Protein AF-0000000087478241 (afdb_homodimer)

Solvent-accessible surface area (backbone atoms only — not comparable to full-atom values): 74095 Å² total; per-residue (Å²): 114,69,70,58,50,53,52,46,50,50,45,50,52,52,48,51,56,48,48,46,51,48,43,44,49,20,42,60,66,41,23,64,72,59,34,62,56,48,64,65,39,48,49,34,49,51,50,52,54,53,67,34,72,92,62,54,50,48,68,35,71,39,67,66,58,57,36,17,21,52,40,36,48,38,56,40,74,68,53,64,74,50,45,44,40,12,37,75,66,61,42,76,68,64,80,48,32,32,34,34,35,33,38,35,37,62,49,98,70,48,32,46,49,37,28,42,36,29,45,58,64,68,54,82,47,72,42,82,56,75,42,76,89,64,47,74,51,58,50,50,17,53,57,88,44,71,29,59,47,53,52,50,52,52,51,47,36,56,56,33,55,67,31,37,66,60,45,25,61,23,47,60,59,30,28,64,39,91,50,87,77,50,29,41,42,73,50,77,39,33,34,25,46,92,51,70,76,30,31,29,32,39,34,36,36,16,43,62,52,73,51,30,56,68,32,39,71,38,41,35,39,29,37,39,55,65,58,60,49,71,88,70,43,43,65,60,33,29,39,45,73,93,40,79,34,65,35,65,63,58,51,36,50,34,57,74,70,61,74,54,83,80,64,70,53,70,73,75,54,91,80,62,59,69,42,44,79,71,57,48,80,72,53,76,34,73,33,49,47,57,62,42,43,66,34,51,64,68,47,82,54,59,47,76,58,90,45,26,40,38,42,40,37,36,33,34,20,40,33,59,43,38,53,38,21,56,34,38,31,54,34,20,47,74,68,42,42,47,23,52,32,46,30,50,41,42,41,34,42,42,34,13,40,69,49,71,54,36,50,52,26,39,46,36,35,22,26,68,36,34,21,61,36,22,57,49,56,39,61,56,26,56,34,49,72,79,37,48,64,35,67,43,65,42,36,61,63,40,82,48,33,30,39,25,49,35,19,32,37,39,40,69,39,52,73,63,32,42,32,29,42,41,62,39,67,59,86,74,48,34,46,62,35,37,37,35,27,53,25,51,34,38,36,44,36,39,42,26,44,64,74,50,33,26,38,40,41,38,40,36,44,39,57,58,62,34,35,34,43,38,40,33,40,26,11,37,56,71,34,40,47,54,45,83,74,24,54,42,17,30,24,63,54,50,98,52,26,21,26,38,21,32,37,37,41,37,36,33,43,35,31,41,19,41,84,43,45,44,21,30,41,32,36,31,42,74,43,80,45,76,45,70,26,89,92,42,73,93,40,70,44,72,36,54,30,63,41,76,44,77,32,51,29,15,58,73,36,46,43,47,58,95,50,92,71,68,81,37,43,39,38,30,9,84,84,39,61,27,85,75,66,38,49,20,18,37,29,59,45,77,44,58,59,50,65,66,85,62,60,88,81,40,57,61,36,45,29,47,43,56,59,50,22,50,36,33,39,33,59,66,50,82,90,60,81,58,64,49,50,44,39,26,31,29,19,17,61,68,33,70,41,46,36,56,63,69,37,68,77,43,50,70,28,61,60,24,42,36,27,41,35,41,41,28,21,37,74,44,69,42,39,15,44,33,36,49,33,28,48,25,84,91,38,60,30,28,35,32,43,34,68,45,24,44,42,66,35,31,57,40,36,28,39,29,58,32,39,37,37,33,52,46,97,86,62,46,66,39,80,46,65,56,35,66,66,45,72,32,73,75,59,39,85,56,59,82,71,68,71,64,50,38,50,74,99,112,70,69,58,50,51,51,46,52,52,45,52,52,51,49,50,56,48,48,47,51,48,41,44,49,19,42,60,66,41,22,64,71,60,34,62,56,49,63,65,39,48,50,35,50,52,51,52,54,55,66,36,70,90,62,54,50,47,68,36,71,39,68,65,57,56,36,18,24,53,39,36,49,38,56,39,74,70,54,64,72,50,46,45,40,12,36,75,67,62,42,74,70,64,80,48,31,33,34,34,36,32,38,36,37,62,47,98,71,48,33,45,50,37,29,41,36,30,45,58,64,68,54,80,48,72,44,83,55,76,42,74,89,65,48,76,52,58,49,49,17,53,57,87,46,71,28,57,48,54,51,50,52,52,50,46,35,56,55,33,54,66,33,38,66,60,45,24,60,23,46,59,58,29,29,62,40,91,49,87,78,49,30,42,41,75,50,77,40,34,36,27,47,93,51,72,77,30,32,29,32,42,34,38,37,17,44,62,52,74,52,31,56,66,32,39,69,39,42,34,39,29,37,38,56,64,58,61,48,72,89,72,43,43,66,59,34,29,37,45,74,92,41,82,34,66,37,65,64,58,51,36,49,34,56,73,70,61,75,53,82,81,65,70,51,71,73,75,54,92,81,61,59,69,41,44,78,72,60,48,80,72,54,77,33,75,32,49,48,57,65,43,44,67,33,50,62,70,48,81,55,60,48,76,58,92,43,27,39,38,40,37,37,37,33,32,18,41,31,60,42,37,54,38,21,56,32,37,32,54,32,21,48,74,69,43,41,47,22,52,31,46,30,50,42,42,42,34,43,41,35,14,40,70,49,71,53,36,51,53,26,39,44,36,35,21,26,69,34,33,22,62,35,23,56,49,56,39,63,57,26,54,33,50,72,79,39,48,66,36,67,43,66,42,35,61,63,39,82,49,32,29,40,24,50,34,19,32,36,40,40,68,40,52,73,61,33,42,32,29,41,42,63,38,67,59,85,74,47,33,49,62,34,36,36,34,27,51,26,50,34,39,37,45,36,39,42,26,44,63,74,49,33,27,40,39,40,37,40,36,44,41,58,59,63,35,35,35,43,39,42,31,39,26,10,37,56,69,35,40,47,55,48,83,74,24,54,42,16,29,25,62,55,51,99,52,27,22,24,37,20,31,39,38,41,37,36,32,43,36,32,41,19,43,82,43,47,44,21,29,40,31,37,31,42,73,45,80,44,76,47,70,25,90,90,41,73,93,40,68,42,72,38,54,32,63,41,76,45,76,32,52,28,14,58,74,36,47,43,48,58,95,50,92,73,68,79,36,43,39,38,28,8,85,86,40,60,28,85,76,66,38,50,20,19,37,27,58,46,78,43,58,60,51,67,66,87,62,62,88,80,40,58,60,36,45,28,47,43,56,59,48,23,51,34,34,37,35,58,66,48,81,89,60,81,59,63,50,51,44,38,26,31,29,18,18,61,68,34,69,40,47,36,56,64,69,38,68,76,42,48,69,29,61,60,24,41,36,28,43,35,41,42,26,20,37,75,44,68,43,38,17,43,34,36,47,34,28,49,24,85,94,38,59,30,29,36,32,44,34,67,44,24,44,44,64,35,32,56,40,36,29,39,29,60,33,40,38,36,32,52,44,97,85,62,46,62,40,80,47,64,55,36,67,66,46,71,34,72,76,58,40,86,58,59,81,75,70,73,61,48,37,47,73,99

Organism: NCBI:txid62062

Radius of gyration: 33.79 Å; Cα contacts (8 Å, |Δi|>4): 4011; chains: 2; bounding box: 101×97×76 Å

Structure (mmCIF, N/CA/C/O backbone):
data_AF-0000000087478241-model_v1
#
loop_
_entity.id
_entity.type
_entity.pdbx_description
1 polymer 'Amine oxidase'
#
loop_
_atom_site.group_PDB
_atom_site.id
_atom_site.type_symbol
_atom_site.label_atom_id
_atom_site.label_alt_id
_atom_site.label_comp_id
_atom_site.label_asym_id
_atom_site.label_entity_id
_atom_site.label_seq_id
_atom_site.pdbx_PDB_ins_code
_atom_site.Cartn_x
_atom_site.Cartn_y
_atom_site.Cartn_z
_atom_site.occupancy
_atom_site.B_iso_or_equiv
_atom_site.auth_seq_id
_atom_site.auth_comp_id
_atom_site.auth_asym_id
_atom_site.auth_atom_id
_atom_site.pdbx_PDB_model_num
ATOM 1 N N . MET A 1 1 ? 49.938 29.797 -6.641 1 33.84 1 MET A N 1
ATOM 2 C CA . MET A 1 1 ? 49.312 28.797 -5.789 1 33.84 1 MET A CA 1
ATOM 3 C C . MET A 1 1 ? 47.844 28.625 -6.141 1 33.84 1 MET A C 1
ATOM 5 O O . MET A 1 1 ? 47.281 27.516 -6.035 1 33.84 1 MET A O 1
ATOM 9 N N . ALA A 1 2 ? 47.156 29.75 -6.629 1 53.22 2 ALA A N 1
ATOM 10 C CA . ALA A 1 2 ? 45.75 29.734 -6.957 1 53.22 2 ALA A CA 1
ATOM 11 C C . ALA A 1 2 ? 45.5 28.984 -8.258 1 53.22 2 ALA A C 1
ATOM 13 O O . ALA A 1 2 ? 44.5 28.266 -8.375 1 53.22 2 ALA A O 1
ATOM 14 N N . MET A 1 3 ? 46.312 29 -9.125 1 42.56 3 MET A N 1
ATOM 15 C CA . MET A 1 3 ? 46.156 28.328 -10.406 1 42.56 3 MET A CA 1
ATOM 16 C C . MET A 1 3 ? 46.312 26.812 -10.258 1 42.56 3 MET A C 1
ATOM 18 O O . MET A 1 3 ? 45.656 26.047 -10.984 1 42.56 3 MET A O 1
ATOM 22 N N . ARG A 1 4 ? 47.156 26.422 -9.273 1 49.28 4 ARG A N 1
ATOM 23 C CA . ARG A 1 4 ? 47.375 24.984 -9.078 1 49.28 4 ARG A CA 1
ATOM 24 C C . ARG A 1 4 ? 46.219 24.344 -8.336 1 49.28 4 ARG A C 1
ATOM 26 O O . ARG A 1 4 ? 45.969 23.141 -8.492 1 49.28 4 ARG A O 1
ATOM 33 N N . CYS A 1 5 ? 45.562 25.109 -7.531 1 50.41 5 CYS A N 1
ATOM 34 C CA . CYS A 1 5 ? 44.438 24.562 -6.805 1 50.41 5 CYS A CA 1
ATOM 35 C C . CYS A 1 5 ? 43.219 24.406 -7.719 1 50.41 5 CYS A C 1
ATOM 37 O O . CYS A 1 5 ? 42.469 23.438 -7.609 1 50.41 5 CYS A O 1
ATOM 39 N N . CYS A 1 6 ? 43.094 25.359 -8.68 1 56.59 6 CYS A N 1
ATOM 40 C CA . CYS A 1 6 ? 42 25.25 -9.609 1 56.59 6 CYS A CA 1
ATOM 41 C C . CYS A 1 6 ? 42.188 24.047 -10.539 1 56.59 6 CYS A C 1
ATOM 43 O O . CYS A 1 6 ? 41.188 23.359 -10.867 1 56.59 6 CYS A O 1
ATOM 45 N N . CYS A 1 7 ? 43.438 23.828 -10.844 1 55.94 7 CYS A N 1
ATOM 46 C CA . CYS A 1 7 ? 43.688 22.688 -11.727 1 55.94 7 CYS A CA 1
ATOM 47 C C . CYS A 1 7 ? 43.469 21.375 -10.992 1 55.94 7 CYS A C 1
ATOM 49 O O . CYS A 1 7 ? 43.031 20.391 -11.594 1 55.94 7 CYS A O 1
ATOM 51 N N . LEU A 1 8 ? 43.688 21.453 -9.664 1 59.5 8 LEU A N 1
ATOM 52 C CA . LEU A 1 8 ? 43.5 20.219 -8.898 1 59.5 8 LEU A CA 1
ATOM 53 C C . LEU A 1 8 ? 42.031 19.938 -8.672 1 59.5 8 LEU A C 1
ATOM 55 O O . LEU A 1 8 ? 41.594 18.781 -8.734 1 59.5 8 LEU A O 1
ATOM 59 N N . LEU A 1 9 ? 41.25 20.953 -8.461 1 57.47 9 LEU A N 1
ATOM 60 C CA . LEU A 1 9 ? 39.812 20.781 -8.297 1 57.47 9 LEU A CA 1
ATOM 61 C C . LEU A 1 9 ? 39.156 20.344 -9.609 1 57.47 9 LEU A C 1
ATOM 63 O O . LEU A 1 9 ? 38.281 19.484 -9.625 1 57.47 9 LEU A O 1
ATOM 67 N N . VAL A 1 10 ? 39.656 20.969 -10.68 1 59.19 10 VAL A N 1
ATOM 68 C CA . VAL A 1 10 ? 39.156 20.594 -12 1 59.19 10 VAL A CA 1
ATOM 69 C C . VAL A 1 10 ? 39.562 19.156 -12.312 1 59.19 10 VAL A C 1
ATOM 71 O O . VAL A 1 10 ? 38.781 18.391 -12.883 1 59.19 10 VAL A O 1
ATOM 74 N N . LEU A 1 11 ? 40.719 18.812 -11.812 1 55.12 11 LEU A N 1
ATOM 75 C CA . LEU A 1 11 ? 41.188 17.453 -12.016 1 55.12 11 LEU A CA 1
ATOM 76 C C . LEU A 1 11 ? 40.406 16.469 -11.172 1 55.12 11 LEU A C 1
ATOM 78 O O . LEU A 1 11 ? 40.062 15.367 -11.625 1 55.12 11 LEU A O 1
ATOM 82 N N . LEU A 1 12 ? 40.031 16.891 -9.984 1 56.62 12 LEU A N 1
ATOM 83 C CA . LEU A 1 12 ? 39.25 16.016 -9.094 1 56.62 12 LEU A CA 1
ATOM 84 C C . LEU A 1 12 ? 37.844 15.852 -9.594 1 56.62 12 LEU A C 1
ATOM 86 O O . LEU A 1 12 ? 37.281 14.758 -9.555 1 56.62 12 LEU A O 1
ATOM 90 N N . VAL A 1 13 ? 37.281 16.969 -10.023 1 57.19 13 VAL A N 1
ATOM 91 C CA . VAL A 1 13 ? 35.969 16.906 -10.625 1 57.19 13 VAL A CA 1
ATOM 92 C C . VAL A 1 13 ? 36 16.094 -11.914 1 57.19 13 VAL A C 1
ATOM 94 O O . VAL A 1 13 ? 35.125 15.281 -12.18 1 57.19 13 VAL A O 1
ATOM 97 N N . ALA A 1 14 ? 37.062 16.344 -12.742 1 54.41 14 ALA A N 1
ATOM 98 C CA . ALA A 1 14 ? 37.25 15.594 -13.984 1 54.41 14 ALA A CA 1
ATOM 99 C C . ALA A 1 14 ? 37.469 14.109 -13.695 1 54.41 14 ALA A C 1
ATOM 101 O O . ALA A 1 14 ? 36.969 13.25 -14.414 1 54.41 14 ALA A O 1
ATOM 102 N N . LEU A 1 15 ? 38.125 13.773 -12.586 1 56.19 15 LEU A N 1
ATOM 103 C CA . LEU A 1 15 ? 38.375 12.391 -12.188 1 56.19 15 LEU A CA 1
ATOM 104 C C . LEU A 1 15 ? 37.062 11.75 -11.672 1 56.19 15 LEU A C 1
ATOM 106 O O . LEU A 1 15 ? 36.812 10.578 -11.953 1 56.19 15 LEU A O 1
ATOM 110 N N . GLY A 1 16 ? 36.125 12.438 -10.945 1 54.78 16 GLY A N 1
ATOM 111 C CA . GLY A 1 16 ? 34.812 11.953 -10.484 1 54.78 16 GLY A CA 1
ATOM 112 C C . GLY A 1 16 ? 33.875 11.641 -11.609 1 54.78 16 GLY A C 1
ATOM 113 O O . GLY A 1 16 ? 33.188 10.602 -11.594 1 54.78 16 GLY A O 1
ATOM 114 N N . VAL A 1 17 ? 33.812 12.555 -12.547 1 57.06 17 VAL A N 1
ATOM 115 C CA . VAL A 1 17 ? 32.938 12.375 -13.719 1 57.06 17 VAL A CA 1
ATOM 116 C C . VAL A 1 17 ? 33.469 11.203 -14.555 1 57.06 17 VAL A C 1
ATOM 118 O O . VAL A 1 17 ? 32.688 10.398 -15.062 1 57.06 17 VAL A O 1
ATOM 121 N N . CYS A 1 18 ? 34.75 11.117 -14.594 1 59.16 18 CYS A N 1
ATOM 122 C CA . CYS A 1 18 ? 35.375 10.023 -15.352 1 59.16 18 CYS A CA 1
ATOM 123 C C . CYS A 1 18 ? 35.125 8.688 -14.648 1 59.16 18 CYS A C 1
ATOM 125 O O . CYS A 1 18 ? 34.875 7.68 -15.305 1 59.16 18 CYS A O 1
ATOM 127 N N . GLU A 1 19 ? 35.219 8.727 -13.312 1 65.62 19 GLU A N 1
ATOM 128 C CA . GLU A 1 19 ? 34.969 7.496 -12.562 1 65.62 19 GLU A CA 1
ATOM 129 C C . GLU A 1 19 ? 33.531 7.055 -12.688 1 65.62 19 GLU A C 1
ATOM 131 O O . GLU A 1 19 ? 33.25 5.871 -12.875 1 65.62 19 GLU A O 1
ATOM 136 N N . ALA A 1 20 ? 32.656 7.965 -12.648 1 66.75 20 ALA A N 1
ATOM 137 C CA . ALA A 1 20 ? 31.234 7.656 -12.797 1 66.75 20 ALA A CA 1
ATOM 138 C C . ALA A 1 20 ? 30.938 7.102 -14.188 1 66.75 20 ALA A C 1
ATOM 140 O O . ALA A 1 20 ? 30.156 6.172 -14.336 1 66.75 20 ALA A O 1
ATOM 141 N N . SER A 1 21 ? 31.594 7.68 -15.016 1 76.56 21 SER A N 1
ATOM 142 C CA . SER A 1 21 ? 31.422 7.215 -16.391 1 76.56 21 SER A CA 1
ATOM 143 C C . SER A 1 21 ? 32 5.812 -16.578 1 76.56 21 SER A C 1
ATOM 145 O O . SER A 1 21 ? 31.406 4.98 -17.266 1 76.56 21 SER A O 1
ATOM 147 N N . ARG A 1 22 ? 33.094 5.477 -15.898 1 82.19 22 ARG A N 1
ATOM 148 C CA . ARG A 1 22 ? 33.688 4.156 -15.992 1 82.19 22 ARG A CA 1
ATOM 149 C C . ARG A 1 22 ? 32.844 3.105 -15.281 1 82.19 22 ARG A C 1
ATOM 151 O O . ARG A 1 22 ? 32.656 1.999 -15.797 1 82.19 22 ARG A O 1
ATOM 158 N N . ASP A 1 23 ? 32.312 3.492 -14.086 1 85.5 23 ASP A N 1
ATOM 159 C CA . ASP A 1 23 ? 31.469 2.578 -13.336 1 85.5 23 ASP A CA 1
ATOM 160 C C . ASP A 1 23 ? 30.219 2.225 -14.125 1 85.5 23 ASP A C 1
ATOM 162 O O . ASP A 1 23 ? 29.781 1.071 -14.117 1 85.5 23 ASP A O 1
ATOM 166 N N . ARG A 1 24 ? 29.719 3.164 -14.703 1 87.31 24 ARG A N 1
ATOM 167 C CA . ARG A 1 24 ? 28.547 2.941 -15.547 1 87.31 24 ARG A CA 1
ATOM 168 C C . ARG A 1 24 ? 28.875 2.01 -16.703 1 87.31 24 ARG A C 1
ATOM 170 O O . ARG A 1 24 ? 28.078 1.128 -17.047 1 87.31 24 ARG A O 1
ATOM 177 N N . GLU A 1 25 ? 29.938 2.238 -17.312 1 90.81 25 GLU A N 1
ATOM 178 C CA . GLU A 1 25 ? 30.359 1.408 -18.438 1 90.81 25 GLU A CA 1
ATOM 179 C C . GLU A 1 25 ? 30.578 -0.039 -18 1 90.81 25 GLU A C 1
ATOM 181 O O . GLU A 1 25 ? 30.203 -0.97 -18.719 1 90.81 25 GLU A O 1
ATOM 186 N N . TRP A 1 26 ? 31.172 -0.156 -16.875 1 92.94 26 TRP A N 1
ATOM 187 C CA . TRP A 1 26 ? 31.422 -1.502 -16.375 1 92.94 26 TRP A CA 1
ATOM 188 C C . TRP A 1 26 ? 30.109 -2.207 -16.047 1 92.94 26 TRP A C 1
ATOM 190 O O . TRP A 1 26 ? 29.953 -3.404 -16.297 1 92.94 26 TRP A O 1
ATOM 200 N N . ALA A 1 27 ? 29.203 -1.451 -15.469 1 92.62 27 ALA A N 1
ATOM 201 C CA . ALA A 1 27 ? 27.891 -2.012 -15.164 1 92.62 27 ALA A CA 1
ATOM 202 C C . ALA A 1 27 ? 27.156 -2.406 -16.438 1 92.62 27 ALA A C 1
ATOM 204 O O . ALA A 1 27 ? 26.578 -3.49 -16.516 1 92.62 27 ALA A O 1
ATOM 205 N N . HIS A 1 28 ? 27.172 -1.535 -17.406 1 93.81 28 HIS A N 1
ATOM 206 C CA . HIS A 1 28 ? 26.516 -1.775 -18.688 1 93.81 28 HIS A CA 1
ATOM 207 C C . HIS A 1 28 ? 27.094 -3 -19.375 1 93.81 28 HIS A C 1
ATOM 209 O O . HIS A 1 28 ? 26.344 -3.885 -19.812 1 93.81 28 HIS A O 1
ATOM 215 N N . ARG A 1 29 ? 28.375 -3.047 -19.422 1 94.06 29 ARG A N 1
ATOM 216 C CA . ARG A 1 29 ? 29.047 -4.176 -20.062 1 94.06 29 ARG A CA 1
ATOM 217 C C . ARG A 1 29 ? 28.844 -5.457 -19.266 1 94.06 29 ARG A C 1
ATOM 219 O O . ARG A 1 29 ? 28.734 -6.543 -19.844 1 94.06 29 ARG A O 1
ATOM 226 N N . GLY A 1 30 ? 28.844 -5.273 -17.969 1 96.06 30 GLY A N 1
ATOM 227 C CA . GLY A 1 30 ? 28.734 -6.43 -17.094 1 96.06 30 GLY A CA 1
ATOM 228 C C . GLY A 1 30 ? 27.328 -7.008 -17.047 1 96.06 30 GLY A C 1
ATOM 229 O O . GLY A 1 30 ? 27.141 -8.148 -16.609 1 96.06 30 GLY A O 1
ATOM 230 N N . ALA A 1 31 ? 26.328 -6.305 -17.484 1 96.94 31 ALA A N 1
ATOM 231 C CA . ALA A 1 31 ? 24.922 -6.703 -17.391 1 96.94 31 ALA A CA 1
ATOM 232 C C . ALA A 1 31 ? 24.688 -8.047 -18.062 1 96.94 31 ALA A C 1
ATOM 234 O O . ALA A 1 31 ? 23.875 -8.859 -17.594 1 96.94 31 ALA A O 1
ATOM 235 N N . SER A 1 32 ? 25.375 -8.328 -19.125 1 96.69 32 SER A N 1
ATOM 236 C CA . SER A 1 32 ? 25.156 -9.516 -19.938 1 96.69 32 SER A CA 1
ATOM 237 C C . SER A 1 32 ? 25.516 -10.789 -19.188 1 96.69 32 SER A C 1
ATOM 239 O O . SER A 1 32 ? 25.062 -11.883 -19.547 1 96.69 32 SER A O 1
ATOM 241 N N . MET A 1 33 ? 26.359 -10.656 -18.141 1 96.62 33 MET A N 1
ATOM 242 C CA . MET A 1 33 ? 26.734 -11.828 -17.344 1 96.62 33 MET A CA 1
ATOM 243 C C . MET A 1 33 ? 25.5 -12.422 -16.656 1 96.62 33 MET A C 1
ATOM 245 O O . MET A 1 33 ? 25.469 -13.617 -16.359 1 96.62 33 MET A O 1
ATOM 249 N N . PHE A 1 34 ? 24.484 -11.57 -16.469 1 98.25 34 PHE A N 1
ATOM 250 C CA . PHE A 1 34 ? 23.297 -11.992 -15.742 1 98.25 34 PHE A CA 1
ATOM 251 C C . PHE A 1 34 ? 22.172 -12.336 -16.703 1 98.25 34 PHE A C 1
ATOM 253 O O . PHE A 1 34 ? 21.109 -12.82 -16.297 1 98.25 34 PHE A O 1
ATOM 260 N N . ALA A 1 35 ? 22.328 -12.117 -18 1 98.19 35 ALA A N 1
ATOM 261 C CA . ALA A 1 35 ? 21.266 -12.32 -18.969 1 98.19 35 ALA A CA 1
ATOM 262 C C . ALA A 1 35 ? 20.844 -13.789 -19.031 1 98.19 35 ALA A C 1
ATOM 264 O O . ALA A 1 35 ? 21.688 -14.688 -18.891 1 98.19 35 ALA A O 1
ATOM 265 N N . ASP A 1 36 ? 19.625 -14.047 -19.312 1 98.25 36 ASP A N 1
ATOM 266 C CA . ASP A 1 36 ? 19.141 -15.406 -19.547 1 98.25 36 ASP A CA 1
ATOM 267 C C . ASP A 1 36 ? 19.859 -16.047 -20.734 1 98.25 36 ASP A C 1
ATOM 269 O O . ASP A 1 36 ? 20.406 -15.336 -21.594 1 98.25 36 ASP A O 1
ATOM 273 N N . LEU A 1 37 ? 19.859 -17.359 -20.734 1 98.38 37 LEU A N 1
ATOM 274 C CA . LEU A 1 37 ? 20.438 -18.047 -21.875 1 98.38 37 LEU A CA 1
ATOM 275 C C . LEU A 1 37 ? 19.734 -17.656 -23.172 1 98.38 37 LEU A C 1
ATOM 277 O O . LEU A 1 37 ? 18.516 -17.531 -23.203 1 98.38 37 LEU A O 1
ATOM 281 N N . THR A 1 38 ? 20.516 -17.406 -24.219 1 97.62 38 THR A N 1
ATOM 282 C CA . THR A 1 38 ? 19.953 -17.172 -25.547 1 97.62 38 THR A CA 1
ATOM 283 C C . THR A 1 38 ? 19.469 -18.469 -26.172 1 97.62 38 THR A C 1
ATOM 285 O O . THR A 1 38 ? 19.906 -19.562 -25.766 1 97.62 38 THR A O 1
ATOM 288 N N . PRO A 1 39 ? 18.594 -18.438 -27.156 1 97.88 39 PRO A N 1
ATOM 289 C CA . PRO A 1 39 ? 18.203 -19.656 -27.859 1 97.88 39 PRO A CA 1
ATOM 290 C C . PRO A 1 39 ? 19.391 -20.422 -28.422 1 97.88 39 PRO A C 1
ATOM 292 O O . PRO A 1 39 ? 19.422 -21.656 -28.375 1 97.88 39 PRO A O 1
ATOM 295 N N . ARG A 1 40 ? 20.375 -19.734 -28.922 1 97.94 40 ARG A N 1
ATOM 296 C CA . ARG A 1 40 ? 21.578 -20.375 -29.438 1 97.94 40 ARG A CA 1
ATOM 297 C C . ARG A 1 40 ? 22.328 -21.125 -28.344 1 97.94 40 ARG A C 1
ATOM 299 O O . ARG A 1 40 ? 22.719 -22.281 -28.531 1 97.94 40 ARG A O 1
ATOM 306 N N . GLU A 1 41 ? 22.516 -20.453 -27.234 1 98.5 41 GLU A N 1
ATOM 307 C CA . GLU A 1 41 ? 23.172 -21.109 -26.109 1 98.5 41 GLU A CA 1
ATOM 308 C C . GLU A 1 41 ? 22.422 -22.359 -25.672 1 98.5 41 GLU A C 1
ATOM 310 O O . GLU A 1 41 ? 23.031 -23.391 -25.359 1 98.5 41 GLU A O 1
ATOM 315 N N . MET A 1 42 ? 21.156 -22.297 -25.609 1 98.56 42 MET A N 1
ATOM 316 C CA . MET A 1 42 ? 20.328 -23.438 -25.188 1 98.56 42 MET A CA 1
ATOM 317 C C . MET A 1 42 ? 20.469 -24.594 -26.172 1 98.56 42 MET A C 1
ATOM 319 O O . MET A 1 42 ? 20.578 -25.75 -25.75 1 98.56 42 MET A O 1
ATOM 323 N N . ARG A 1 43 ? 20.453 -24.297 -27.469 1 98.12 43 ARG A N 1
ATOM 324 C CA . ARG A 1 43 ? 20.641 -25.328 -28.484 1 98.12 43 ARG A CA 1
ATOM 325 C C . ARG A 1 43 ? 22.016 -25.984 -28.359 1 98.12 43 ARG A C 1
ATOM 327 O O . ARG A 1 43 ? 22.141 -27.203 -28.453 1 98.12 43 ARG A O 1
ATOM 334 N N . ASP A 1 44 ? 23.016 -25.109 -28.156 1 98.31 44 ASP A N 1
ATOM 335 C CA . ASP A 1 44 ? 24.375 -25.625 -28.031 1 98.31 44 ASP A CA 1
ATOM 336 C C . ASP A 1 44 ? 24.516 -26.531 -26.812 1 98.31 44 ASP A C 1
ATOM 338 O O . ASP A 1 44 ? 25.188 -27.562 -26.875 1 98.31 44 ASP A O 1
ATOM 342 N N . VAL A 1 45 ? 23.938 -26.125 -25.719 1 98.62 45 VAL A N 1
ATOM 343 C CA . VAL A 1 45 ? 23.969 -26.922 -24.5 1 98.62 45 VAL A CA 1
ATOM 344 C C . VAL A 1 45 ? 23.25 -28.25 -24.734 1 98.62 45 VAL A C 1
ATOM 346 O O . VAL A 1 45 ? 23.766 -29.312 -24.375 1 98.62 45 VAL A O 1
ATOM 349 N N . ARG A 1 46 ? 22.062 -28.234 -25.281 1 98.06 46 ARG A N 1
ATOM 350 C CA . ARG A 1 46 ? 21.297 -29.438 -25.594 1 98.06 46 ARG A CA 1
ATOM 351 C C . ARG A 1 46 ? 22.094 -30.391 -26.469 1 98.06 46 ARG A C 1
ATOM 353 O O . ARG A 1 46 ? 22.219 -31.562 -26.172 1 98.06 46 ARG A O 1
ATOM 360 N N . ASP A 1 47 ? 22.672 -29.828 -27.578 1 97.75 47 ASP A N 1
ATOM 361 C CA . ASP A 1 47 ? 23.391 -30.641 -28.562 1 97.75 47 ASP A CA 1
ATOM 362 C C . ASP A 1 47 ? 24.641 -31.25 -27.938 1 97.75 47 ASP A C 1
ATOM 364 O O . ASP A 1 47 ? 24.984 -32.406 -28.219 1 97.75 47 ASP A O 1
ATOM 368 N N . TYR A 1 48 ? 25.328 -30.531 -27.188 1 98.38 48 TYR A N 1
ATOM 369 C CA . TYR A 1 48 ? 26.516 -31.031 -26.516 1 98.38 48 TYR A CA 1
ATOM 370 C C . TYR A 1 48 ? 26.172 -32.219 -25.609 1 98.38 48 TYR A C 1
ATOM 372 O O . TYR A 1 48 ? 26.812 -33.25 -25.688 1 98.38 48 TYR A O 1
ATOM 380 N N . LEU A 1 49 ? 25.172 -32.031 -24.75 1 98.5 49 LEU A N 1
ATOM 381 C CA . LEU A 1 49 ? 24.781 -33.094 -23.812 1 98.5 49 LEU A CA 1
ATOM 382 C C . LEU A 1 49 ? 24.234 -34.281 -24.562 1 98.5 49 LEU A C 1
ATOM 384 O O . LEU A 1 49 ? 24.469 -35.438 -24.172 1 98.5 49 LEU A O 1
ATOM 388 N N . GLN A 1 50 ? 23.438 -34.062 -25.594 1 97.12 50 GLN A N 1
ATOM 389 C CA . GLN A 1 50 ? 22.891 -35.156 -26.391 1 97.12 50 GLN A CA 1
ATOM 390 C C . GLN A 1 50 ? 24 -35.906 -27.125 1 97.12 50 GLN A C 1
ATOM 392 O O . GLN A 1 50 ? 23.828 -37.094 -27.484 1 97.12 50 GLN A O 1
ATOM 397 N N . GLY A 1 51 ? 25.062 -35.219 -27.391 1 97 51 GLY A N 1
ATOM 398 C CA . GLY A 1 51 ? 26.203 -35.844 -28.047 1 97 51 GLY A CA 1
ATOM 399 C C . GLY A 1 51 ? 27 -36.75 -27.125 1 97 51 GLY A C 1
ATOM 400 O O . GLY A 1 51 ? 27.891 -37.469 -27.578 1 97 51 GLY A O 1
ATOM 401 N N . LYS A 1 52 ? 26.719 -36.781 -25.922 1 97.75 52 LYS A N 1
ATOM 402 C CA . LYS A 1 52 ? 27.391 -37.625 -24.953 1 97.75 52 LYS A CA 1
ATOM 403 C C . LYS A 1 52 ? 26.609 -38.938 -24.766 1 97.75 52 LYS A C 1
ATOM 405 O O . LYS A 1 52 ? 25.656 -39 -23.984 1 97.75 52 LYS A O 1
ATOM 410 N N . PRO A 1 53 ? 27.094 -40.062 -25.266 1 96 53 PRO A N 1
ATOM 411 C CA . PRO A 1 53 ? 26.328 -41.312 -25.234 1 96 53 PRO A CA 1
ATOM 412 C C . PRO A 1 53 ? 26.109 -41.844 -23.812 1 96 53 PRO A C 1
ATOM 414 O O . PRO A 1 53 ? 25.109 -42.5 -23.547 1 96 53 PRO A O 1
ATOM 417 N N . GLU A 1 54 ? 27.031 -41.5 -22.969 1 95.81 54 GLU A N 1
ATOM 418 C CA . GLU A 1 54 ? 26.938 -42.031 -21.609 1 95.81 54 GLU A CA 1
ATOM 419 C C . GLU A 1 54 ? 25.703 -41.469 -20.891 1 95.81 54 GLU A C 1
ATOM 421 O O . GLU A 1 54 ? 25.25 -42.062 -19.891 1 95.81 54 GLU A O 1
ATOM 426 N N . LEU A 1 55 ? 25.188 -40.375 -21.359 1 97.38 55 LEU A N 1
ATOM 427 C CA . LEU A 1 55 ? 24.016 -39.781 -20.719 1 97.38 55 LEU A CA 1
ATOM 428 C C . LEU A 1 55 ? 22.734 -40.375 -21.25 1 97.38 55 LEU A C 1
ATOM 430 O O . LEU A 1 55 ? 21.672 -40.281 -20.609 1 97.38 55 LEU A O 1
ATOM 434 N N . GLY A 1 56 ? 22.781 -40.969 -22.422 1 96.81 56 GLY A N 1
ATOM 435 C CA . GLY A 1 56 ? 21.625 -41.656 -23 1 96.81 56 GLY A CA 1
ATOM 436 C C . GLY A 1 56 ? 20.422 -40.75 -23.172 1 96.81 56 GLY A C 1
ATOM 437 O O . GLY A 1 56 ? 19.281 -41.156 -22.953 1 96.81 56 GLY A O 1
ATOM 438 N N . LEU A 1 57 ? 20.578 -39.5 -23.5 1 97.38 57 LEU A N 1
ATOM 439 C CA . LEU A 1 57 ? 19.5 -38.5 -23.562 1 97.38 57 LEU A CA 1
ATOM 440 C C . LEU A 1 57 ? 18.641 -38.719 -24.797 1 97.38 57 LEU A C 1
ATOM 442 O O . LEU A 1 57 ? 19.156 -39.031 -25.875 1 97.38 57 LEU A O 1
ATOM 446 N N . THR A 1 58 ? 17.375 -38.688 -24.609 1 95.62 58 THR A N 1
ATOM 447 C CA . THR A 1 58 ? 16.406 -38.719 -25.703 1 95.62 58 THR A CA 1
ATOM 448 C C . THR A 1 58 ? 15.484 -37.5 -25.641 1 95.62 58 THR A C 1
ATOM 450 O O . THR A 1 58 ? 15.656 -36.625 -24.781 1 95.62 58 THR A O 1
ATOM 453 N N . ALA A 1 59 ? 14.555 -37.438 -26.578 1 93.56 59 ALA A N 1
ATOM 454 C CA . ALA A 1 59 ? 13.633 -36.312 -26.656 1 93.56 59 ALA A CA 1
ATOM 455 C C . ALA A 1 59 ? 12.766 -36.219 -25.406 1 93.56 59 ALA A C 1
ATOM 457 O O . ALA A 1 59 ? 12.266 -37.219 -24.922 1 93.56 59 ALA A O 1
ATOM 458 N N . ALA A 1 60 ? 12.641 -35.062 -24.906 1 93.06 60 ALA A N 1
ATOM 459 C CA . ALA A 1 60 ? 11.828 -34.812 -23.719 1 93.06 60 ALA A CA 1
ATOM 460 C C . ALA A 1 60 ? 10.352 -35.062 -24.016 1 93.06 60 ALA A C 1
ATOM 462 O O . ALA A 1 60 ? 9.617 -35.562 -23.172 1 93.06 60 ALA A O 1
ATOM 463 N N . ARG A 1 61 ? 9.883 -34.719 -25.156 1 90.75 61 ARG A N 1
ATOM 464 C CA . ARG A 1 61 ? 8.461 -34.781 -25.484 1 90.75 61 ARG A CA 1
ATOM 465 C C . ARG A 1 61 ? 8.031 -36.156 -25.906 1 90.75 61 ARG A C 1
ATOM 467 O O . ARG A 1 61 ? 6.852 -36.406 -26.172 1 90.75 61 ARG A O 1
ATOM 474 N N . GLY A 1 62 ? 8.953 -37 -25.875 1 91.25 62 GLY A N 1
ATOM 475 C CA . GLY A 1 62 ? 8.57 -38.375 -26.125 1 91.25 62 GLY A CA 1
ATOM 476 C C . GLY A 1 62 ? 7.641 -38.938 -25.062 1 91.25 62 GLY A C 1
ATOM 477 O O . GLY A 1 62 ? 7.758 -38.594 -23.875 1 91.25 62 GLY A O 1
ATOM 478 N N . LYS A 1 63 ? 6.844 -39.844 -25.391 1 92.75 63 LYS A N 1
ATOM 479 C CA . LYS A 1 63 ? 5.781 -40.312 -24.5 1 92.75 63 LYS A CA 1
ATOM 480 C C . LYS A 1 63 ? 6.328 -41.281 -23.438 1 92.75 63 LYS A C 1
ATOM 482 O O . LYS A 1 63 ? 5.738 -41.406 -22.359 1 92.75 63 LYS A O 1
ATOM 487 N N . ASP A 1 64 ? 7.441 -41.812 -23.703 1 94.88 64 ASP A N 1
ATOM 488 C CA . ASP A 1 64 ? 8 -42.75 -22.75 1 94.88 64 ASP A CA 1
ATOM 489 C C . ASP A 1 64 ? 8.406 -42.062 -21.453 1 94.88 64 ASP A C 1
ATOM 491 O O . ASP A 1 64 ? 8.969 -40.969 -21.484 1 94.88 64 ASP A O 1
ATOM 495 N N . LEU A 1 65 ? 8.047 -42.688 -20.344 1 96.56 65 LEU A N 1
ATOM 496 C CA . LEU A 1 65 ? 8.469 -42.156 -19.062 1 96.56 65 LEU A CA 1
ATOM 497 C C . LEU A 1 65 ? 9.844 -42.656 -18.672 1 96.56 65 LEU A C 1
ATOM 499 O O . LEU A 1 65 ? 10.594 -42 -17.953 1 96.56 65 LEU A O 1
ATOM 50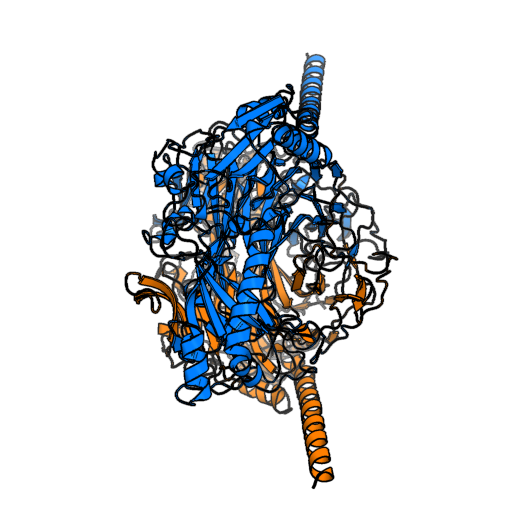3 N N . LYS A 1 66 ? 10.109 -43.938 -19.094 1 96.19 66 LYS A N 1
ATOM 504 C CA . LYS A 1 66 ? 11.43 -44.531 -18.891 1 96.19 66 LYS A CA 1
ATOM 505 C C . LYS A 1 66 ? 12.438 -43.969 -19.891 1 96.19 66 LYS A C 1
ATOM 507 O O . LYS A 1 66 ? 12.875 -44.688 -20.797 1 96.19 66 LYS A O 1
ATOM 512 N N . LYS A 1 67 ? 12.891 -42.844 -19.719 1 96.75 67 LYS A N 1
ATOM 513 C CA . LYS A 1 67 ? 13.828 -42.156 -20.594 1 96.75 67 LYS A CA 1
ATOM 514 C C . LYS A 1 67 ? 14.727 -41.219 -19.828 1 96.75 67 LYS A C 1
ATOM 516 O O . LYS A 1 67 ? 14.398 -40.812 -18.703 1 96.75 67 LYS A O 1
ATOM 521 N N . ASN A 1 68 ? 15.836 -40.969 -20.391 1 97.88 68 ASN A N 1
ATOM 522 C CA . ASN A 1 68 ? 16.672 -39.844 -19.953 1 97.88 68 ASN A CA 1
ATOM 523 C C . ASN A 1 68 ? 16.438 -38.594 -20.797 1 97.88 68 ASN A C 1
ATOM 525 O O . ASN A 1 68 ? 16.453 -38.688 -22.031 1 97.88 68 ASN A O 1
ATOM 529 N N . SER A 1 69 ? 16.094 -37.5 -20.141 1 97.88 69 SER A N 1
ATOM 530 C CA . SER A 1 69 ? 15.812 -36.281 -20.922 1 97.88 69 SER A CA 1
ATOM 531 C C . SER A 1 69 ? 16.156 -35.031 -20.141 1 97.88 69 SER A C 1
ATOM 533 O O . SER A 1 69 ? 16.234 -35.062 -18.906 1 97.88 69 SER A O 1
ATOM 535 N N . ILE A 1 70 ? 16.422 -33.938 -20.812 1 98.19 70 ILE A N 1
ATOM 536 C CA . ILE A 1 70 ? 16.641 -32.625 -20.203 1 98.19 70 ILE A CA 1
ATOM 537 C C . ILE A 1 70 ? 15.305 -32.031 -19.797 1 98.19 70 ILE A C 1
ATOM 539 O O . ILE A 1 70 ? 14.398 -31.906 -20.625 1 98.19 70 ILE A O 1
ATOM 543 N N . LEU A 1 71 ? 15.203 -31.656 -18.578 1 98.06 71 LEU A N 1
ATOM 544 C CA . LEU A 1 71 ? 13.969 -31.062 -18.078 1 98.06 71 LEU A CA 1
ATOM 545 C C . LEU A 1 71 ? 14.031 -29.531 -18.156 1 98.06 71 LEU A C 1
ATOM 547 O O . LEU A 1 71 ? 13.055 -28.891 -18.531 1 98.06 71 LEU A O 1
ATOM 551 N N . LEU A 1 72 ? 15.109 -28.969 -17.75 1 98.31 72 LEU A N 1
ATOM 552 C CA . LEU A 1 72 ? 15.227 -27.531 -17.594 1 98.31 72 LEU A CA 1
ATOM 553 C C . LEU A 1 72 ? 16.656 -27.062 -17.844 1 98.31 72 LEU A C 1
ATOM 555 O O . LEU A 1 72 ? 17.609 -27.766 -17.484 1 98.31 72 LEU A O 1
ATOM 559 N N . MET A 1 73 ? 16.812 -25.875 -18.453 1 97.88 73 MET A N 1
ATOM 560 C CA . MET A 1 73 ? 18.062 -25.156 -18.578 1 97.88 73 MET A CA 1
ATOM 561 C C . MET A 1 73 ? 17.906 -23.703 -18.141 1 97.88 73 MET A C 1
ATOM 563 O O . MET A 1 73 ? 16.891 -23.078 -18.453 1 97.88 73 MET A O 1
ATOM 567 N N . GLU A 1 74 ? 18.781 -23.188 -17.438 1 98.44 74 GLU A N 1
ATOM 568 C CA . GLU A 1 74 ? 18.844 -21.75 -17.156 1 98.44 74 GLU A CA 1
ATOM 569 C C . GLU A 1 74 ? 20.266 -21.312 -16.875 1 98.44 74 GLU A C 1
ATOM 571 O O . GLU A 1 74 ? 21.172 -22.141 -16.781 1 98.44 74 GLU A O 1
ATOM 576 N N . LEU A 1 75 ? 20.469 -20.047 -16.812 1 98.5 75 LEU A N 1
ATOM 577 C CA . LEU A 1 75 ? 21.797 -19.484 -16.531 1 98.5 75 LEU A CA 1
ATOM 578 C C . LEU A 1 75 ? 22.266 -19.906 -15.148 1 98.5 75 LEU A C 1
ATOM 580 O O . LEU A 1 75 ? 21.5 -19.859 -14.18 1 98.5 75 LEU A O 1
ATOM 584 N N . HIS A 1 76 ? 23.438 -20.438 -15.062 1 98.06 76 HIS A N 1
ATOM 585 C CA . HIS A 1 76 ? 24.125 -20.578 -13.781 1 98.06 76 HIS A CA 1
ATOM 586 C C . HIS A 1 76 ? 24.891 -19.312 -13.43 1 98.06 76 HIS A C 1
ATOM 588 O O . HIS A 1 76 ? 25.844 -18.938 -14.117 1 98.06 76 HIS A O 1
ATOM 594 N N . LEU A 1 77 ? 24.531 -18.672 -12.438 1 97.44 77 LEU A N 1
ATOM 595 C CA . LEU A 1 77 ? 25.094 -17.375 -12.086 1 97.44 77 LEU A CA 1
ATOM 596 C C . LEU A 1 77 ? 26.547 -17.5 -11.664 1 97.44 77 LEU A C 1
ATOM 598 O O . LEU A 1 77 ? 26.938 -18.516 -11.062 1 97.44 77 LEU A O 1
ATOM 602 N N . PRO A 1 78 ? 27.359 -16.547 -11.953 1 97.31 78 PRO A N 1
ATOM 603 C CA . PRO A 1 78 ? 28.719 -16.562 -11.43 1 97.31 78 PRO A CA 1
ATOM 604 C C . PRO A 1 78 ? 28.781 -16.344 -9.914 1 97.31 78 PRO A C 1
ATOM 606 O O . PRO A 1 78 ? 27.828 -15.82 -9.328 1 97.31 78 PRO A O 1
ATOM 609 N N . ARG A 1 79 ? 29.938 -16.812 -9.375 1 96.81 79 ARG A N 1
ATOM 610 C CA . ARG A 1 79 ? 30.188 -16.438 -7.988 1 96.81 79 ARG A CA 1
ATOM 611 C C . ARG A 1 79 ? 30.25 -14.922 -7.832 1 96.81 79 ARG A C 1
ATOM 613 O O . ARG A 1 79 ? 30.734 -14.227 -8.727 1 96.81 79 ARG A O 1
ATOM 620 N N . LYS A 1 80 ? 29.734 -14.461 -6.715 1 97.38 80 LYS A N 1
ATOM 621 C CA . LYS A 1 80 ? 29.609 -13.023 -6.512 1 97.38 80 LYS A CA 1
ATOM 622 C C . LYS A 1 80 ? 30.953 -12.328 -6.648 1 97.38 80 LYS A C 1
ATOM 624 O O . LYS A 1 80 ? 31.062 -11.266 -7.277 1 97.38 80 LYS A O 1
ATOM 629 N N . HIS A 1 81 ? 32 -12.844 -6.02 1 96.62 81 HIS A N 1
ATOM 630 C CA . HIS A 1 81 ? 33.312 -12.188 -6.051 1 96.62 81 HIS A CA 1
ATOM 631 C C . HIS A 1 81 ? 33.844 -12.094 -7.477 1 96.62 81 HIS A C 1
ATOM 633 O O . HIS A 1 81 ? 34.531 -11.125 -7.824 1 96.62 81 HIS A O 1
ATOM 639 N N . GLU A 1 82 ? 33.562 -13.055 -8.328 1 97.38 82 GLU A N 1
ATOM 640 C CA . GLU A 1 82 ? 33.969 -13.016 -9.727 1 97.38 82 GLU A CA 1
ATOM 641 C C . GLU A 1 82 ? 33.156 -11.953 -10.5 1 97.38 82 GLU A C 1
ATOM 643 O O . GLU A 1 82 ? 33.719 -11.227 -11.32 1 97.38 82 GLU A O 1
ATOM 648 N N . ALA A 1 83 ? 31.922 -11.93 -10.273 1 97.94 83 ALA A N 1
ATOM 649 C CA . ALA A 1 83 ? 31.078 -10.922 -10.914 1 97.94 83 ALA A CA 1
ATOM 650 C C . ALA A 1 83 ? 31.531 -9.508 -10.547 1 97.94 83 ALA A C 1
ATOM 652 O O . ALA A 1 83 ? 31.578 -8.617 -11.398 1 97.94 83 ALA A O 1
ATOM 653 N N . LEU A 1 84 ? 31.859 -9.328 -9.281 1 97.62 84 LEU A N 1
ATOM 654 C CA . LEU A 1 84 ? 32.219 -8 -8.797 1 97.62 84 LEU A CA 1
ATOM 655 C C . LEU A 1 84 ? 33.531 -7.539 -9.406 1 97.62 84 LEU A C 1
ATOM 657 O O . LEU A 1 84 ? 33.75 -6.34 -9.594 1 97.62 84 LEU A O 1
ATOM 661 N N . ARG A 1 85 ? 34.469 -8.461 -9.766 1 96.81 85 ARG A N 1
ATOM 662 C CA . ARG A 1 85 ? 35.688 -8.086 -10.453 1 96.81 85 ARG A CA 1
ATOM 663 C C . ARG A 1 85 ? 35.375 -7.434 -11.797 1 96.81 85 ARG A C 1
ATOM 665 O O . ARG A 1 85 ? 36.031 -6.473 -12.195 1 96.81 85 ARG A O 1
ATOM 672 N N . ALA A 1 86 ? 34.375 -7.961 -12.43 1 96.44 86 ALA A N 1
ATOM 673 C CA . ALA A 1 86 ? 33.969 -7.379 -13.703 1 96.44 86 ALA A CA 1
ATOM 674 C C . ALA A 1 86 ? 33.219 -6.066 -13.492 1 96.44 86 ALA A C 1
ATOM 676 O O . ALA A 1 86 ? 33.5 -5.074 -14.172 1 96.44 86 ALA A O 1
ATOM 677 N N . LEU A 1 87 ? 32.344 -6.012 -12.562 1 97.12 87 LEU A N 1
ATOM 678 C CA . LEU A 1 87 ? 31.422 -4.895 -12.359 1 97.12 87 LEU A CA 1
ATOM 679 C C . LEU A 1 87 ? 32.156 -3.693 -11.766 1 97.12 87 LEU A C 1
ATOM 681 O O . LEU A 1 87 ? 31.812 -2.547 -12.062 1 97.12 87 LEU A O 1
ATOM 685 N N . ASP A 1 88 ? 33.156 -3.996 -10.898 1 95.19 88 ASP A N 1
ATOM 686 C CA . ASP A 1 88 ? 33.719 -2.91 -10.125 1 95.19 88 ASP A CA 1
ATOM 687 C C . ASP A 1 88 ? 35.125 -2.576 -10.617 1 95.19 88 ASP A C 1
ATOM 689 O O . ASP A 1 88 ? 35.656 -1.482 -10.367 1 95.19 88 ASP A O 1
ATOM 693 N N . ARG A 1 89 ? 35.781 -3.553 -11.352 1 93.75 89 ARG A N 1
ATOM 694 C CA . ARG A 1 89 ? 37.188 -3.336 -11.727 1 93.75 89 ARG A CA 1
ATOM 695 C C . ARG A 1 89 ? 37.375 -3.457 -13.234 1 93.75 89 ARG A C 1
ATOM 697 O O . ARG A 1 89 ? 38.5 -3.346 -13.742 1 93.75 89 ARG A O 1
ATOM 704 N N . GLY A 1 90 ? 36.344 -3.73 -13.891 1 92.38 90 GLY A N 1
ATOM 705 C CA . GLY A 1 90 ? 36.406 -3.797 -15.344 1 92.38 90 GLY A CA 1
ATOM 706 C C . GLY A 1 90 ? 37.125 -5.02 -15.852 1 92.38 90 GLY A C 1
ATOM 707 O O . GLY A 1 90 ? 37.594 -5.055 -17 1 92.38 90 GLY A O 1
ATOM 708 N N . GLN A 1 91 ? 37.312 -5.949 -15.023 1 95 91 GLN A N 1
ATOM 709 C CA . GLN A 1 91 ? 37.969 -7.184 -15.453 1 95 91 GLN A CA 1
ATOM 710 C C . GLN A 1 91 ? 37.062 -7.996 -16.375 1 95 91 GLN A C 1
ATOM 712 O O . GLN A 1 91 ? 35.906 -7.617 -16.609 1 95 91 GLN A O 1
ATOM 717 N N . ALA A 1 92 ? 37.656 -8.977 -16.906 1 95.12 92 ALA A N 1
ATOM 718 C CA . ALA A 1 92 ? 36.906 -9.836 -17.812 1 95.12 92 ALA A CA 1
ATOM 719 C C . ALA A 1 92 ? 35.688 -10.469 -17.094 1 95.12 92 ALA A C 1
ATOM 721 O O . ALA A 1 92 ? 35.812 -10.875 -15.938 1 95.12 92 ALA A O 1
ATOM 722 N N . LYS A 1 93 ? 34.625 -10.5 -17.766 1 96.44 93 LYS A N 1
ATOM 723 C CA . LYS A 1 93 ? 33.438 -11.172 -17.234 1 96.44 93 LYS A CA 1
ATOM 724 C C . LYS A 1 93 ? 33.719 -12.664 -17.016 1 96.44 93 LYS A C 1
ATOM 726 O O . LYS A 1 93 ? 34.406 -13.289 -17.797 1 96.44 93 LYS A O 1
ATOM 731 N N . PRO A 1 94 ? 33.094 -13.188 -15.938 1 96.94 94 PRO A N 1
ATOM 732 C CA . PRO A 1 94 ? 33.188 -14.648 -15.797 1 96.94 94 PRO A CA 1
ATOM 733 C C . PRO A 1 94 ? 32.531 -15.383 -16.969 1 96.94 94 PRO A C 1
ATOM 735 O O . PRO A 1 94 ? 31.609 -14.875 -17.594 1 96.94 94 PRO A O 1
ATOM 738 N N . THR A 1 95 ? 33.094 -16.578 -17.219 1 95.56 95 THR A N 1
ATOM 739 C CA . THR A 1 95 ? 32.562 -17.438 -18.266 1 95.56 95 THR A CA 1
ATOM 740 C C . THR A 1 95 ? 31.109 -17.797 -17.969 1 95.56 95 THR A C 1
ATOM 742 O O . THR A 1 95 ? 30.766 -18.188 -16.859 1 95.56 95 THR A O 1
ATOM 745 N N . ARG A 1 96 ? 30.281 -17.641 -19 1 97.69 96 ARG A N 1
ATOM 746 C CA . ARG A 1 96 ? 28.875 -18.016 -18.828 1 97.69 96 ARG A CA 1
ATOM 747 C C . ARG A 1 96 ? 28.719 -19.531 -18.781 1 97.69 96 ARG A C 1
ATOM 749 O O . ARG A 1 96 ? 29.438 -20.266 -19.453 1 97.69 96 ARG A O 1
ATOM 756 N N . GLN A 1 97 ? 27.859 -19.953 -17.906 1 98.44 97 GLN A N 1
ATOM 757 C CA . GLN A 1 97 ? 27.562 -21.359 -17.703 1 98.44 97 GLN A CA 1
ATOM 758 C C . GLN A 1 97 ? 26.062 -21.609 -17.625 1 98.44 97 GLN A C 1
ATOM 760 O O . GLN A 1 97 ? 25.297 -20.688 -17.359 1 98.44 97 GLN A O 1
ATOM 765 N N . ALA A 1 98 ? 25.641 -22.828 -17.875 1 98.75 98 ALA A N 1
ATOM 766 C CA . ALA A 1 98 ? 24.234 -23.219 -17.781 1 98.75 98 ALA A CA 1
ATOM 767 C C . ALA A 1 98 ? 24.031 -24.266 -16.703 1 98.75 98 ALA A C 1
ATOM 769 O O . ALA A 1 98 ? 24.859 -25.172 -16.547 1 98.75 98 ALA A O 1
ATOM 770 N N . ARG A 1 99 ? 23.078 -24.062 -15.914 1 98.62 99 ARG A N 1
ATOM 771 C CA . ARG A 1 99 ? 22.578 -25.141 -15.07 1 98.62 99 ARG A CA 1
ATOM 772 C C . ARG A 1 99 ? 21.516 -25.953 -15.805 1 98.62 99 ARG A C 1
ATOM 774 O O . ARG A 1 99 ? 20.531 -25.406 -16.312 1 98.62 99 ARG A O 1
ATOM 781 N N . VAL A 1 100 ? 21.688 -27.266 -15.867 1 98.75 100 VAL A N 1
ATOM 782 C CA . VAL A 1 100 ? 20.797 -28.141 -16.594 1 98.75 100 VAL A CA 1
ATOM 783 C C . VAL A 1 100 ? 20.25 -29.234 -15.664 1 98.75 100 VAL A C 1
ATOM 785 O O . VAL A 1 100 ? 21.016 -29.891 -14.969 1 98.75 100 VAL A O 1
ATOM 788 N N . VAL A 1 101 ? 19 -29.391 -15.672 1 98.44 101 VAL A N 1
ATOM 789 C CA . VAL A 1 101 ? 18.344 -30.453 -14.914 1 98.44 101 VAL A CA 1
ATOM 790 C C . VAL A 1 101 ? 18.031 -31.625 -15.844 1 98.44 101 VAL A C 1
ATOM 792 O O . VAL A 1 101 ? 17.281 -31.469 -16.812 1 98.44 101 VAL A O 1
ATOM 795 N N . VAL A 1 102 ? 18.562 -32.75 -15.539 1 98.06 102 VAL A N 1
ATOM 796 C CA . VAL A 1 102 ? 18.344 -33.969 -16.344 1 98.06 102 VAL A CA 1
ATOM 797 C C . VAL A 1 102 ? 17.594 -35 -15.508 1 98.06 102 VAL A C 1
ATOM 799 O O . VAL A 1 102 ? 17.953 -35.281 -14.359 1 98.06 102 VAL A O 1
ATOM 802 N N . GLN A 1 103 ? 16.578 -35.531 -16.078 1 97.31 103 GLN A N 1
ATOM 803 C CA . GLN A 1 103 ? 15.891 -36.688 -15.492 1 97.31 103 GLN A CA 1
ATOM 804 C C . GLN A 1 103 ? 16.406 -38 -16.078 1 97.31 103 GLN A C 1
ATOM 806 O O . GLN A 1 103 ? 16.328 -38.188 -17.297 1 97.31 103 GLN A O 1
ATOM 811 N N . PHE A 1 104 ? 16.906 -38.844 -15.227 1 97.25 104 PHE A N 1
ATOM 812 C CA . PHE A 1 104 ? 17.359 -40.188 -15.625 1 97.25 104 PHE A CA 1
ATOM 813 C C . PHE A 1 104 ? 16.328 -41.25 -15.25 1 97.25 104 PHE A C 1
ATOM 815 O O . PHE A 1 104 ? 16.453 -41.875 -14.203 1 97.25 104 PHE A O 1
ATOM 822 N N . GLY A 1 105 ? 15.438 -41.406 -16.141 1 96.69 105 GLY A N 1
ATOM 823 C CA . GLY A 1 105 ? 14.383 -42.375 -15.898 1 96.69 105 GLY A CA 1
ATOM 824 C C . GLY A 1 105 ? 14.727 -43.75 -16.391 1 96.69 105 GLY A C 1
ATOM 825 O O . GLY A 1 105 ? 14.188 -44.75 -15.891 1 96.69 105 GLY A O 1
ATOM 826 N N . ASN A 1 106 ? 15.586 -43.812 -17.375 1 95.81 106 ASN A N 1
ATOM 827 C CA . ASN A 1 106 ? 15.969 -45.094 -17.953 1 95.81 106 ASN A CA 1
ATOM 828 C C . ASN A 1 106 ? 17.266 -45.625 -17.344 1 95.81 106 ASN A C 1
ATOM 830 O O . ASN A 1 106 ? 18.25 -45.812 -18.047 1 95.81 106 ASN A O 1
ATOM 834 N N . GLN A 1 107 ? 17.25 -45.844 -16.078 1 93.06 107 GLN A N 1
ATOM 835 C CA . GLN A 1 107 ? 18.344 -46.406 -15.32 1 93.06 107 GLN A CA 1
ATOM 836 C C . GLN A 1 107 ? 17.844 -47.375 -14.258 1 93.06 107 GLN A C 1
ATOM 838 O O . GLN A 1 107 ? 16.641 -47.406 -13.961 1 93.06 107 GLN A O 1
ATOM 843 N N . ALA A 1 108 ? 18.797 -48.188 -13.773 1 92.44 108 ALA A N 1
ATOM 844 C CA . ALA A 1 108 ? 18.422 -49.125 -12.734 1 92.44 108 ALA A CA 1
ATOM 845 C C . ALA A 1 108 ? 17.812 -48.438 -11.531 1 92.44 108 ALA A C 1
ATOM 847 O O . ALA A 1 108 ? 16.812 -48.875 -10.969 1 92.44 108 ALA A O 1
ATOM 848 N N . GLN A 1 109 ? 18.391 -47.344 -11.227 1 93.31 109 GLN A N 1
ATOM 849 C CA . GLN A 1 109 ? 17.859 -46.469 -10.18 1 93.31 109 GLN A CA 1
ATOM 850 C C . GLN A 1 109 ? 17.609 -45.062 -10.711 1 93.31 109 GLN A C 1
ATOM 852 O O . GLN A 1 109 ? 18.484 -44.219 -10.648 1 93.31 109 GLN A O 1
ATOM 857 N N . PRO A 1 110 ? 16.391 -44.844 -11.125 1 96.12 110 PRO A N 1
ATOM 858 C CA . PRO A 1 110 ? 16.078 -43.531 -11.664 1 96.12 110 PRO A CA 1
ATOM 859 C C . PRO A 1 110 ? 16.469 -42.406 -10.711 1 96.12 110 PRO A C 1
ATOM 861 O O . PRO A 1 110 ? 16.344 -42.562 -9.492 1 96.12 110 PRO A O 1
ATOM 864 N N . ASN A 1 111 ? 16.875 -41.25 -11.203 1 94.94 111 ASN A N 1
ATOM 865 C CA . ASN A 1 111 ? 17.266 -40.125 -10.398 1 94.94 111 ASN A CA 1
ATOM 866 C C . ASN A 1 111 ? 17.188 -38.812 -11.195 1 94.94 111 ASN A C 1
ATOM 868 O O . ASN A 1 111 ? 16.938 -38.844 -12.398 1 94.94 111 ASN A O 1
ATOM 872 N N . ILE A 1 112 ? 17.281 -37.75 -10.531 1 97.5 112 ILE A N 1
ATOM 873 C CA . ILE A 1 112 ? 17.438 -36.438 -11.117 1 97.5 112 ILE A CA 1
ATOM 874 C C . ILE A 1 112 ? 18.828 -35.906 -10.812 1 97.5 112 ILE A C 1
ATOM 876 O O . ILE A 1 112 ? 19.297 -35.969 -9.672 1 97.5 112 ILE A O 1
ATOM 880 N N . THR A 1 113 ? 19.484 -35.375 -11.773 1 97.38 113 THR A N 1
ATOM 881 C CA . THR A 1 113 ? 20.812 -34.781 -11.594 1 97.38 113 THR A CA 1
ATOM 882 C C . THR A 1 113 ? 20.875 -33.406 -12.227 1 97.38 113 THR A C 1
ATOM 884 O O . THR A 1 113 ? 20.375 -33.188 -13.336 1 97.38 113 THR A O 1
ATOM 887 N N . GLU A 1 114 ? 21.438 -32.5 -11.523 1 98 114 GLU A N 1
ATOM 888 C CA . GLU A 1 114 ? 21.719 -31.188 -12.086 1 98 114 GLU A CA 1
ATOM 889 C C . GLU A 1 114 ? 23.172 -31.078 -12.531 1 98 114 GLU A C 1
ATOM 891 O O . GLU A 1 114 ? 24.078 -31.531 -11.82 1 98 114 GLU A O 1
ATOM 896 N N . PHE A 1 115 ? 23.375 -30.5 -13.703 1 98.44 115 PHE A N 1
ATOM 897 C CA . PHE A 1 115 ? 24.719 -30.312 -14.258 1 98.44 115 PHE A CA 1
ATOM 898 C C . PHE A 1 115 ? 25.016 -28.828 -14.461 1 98.44 115 PHE A C 1
ATOM 900 O O . PHE A 1 115 ? 24.109 -28.031 -14.734 1 98.44 115 PHE A O 1
ATOM 907 N N . ILE A 1 116 ? 26.234 -28.5 -14.305 1 98.44 116 ILE A N 1
ATOM 908 C CA . ILE A 1 116 ? 26.766 -27.234 -14.805 1 98.44 116 ILE A CA 1
ATOM 909 C C . ILE A 1 116 ? 27.5 -27.484 -16.125 1 98.44 116 ILE A C 1
ATOM 911 O O . ILE A 1 116 ? 28.453 -28.25 -16.188 1 98.44 116 ILE A O 1
ATOM 915 N N . VAL A 1 117 ? 27.016 -26.875 -17.172 1 98.81 117 VAL A N 1
ATOM 916 C CA . VAL A 1 117 ? 27.594 -27 -18.5 1 98.81 117 VAL A CA 1
ATOM 917 C C . VAL A 1 117 ? 28.359 -25.734 -18.844 1 98.81 117 VAL A C 1
ATOM 919 O O . VAL A 1 117 ? 27.828 -24.625 -18.734 1 98.81 117 VAL A O 1
ATOM 922 N N . SER A 1 118 ? 29.594 -25.922 -19.359 1 98 118 SER A N 1
ATOM 923 C CA . SER A 1 118 ? 30.5 -24.797 -19.562 1 98 118 SER A CA 1
ATOM 924 C C . SER A 1 118 ? 31.562 -25.125 -20.609 1 98 118 SER A C 1
ATOM 926 O O . SER A 1 118 ? 31.859 -26.297 -20.859 1 98 118 SER A O 1
ATOM 928 N N . PRO A 1 119 ? 32.188 -24.109 -21.312 1 97.69 119 PRO A N 1
ATOM 929 C CA . PRO A 1 119 ? 31.781 -22.703 -21.359 1 97.69 119 PRO A CA 1
ATOM 930 C C . PRO A 1 119 ? 30.688 -22.438 -22.375 1 97.69 119 PRO A C 1
ATOM 932 O O . PRO A 1 119 ? 30.453 -23.266 -23.281 1 97.69 119 PRO A O 1
ATOM 935 N N . LEU A 1 120 ? 29.938 -21.438 -22.25 1 97.5 120 LEU A N 1
ATOM 936 C CA . LEU A 1 120 ? 28.984 -21.016 -23.266 1 97.5 120 LEU A CA 1
ATOM 937 C C . LEU A 1 120 ? 29.594 -19.953 -24.172 1 97.5 120 LEU A C 1
ATOM 939 O O . LEU A 1 120 ? 30.406 -19.141 -23.719 1 97.5 120 LEU A O 1
ATOM 943 N N . PRO A 1 121 ? 29.312 -19.938 -25.344 1 95 121 PRO A N 1
ATOM 944 C CA . PRO A 1 121 ? 28.266 -20.688 -26.031 1 95 121 PRO A CA 1
ATOM 945 C C . PRO A 1 121 ? 28.781 -22.016 -26.594 1 95 121 PRO A C 1
ATOM 947 O O . PRO A 1 121 ? 28.031 -22.734 -27.281 1 95 121 PRO A O 1
ATOM 950 N N . PHE A 1 122 ? 30.031 -22.406 -26.406 1 96.44 122 PHE A N 1
ATOM 951 C CA . PHE A 1 122 ? 30.594 -23.641 -26.938 1 96.44 122 PHE A CA 1
ATOM 952 C C . PHE A 1 122 ? 30.984 -24.594 -25.812 1 96.44 122 PHE A C 1
ATOM 954 O O . PHE A 1 122 ? 32.156 -24.734 -25.5 1 96.44 122 PHE A O 1
ATOM 961 N N . PRO A 1 123 ? 30 -25.281 -25.312 1 98.12 123 PRO A N 1
ATOM 962 C CA . PRO A 1 123 ? 30.266 -26.141 -24.156 1 98.12 123 PRO A CA 1
ATOM 963 C C . PRO A 1 123 ? 31.25 -27.266 -24.469 1 98.12 123 PRO A C 1
ATOM 965 O O . PRO A 1 123 ? 31.203 -27.844 -25.562 1 98.12 123 PRO A O 1
ATOM 968 N N . THR A 1 124 ? 32.188 -27.609 -23.5 1 98 124 THR A N 1
ATOM 969 C CA . THR A 1 124 ? 33.125 -28.719 -23.625 1 98 124 THR A CA 1
ATOM 970 C C . THR A 1 124 ? 33.125 -29.578 -22.375 1 98 124 THR A C 1
ATOM 972 O O . THR A 1 124 ? 33.781 -30.625 -22.328 1 98 124 THR A O 1
ATOM 975 N N . THR A 1 125 ? 32.469 -29.141 -21.375 1 98 125 THR A N 1
ATOM 976 C CA . THR A 1 125 ? 32.469 -29.875 -20.125 1 98 125 THR A CA 1
ATOM 977 C C . THR A 1 125 ? 31.078 -29.844 -19.484 1 98 125 THR A C 1
ATOM 979 O O . THR A 1 125 ? 30.297 -28.938 -19.75 1 98 125 THR A O 1
ATOM 982 N N . TYR A 1 126 ? 30.703 -30.781 -18.75 1 98.12 126 TYR A N 1
ATOM 983 C CA . TYR A 1 126 ? 29.547 -30.812 -17.844 1 98.12 126 TYR A CA 1
ATOM 984 C C . TYR A 1 126 ? 29.922 -31.469 -16.516 1 98.12 126 TYR A C 1
ATOM 986 O O . TYR A 1 126 ? 30.609 -32.469 -16.5 1 98.12 126 TYR A O 1
ATOM 994 N N . THR A 1 127 ? 29.609 -30.812 -15.43 1 97.69 127 THR A N 1
ATOM 995 C CA . THR A 1 127 ? 29.922 -31.297 -14.094 1 97.69 127 THR A CA 1
ATOM 996 C C . THR A 1 127 ? 28.672 -31.359 -13.234 1 97.69 127 THR A C 1
ATOM 998 O O . THR A 1 127 ? 27.812 -30.484 -13.32 1 97.69 127 THR A O 1
ATOM 1001 N N . GLY A 1 128 ? 28.562 -32.406 -12.375 1 96.38 128 GLY A N 1
ATOM 1002 C CA . GLY A 1 128 ? 27.422 -32.531 -11.477 1 96.38 128 GLY A CA 1
ATOM 1003 C C . GLY A 1 128 ? 27.375 -31.453 -10.422 1 96.38 128 GLY A C 1
ATOM 1004 O O . GLY A 1 128 ? 28.406 -31.047 -9.883 1 96.38 128 GLY A O 1
ATOM 1005 N N . LYS A 1 129 ? 26.188 -30.906 -10.234 1 95.56 129 LYS A N 1
ATOM 1006 C CA . LYS A 1 129 ? 25.938 -29.953 -9.164 1 95.56 129 LYS A CA 1
ATOM 1007 C C . LYS A 1 129 ? 25.281 -30.641 -7.965 1 95.56 129 LYS A C 1
ATOM 1009 O O . LYS A 1 129 ? 24.328 -31.406 -8.125 1 95.56 129 LYS A O 1
ATOM 1014 N N . THR A 1 130 ? 25.781 -30.438 -6.77 1 92.56 130 THR A N 1
ATOM 1015 C CA . THR A 1 130 ? 25.25 -31.078 -5.574 1 92.56 130 THR A CA 1
ATOM 1016 C C . THR A 1 130 ? 24.594 -30.062 -4.652 1 92.56 130 THR A C 1
ATOM 1018 O O . THR A 1 130 ? 24.844 -28.859 -4.766 1 92.56 130 THR A O 1
ATOM 1021 N N . PHE A 1 131 ? 23.703 -30.516 -3.857 1 94 131 PHE A N 1
ATOM 1022 C CA . PHE A 1 131 ? 23.109 -29.719 -2.783 1 94 131 PHE A CA 1
ATOM 1023 C C . PHE A 1 131 ? 23.859 -29.953 -1.474 1 94 131 PHE A C 1
ATOM 1025 O O . PHE A 1 131 ? 24.734 -30.812 -1.393 1 94 131 PHE A O 1
ATOM 1032 N N . LYS A 1 132 ? 23.594 -29.125 -0.546 1 89.56 132 LYS A N 1
ATOM 1033 C CA . LYS A 1 132 ? 24.25 -29.234 0.749 1 89.56 132 LYS A CA 1
ATOM 1034 C C . LYS A 1 132 ? 24.156 -30.641 1.317 1 89.56 132 LYS A C 1
ATOM 1036 O O . LYS A 1 132 ? 23.078 -31.25 1.286 1 89.56 132 LYS A O 1
ATOM 1041 N N . GLY A 1 133 ? 25.25 -31.203 1.776 1 87.62 133 GLY A N 1
ATOM 1042 C CA . GLY A 1 133 ? 25.297 -32.531 2.35 1 87.62 133 GLY A CA 1
ATOM 1043 C C . GLY A 1 133 ? 25.219 -33.625 1.308 1 87.62 133 GLY A C 1
ATOM 1044 O O . GLY A 1 133 ? 24.953 -34.812 1.641 1 87.62 133 GLY A O 1
ATOM 1045 N N . ASP A 1 134 ? 25.328 -33.281 0.127 1 89.12 134 ASP A N 1
ATOM 1046 C CA . ASP A 1 134 ? 25.234 -34.219 -0.986 1 89.12 134 ASP A CA 1
ATOM 1047 C C . ASP A 1 134 ? 23.906 -34.969 -0.979 1 89.12 134 ASP A C 1
ATOM 1049 O O . ASP A 1 134 ? 23.844 -36.156 -1.203 1 89.12 134 ASP A O 1
ATOM 1053 N N . ARG A 1 135 ? 22.953 -34.219 -0.604 1 87.12 135 ARG A N 1
ATOM 1054 C CA . ARG A 1 135 ? 21.609 -34.781 -0.593 1 87.12 135 ARG A CA 1
ATOM 1055 C C . ARG A 1 135 ? 21.156 -35.156 -2.004 1 87.12 135 ARG A C 1
ATOM 1057 O O . ARG A 1 135 ? 21.203 -34.344 -2.914 1 87.12 135 ARG A O 1
ATOM 1064 N N . PRO A 1 136 ? 20.75 -36.406 -2.145 1 90.81 136 PRO A N 1
ATOM 1065 C CA . PRO A 1 136 ? 20.25 -36.75 -3.477 1 90.81 136 PRO A CA 1
ATOM 1066 C C . PRO A 1 136 ? 18.875 -36.188 -3.771 1 90.81 136 PRO A C 1
ATOM 1068 O O . PRO A 1 136 ? 18.078 -35.969 -2.852 1 90.81 136 PRO A O 1
ATOM 1071 N N . ILE A 1 137 ? 18.641 -35.875 -5.039 1 96.5 137 ILE A N 1
ATOM 1072 C CA . ILE A 1 137 ? 17.297 -35.5 -5.473 1 96.5 137 ILE A CA 1
ATOM 1073 C C . ILE A 1 137 ? 16.484 -36.781 -5.742 1 96.5 137 ILE A C 1
ATOM 1075 O O . ILE A 1 137 ? 16.812 -37.562 -6.633 1 96.5 137 ILE A O 1
ATOM 1079 N N . ARG A 1 138 ? 15.469 -36.938 -4.98 1 95.38 138 ARG A N 1
ATOM 1080 C CA . ARG A 1 138 ? 14.617 -38.094 -5.215 1 95.38 138 ARG A CA 1
ATOM 1081 C C . ARG A 1 138 ? 13.883 -37.969 -6.547 1 95.38 138 ARG A C 1
ATOM 1083 O O . ARG A 1 138 ? 13.398 -36.875 -6.898 1 95.38 138 ARG A O 1
ATOM 1090 N N . PHE A 1 139 ? 13.805 -39.094 -7.227 1 97.62 139 PHE A N 1
ATOM 1091 C CA . PHE A 1 139 ? 13.188 -39.062 -8.547 1 97.62 139 PHE A CA 1
ATOM 1092 C C . PHE A 1 139 ? 11.719 -38.656 -8.453 1 97.62 139 PHE A C 1
ATOM 1094 O O . PHE A 1 139 ? 11.203 -37.969 -9.312 1 97.62 139 PHE A O 1
ATOM 1101 N N . GLU A 1 140 ? 11.055 -39.094 -7.402 1 97.44 140 GLU A N 1
ATOM 1102 C CA . GLU A 1 140 ? 9.625 -38.844 -7.211 1 97.44 140 GLU A CA 1
ATOM 1103 C C . GLU A 1 140 ? 9.328 -37.375 -6.961 1 97.44 140 GLU A C 1
ATOM 1105 O O . GLU A 1 140 ? 8.18 -36.938 -7.062 1 97.44 140 GLU A O 1
ATOM 1110 N N . SER A 1 141 ? 10.375 -36.625 -6.672 1 97.88 141 SER A N 1
ATOM 1111 C CA . SER A 1 141 ? 10.172 -35.219 -6.336 1 97.88 141 SER A CA 1
ATOM 1112 C C . SER A 1 141 ? 10.141 -34.344 -7.586 1 97.88 141 SER A C 1
ATOM 1114 O O . SER A 1 141 ? 9.844 -33.156 -7.508 1 97.88 141 SER A O 1
ATOM 1116 N N . ARG A 1 142 ? 10.391 -34.938 -8.719 1 97.44 142 ARG A N 1
ATOM 1117 C CA . ARG A 1 142 ? 10.5 -34.156 -9.961 1 97.44 142 ARG A CA 1
ATOM 1118 C C . ARG A 1 142 ? 9.18 -33.469 -10.297 1 97.44 142 ARG A C 1
ATOM 1120 O O . ARG A 1 142 ? 8.109 -33.969 -9.953 1 97.44 142 ARG A O 1
ATOM 1127 N N . PRO A 1 143 ? 9.219 -32.312 -10.969 1 97.19 143 PRO A N 1
ATOM 1128 C CA . PRO A 1 143 ? 7.984 -31.734 -11.516 1 97.19 143 PRO A CA 1
ATOM 1129 C C . PRO A 1 143 ? 7.297 -32.656 -12.523 1 97.19 143 PRO A C 1
ATOM 1131 O O . PRO A 1 143 ? 7.93 -33.562 -13.062 1 97.19 143 PRO A O 1
ATOM 1134 N N . ILE A 1 144 ? 6.082 -32.469 -12.695 1 96.44 144 ILE A N 1
ATOM 1135 C CA . ILE A 1 144 ? 5.336 -33.281 -13.656 1 96.44 144 ILE A CA 1
ATOM 1136 C C . ILE A 1 144 ? 5.648 -32.812 -15.078 1 96.44 144 ILE A C 1
ATOM 1138 O O . ILE A 1 144 ? 5.812 -31.609 -15.312 1 96.44 144 ILE A O 1
ATOM 1142 N N . THR A 1 145 ? 5.75 -33.688 -16.047 1 96.38 145 THR A N 1
ATOM 1143 C CA . THR A 1 145 ? 6.094 -33.375 -17.438 1 96.38 145 THR A CA 1
ATOM 1144 C C . THR A 1 145 ? 4.883 -33.562 -18.344 1 96.38 145 THR A C 1
ATOM 1146 O O . THR A 1 145 ? 3.879 -34.156 -17.953 1 96.38 145 THR A O 1
ATOM 1149 N N . ALA A 1 146 ? 5.023 -33.062 -19.547 1 95.69 146 ALA A N 1
ATOM 1150 C CA . ALA A 1 146 ? 3.984 -33.219 -20.547 1 95.69 146 ALA A CA 1
ATOM 1151 C C . ALA A 1 146 ? 3.758 -34.719 -20.859 1 95.69 146 ALA A C 1
ATOM 1153 O O . ALA A 1 146 ? 2.623 -35.125 -21.078 1 95.69 146 ALA A O 1
ATOM 1154 N N . ALA A 1 147 ? 4.816 -35.5 -20.891 1 96.31 147 ALA A N 1
ATOM 1155 C CA . ALA A 1 147 ? 4.703 -36.938 -21.125 1 96.31 147 ALA A CA 1
ATOM 1156 C C . ALA A 1 147 ? 3.875 -37.594 -20.016 1 96.31 147 ALA A C 1
ATOM 1158 O O . ALA A 1 147 ? 3.006 -38.406 -20.297 1 96.31 147 ALA A O 1
ATOM 1159 N N . GLU A 1 148 ? 4.238 -37.281 -18.828 1 97.12 148 GLU A N 1
ATOM 1160 C CA . GLU A 1 148 ? 3.498 -37.844 -17.703 1 97.12 148 GLU A CA 1
ATOM 1161 C C . GLU A 1 148 ? 2.023 -37.438 -17.766 1 97.12 148 GLU A C 1
ATOM 1163 O O . GLU A 1 148 ? 1.147 -38.25 -17.484 1 97.12 148 GLU A O 1
ATOM 1168 N N . TYR A 1 149 ? 1.695 -36.219 -18.141 1 96.81 149 TYR A N 1
ATOM 1169 C CA . TYR A 1 149 ? 0.319 -35.781 -18.281 1 96.81 149 TYR A CA 1
ATOM 1170 C C . TYR A 1 149 ? -0.411 -36.562 -19.359 1 96.81 149 TYR A C 1
ATOM 1172 O O . TYR A 1 149 ? -1.603 -36.844 -19.219 1 96.81 149 TYR A O 1
ATOM 1180 N N . SER A 1 150 ? 0.292 -36.844 -20.438 1 96.88 150 SER A N 1
ATOM 1181 C CA . SER A 1 150 ? -0.335 -37.625 -21.5 1 96.88 150 SER A CA 1
ATOM 1182 C C . SER A 1 150 ? -0.823 -38.969 -20.969 1 96.88 150 SER A C 1
ATOM 1184 O O . SER A 1 150 ? -1.909 -39.406 -21.344 1 96.88 150 SER A O 1
ATOM 1186 N N . HIS A 1 151 ? -0.054 -39.562 -20.156 1 97.88 151 HIS A N 1
ATOM 1187 C CA . HIS A 1 151 ? -0.433 -40.844 -19.594 1 97.88 151 HIS A CA 1
ATOM 1188 C C . HIS A 1 151 ? -1.514 -40.688 -18.531 1 97.88 151 HIS A C 1
ATOM 1190 O O . HIS A 1 151 ? -2.344 -41.562 -18.328 1 97.88 151 HIS A O 1
ATOM 1196 N N . ILE A 1 152 ? -1.459 -39.594 -17.781 1 98.06 152 ILE A N 1
ATOM 1197 C CA . ILE A 1 152 ? -2.537 -39.281 -16.844 1 98.06 152 ILE A CA 1
ATOM 1198 C C . ILE A 1 152 ? -3.861 -39.188 -17.609 1 98.06 152 ILE A C 1
ATOM 1200 O O . ILE A 1 152 ? -4.883 -39.719 -17.156 1 98.06 152 ILE A O 1
ATOM 1204 N N . ILE A 1 153 ? -3.838 -38.5 -18.719 1 97.31 153 ILE A N 1
ATOM 1205 C CA . ILE A 1 153 ? -5.035 -38.375 -19.547 1 97.31 153 ILE A CA 1
ATOM 1206 C C . ILE A 1 153 ? -5.508 -39.75 -19.984 1 97.31 153 ILE A C 1
ATOM 1208 O O . ILE A 1 153 ? -6.703 -40.031 -19.953 1 97.31 153 ILE A O 1
ATOM 1212 N N . ASP A 1 154 ? -4.57 -40.625 -20.375 1 97.62 154 ASP A N 1
ATOM 1213 C CA . ASP A 1 154 ? -4.906 -41.969 -20.812 1 97.62 154 ASP A CA 1
ATOM 1214 C C . ASP A 1 154 ? -5.59 -42.781 -19.688 1 97.62 154 ASP A C 1
ATOM 1216 O O . ASP A 1 154 ? -6.598 -43.438 -19.922 1 97.62 154 ASP A O 1
ATOM 1220 N N . ILE A 1 155 ? -4.996 -42.719 -18.547 1 98.19 155 ILE A N 1
ATOM 1221 C CA . ILE A 1 155 ? -5.582 -43.5 -17.469 1 98.19 155 ILE A CA 1
ATOM 1222 C C . ILE A 1 155 ? -6.926 -42.906 -17.062 1 98.19 155 ILE A C 1
ATOM 1224 O O . ILE A 1 155 ? -7.844 -43.625 -16.672 1 98.19 155 ILE A O 1
ATOM 1228 N N . LEU A 1 156 ? -7.082 -41.594 -17.125 1 98.5 156 LEU A N 1
ATOM 1229 C CA . LEU A 1 156 ? -8.359 -40.969 -16.828 1 98.5 156 LEU A CA 1
ATOM 1230 C C . LEU A 1 156 ? -9.43 -41.438 -17.828 1 98.5 156 LEU A C 1
ATOM 1232 O O . LEU A 1 156 ? -10.594 -41.594 -17.453 1 98.5 156 LEU A O 1
ATOM 1236 N N . GLN A 1 157 ? -9.031 -41.625 -19.125 1 98.12 157 GLN A N 1
ATOM 1237 C CA . GLN A 1 157 ? -9.961 -42.188 -20.109 1 98.12 157 GLN A CA 1
ATOM 1238 C C . GLN A 1 157 ? -10.469 -43.562 -19.656 1 98.12 157 GLN A C 1
ATOM 1240 O O . GLN A 1 157 ? -11.664 -43.844 -19.734 1 98.12 157 GLN A O 1
ATOM 1245 N N . LYS A 1 158 ? -9.562 -44.344 -19.172 1 97.88 158 LYS A N 1
ATOM 1246 C CA . LYS A 1 158 ? -9.93 -45.688 -18.703 1 97.88 158 LYS A CA 1
ATOM 1247 C C . LYS A 1 158 ? -10.812 -45.625 -17.469 1 97.88 158 LYS A C 1
ATOM 1249 O O . LYS A 1 158 ? -11.82 -46.312 -17.375 1 97.88 158 LYS A O 1
ATOM 1254 N N . ILE A 1 159 ? -10.406 -44.781 -16.547 1 98.31 159 ILE A N 1
ATOM 1255 C CA . ILE A 1 159 ? -11.141 -44.625 -15.305 1 98.31 159 ILE A CA 1
ATOM 1256 C C . ILE A 1 159 ? -12.555 -44.125 -15.602 1 98.31 159 ILE A C 1
ATOM 1258 O O . ILE A 1 159 ? -13.531 -44.688 -15.094 1 98.31 159 ILE A O 1
ATOM 1262 N N . THR A 1 160 ? -12.711 -43.125 -16.438 1 98.31 160 THR A N 1
ATOM 1263 C CA . THR A 1 160 ? -14 -42.5 -16.656 1 98.31 160 THR A CA 1
ATOM 1264 C C . THR A 1 160 ? -14.883 -43.344 -17.562 1 98.31 160 THR A C 1
ATOM 1266 O O . THR A 1 160 ? -16.109 -43.156 -17.578 1 98.31 160 THR A O 1
ATOM 1269 N N . ALA A 1 161 ? -14.25 -44.188 -18.375 1 98.06 161 ALA A N 1
ATOM 1270 C CA . ALA A 1 161 ? -15.047 -45.156 -19.125 1 98.06 161 ALA A CA 1
ATOM 1271 C C . ALA A 1 161 ? -15.852 -46.062 -18.172 1 98.06 161 ALA A C 1
ATOM 1273 O O . ALA A 1 161 ? -17.016 -46.375 -18.453 1 98.06 161 ALA A O 1
ATOM 1274 N N . LYS A 1 162 ? -15.25 -46.469 -17.109 1 97.75 162 LYS A N 1
ATOM 1275 C CA . LYS A 1 162 ? -15.875 -47.344 -16.125 1 97.75 162 LYS A CA 1
ATOM 1276 C C . LYS A 1 162 ? -17 -46.656 -15.383 1 97.75 162 LYS A C 1
ATOM 1278 O O . LYS A 1 162 ? -17.953 -47.281 -14.945 1 97.75 162 LYS A O 1
ATOM 1283 N N . VAL A 1 163 ? -16.875 -45.375 -15.242 1 97.88 163 VAL A N 1
ATOM 1284 C CA . VAL A 1 163 ? -17.891 -44.625 -14.508 1 97.88 163 VAL A CA 1
ATOM 1285 C C . VAL A 1 163 ? -18.578 -43.625 -15.445 1 97.88 163 VAL A C 1
ATOM 1287 O O . VAL A 1 163 ? -18.969 -42.531 -15.016 1 97.88 163 VAL A O 1
ATOM 1290 N N . HIS A 1 164 ? -18.656 -43.875 -16.703 1 97.25 164 HIS A N 1
ATOM 1291 C CA . HIS A 1 164 ? -19.234 -42.969 -17.688 1 97.25 164 HIS A CA 1
ATOM 1292 C C . HIS A 1 164 ? -20.656 -42.594 -17.312 1 97.25 164 HIS A C 1
ATOM 1294 O O . HIS A 1 164 ? -21.016 -41.406 -17.391 1 97.25 164 HIS A O 1
ATOM 1300 N N . LYS A 1 165 ? -21.469 -43.562 -16.938 1 95.94 165 LYS A N 1
ATOM 1301 C CA . LYS A 1 165 ? -22.875 -43.312 -16.578 1 95.94 165 LYS A CA 1
ATOM 1302 C C . LYS A 1 165 ? -22.969 -42.375 -15.383 1 95.94 165 LYS A C 1
ATOM 1304 O O . LYS A 1 165 ? -23.781 -41.438 -15.383 1 95.94 165 LYS A O 1
ATOM 1309 N N . VAL A 1 166 ? -22.141 -42.625 -14.367 1 96.88 166 VAL A N 1
ATOM 1310 C CA . VAL A 1 166 ? -22.125 -41.781 -13.164 1 96.88 166 VAL A CA 1
ATOM 1311 C C . VAL A 1 166 ? -21.859 -40.344 -13.547 1 96.88 166 VAL A C 1
ATOM 1313 O O . VAL A 1 166 ? -22.609 -39.438 -13.156 1 96.88 166 VAL A O 1
ATOM 1316 N N . LEU A 1 167 ? -20.797 -40.062 -14.336 1 97.5 167 LEU A N 1
ATOM 1317 C CA . LEU A 1 167 ? -20.375 -38.719 -14.695 1 97.5 167 LEU A CA 1
ATOM 1318 C C . LEU A 1 167 ? -21.391 -38.062 -15.609 1 97.5 167 LEU A C 1
ATOM 1320 O O . LEU A 1 167 ? -21.719 -36.875 -15.438 1 97.5 167 LEU A O 1
ATOM 1324 N N . PHE A 1 168 ? -21.875 -38.812 -16.609 1 95.81 168 PHE A N 1
ATOM 1325 C CA . PHE A 1 168 ? -22.828 -38.281 -17.578 1 95.81 168 PHE A CA 1
ATOM 1326 C C . PHE A 1 168 ? -24.109 -37.844 -16.906 1 95.81 168 PHE A C 1
ATOM 1328 O O . PHE A 1 168 ? -24.609 -36.75 -17.172 1 95.81 168 PHE A O 1
ATOM 1335 N N . GLU A 1 169 ? -24.641 -38.656 -15.984 1 95.38 169 GLU A N 1
ATOM 1336 C CA . GLU A 1 169 ? -25.891 -38.344 -15.289 1 95.38 169 GLU A CA 1
ATOM 1337 C C . GLU A 1 169 ? -25.672 -37.219 -14.266 1 95.38 169 GLU A C 1
ATOM 1339 O O . GLU A 1 169 ? -26.516 -36.344 -14.109 1 95.38 169 GLU A O 1
ATOM 1344 N N . THR A 1 170 ? -24.562 -37.281 -13.578 1 95.81 170 THR A N 1
ATOM 1345 C CA . THR A 1 170 ? -24.266 -36.281 -12.57 1 95.81 170 THR A CA 1
ATOM 1346 C C . THR A 1 170 ? -24.156 -34.906 -13.195 1 95.81 170 THR A C 1
ATOM 1348 O O . THR A 1 170 ? -24.656 -33.906 -12.641 1 95.81 170 THR A O 1
ATOM 1351 N N . THR A 1 171 ? -23.562 -34.75 -14.375 1 96 171 THR A N 1
ATOM 1352 C CA . THR A 1 171 ? -23.203 -33.469 -14.953 1 96 171 THR A CA 1
ATOM 1353 C C . THR A 1 171 ? -24.266 -33 -15.969 1 96 171 THR A C 1
ATOM 1355 O O . THR A 1 171 ? -24.203 -31.891 -16.484 1 96 171 THR A O 1
ATOM 1358 N N . GLY A 1 172 ? -25.172 -33.781 -16.25 1 92.44 172 GLY A N 1
ATOM 1359 C CA . GLY A 1 172 ? -26.172 -33.469 -17.25 1 92.44 172 GLY A CA 1
ATOM 1360 C C . GLY A 1 172 ? -25.656 -33.562 -18.672 1 92.44 172 GLY A C 1
ATOM 1361 O O . GLY A 1 172 ? -26.047 -32.781 -19.547 1 92.44 172 GLY A O 1
ATOM 1362 N N . GLY A 1 173 ? -24.656 -34.438 -18.906 1 94.38 173 GLY A N 1
ATOM 1363 C CA . GLY A 1 173 ? -24.297 -34.688 -20.281 1 94.38 173 GLY A CA 1
ATOM 1364 C C . GLY A 1 173 ? -22.828 -34.469 -20.562 1 94.38 173 GLY A C 1
ATOM 1365 O O . GLY A 1 173 ? -22.375 -34.562 -21.703 1 94.38 173 GLY A O 1
ATOM 1366 N N . PHE A 1 174 ? -21.984 -34.156 -19.578 1 97.38 174 PHE A N 1
ATOM 1367 C CA . PHE A 1 174 ? -20.562 -34 -19.797 1 97.38 174 PHE A CA 1
ATOM 1368 C C . PHE A 1 174 ? -19.844 -35.344 -19.641 1 97.38 174 PHE A C 1
ATOM 1370 O O . PHE A 1 174 ? -20.25 -36.188 -18.828 1 97.38 174 PHE A O 1
ATOM 1377 N N . SER A 1 175 ? -18.828 -35.531 -20.422 1 97.12 175 SER A N 1
ATOM 1378 C CA . SER A 1 175 ? -18.047 -36.75 -20.359 1 97.12 175 SER A CA 1
ATOM 1379 C C . SER A 1 175 ? -16.547 -36.469 -20.547 1 97.12 175 SER A C 1
ATOM 1381 O O . SER A 1 175 ? -16.188 -35.438 -21.125 1 97.12 175 SER A O 1
ATOM 1383 N N . PHE A 1 176 ? -15.781 -37.281 -19.906 1 97.81 176 PHE A N 1
ATOM 1384 C CA . PHE A 1 176 ? -14.352 -37.25 -20.188 1 97.81 176 PHE A CA 1
ATOM 1385 C C . PHE A 1 176 ? -13.992 -38.281 -21.25 1 97.81 176 PHE A C 1
ATOM 1387 O O . PHE A 1 176 ? -13.242 -38 -22.172 1 97.81 176 PHE A O 1
ATOM 1394 N N . TYR A 1 177 ? -14.555 -39.438 -21.125 1 96.81 177 TYR A N 1
ATOM 1395 C CA . TYR A 1 177 ? -14.336 -40.562 -22.031 1 96.81 177 TYR A CA 1
ATOM 1396 C C . TYR A 1 177 ? -15.039 -40.312 -23.359 1 96.81 177 TYR A C 1
ATOM 1398 O O . TYR A 1 177 ? -16.25 -40.094 -23.391 1 96.81 177 TYR A O 1
ATOM 1406 N N . ASN A 1 178 ? -14.297 -40.406 -24.438 1 93.38 178 ASN A N 1
ATOM 1407 C CA . ASN A 1 178 ? -14.805 -40.312 -25.797 1 93.38 178 ASN A CA 1
ATOM 1408 C C . ASN A 1 178 ? -15.711 -39.094 -25.984 1 93.38 178 ASN A C 1
ATOM 1410 O O . ASN A 1 178 ? -16.797 -39.188 -26.562 1 93.38 178 ASN A O 1
ATOM 1414 N N . CYS A 1 179 ? -15.219 -38.031 -25.375 1 94.88 179 CYS A N 1
ATOM 1415 C CA . CYS A 1 179 ? -16.062 -36.844 -25.438 1 94.88 179 CYS A CA 1
ATOM 1416 C C . CYS A 1 179 ? -15.938 -36.156 -26.781 1 94.88 179 CYS A C 1
ATOM 1418 O O . CYS A 1 179 ? -14.844 -36.062 -27.344 1 94.88 179 CYS A O 1
ATOM 1420 N N . THR A 1 180 ? -17.047 -35.5 -27.312 1 90.25 180 THR A N 1
ATOM 1421 C CA . THR A 1 180 ? -17.031 -34.75 -28.562 1 90.25 180 THR A CA 1
ATOM 1422 C C . THR A 1 180 ? -17.469 -33.312 -28.312 1 90.25 180 THR A C 1
ATOM 1424 O O . THR A 1 180 ? -16.938 -32.375 -28.938 1 90.25 180 THR A O 1
ATOM 1427 N N . ASN A 1 181 ? -18.391 -33 -27.5 1 88.25 181 ASN A N 1
ATOM 1428 C CA . ASN A 1 181 ? -18.906 -31.656 -27.328 1 88.25 181 ASN A CA 1
ATOM 1429 C C . ASN A 1 181 ? -18.844 -31.234 -25.859 1 88.25 181 ASN A C 1
ATOM 1431 O O . ASN A 1 181 ? -18.125 -30.297 -25.516 1 88.25 181 ASN A O 1
ATOM 1435 N N . ARG A 1 182 ? -19.562 -31.688 -24.953 1 94.69 182 ARG A N 1
ATOM 1436 C CA . ARG A 1 182 ? -19.578 -31.406 -23.531 1 94.69 182 ARG A CA 1
ATOM 1437 C C . ARG A 1 182 ? -18.562 -32.281 -22.781 1 94.69 182 ARG A C 1
ATOM 1439 O O . ARG A 1 182 ? -18.938 -33.25 -22.141 1 94.69 182 ARG A O 1
ATOM 1446 N N . CYS A 1 183 ? -17.359 -31.688 -22.781 1 97.81 183 CYS A N 1
ATOM 1447 C CA . CYS A 1 183 ? -16.234 -32.469 -22.266 1 97.81 183 CYS A CA 1
ATOM 1448 C C . CYS A 1 183 ? -15.891 -32.062 -20.844 1 97.81 183 CYS A C 1
ATOM 1450 O O . CYS A 1 183 ? -16.219 -30.969 -20.406 1 97.81 183 CYS A O 1
ATOM 1452 N N . LEU A 1 184 ? -15.344 -33 -20.141 1 98.31 184 LEU A N 1
ATOM 1453 C CA . LEU A 1 184 ? -14.734 -32.719 -18.844 1 98.31 184 LEU A CA 1
ATOM 1454 C C . LEU A 1 184 ? -13.234 -32.5 -19 1 98.31 184 LEU A C 1
ATOM 1456 O O . LEU A 1 184 ? -12.625 -32.938 -19.984 1 98.31 184 LEU A O 1
ATOM 1460 N N . THR A 1 185 ? -12.688 -31.75 -18.156 1 97.44 185 THR A N 1
ATOM 1461 C CA . THR A 1 185 ? -11.25 -31.578 -17.969 1 97.44 185 THR A CA 1
ATOM 1462 C C . THR A 1 185 ? -10.859 -31.828 -16.516 1 97.44 185 THR A C 1
ATOM 1464 O O . THR A 1 185 ? -11.648 -32.375 -15.742 1 97.44 185 THR A O 1
ATOM 1467 N N . PHE A 1 186 ? -9.602 -31.578 -16.156 1 97.62 186 PHE A N 1
ATOM 1468 C CA . PHE A 1 186 ? -9.211 -31.906 -14.789 1 97.62 186 PHE A CA 1
ATOM 1469 C C . PHE A 1 186 ? -8.195 -30.906 -14.258 1 97.62 186 PHE A C 1
ATOM 1471 O O . PHE A 1 186 ? -7.613 -30.141 -15.023 1 97.62 186 PHE A O 1
ATOM 1478 N N . SER A 1 187 ? -8.078 -30.797 -12.945 1 97.19 187 SER A N 1
ATOM 1479 C CA . SER A 1 187 ? -6.98 -30.172 -12.195 1 97.19 187 SER A CA 1
ATOM 1480 C C . SER A 1 187 ? -6.281 -31.203 -11.305 1 97.19 187 SER A C 1
ATOM 1482 O O . SER A 1 187 ? -6.938 -32.031 -10.688 1 97.19 187 SER A O 1
ATOM 1484 N N . ASP A 1 188 ? -4.984 -31.219 -11.375 1 96.88 188 ASP A N 1
ATOM 1485 C CA . ASP A 1 188 ? -4.215 -32.094 -10.5 1 96.88 188 ASP A CA 1
ATOM 1486 C C . ASP A 1 188 ? -3.65 -31.344 -9.305 1 96.88 188 ASP A C 1
ATOM 1488 O O . ASP A 1 188 ? -3.402 -30.141 -9.391 1 96.88 188 ASP A O 1
ATOM 1492 N N . ILE A 1 189 ? -3.459 -32.062 -8.219 1 95.88 189 ILE A N 1
ATOM 1493 C CA . ILE A 1 189 ? -3.129 -31.516 -6.914 1 95.88 189 ILE A CA 1
ATOM 1494 C C . ILE A 1 189 ? -1.706 -31.906 -6.523 1 95.88 189 ILE A C 1
ATOM 1496 O O . ILE A 1 189 ? -1.209 -32.969 -6.945 1 95.88 189 ILE A O 1
ATOM 1500 N N . ALA A 1 190 ? -1.09 -31.031 -5.785 1 97.81 190 ALA A N 1
ATOM 1501 C CA . ALA A 1 190 ? 0.197 -31.328 -5.16 1 97.81 190 ALA A CA 1
ATOM 1502 C C . ALA A 1 190 ? 0.234 -30.828 -3.719 1 97.81 190 ALA A C 1
ATOM 1504 O O . ALA A 1 190 ? -0.511 -29.922 -3.352 1 97.81 190 ALA A O 1
ATOM 1505 N N . PRO A 1 191 ? 1.189 -31.422 -2.967 1 97.94 191 PRO A N 1
ATOM 1506 C CA . PRO A 1 191 ? 2.207 -32.438 -3.277 1 97.94 191 PRO A CA 1
ATOM 1507 C C . PRO A 1 191 ? 1.603 -33.75 -3.713 1 97.94 191 PRO A C 1
ATOM 1509 O O . PRO A 1 191 ? 0.432 -34.031 -3.434 1 97.94 191 PRO A O 1
ATOM 1512 N N . ARG A 1 192 ? 2.463 -34.469 -4.383 1 98.12 192 ARG A N 1
ATOM 1513 C CA . ARG A 1 192 ? 2.029 -35.75 -4.91 1 98.12 192 ARG A CA 1
ATOM 1514 C C . ARG A 1 192 ? 2.387 -36.906 -3.955 1 98.12 192 ARG A C 1
ATOM 1516 O O . ARG A 1 192 ? 3.242 -37.719 -4.262 1 98.12 192 ARG A O 1
ATOM 1523 N N . GLY A 1 193 ? 1.627 -37 -2.916 1 97.44 193 GLY A N 1
ATOM 1524 C CA . GLY A 1 193 ? 1.858 -37.969 -1.854 1 97.44 193 GLY A CA 1
ATOM 1525 C C . GLY A 1 193 ? 1.812 -37.344 -0.468 1 97.44 193 GLY A C 1
ATOM 1526 O O . GLY A 1 193 ? 1.417 -36.188 -0.307 1 97.44 193 GLY A O 1
ATOM 1527 N N . LEU A 1 194 ? 2.117 -38.188 0.568 1 97.44 194 LEU A N 1
ATOM 1528 C CA . LEU A 1 194 ? 2.057 -37.75 1.962 1 97.44 194 LEU A CA 1
ATOM 1529 C C . LEU A 1 194 ? 3.408 -37.938 2.645 1 97.44 194 LEU A C 1
ATOM 1531 O O . LEU A 1 194 ? 3.58 -37.562 3.803 1 97.44 194 LEU A O 1
ATOM 1535 N N . GLU A 1 195 ? 4.355 -38.469 1.867 1 96.94 195 GLU A N 1
ATOM 1536 C CA . GLU A 1 195 ? 5.707 -38.688 2.383 1 96.94 195 GLU A CA 1
ATOM 1537 C C . GLU A 1 195 ? 6.727 -38.719 1.248 1 96.94 195 GLU A C 1
ATOM 1539 O O . GLU A 1 195 ? 6.355 -38.844 0.079 1 96.94 195 GLU A O 1
ATOM 1544 N N . SER A 1 196 ? 7.953 -38.656 1.64 1 96.94 196 SER A N 1
ATOM 1545 C CA . SER A 1 196 ? 9.031 -38.719 0.66 1 96.94 196 SER A CA 1
ATOM 1546 C C . SER A 1 196 ? 9.023 -40.031 -0.108 1 96.94 196 SER A C 1
ATOM 1548 O O . SER A 1 196 ? 8.836 -41.094 0.48 1 96.94 196 SER A O 1
ATOM 1550 N N . GLY A 1 197 ? 9.148 -39.906 -1.342 1 96.81 197 GLY A N 1
ATOM 1551 C CA . GLY A 1 197 ? 9.25 -41.094 -2.17 1 96.81 197 GLY A CA 1
ATOM 1552 C C . GLY A 1 197 ? 7.934 -41.5 -2.809 1 96.81 197 GLY A C 1
ATOM 1553 O O . GLY A 1 197 ? 7.898 -42.375 -3.688 1 96.81 197 GLY A O 1
ATOM 1554 N N . GLU A 1 198 ? 6.906 -40.906 -2.4 1 97.38 198 GLU A N 1
ATOM 1555 C CA . GLU A 1 198 ? 5.605 -41.188 -2.994 1 97.38 198 GLU A CA 1
ATOM 1556 C C . GLU A 1 198 ? 5.367 -40.344 -4.246 1 97.38 198 GLU A C 1
ATOM 1558 O O . GLU A 1 198 ? 6.008 -39.312 -4.434 1 97.38 198 GLU A O 1
ATOM 1563 N N . ARG A 1 199 ? 4.508 -40.844 -5.082 1 98.12 199 ARG A N 1
ATOM 1564 C CA . ARG A 1 199 ? 4.02 -40.125 -6.246 1 98.12 199 ARG A CA 1
ATOM 1565 C C . ARG A 1 199 ? 2.6 -40.531 -6.605 1 98.12 199 ARG A C 1
ATOM 1567 O O . ARG A 1 199 ? 2.396 -41.344 -7.527 1 98.12 199 ARG A O 1
ATOM 1574 N N . ARG A 1 200 ? 1.684 -40.062 -5.934 1 97.88 200 ARG A N 1
ATOM 1575 C CA . ARG A 1 200 ? 0.25 -40.25 -6.137 1 97.88 200 ARG A CA 1
ATOM 1576 C C . ARG A 1 200 ? -0.474 -38.906 -6.125 1 97.88 200 ARG A C 1
ATOM 1578 O O . ARG A 1 200 ? -0.121 -38.031 -5.355 1 97.88 200 ARG A O 1
ATOM 1585 N N . THR A 1 201 ? -1.409 -38.719 -6.984 1 98.5 201 THR A N 1
ATOM 1586 C CA . THR A 1 201 ? -1.996 -37.406 -7.23 1 98.5 201 THR A CA 1
ATOM 1587 C C . THR A 1 201 ? -3.52 -37.469 -7.16 1 98.5 201 THR A C 1
ATOM 1589 O O . THR A 1 201 ? -4.137 -38.344 -7.805 1 98.5 201 THR A O 1
ATOM 1592 N N . TRP A 1 202 ? -4.113 -36.656 -6.266 1 98.5 202 TRP A N 1
ATOM 1593 C CA . TRP A 1 202 ? -5.547 -36.406 -6.391 1 98.5 202 TRP A CA 1
ATOM 1594 C C . TRP A 1 202 ? -5.852 -35.594 -7.641 1 98.5 202 TRP A C 1
ATOM 1596 O O . TRP A 1 202 ? -5.211 -34.562 -7.891 1 98.5 202 TRP A O 1
ATOM 1606 N N . ILE A 1 203 ? -6.789 -36 -8.398 1 98.5 203 ILE A N 1
ATOM 1607 C CA . ILE A 1 203 ? -7.234 -35.344 -9.625 1 98.5 203 ILE A CA 1
ATOM 1608 C C . ILE A 1 203 ? -8.711 -35 -9.5 1 98.5 203 ILE A C 1
ATOM 1610 O O . ILE A 1 203 ? -9.539 -35.844 -9.164 1 98.5 203 ILE A O 1
ATOM 1614 N N . MET A 1 204 ? -9.023 -33.75 -9.719 1 98.12 204 MET A N 1
ATOM 1615 C CA . MET A 1 204 ? -10.398 -33.25 -9.664 1 98.12 204 MET A CA 1
ATOM 1616 C C . MET A 1 204 ? -10.938 -33 -11.07 1 98.12 204 MET A C 1
ATOM 1618 O O . MET A 1 204 ? -10.273 -32.375 -11.891 1 98.12 204 MET A O 1
ATOM 1622 N N . LEU A 1 205 ? -12.148 -33.531 -11.367 1 98.38 205 LEU A N 1
ATOM 1623 C CA . LEU A 1 205 ? -12.75 -33.312 -12.68 1 98.38 205 LEU A CA 1
ATOM 1624 C C . LEU A 1 205 ? -13.586 -32.031 -12.672 1 98.38 205 LEU A C 1
ATOM 1626 O O . LEU A 1 205 ? -14.18 -31.672 -11.648 1 98.38 205 LEU A O 1
ATOM 1630 N N . GLN A 1 206 ? -13.617 -31.391 -13.789 1 97.94 206 GLN A N 1
ATOM 1631 C CA . GLN A 1 206 ? -14.32 -30.125 -14.008 1 97.94 206 GLN A CA 1
ATOM 1632 C C . GLN A 1 206 ? -14.969 -30.094 -15.391 1 97.94 206 GLN A C 1
ATOM 1634 O O . GLN A 1 206 ? -14.531 -30.797 -16.297 1 97.94 206 GLN A O 1
ATOM 1639 N N . LYS A 1 207 ? -16.031 -29.297 -15.5 1 97.38 207 LYS A N 1
ATOM 1640 C CA . LYS A 1 207 ? -16.578 -29.062 -16.844 1 97.38 207 LYS A CA 1
ATOM 1641 C C . LYS A 1 207 ? -15.586 -28.25 -17.688 1 97.38 207 LYS A C 1
ATOM 1643 O O . LYS A 1 207 ? -15.055 -27.234 -17.234 1 97.38 207 LYS A O 1
ATOM 1648 N N . PHE A 1 208 ? -15.297 -28.656 -18.891 1 97.06 208 PHE A N 1
ATOM 1649 C CA . PHE A 1 208 ? -14.383 -27.922 -19.766 1 97.06 208 PHE A CA 1
ATOM 1650 C C . PHE A 1 208 ? -15.102 -26.766 -20.453 1 97.06 208 PHE A C 1
ATOM 1652 O O . PHE A 1 208 ? -15.43 -26.859 -21.641 1 97.06 208 PHE A O 1
ATOM 1659 N N . VAL A 1 209 ? -15.305 -25.703 -19.797 1 96.06 209 VAL A N 1
ATOM 1660 C CA . VAL A 1 209 ? -15.875 -24.453 -20.281 1 96.06 209 VAL A CA 1
ATOM 1661 C C . VAL A 1 209 ? -14.969 -23.281 -19.891 1 96.06 209 VAL A C 1
ATOM 1663 O O . VAL A 1 209 ? -13.961 -23.469 -19.219 1 96.06 209 VAL A O 1
ATOM 1666 N N . GLU A 1 210 ? -15.227 -22.125 -20.391 1 95.62 210 GLU A N 1
ATOM 1667 C CA . GLU A 1 210 ? -14.43 -20.953 -20 1 95.62 210 GLU A CA 1
ATOM 1668 C C . GLU A 1 210 ? -14.484 -20.734 -18.5 1 95.62 210 GLU A C 1
ATOM 1670 O O . GLU A 1 210 ? -15.57 -20.641 -17.906 1 95.62 210 GLU A O 1
ATOM 1675 N N . GLY A 1 211 ? -13.312 -20.703 -17.906 1 96.81 211 GLY A N 1
ATOM 1676 C CA . GLY A 1 211 ? -13.25 -20.594 -16.469 1 96.81 211 GLY A CA 1
ATOM 1677 C C . GLY A 1 211 ? -13.484 -21.922 -15.75 1 96.81 211 GLY A C 1
ATOM 1678 O O . GLY A 1 211 ? -14.07 -21.953 -14.672 1 96.81 211 GLY A O 1
ATOM 1679 N N . TYR A 1 212 ? -13.086 -22.969 -16.297 1 97.25 212 TYR A N 1
ATOM 1680 C CA . TYR A 1 212 ? -13.406 -24.312 -15.844 1 97.25 212 TYR A CA 1
ATOM 1681 C C . TYR A 1 212 ? -12.891 -24.547 -14.422 1 97.25 212 TYR A C 1
ATOM 1683 O O . TYR A 1 212 ? -13.328 -25.469 -13.742 1 97.25 212 TYR A O 1
ATOM 1691 N N . PHE A 1 213 ? -12.039 -23.688 -13.867 1 97.81 213 PHE A N 1
ATOM 1692 C CA . PHE A 1 213 ? -11.492 -23.844 -12.523 1 97.81 213 PHE A CA 1
ATOM 1693 C C . PHE A 1 213 ? -12.586 -23.734 -11.477 1 97.81 213 PHE A C 1
ATOM 1695 O O . PHE A 1 213 ? -12.422 -24.188 -10.344 1 97.81 213 PHE A O 1
ATOM 1702 N N . ILE A 1 214 ? -13.727 -23.094 -11.82 1 98 214 ILE A N 1
ATOM 1703 C CA . ILE A 1 214 ? -14.812 -22.922 -10.859 1 98 214 ILE A CA 1
ATOM 1704 C C . ILE A 1 214 ? -16.016 -23.75 -11.297 1 98 214 ILE A C 1
ATOM 1706 O O . ILE A 1 214 ? -17.172 -23.344 -11.086 1 98 214 ILE A O 1
ATOM 1710 N N . HIS A 1 215 ? -15.773 -24.906 -12 1 97.06 215 HIS A N 1
ATOM 1711 C CA . HIS A 1 215 ? -16.828 -25.828 -12.406 1 97.06 215 HIS A CA 1
ATOM 1712 C C . HIS A 1 215 ? -16.516 -27.266 -11.953 1 97.06 215 HIS A C 1
ATOM 1714 O O . HIS A 1 215 ? -16.562 -28.203 -12.75 1 97.06 215 HIS A O 1
ATOM 1720 N N . PRO A 1 216 ? -16.219 -27.453 -10.672 1 97.38 216 PRO A N 1
ATOM 1721 C CA . PRO A 1 216 ? -16 -28.812 -10.18 1 97.38 216 PRO A CA 1
ATOM 1722 C C . PRO A 1 216 ? -17.25 -29.688 -10.273 1 97.38 216 PRO A C 1
ATOM 1724 O O . PRO A 1 216 ? -18.359 -29.203 -10.062 1 97.38 216 PRO A O 1
ATOM 1727 N N . VAL A 1 217 ? -17.109 -30.984 -10.492 1 96.88 217 VAL A N 1
ATOM 1728 C CA . VAL A 1 217 ? -18.297 -31.797 -10.727 1 96.88 217 VAL A CA 1
ATOM 1729 C C . VAL A 1 217 ? -18.5 -32.781 -9.578 1 96.88 217 VAL A C 1
ATOM 1731 O O . VAL A 1 217 ? -19.391 -33.625 -9.625 1 96.88 217 VAL A O 1
ATOM 1734 N N . GLY A 1 218 ? -17.656 -32.75 -8.531 1 96.88 218 GLY A N 1
ATOM 1735 C CA . GLY A 1 218 ? -17.844 -33.562 -7.348 1 96.88 218 GLY A CA 1
ATOM 1736 C C . GLY A 1 218 ? -17.266 -34.938 -7.492 1 96.88 218 GLY A C 1
ATOM 1737 O O . GLY A 1 218 ? -17.734 -35.906 -6.859 1 96.88 218 GLY A O 1
ATOM 1738 N N . PHE A 1 219 ? -16.359 -35.094 -8.398 1 97.88 219 PHE A N 1
ATOM 1739 C CA . PHE A 1 219 ? -15.656 -36.344 -8.617 1 97.88 219 PHE A CA 1
ATOM 1740 C C . PHE A 1 219 ? -14.148 -36.125 -8.547 1 97.88 219 PHE A C 1
ATOM 1742 O O . PHE A 1 219 ? -13.594 -35.344 -9.305 1 97.88 219 PHE A O 1
ATOM 1749 N N . GLU A 1 220 ? -13.461 -36.875 -7.609 1 98.56 220 GLU A N 1
ATOM 1750 C CA . GLU A 1 220 ? -12.008 -36.844 -7.469 1 98.56 220 GLU A CA 1
ATOM 1751 C C . GLU A 1 220 ? -11.445 -38.25 -7.383 1 98.56 220 GLU A C 1
ATOM 1753 O O . GLU A 1 220 ? -12.102 -39.156 -6.871 1 98.56 220 GLU A O 1
ATOM 1758 N N . VAL A 1 221 ? -10.312 -38.406 -7.949 1 98.62 221 VAL A N 1
ATOM 1759 C CA . VAL A 1 221 ? -9.719 -39.719 -7.957 1 98.62 221 VAL A CA 1
ATOM 1760 C C . VAL A 1 221 ? -8.234 -39.625 -7.602 1 98.62 221 VAL A C 1
ATOM 1762 O O . VAL A 1 221 ? -7.547 -38.719 -8.016 1 98.62 221 VAL A O 1
ATOM 1765 N N . LEU A 1 222 ? -7.766 -40.531 -6.738 1 98.62 222 LEU A N 1
ATOM 1766 C CA . LEU A 1 222 ? -6.359 -40.625 -6.355 1 98.62 222 LEU A CA 1
ATOM 1767 C C . LEU A 1 222 ? -5.637 -41.656 -7.207 1 98.62 222 LEU A C 1
ATOM 1769 O O . LEU A 1 222 ? -5.934 -42.844 -7.113 1 98.62 222 LEU A O 1
ATOM 1773 N N . VAL A 1 223 ? -4.711 -41.25 -8.039 1 98.62 223 VAL A N 1
ATOM 1774 C CA . VAL A 1 223 ? -3.984 -42.125 -8.945 1 98.62 223 VAL A CA 1
ATOM 1775 C C . VAL A 1 223 ? -2.541 -42.281 -8.469 1 98.62 223 VAL A C 1
ATOM 1777 O O . VAL A 1 223 ? -1.835 -41.281 -8.289 1 98.62 223 VAL A O 1
ATOM 1780 N N . ASN A 1 224 ? -2.125 -43.5 -8.18 1 98.44 224 ASN A N 1
ATOM 1781 C CA . ASN A 1 224 ? -0.717 -43.812 -7.938 1 98.44 224 ASN A CA 1
ATOM 1782 C C . ASN A 1 224 ? 0.049 -44 -9.242 1 98.44 224 ASN A C 1
ATOM 1784 O O . ASN A 1 224 ? -0.171 -44.969 -9.961 1 98.44 224 ASN A O 1
ATOM 1788 N N . HIS A 1 225 ? 0.917 -43.094 -9.562 1 98.31 225 HIS A N 1
ATOM 1789 C CA . HIS A 1 225 ? 1.642 -43.125 -10.828 1 98.31 225 HIS A CA 1
ATOM 1790 C C . HIS A 1 225 ? 3.15 -43.094 -10.602 1 98.31 225 HIS A C 1
ATOM 1792 O O . HIS A 1 225 ? 3.881 -42.438 -11.352 1 98.31 225 HIS A O 1
ATOM 1798 N N . LYS A 1 226 ? 3.607 -43.688 -9.562 1 97.69 226 LYS A N 1
ATOM 1799 C CA . LYS A 1 226 ? 5.02 -43.75 -9.195 1 97.69 226 LYS A CA 1
ATOM 1800 C C . LYS A 1 226 ? 5.82 -44.531 -10.219 1 97.69 226 LYS A C 1
ATOM 1802 O O . LYS A 1 226 ? 6.945 -44.156 -10.562 1 97.69 226 LYS A O 1
ATOM 1807 N N . ASP A 1 227 ? 5.199 -45.656 -10.719 1 97.19 227 ASP A N 1
ATOM 1808 C CA . ASP A 1 227 ? 5.91 -46.562 -11.633 1 97.19 227 ASP A CA 1
ATOM 1809 C C . ASP A 1 227 ? 6.156 -45.875 -12.977 1 97.19 227 ASP A C 1
ATOM 1811 O O . ASP A 1 227 ? 5.328 -45.094 -13.438 1 97.19 227 ASP A O 1
ATOM 1815 N N . LEU A 1 228 ? 7.242 -46.188 -13.625 1 97.12 228 LEU A N 1
ATOM 1816 C CA . LEU A 1 228 ? 7.582 -45.562 -14.906 1 97.12 228 LEU A CA 1
ATOM 1817 C C . LEU A 1 228 ? 6.895 -46.281 -16.062 1 97.12 228 LEU A C 1
ATOM 1819 O O . LEU A 1 228 ? 6.961 -45.844 -17.203 1 97.12 228 LEU A O 1
ATOM 1823 N N . ASP A 1 229 ? 6.262 -47.375 -15.805 1 96.94 229 ASP A N 1
ATOM 1824 C CA . ASP A 1 229 ? 5.344 -48.031 -16.734 1 96.94 229 ASP A CA 1
ATOM 1825 C C . ASP A 1 229 ? 3.896 -47.625 -16.438 1 96.94 229 ASP A C 1
ATOM 1827 O O . ASP A 1 229 ? 3.301 -48.125 -15.477 1 96.94 229 ASP A O 1
ATOM 1831 N N . PRO A 1 230 ? 3.379 -46.875 -17.297 1 97.56 230 PRO A N 1
ATOM 1832 C CA . PRO A 1 230 ? 2.031 -46.375 -17.031 1 97.56 230 PRO A CA 1
ATOM 1833 C C . PRO A 1 230 ? 0.999 -47.5 -16.906 1 97.56 230 PRO A C 1
ATOM 1835 O O . PRO A 1 230 ? -0.057 -47.281 -16.297 1 97.56 230 PRO A O 1
ATOM 1838 N N . GLU A 1 231 ? 1.234 -48.656 -17.453 1 96.81 231 GLU A N 1
ATOM 1839 C CA . GLU A 1 231 ? 0.3 -49.781 -17.344 1 96.81 231 GLU A CA 1
ATOM 1840 C C . GLU A 1 231 ? 0.185 -50.281 -15.906 1 96.81 231 GLU A C 1
ATOM 1842 O O . GLU A 1 231 ? -0.764 -51 -15.562 1 96.81 231 GLU A O 1
ATOM 1847 N N . ARG A 1 232 ? 1.132 -49.875 -15.125 1 97.88 232 ARG A N 1
ATOM 1848 C CA . ARG A 1 232 ? 1.143 -50.312 -13.734 1 97.88 232 ARG A CA 1
ATOM 1849 C C . ARG A 1 232 ? 0.516 -49.25 -12.828 1 97.88 232 ARG A C 1
ATOM 1851 O O . ARG A 1 232 ? 0.448 -49.438 -11.609 1 97.88 232 ARG A O 1
ATOM 1858 N N . TRP A 1 233 ? 0.093 -48.219 -13.375 1 98.38 233 TRP A N 1
ATOM 1859 C CA . TRP A 1 233 ? -0.577 -47.188 -12.586 1 98.38 233 TRP A CA 1
ATOM 1860 C C . TRP A 1 233 ? -1.919 -47.688 -12.062 1 98.38 233 TRP A C 1
ATOM 1862 O O . TRP A 1 233 ? -2.561 -48.531 -12.695 1 98.38 233 TRP A O 1
ATOM 1872 N N . MET A 1 234 ? -2.318 -47.188 -10.828 1 96.5 234 MET A N 1
ATOM 1873 C CA . MET A 1 234 ? -3.529 -47.719 -10.211 1 96.5 234 MET A CA 1
ATOM 1874 C C . MET A 1 234 ? -4.305 -46.625 -9.492 1 96.5 234 MET A C 1
ATOM 1876 O O . MET A 1 234 ? -3.715 -45.625 -9.023 1 96.5 234 MET A O 1
ATOM 1880 N N . VAL A 1 235 ? -5.57 -46.844 -9.43 1 98.19 235 VAL A N 1
ATOM 1881 C CA . VAL A 1 235 ? -6.426 -46 -8.602 1 98.19 235 VAL A CA 1
ATOM 1882 C C . VAL A 1 235 ? -6.387 -46.469 -7.156 1 98.19 235 VAL A C 1
ATOM 1884 O O . VAL A 1 235 ? -6.586 -47.656 -6.891 1 98.19 235 VAL A O 1
ATOM 1887 N N . GLU A 1 236 ? -6.113 -45.531 -6.289 1 97.56 236 GLU A N 1
ATOM 1888 C CA . GLU A 1 236 ? -6.047 -45.938 -4.887 1 97.56 236 GLU A CA 1
ATOM 1889 C C . GLU A 1 236 ? -7.316 -45.531 -4.141 1 97.56 236 GLU A C 1
ATOM 1891 O O . GLU A 1 236 ? -7.715 -46.219 -3.186 1 97.56 236 GLU A O 1
ATOM 1896 N N . LYS A 1 237 ? -7.906 -44.469 -4.461 1 98 237 LYS A N 1
ATOM 1897 C CA . LYS A 1 237 ? -9.125 -43.969 -3.832 1 98 237 LYS A CA 1
ATOM 1898 C C . LYS A 1 237 ? -9.961 -43.125 -4.816 1 98 237 LYS A C 1
ATOM 1900 O O . LYS A 1 237 ? -9.422 -42.594 -5.781 1 98 237 LYS A O 1
ATOM 1905 N N . VAL A 1 238 ? -11.242 -43.156 -4.645 1 98.25 238 VAL A N 1
ATOM 1906 C CA . VAL A 1 238 ? -12.164 -42.312 -5.387 1 98.25 238 VAL A CA 1
ATOM 1907 C C . VAL A 1 238 ? -13.062 -41.562 -4.418 1 98.25 238 VAL A C 1
ATOM 1909 O O . VAL A 1 238 ? -13.5 -42.094 -3.402 1 98.25 238 VAL A O 1
ATOM 1912 N N . TRP A 1 239 ? -13.211 -40.281 -4.621 1 98 239 TRP A N 1
ATOM 1913 C CA . TRP A 1 239 ? -14.133 -39.469 -3.852 1 98 239 TRP A CA 1
ATOM 1914 C C . TRP A 1 239 ? -15.266 -38.938 -4.73 1 98 239 TRP A C 1
ATOM 1916 O O . TRP A 1 239 ? -15.023 -38.375 -5.793 1 98 239 TRP A O 1
ATOM 1926 N N . TYR A 1 240 ? -16.516 -39.188 -4.324 1 97.56 240 TYR A N 1
ATOM 1927 C CA . TYR A 1 240 ? -17.703 -38.75 -5.035 1 97.56 240 TYR A CA 1
ATOM 1928 C C . TYR A 1 240 ? -18.781 -38.281 -4.062 1 97.56 240 TYR A C 1
ATOM 1930 O O . TYR A 1 240 ? -19.234 -39.031 -3.207 1 97.56 240 TYR A O 1
ATOM 1938 N N . ASN A 1 241 ? -19.094 -37 -4.168 1 93.31 241 ASN A N 1
ATOM 1939 C CA . ASN A 1 241 ? -20.188 -36.438 -3.4 1 93.31 241 ASN A CA 1
ATOM 1940 C C . ASN A 1 241 ? -20.031 -36.719 -1.907 1 93.31 241 ASN A C 1
ATOM 1942 O O . ASN A 1 241 ? -20.969 -37.188 -1.264 1 93.31 241 ASN A O 1
ATOM 1946 N N . GLY A 1 242 ? -18.859 -36.531 -1.428 1 92.38 242 GLY A N 1
ATOM 1947 C CA . GLY A 1 242 ? -18.625 -36.625 0.004 1 92.38 242 GLY A CA 1
ATOM 1948 C C . GLY A 1 242 ? -18.297 -38.031 0.465 1 92.38 242 GLY A C 1
ATOM 1949 O O . GLY A 1 242 ? -18.047 -38.25 1.649 1 92.38 242 GLY A O 1
ATOM 1950 N N . GLN A 1 243 ? -18.234 -38.969 -0.488 1 95.19 243 GLN A N 1
ATOM 1951 C CA . GLN A 1 243 ? -18.016 -40.375 -0.152 1 95.19 243 GLN A CA 1
ATOM 1952 C C . GLN A 1 243 ? -16.703 -40.875 -0.747 1 95.19 243 GLN A C 1
ATOM 1954 O O . GLN A 1 243 ? -16.312 -40.469 -1.843 1 95.19 243 GLN A O 1
ATOM 1959 N N . TYR A 1 244 ? -16.062 -41.844 0.012 1 96.81 244 TYR A N 1
ATOM 1960 C CA . TYR A 1 244 ? -14.82 -42.469 -0.449 1 96.81 244 TYR A CA 1
ATOM 1961 C C . TYR A 1 244 ? -15.047 -43.906 -0.894 1 96.81 244 TYR A C 1
ATOM 1963 O O . TYR A 1 244 ? -15.82 -44.625 -0.271 1 96.81 244 TYR A O 1
ATOM 1971 N N . PHE A 1 245 ? -14.43 -44.281 -1.938 1 97.25 245 PHE A N 1
ATOM 1972 C CA . PHE A 1 245 ? -14.445 -45.625 -2.459 1 97.25 245 PHE A CA 1
ATOM 1973 C C . PHE A 1 245 ? -13.023 -46.125 -2.705 1 97.25 245 PHE A C 1
ATOM 1975 O O . PHE A 1 245 ? -12.125 -45.344 -3.002 1 97.25 245 PHE A O 1
ATOM 1982 N N . ASP A 1 246 ? -12.844 -47.344 -2.66 1 95.38 246 ASP A N 1
ATOM 1983 C CA . ASP A 1 246 ? -11.516 -47.938 -2.791 1 95.38 246 ASP A CA 1
ATOM 1984 C C . ASP A 1 246 ? -11.156 -48.156 -4.258 1 95.38 246 ASP A C 1
ATOM 1986 O O . ASP A 1 246 ? -9.984 -48.344 -4.598 1 95.38 246 ASP A O 1
ATOM 1990 N N . ASN A 1 247 ? -12.18 -48.25 -5.066 1 95.06 247 ASN A N 1
ATOM 1991 C CA . ASN A 1 247 ? -11.945 -48.375 -6.504 1 95.06 247 ASN A CA 1
ATOM 1992 C C . ASN A 1 247 ? -13.125 -47.844 -7.309 1 95.06 247 ASN A C 1
ATOM 1994 O O . ASN A 1 247 ? -14.188 -47.562 -6.758 1 95.06 247 ASN A O 1
ATOM 1998 N N . VAL A 1 248 ? -12.875 -47.75 -8.523 1 97.12 248 VAL A N 1
ATOM 1999 C CA . VAL A 1 248 ? -13.836 -47.125 -9.438 1 97.12 248 VAL A CA 1
ATOM 2000 C C . VAL A 1 248 ? -15.008 -48.062 -9.672 1 97.12 248 VAL A C 1
ATOM 2002 O O . VAL A 1 248 ? -16.156 -47.625 -9.812 1 97.12 248 VAL A O 1
ATOM 2005 N N . GLU A 1 249 ? -14.789 -49.375 -9.688 1 96.88 249 GLU A N 1
ATOM 2006 C CA . GLU A 1 249 ? -15.82 -50.375 -9.914 1 96.88 249 GLU A CA 1
ATOM 2007 C C . GLU A 1 249 ? -16.844 -50.375 -8.789 1 96.88 249 GLU A C 1
ATOM 2009 O O . GLU A 1 249 ? -18.047 -50.531 -9.039 1 96.88 249 GLU A O 1
ATOM 2014 N N . GLU A 1 250 ? -16.312 -50.25 -7.605 1 96.88 250 GLU A N 1
ATOM 2015 C CA . GLU A 1 250 ? -17.234 -50.188 -6.473 1 96.88 250 GLU A CA 1
ATOM 2016 C C . GLU A 1 250 ? -18.203 -49 -6.625 1 96.88 250 GLU A C 1
ATOM 2018 O O . GLU A 1 250 ? -19.391 -49.156 -6.387 1 96.88 250 GLU A O 1
ATOM 2023 N N . LEU A 1 251 ? -17.672 -47.844 -6.945 1 97.5 251 LEU A N 1
ATOM 2024 C CA . LEU A 1 251 ? -18.516 -46.688 -7.164 1 97.5 251 LEU A CA 1
ATOM 2025 C C . LEU A 1 251 ? -19.547 -46.969 -8.25 1 97.5 251 LEU A C 1
ATOM 2027 O O . LEU A 1 251 ? -20.734 -46.688 -8.07 1 97.5 251 LEU A O 1
ATOM 2031 N N . ALA A 1 252 ? -19.156 -47.531 -9.398 1 97.25 252 ALA A N 1
ATOM 2032 C CA . ALA A 1 252 ? -20.031 -47.812 -10.523 1 97.25 252 ALA A CA 1
ATOM 2033 C C . ALA A 1 252 ? -21.156 -48.781 -10.109 1 97.25 252 ALA A C 1
ATOM 2035 O O . ALA A 1 252 ? -22.312 -48.594 -10.477 1 97.25 252 ALA A O 1
ATOM 2036 N N . GLU A 1 253 ? -20.781 -49.781 -9.406 1 96.75 253 GLU A N 1
ATOM 2037 C CA . GLU A 1 253 ? -21.75 -50.812 -8.977 1 96.75 253 GLU A CA 1
ATOM 2038 C C . GLU A 1 253 ? -22.781 -50.219 -8.016 1 96.75 253 GLU A C 1
ATOM 2040 O O . GLU A 1 253 ? -23.969 -50.438 -8.18 1 96.75 253 GLU A O 1
ATOM 2045 N N . ARG A 1 254 ? -22.219 -49.562 -7.078 1 96.25 254 ARG A N 1
ATOM 2046 C CA . ARG A 1 254 ? -23.125 -48.969 -6.094 1 96.25 254 ARG A CA 1
ATOM 2047 C C . ARG A 1 254 ? -24.047 -47.938 -6.738 1 96.25 254 ARG A C 1
ATOM 2049 O O . ARG A 1 254 ? -25.188 -47.75 -6.324 1 96.25 254 ARG A O 1
ATOM 2056 N N . TYR A 1 255 ? -23.516 -47.188 -7.668 1 96.31 255 TYR A N 1
ATOM 2057 C CA . TYR A 1 255 ? -24.328 -46.219 -8.398 1 96.31 255 TYR A CA 1
ATOM 2058 C C . TYR A 1 255 ? -25.453 -46.906 -9.164 1 96.31 255 TYR A C 1
ATOM 2060 O O . TYR A 1 255 ? -26.594 -46.438 -9.141 1 96.31 255 TYR A O 1
ATOM 2068 N N . GLU A 1 256 ? -25.172 -48.031 -9.836 1 95.19 256 GLU A N 1
ATOM 2069 C CA . GLU A 1 256 ? -26.141 -48.781 -10.609 1 95.19 256 GLU A CA 1
ATOM 2070 C C . GLU A 1 256 ? -27.219 -49.406 -9.703 1 95.19 256 GLU A C 1
ATOM 2072 O O . GLU A 1 256 ? -28.391 -49.438 -10.07 1 95.19 256 GLU A O 1
ATOM 2077 N N . MET A 1 257 ? -26.766 -49.75 -8.562 1 95.56 257 MET A N 1
ATOM 2078 C CA . MET A 1 257 ? -27.672 -50.406 -7.625 1 95.56 257 MET A CA 1
ATOM 2079 C C . MET A 1 257 ? -28.516 -49.375 -6.883 1 95.56 257 MET A C 1
ATOM 2081 O O . MET A 1 257 ? -29.516 -49.719 -6.254 1 95.56 257 MET A O 1
ATOM 2085 N N . GLY A 1 258 ? -28.109 -48.156 -6.93 1 93.5 258 GLY A N 1
ATOM 2086 C CA . GLY A 1 258 ? -28.844 -47.125 -6.25 1 93.5 258 GLY A CA 1
ATOM 2087 C C . GLY A 1 258 ? -28.594 -47.094 -4.75 1 93.5 258 GLY A C 1
ATOM 2088 O O . GLY A 1 258 ? -29.453 -46.656 -3.986 1 93.5 258 GLY A O 1
ATOM 2089 N N . THR A 1 259 ? -27.438 -47.531 -4.297 1 93.31 259 THR A N 1
ATOM 2090 C CA . THR A 1 259 ? -27.188 -47.656 -2.869 1 93.31 259 THR A CA 1
ATOM 2091 C C . THR A 1 259 ? -26.312 -46.531 -2.363 1 93.31 259 THR A C 1
ATOM 2093 O O . THR A 1 259 ? -25.891 -46.531 -1.205 1 93.31 259 THR A O 1
ATOM 2096 N N . LEU A 1 260 ? -25.859 -45.688 -3.182 1 92 260 LEU A N 1
ATOM 2097 C CA . LEU A 1 260 ? -25.094 -44.531 -2.734 1 92 260 LEU A CA 1
ATOM 2098 C C . LEU A 1 260 ? -25.875 -43.219 -2.941 1 92 260 LEU A C 1
ATOM 2100 O O . LEU A 1 260 ? -26.906 -43.219 -3.625 1 92 260 LEU A O 1
ATOM 2104 N N . GLU A 1 261 ? -25.531 -42.188 -2.266 1 90.12 261 GLU A N 1
ATOM 2105 C CA . GLU A 1 261 ? -26.125 -40.875 -2.445 1 90.12 261 GLU A CA 1
ATOM 2106 C C . GLU A 1 261 ? -25.703 -40.25 -3.77 1 90.12 261 GLU A C 1
ATOM 2108 O O . GLU A 1 261 ? -24.516 -40 -3.986 1 90.12 261 GLU A O 1
ATOM 2113 N N . LYS A 1 262 ? -26.641 -40.094 -4.629 1 91.69 262 LYS A N 1
ATOM 2114 C CA . LYS A 1 262 ? -26.375 -39.5 -5.934 1 91.69 262 LYS A CA 1
ATOM 2115 C C . LYS A 1 262 ? -26.531 -37.969 -5.895 1 91.69 262 LYS A C 1
ATOM 2117 O O . LYS A 1 262 ? -27.234 -37.438 -5.043 1 91.69 262 LYS A O 1
ATOM 2122 N N . VAL A 1 263 ? -25.734 -37.344 -6.652 1 90.69 263 VAL A N 1
ATOM 2123 C CA . VAL A 1 263 ? -25.859 -35.906 -6.832 1 90.69 263 VAL A CA 1
ATOM 2124 C C . VAL A 1 263 ? -26.109 -35.594 -8.305 1 90.69 263 VAL A C 1
ATOM 2126 O O . VAL A 1 263 ? -25.547 -36.25 -9.188 1 90.69 263 VAL A O 1
ATOM 2129 N N . GLN A 1 264 ? -27.047 -34.688 -8.531 1 92.06 264 GLN A N 1
ATOM 2130 C CA . GLN A 1 264 ? -27.281 -34.156 -9.875 1 92.06 264 GLN A CA 1
ATOM 2131 C C . GLN A 1 264 ? -27.062 -32.656 -9.914 1 92.06 264 GLN A C 1
ATOM 2133 O O . GLN A 1 264 ? -27.75 -31.891 -9.227 1 92.06 264 GLN A O 1
ATOM 2138 N N . LEU A 1 265 ? -26.062 -32.312 -10.695 1 94.81 265 LEU A N 1
ATOM 2139 C CA . LEU A 1 265 ? -25.828 -30.875 -10.898 1 94.81 265 LEU A CA 1
ATOM 2140 C C . LEU A 1 265 ? -26.953 -30.25 -11.711 1 94.81 265 LEU A C 1
ATOM 2142 O O . LEU A 1 265 ? -27.656 -30.953 -12.453 1 94.81 265 LEU A O 1
ATOM 2146 N N . PRO A 1 266 ? -27.125 -28.953 -11.562 1 91.19 266 PRO A N 1
ATOM 2147 C CA . PRO A 1 266 ? -28.094 -28.297 -12.438 1 91.19 266 PRO A CA 1
ATOM 2148 C C . PRO A 1 266 ? -27.75 -28.453 -13.914 1 91.19 266 PRO A C 1
ATOM 2150 O O . PRO A 1 266 ? -26.562 -28.562 -14.273 1 91.19 266 PRO A O 1
ATOM 2153 N N . ASP A 1 267 ? -28.828 -28.406 -14.734 1 90.25 267 ASP A N 1
ATOM 2154 C CA . ASP A 1 267 ? -28.578 -28.469 -16.172 1 90.25 267 ASP A CA 1
ATOM 2155 C C . ASP A 1 267 ? -27.656 -27.344 -16.609 1 90.25 267 ASP A C 1
ATOM 2157 O O . ASP A 1 267 ? -27.812 -26.188 -16.188 1 90.25 267 ASP A O 1
ATOM 2161 N N . HIS A 1 268 ? -26.703 -27.812 -17.359 1 89.06 268 HIS A N 1
ATOM 2162 C CA . HIS A 1 268 ? -25.766 -26.812 -17.844 1 89.06 268 HIS A CA 1
ATOM 2163 C C . HIS A 1 268 ? -26.453 -25.844 -18.797 1 89.06 268 HIS A C 1
ATOM 2165 O O . HIS A 1 268 ? -27.125 -26.266 -19.75 1 89.06 268 HIS A O 1
ATOM 2171 N N . ASP A 1 269 ? -26.375 -24.625 -18.531 1 89.94 269 ASP A N 1
ATOM 2172 C CA . ASP A 1 269 ? -26.922 -23.547 -19.359 1 89.94 269 ASP A CA 1
ATOM 2173 C C . ASP A 1 269 ? -25.812 -22.859 -20.172 1 89.94 269 ASP A C 1
ATOM 2175 O O . ASP A 1 269 ? -24.984 -22.141 -19.609 1 89.94 269 ASP A O 1
ATOM 2179 N N . ASP A 1 270 ? -25.797 -23.016 -21.422 1 87 270 ASP A N 1
ATOM 2180 C CA . ASP A 1 270 ? -24.781 -22.453 -22.297 1 87 270 ASP A CA 1
ATOM 2181 C C . ASP A 1 270 ? -24.812 -20.922 -22.266 1 87 270 ASP A C 1
ATOM 2183 O O . ASP A 1 270 ? -23.844 -20.266 -22.656 1 87 270 ASP A O 1
ATOM 2187 N N . GLU A 1 271 ? -25.906 -20.422 -21.766 1 90.62 271 GLU A N 1
ATOM 2188 C CA . GLU A 1 271 ? -26.047 -18.969 -21.719 1 90.62 271 GLU A CA 1
ATOM 2189 C C . GLU A 1 271 ? -25.609 -18.406 -20.375 1 90.62 271 GLU A C 1
ATOM 2191 O O . GLU A 1 271 ? -25.562 -17.203 -20.172 1 90.62 271 GLU A O 1
ATOM 2196 N N . ASP A 1 272 ? -25.281 -19.359 -19.531 1 91.38 272 ASP A N 1
ATOM 2197 C CA . ASP A 1 272 ? -24.812 -18.906 -18.219 1 91.38 272 ASP A CA 1
ATOM 2198 C C . ASP A 1 272 ? -23.438 -18.25 -18.312 1 91.38 272 ASP A C 1
ATOM 2200 O O . ASP A 1 272 ? -22.453 -18.906 -18.688 1 91.38 272 ASP A O 1
ATOM 2204 N N . LEU A 1 273 ? -23.297 -17.016 -17.875 1 95 273 LEU A N 1
ATOM 2205 C CA . LEU A 1 273 ? -22.078 -16.234 -18.031 1 95 273 LEU A CA 1
ATOM 2206 C C . LEU A 1 273 ? -21.25 -16.25 -16.766 1 95 273 LEU A C 1
ATOM 2208 O O . LEU A 1 273 ? -20.234 -15.539 -16.656 1 95 273 LEU A O 1
ATOM 2212 N N . TYR A 1 274 ? -21.578 -17.141 -15.812 1 92.88 274 TYR A N 1
ATOM 2213 C CA . TYR A 1 274 ? -21.062 -17.203 -14.445 1 92.88 274 TYR A CA 1
ATOM 2214 C C . TYR A 1 274 ? -19.547 -17.141 -14.422 1 92.88 274 TYR A C 1
ATOM 2216 O O . TYR A 1 274 ? -18.953 -16.375 -13.656 1 92.88 274 TYR A O 1
ATOM 2224 N N . SER A 1 275 ? -18.859 -17.844 -15.32 1 97.19 275 SER A N 1
ATOM 2225 C CA . SER A 1 275 ? -17.406 -18.016 -15.242 1 97.19 275 SER A CA 1
ATOM 2226 C C . SER A 1 275 ? -16.703 -17.25 -16.375 1 97.19 275 SER A C 1
ATOM 2228 O O . SER A 1 275 ? -15.508 -17.422 -16.594 1 97.19 275 SER A O 1
ATOM 2230 N N . THR A 1 276 ? -17.422 -16.359 -17.141 1 97.81 276 THR A N 1
ATOM 2231 C CA . THR A 1 276 ? -16.875 -15.672 -18.312 1 97.81 276 THR A CA 1
ATOM 2232 C C . THR A 1 276 ? -16.609 -14.203 -17.984 1 97.81 276 THR A C 1
ATOM 2234 O O . THR A 1 276 ? -17.062 -13.695 -16.953 1 97.81 276 THR A O 1
ATOM 2237 N N . TYR A 1 277 ? -15.883 -13.547 -18.859 1 97.88 277 TYR A N 1
ATOM 2238 C CA . TYR A 1 277 ? -15.562 -12.125 -18.719 1 97.88 277 TYR A CA 1
ATOM 2239 C C . TYR A 1 277 ? -16.594 -11.258 -19.422 1 97.88 277 TYR A C 1
ATOM 2241 O O . TYR A 1 277 ? -16.5 -10.031 -19.406 1 97.88 277 TYR A O 1
ATOM 2249 N N . ILE A 1 278 ? -17.609 -11.836 -20.031 1 98.06 278 ILE A N 1
ATOM 2250 C CA . ILE A 1 278 ? -18.609 -11.102 -20.812 1 98.06 278 ILE A CA 1
ATOM 2251 C C . ILE A 1 278 ? -19.297 -10.062 -19.922 1 98.06 278 ILE A C 1
ATOM 2253 O O . ILE A 1 278 ? -19.844 -10.398 -18.875 1 98.06 278 ILE A O 1
ATOM 2257 N N . PRO A 1 279 ? -19.266 -8.852 -20.344 1 97.19 279 PRO A N 1
ATOM 2258 C CA . PRO A 1 279 ? -19.844 -7.789 -19.516 1 97.19 279 PRO A CA 1
ATOM 2259 C C . PRO A 1 279 ? -21.328 -7.988 -19.25 1 97.19 279 PRO A C 1
ATOM 2261 O O . PRO A 1 279 ? -22.062 -8.438 -20.141 1 97.19 279 PRO A O 1
ATOM 2264 N N . ARG A 1 280 ? -21.766 -7.691 -18.078 1 96.5 280 ARG A N 1
ATOM 2265 C CA . ARG A 1 280 ? -23.156 -7.754 -17.641 1 96.5 280 ARG A CA 1
ATOM 2266 C C . ARG A 1 280 ? -23.375 -6.891 -16.406 1 96.5 280 ARG A C 1
ATOM 2268 O O . ARG A 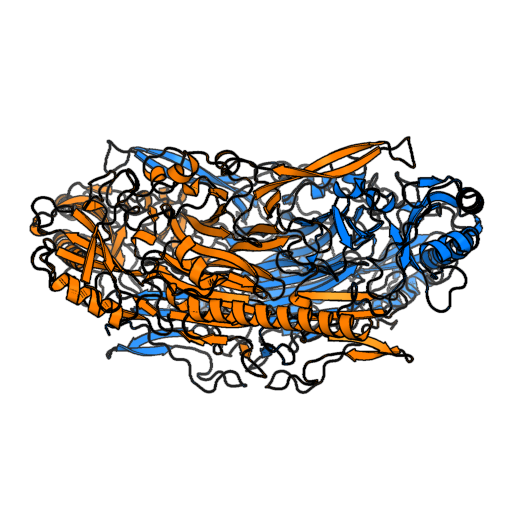1 280 ? -22.422 -6.598 -15.664 1 96.5 280 ARG A O 1
ATOM 2275 N N . GLY A 1 281 ? -24.531 -6.547 -16.219 1 91.62 281 GLY A N 1
ATOM 2276 C CA . GLY A 1 281 ? -24.875 -5.695 -15.086 1 91.62 281 GLY A CA 1
ATOM 2277 C C . GLY A 1 281 ? -25.062 -4.238 -15.477 1 91.62 281 GLY A C 1
ATOM 2278 O O . GLY A 1 281 ? -25.219 -3.92 -16.656 1 91.62 281 GLY A O 1
ATOM 2279 N N . HIS A 1 282 ? -25.094 -3.385 -14.375 1 85.88 282 HIS A N 1
ATOM 2280 C CA . HIS A 1 282 ? -25.438 -1.982 -14.578 1 85.88 282 HIS A CA 1
ATOM 2281 C C . HIS A 1 282 ? -24.281 -1.066 -14.203 1 85.88 282 HIS A C 1
ATOM 2283 O O . HIS A 1 282 ? -23.547 -1.339 -13.25 1 85.88 282 HIS A O 1
ATOM 2289 N N . SER A 1 283 ? -24.031 -0.091 -15.039 1 86.44 283 SER A N 1
ATOM 2290 C CA . SER A 1 283 ? -23.094 0.991 -14.75 1 86.44 283 SER A CA 1
ATOM 2291 C C . SER A 1 283 ? -23.766 2.354 -14.883 1 86.44 283 SER A C 1
ATOM 2293 O O . SER A 1 283 ? -24.609 2.549 -15.758 1 86.44 283 SER A O 1
ATOM 2295 N N . ASN A 1 284 ? -23.375 3.32 -14.047 1 86.56 284 ASN A N 1
ATOM 2296 C CA . ASN A 1 284 ? -23.969 4.656 -14.07 1 86.56 284 ASN A CA 1
ATOM 2297 C C . ASN A 1 284 ? -23.266 5.559 -15.078 1 86.56 284 ASN A C 1
ATOM 2299 O O . ASN A 1 284 ? -23.688 6.695 -15.297 1 86.56 284 ASN A O 1
ATOM 2303 N N . THR A 1 285 ? -22.156 5.125 -15.578 1 87.94 285 THR A N 1
ATOM 2304 C CA . THR A 1 285 ? -21.422 5.914 -16.562 1 87.94 285 THR A CA 1
ATOM 2305 C C . THR A 1 285 ? -21.062 5.07 -17.781 1 87.94 285 THR A C 1
ATOM 2307 O O . THR A 1 285 ? -21.188 3.842 -17.75 1 87.94 285 THR A O 1
ATOM 2310 N N . ARG A 1 286 ? -20.703 5.793 -18.891 1 89.75 286 ARG A N 1
ATOM 2311 C CA . ARG A 1 286 ? -20.359 5.109 -20.141 1 89.75 286 ARG A CA 1
ATOM 2312 C C . ARG A 1 286 ? -19.062 4.336 -20 1 89.75 286 ARG A C 1
ATOM 2314 O O . ARG A 1 286 ? -18.031 4.898 -19.609 1 89.75 286 ARG A O 1
ATOM 2321 N N . THR A 1 287 ? -19.078 3.086 -20.281 1 92.31 287 THR A N 1
ATOM 2322 C CA . THR A 1 287 ? -17.875 2.279 -20.203 1 92.31 287 THR A CA 1
ATOM 2323 C C . THR A 1 287 ? -17.516 1.684 -21.562 1 92.31 287 THR A C 1
ATOM 2325 O O . THR A 1 287 ? -16.547 0.932 -21.688 1 92.31 287 THR A O 1
ATOM 2328 N N . ASP A 1 288 ? -18.297 2.016 -22.625 1 95.88 288 ASP A N 1
ATOM 2329 C CA . ASP A 1 288 ? -18.016 1.558 -23.984 1 95.88 288 ASP A CA 1
ATOM 2330 C C . ASP A 1 288 ? -17.094 2.525 -24.719 1 95.88 288 ASP A C 1
ATOM 2332 O O . ASP A 1 288 ? -17.016 2.518 -25.953 1 95.88 288 ASP A O 1
ATOM 2336 N N . ILE A 1 289 ? -16.484 3.422 -24 1 95.94 289 ILE A N 1
ATOM 2337 C CA . ILE A 1 289 ? -15.422 4.297 -24.484 1 95.94 289 ILE A CA 1
ATOM 2338 C C . ILE A 1 289 ? -14.148 4.066 -23.688 1 95.94 289 ILE A C 1
ATOM 2340 O O . ILE A 1 289 ? -14.203 3.557 -22.562 1 95.94 289 ILE A O 1
ATOM 2344 N N . HIS A 1 290 ? -13.008 4.418 -24.281 1 96.38 290 HIS A N 1
ATOM 2345 C CA . HIS A 1 290 ? -11.742 4.219 -23.578 1 96.38 290 HIS A CA 1
ATOM 2346 C C . HIS A 1 290 ? -11.617 5.148 -22.375 1 96.38 290 HIS A C 1
ATOM 2348 O O . HIS A 1 290 ? -11.945 6.336 -22.469 1 96.38 290 HIS A O 1
ATOM 2354 N N . GLY A 1 291 ? -11.242 4.633 -21.203 1 96.38 291 GLY A N 1
ATOM 2355 C CA . GLY A 1 291 ? -10.875 5.461 -20.062 1 96.38 291 GLY A CA 1
ATOM 2356 C C . GLY A 1 291 ? -9.539 6.164 -20.25 1 96.38 291 GLY A C 1
ATOM 2357 O O . GLY A 1 291 ? -8.93 6.078 -21.312 1 96.38 291 GLY A O 1
ATOM 2358 N N . PRO A 1 292 ? -9.094 6.809 -19.234 1 97.06 292 PRO A N 1
ATOM 2359 C CA . PRO A 1 292 ? -7.809 7.512 -19.297 1 97.06 292 PRO A CA 1
ATOM 2360 C C . PRO A 1 292 ? -6.645 6.586 -19.656 1 97.06 292 PRO A C 1
ATOM 2362 O O . PRO A 1 292 ? -6.621 5.43 -19.219 1 97.06 292 PRO A O 1
ATOM 2365 N N . LYS A 1 293 ? -5.715 7.117 -20.406 1 97.81 293 LYS A N 1
ATOM 2366 C CA . LYS A 1 293 ? -4.523 6.402 -20.859 1 97.81 293 LYS A CA 1
ATOM 2367 C C . LYS A 1 293 ? -3.258 7.207 -20.578 1 97.81 293 LYS A C 1
ATOM 2369 O O . LYS A 1 293 ? -3.33 8.398 -20.281 1 97.81 293 LYS A O 1
ATOM 2374 N N . LEU A 1 294 ? -2.141 6.543 -20.641 1 97.69 294 LEU A N 1
ATOM 2375 C CA . LEU A 1 294 ? -0.841 7.191 -20.516 1 97.69 294 LEU A CA 1
ATOM 2376 C C . LEU A 1 294 ? -0.269 7.547 -21.875 1 97.69 294 LEU A C 1
ATOM 2378 O O . LEU A 1 294 ? -0.402 6.777 -22.828 1 97.69 294 LEU A O 1
ATOM 2382 N N . VAL A 1 295 ? 0.31 8.688 -21.953 1 97 295 VAL A N 1
ATOM 2383 C CA . VAL A 1 295 ? 1.049 9.094 -23.156 1 97 295 VAL A CA 1
ATOM 2384 C C . VAL A 1 295 ? 2.436 9.594 -22.75 1 97 295 VAL A C 1
ATOM 2386 O O . VAL A 1 295 ? 2.682 9.898 -21.578 1 97 295 VAL A O 1
ATOM 2389 N N . GLU A 1 296 ? 3.348 9.57 -23.656 1 95.25 296 GLU A N 1
ATOM 2390 C CA . GLU A 1 296 ? 4.676 10.164 -23.516 1 95.25 296 GLU A CA 1
ATOM 2391 C C . GLU A 1 296 ? 4.84 11.367 -24.453 1 95.25 296 GLU A C 1
ATOM 2393 O O . GLU A 1 296 ? 5.328 11.227 -25.578 1 95.25 296 GLU A O 1
ATOM 2398 N N . PRO A 1 297 ? 4.531 12.539 -23.906 1 94.12 297 PRO A N 1
ATOM 2399 C CA . PRO A 1 297 ? 4.496 13.703 -24.797 1 94.12 297 PRO A CA 1
ATOM 2400 C C . PRO A 1 297 ? 5.824 13.953 -25.5 1 94.12 297 PRO A C 1
ATOM 2402 O O . PRO A 1 297 ? 5.848 14.477 -26.625 1 94.12 297 PRO A O 1
ATOM 2405 N N . GLN A 1 298 ? 6.914 13.602 -24.891 1 92.88 298 GLN A N 1
ATOM 2406 C CA . GLN A 1 298 ? 8.219 13.875 -25.484 1 92.88 298 GLN A CA 1
ATOM 2407 C C . GLN A 1 298 ? 9.102 12.633 -25.484 1 92.88 298 GLN A C 1
ATOM 2409 O O . GLN A 1 298 ? 10.32 12.727 -25.328 1 92.88 298 GLN A O 1
ATOM 2414 N N . GLY A 1 299 ? 8.438 11.422 -25.5 1 92.06 299 GLY A N 1
ATOM 2415 C CA . GLY A 1 299 ? 9.141 10.164 -25.609 1 92.06 299 GLY A CA 1
ATOM 2416 C C . GLY A 1 299 ? 9.531 9.562 -24.281 1 92.06 299 GLY A C 1
ATOM 2417 O O . GLY A 1 299 ? 9.367 10.203 -23.234 1 92.06 299 GLY A O 1
ATOM 2418 N N . PRO A 1 300 ? 10.039 8.43 -24.312 1 94.56 300 PRO A N 1
ATOM 2419 C CA . PRO A 1 300 ? 10.422 7.746 -23.078 1 94.56 300 PRO A CA 1
ATOM 2420 C C . PRO A 1 300 ? 11.656 8.359 -22.422 1 94.56 300 PRO A C 1
ATOM 2422 O O . PRO A 1 300 ? 12.562 8.828 -23.109 1 94.56 300 PRO A O 1
ATOM 2425 N N . ARG A 1 301 ? 11.75 8.312 -21.141 1 96.19 301 ARG A N 1
ATOM 2426 C CA . ARG A 1 301 ? 12.883 8.836 -20.391 1 96.19 301 ARG A CA 1
ATOM 2427 C C . ARG A 1 301 ? 13.68 7.707 -19.75 1 96.19 301 ARG A C 1
ATOM 2429 O O . ARG A 1 301 ? 14.234 7.871 -18.656 1 96.19 301 ARG A O 1
ATOM 2436 N N . TYR A 1 302 ? 13.57 6.516 -20.219 1 97.31 302 TYR A N 1
ATOM 2437 C CA . TYR A 1 302 ? 14.367 5.375 -19.766 1 97.31 302 TYR A CA 1
ATOM 2438 C C . TYR A 1 302 ? 15.07 4.711 -20.953 1 97.31 302 TYR A C 1
ATOM 2440 O O . TYR A 1 302 ? 14.75 4.984 -22.109 1 97.31 302 TYR A O 1
ATOM 2448 N N . HIS A 1 303 ? 16.094 3.973 -20.656 1 96.44 303 HIS A N 1
ATOM 2449 C CA . HIS A 1 303 ? 16.875 3.264 -21.672 1 96.44 303 HIS A CA 1
ATOM 2450 C C . HIS A 1 303 ? 16.953 1.773 -21.359 1 96.44 303 HIS A C 1
ATOM 2452 O O . HIS A 1 303 ? 17.188 1.387 -20.203 1 96.44 303 HIS A O 1
ATOM 2458 N N . VAL A 1 304 ? 16.641 0.974 -22.344 1 97.56 304 VAL A N 1
ATOM 2459 C CA . VAL A 1 304 ? 16.766 -0.476 -22.234 1 97.56 304 VAL A CA 1
ATOM 2460 C C . VAL A 1 304 ? 17.734 -0.986 -23.297 1 97.56 304 VAL A C 1
ATOM 2462 O O . VAL A 1 304 ? 17.547 -0.725 -24.5 1 97.56 304 VAL A O 1
ATOM 2465 N N . ASP A 1 305 ? 18.75 -1.623 -22.922 1 97.25 305 ASP A N 1
ATOM 2466 C CA . ASP A 1 305 ? 19.703 -2.268 -23.812 1 97.25 305 ASP A CA 1
ATOM 2467 C C . ASP A 1 305 ? 19.953 -3.721 -23.406 1 97.25 305 ASP A C 1
ATOM 2469 O O . ASP A 1 305 ? 20.766 -3.996 -22.516 1 97.25 305 ASP A O 1
ATOM 2473 N N . GLY A 1 306 ? 19.344 -4.648 -24.156 1 96.75 306 GLY A N 1
ATOM 2474 C CA . GLY A 1 306 ? 19.359 -6.023 -23.688 1 96.75 306 GLY A CA 1
ATOM 2475 C C . GLY A 1 306 ? 18.672 -6.199 -22.344 1 96.75 306 GLY A C 1
ATOM 2476 O O . GLY A 1 306 ? 17.5 -5.848 -22.188 1 96.75 306 GLY A O 1
ATOM 2477 N N . ASN A 1 307 ? 19.516 -6.684 -21.422 1 98.38 307 ASN A N 1
ATOM 2478 C CA . ASN A 1 307 ? 18.938 -6.859 -20.094 1 98.38 307 ASN A CA 1
ATOM 2479 C C . ASN A 1 307 ? 19.359 -5.75 -19.141 1 98.38 307 ASN A C 1
ATOM 2481 O O . ASN A 1 307 ? 19.219 -5.883 -17.922 1 98.38 307 ASN A O 1
ATOM 2485 N N . PHE A 1 308 ? 19.938 -4.664 -19.672 1 98.12 308 PHE A N 1
ATOM 2486 C CA . PHE A 1 308 ? 20.375 -3.506 -18.906 1 98.12 308 PHE A CA 1
ATOM 2487 C C . PHE A 1 308 ? 19.344 -2.387 -19 1 98.12 308 PHE A C 1
ATOM 2489 O O . PHE A 1 308 ? 18.859 -2.07 -20.078 1 98.12 308 PHE A O 1
ATOM 2496 N N . VAL A 1 309 ? 18.969 -1.762 -17.844 1 98.38 309 VAL A N 1
ATOM 2497 C CA . VAL A 1 309 ? 17.984 -0.684 -17.797 1 98.38 309 VAL A CA 1
ATOM 2498 C C . VAL A 1 309 ? 18.562 0.51 -17.031 1 98.38 309 VAL A C 1
ATOM 2500 O O . VAL A 1 309 ? 19.25 0.34 -16.016 1 98.38 309 VAL A O 1
ATOM 2503 N N . GLU A 1 310 ? 18.328 1.729 -17.5 1 97.12 310 GLU A N 1
ATOM 2504 C CA . GLU A 1 310 ? 18.672 2.977 -16.828 1 97.12 310 GLU A CA 1
ATOM 2505 C C . GLU A 1 310 ? 17.469 3.916 -16.75 1 97.12 310 GLU A C 1
ATOM 2507 O O . GLU A 1 310 ? 16.688 4 -17.703 1 97.12 310 GLU A O 1
ATOM 2512 N N . TYR A 1 311 ? 17.328 4.574 -15.68 1 97.12 311 TYR A N 1
ATOM 2513 C CA . TYR A 1 311 ? 16.25 5.52 -15.445 1 97.12 311 TYR A CA 1
ATOM 2514 C C . TYR A 1 311 ? 16.562 6.422 -14.258 1 97.12 311 TYR A C 1
ATOM 2516 O O . TYR A 1 311 ? 16.766 5.945 -13.141 1 97.12 311 TYR A O 1
ATOM 2524 N N . ALA A 1 312 ? 16.594 7.836 -14.602 1 93 312 ALA A N 1
ATOM 2525 C CA . ALA A 1 312 ? 16.844 8.859 -13.586 1 93 312 ALA A CA 1
ATOM 2526 C C . ALA A 1 312 ? 18.172 8.617 -12.883 1 93 312 ALA A C 1
ATOM 2528 O O . ALA A 1 312 ? 19.234 8.805 -13.484 1 93 312 ALA A O 1
ATOM 2529 N N . GLY A 1 313 ? 18.375 7.879 -11.961 1 94.69 313 GLY A N 1
ATOM 2530 C CA . GLY A 1 313 ? 19.562 7.492 -11.219 1 94.69 313 GLY A CA 1
ATOM 2531 C C . GLY A 1 313 ? 19.766 5.988 -11.148 1 94.69 313 GLY A C 1
ATOM 2532 O O . GLY A 1 313 ? 20.859 5.516 -10.836 1 94.69 313 GLY A O 1
ATOM 2533 N N . TRP A 1 314 ? 18.891 5.344 -11.562 1 97.56 314 TRP A N 1
ATOM 2534 C CA . TRP A 1 314 ? 18.891 3.891 -11.422 1 97.56 314 TRP A CA 1
ATOM 2535 C C . TRP A 1 314 ? 19.594 3.23 -12.602 1 97.56 314 TRP A C 1
ATOM 2537 O O . TRP A 1 314 ? 19.516 3.719 -13.727 1 97.56 314 TRP A O 1
ATOM 2547 N N . SER A 1 315 ? 20.25 2.174 -12.328 1 97.5 315 SER A N 1
ATOM 2548 C CA . SER A 1 315 ? 20.672 1.205 -13.336 1 97.5 315 SER A CA 1
ATOM 2549 C C . SER A 1 315 ? 20.656 -0.214 -12.781 1 97.5 315 SER A C 1
ATOM 2551 O O . SER A 1 315 ? 20.938 -0.424 -11.594 1 97.5 315 SER A O 1
ATOM 2553 N N . PHE A 1 316 ? 20.328 -1.162 -13.562 1 98.56 316 PHE A N 1
ATOM 2554 C CA . PHE A 1 316 ? 20.312 -2.557 -13.133 1 98.56 316 PHE A CA 1
ATOM 2555 C C . PHE A 1 316 ? 20.234 -3.49 -14.336 1 98.56 316 PHE A C 1
ATOM 2557 O O . PHE A 1 316 ? 19.984 -3.047 -15.453 1 98.56 316 PHE A O 1
ATOM 2564 N N . ALA A 1 317 ? 20.562 -4.703 -14.086 1 98.69 317 ALA A N 1
ATOM 2565 C CA . ALA A 1 317 ? 20.312 -5.789 -15.031 1 98.69 317 ALA A CA 1
ATOM 2566 C C . ALA A 1 317 ? 19.172 -6.68 -14.562 1 98.69 317 ALA A C 1
ATOM 2568 O O . ALA A 1 317 ? 18.984 -6.875 -13.359 1 98.69 317 ALA A O 1
ATOM 2569 N N . PHE A 1 318 ? 18.391 -7.184 -15.516 1 98.69 318 PHE A N 1
ATOM 2570 C CA . PHE A 1 318 ? 17.297 -8.055 -15.102 1 98.69 318 PHE A CA 1
ATOM 2571 C C . PHE A 1 318 ? 17.422 -9.43 -15.766 1 98.69 318 PHE A C 1
ATOM 2573 O O . PHE A 1 318 ? 18.125 -9.578 -16.75 1 98.69 318 PHE A O 1
ATOM 2580 N N . ARG A 1 319 ? 16.781 -10.414 -15.148 1 97.81 319 ARG A N 1
ATOM 2581 C CA . ARG A 1 319 ? 16.562 -11.75 -15.711 1 97.81 319 ARG A CA 1
ATOM 2582 C C . ARG A 1 319 ? 15.281 -12.367 -15.164 1 97.81 319 ARG A C 1
ATOM 2584 O O . ARG A 1 319 ? 14.758 -11.938 -14.141 1 97.81 319 ARG A O 1
ATOM 2591 N N . VAL A 1 320 ? 14.75 -13.273 -15.977 1 98.5 320 VAL A N 1
ATOM 2592 C CA . VAL A 1 320 ? 13.609 -14.062 -15.516 1 98.5 320 VAL A CA 1
ATOM 2593 C C . VAL A 1 320 ? 13.984 -15.539 -15.508 1 98.5 320 VAL A C 1
ATOM 2595 O O . VAL A 1 320 ? 13.812 -16.234 -16.5 1 98.5 320 VAL A O 1
ATOM 2598 N N . ARG A 1 321 ? 14.406 -16 -14.414 1 97.25 321 ARG A N 1
ATOM 2599 C CA . ARG A 1 321 ? 14.867 -17.375 -14.383 1 97.25 321 ARG A CA 1
ATOM 2600 C C . ARG A 1 321 ? 13.703 -18.344 -14.516 1 97.25 321 ARG A C 1
ATOM 2602 O O . ARG A 1 321 ? 12.625 -18.125 -13.961 1 97.25 321 ARG A O 1
ATOM 2609 N N . SER A 1 322 ? 13.883 -19.422 -15.141 1 97.81 322 SER A N 1
ATOM 2610 C CA . SER A 1 322 ? 12.844 -20.391 -15.469 1 97.81 322 SER A CA 1
ATOM 2611 C C . SER A 1 322 ? 12.289 -21.062 -14.211 1 97.81 322 SER A C 1
ATOM 2613 O O . SER A 1 322 ? 11.094 -21.359 -14.141 1 97.81 322 SER A O 1
ATOM 2615 N N . SER A 1 323 ? 13.078 -21.203 -13.219 1 97.62 323 SER A N 1
ATOM 2616 C CA . SER A 1 323 ? 12.68 -21.969 -12.039 1 97.62 323 SER A CA 1
ATOM 2617 C C . SER A 1 323 ? 11.797 -21.141 -11.125 1 97.62 323 SER A C 1
ATOM 2619 O O . SER A 1 323 ? 10.961 -21.688 -10.391 1 97.62 323 SER A O 1
ATOM 2621 N N . ALA A 1 324 ? 12.016 -19.766 -11.164 1 97.06 324 ALA A N 1
ATOM 2622 C CA . ALA A 1 324 ? 11.297 -19.031 -10.133 1 97.06 324 ALA A CA 1
ATOM 2623 C C . ALA A 1 324 ? 10.742 -17.719 -10.688 1 97.06 324 ALA A C 1
ATOM 2625 O O . ALA A 1 324 ? 9.633 -17.312 -10.336 1 97.06 324 ALA A O 1
ATOM 2626 N N . GLY A 1 325 ? 11.516 -17 -11.445 1 98.25 325 GLY A N 1
ATOM 2627 C CA . GLY A 1 325 ? 10.914 -15.797 -11.992 1 98.25 325 GLY A CA 1
ATOM 2628 C C . GLY A 1 325 ? 11.844 -14.602 -11.977 1 98.25 325 GLY A C 1
ATOM 2629 O O . GLY A 1 325 ? 13.062 -14.75 -12.109 1 98.25 325 GLY A O 1
ATOM 2630 N N . LEU A 1 326 ? 11.305 -13.383 -11.828 1 98.62 326 LEU A N 1
ATOM 2631 C CA . LEU A 1 326 ? 11.922 -12.086 -12.062 1 98.62 326 LEU A CA 1
ATOM 2632 C C . LEU A 1 326 ? 13.008 -11.805 -11.023 1 98.62 326 LEU A C 1
ATOM 2634 O O . LEU A 1 326 ? 12.789 -12.008 -9.828 1 98.62 326 LEU A O 1
ATOM 2638 N N . GLN A 1 327 ? 14.219 -11.32 -11.5 1 98.56 327 GLN A N 1
ATOM 2639 C CA . GLN A 1 327 ? 15.352 -10.922 -10.68 1 98.56 327 GLN A CA 1
ATOM 2640 C C . GLN A 1 327 ? 15.992 -9.641 -11.203 1 98.56 327 GLN A C 1
ATOM 2642 O O . GLN A 1 327 ? 15.992 -9.391 -12.406 1 98.56 327 GLN A O 1
ATOM 2647 N N . ILE A 1 328 ? 16.516 -8.914 -10.32 1 98.5 328 ILE A N 1
ATOM 2648 C CA . ILE A 1 328 ? 17.328 -7.754 -10.672 1 98.5 328 ILE A CA 1
ATOM 2649 C C . ILE A 1 328 ? 18.719 -7.895 -10.047 1 98.5 328 ILE A C 1
ATOM 2651 O O . ILE A 1 328 ? 18.859 -8.367 -8.922 1 98.5 328 ILE A O 1
ATOM 2655 N N . PHE A 1 329 ? 19.766 -7.473 -10.789 1 98.62 329 PHE A N 1
ATOM 2656 C CA . PHE A 1 329 ? 21.141 -7.547 -10.344 1 98.62 329 PHE A CA 1
ATOM 2657 C C . PHE A 1 329 ? 21.844 -6.199 -10.484 1 98.62 329 PHE A C 1
ATOM 2659 O O . PHE A 1 329 ? 21.484 -5.402 -11.352 1 98.62 329 PHE A O 1
ATOM 2666 N N . ASP A 1 330 ? 22.766 -6.016 -9.633 1 98.44 330 ASP A N 1
ATOM 2667 C CA . ASP A 1 330 ? 23.609 -4.828 -9.664 1 98.44 330 ASP A CA 1
ATOM 2668 C C . ASP A 1 330 ? 22.766 -3.555 -9.672 1 98.44 330 ASP A C 1
ATOM 2670 O O . ASP A 1 330 ? 22.922 -2.713 -10.562 1 98.44 330 ASP A O 1
ATOM 2674 N N . LEU A 1 331 ? 21.906 -3.541 -8.734 1 98.5 331 LEU A N 1
ATOM 2675 C CA . LEU A 1 331 ? 21.047 -2.369 -8.578 1 98.5 331 LEU A CA 1
ATOM 2676 C C . LEU A 1 331 ? 21.844 -1.182 -8.047 1 98.5 331 LEU A C 1
ATOM 2678 O O . LEU A 1 331 ? 22.328 -1.208 -6.914 1 98.5 331 LEU A O 1
ATOM 2682 N N . ARG A 1 332 ? 21.953 -0.159 -8.875 1 97.19 332 ARG A N 1
ATOM 2683 C CA . ARG A 1 332 ? 22.719 1.022 -8.508 1 97.19 332 ARG A CA 1
ATOM 2684 C C . ARG A 1 332 ? 21.875 2.283 -8.586 1 97.19 332 ARG A C 1
ATOM 2686 O O . ARG A 1 332 ? 20.875 2.32 -9.312 1 97.19 332 ARG A O 1
ATOM 2693 N N . PHE A 1 333 ? 22.266 3.209 -7.828 1 96.56 333 PHE A N 1
ATOM 2694 C CA . PHE A 1 333 ? 21.75 4.57 -7.949 1 96.56 333 PHE A CA 1
ATOM 2695 C C . PHE A 1 333 ? 22.906 5.566 -8.055 1 96.56 333 PHE A C 1
ATOM 2697 O O . PHE A 1 333 ? 23.766 5.629 -7.168 1 96.56 333 PHE A O 1
ATOM 2704 N N . ASN A 1 334 ? 22.906 6.32 -9.102 1 93.5 334 ASN A N 1
ATOM 2705 C CA . ASN A 1 334 ? 24 7.246 -9.406 1 93.5 334 ASN A CA 1
ATOM 2706 C C . ASN A 1 334 ? 25.359 6.559 -9.312 1 93.5 334 ASN A C 1
ATOM 2708 O O . ASN A 1 334 ? 26.281 7.094 -8.703 1 93.5 334 ASN A O 1
ATOM 2712 N N . GLY A 1 335 ? 25.391 5.379 -9.758 1 92.19 335 GLY A N 1
ATOM 2713 C CA . GLY A 1 335 ? 26.641 4.648 -9.859 1 92.19 335 GLY A CA 1
ATOM 2714 C C . GLY A 1 335 ? 26.969 3.854 -8.609 1 92.19 335 GLY A C 1
ATOM 2715 O O . GLY A 1 335 ? 27.797 2.945 -8.641 1 92.19 335 GLY A O 1
ATOM 2716 N N . GLU A 1 336 ? 26.297 4.09 -7.496 1 93.88 336 GLU A N 1
ATOM 2717 C CA . GLU A 1 336 ? 26.547 3.377 -6.242 1 93.88 336 GLU A CA 1
ATOM 2718 C C . GLU A 1 336 ? 25.609 2.188 -6.09 1 93.88 336 GLU A C 1
ATOM 2720 O O . GLU A 1 336 ? 24.375 2.34 -6.176 1 93.88 336 GLU A O 1
ATOM 2725 N N . ARG A 1 337 ? 26.203 1.036 -5.832 1 97 337 ARG A N 1
ATOM 2726 C CA . ARG A 1 337 ? 25.375 -0.154 -5.711 1 97 337 ARG A CA 1
ATOM 2727 C C . ARG A 1 337 ? 24.609 -0.154 -4.391 1 97 337 ARG A C 1
ATOM 2729 O O . ARG A 1 337 ? 25.172 0.155 -3.34 1 97 337 ARG A O 1
ATOM 2736 N N . ILE A 1 338 ? 23.391 -0.481 -4.469 1 98.19 338 ILE A N 1
ATOM 2737 C CA . ILE A 1 338 ? 22.516 -0.618 -3.307 1 98.19 338 ILE A CA 1
ATOM 2738 C C . ILE A 1 338 ? 22.297 -2.098 -2.996 1 98.19 338 ILE A C 1
ATOM 2740 O O . ILE A 1 338 ? 22.312 -2.504 -1.833 1 98.19 338 ILE A O 1
ATOM 2744 N N . ALA A 1 339 ? 22.109 -2.854 -4.027 1 98.81 339 ALA A N 1
ATOM 2745 C CA . ALA A 1 339 ? 21.922 -4.293 -3.893 1 98.81 339 ALA A CA 1
ATOM 2746 C C . ALA A 1 339 ? 22.547 -5.047 -5.059 1 98.81 339 ALA A C 1
ATOM 2748 O O . ALA A 1 339 ? 22.469 -4.602 -6.207 1 98.81 339 ALA A O 1
ATOM 2749 N N . TYR A 1 340 ? 23.172 -6.098 -4.695 1 98.62 340 TYR A N 1
ATOM 2750 C CA . TYR A 1 340 ? 23.734 -6.965 -5.723 1 98.62 340 TYR A CA 1
ATOM 2751 C C . TYR A 1 340 ? 22.641 -7.766 -6.418 1 98.62 340 TYR A C 1
ATOM 2753 O O . TYR A 1 340 ? 22.703 -8.008 -7.625 1 98.62 340 TYR A O 1
ATOM 2761 N N . GLU A 1 341 ? 21.641 -8.133 -5.602 1 98.75 341 GLU A N 1
ATOM 2762 C CA . GLU A 1 341 ? 20.547 -8.961 -6.098 1 98.75 341 GLU A CA 1
ATOM 2763 C C . GLU A 1 341 ? 19.25 -8.672 -5.355 1 98.75 341 GLU A C 1
ATOM 2765 O O . GLU A 1 341 ? 19.25 -8.516 -4.133 1 98.75 341 GLU A O 1
ATOM 2770 N N . VAL A 1 342 ? 18.156 -8.492 -6.039 1 98.88 342 VAL A N 1
ATOM 2771 C CA . VAL A 1 342 ? 16.797 -8.562 -5.539 1 98.88 342 VAL A CA 1
ATOM 2772 C C . VAL A 1 342 ? 15.992 -9.547 -6.379 1 98.88 342 VAL A C 1
ATOM 2774 O O . VAL A 1 342 ? 15.688 -9.281 -7.547 1 98.88 342 VAL A O 1
ATOM 2777 N N . SER A 1 343 ? 15.555 -10.664 -5.695 1 98.5 343 SER A N 1
ATOM 2778 C CA . SER A 1 343 ? 15.094 -11.766 -6.531 1 98.5 343 SER A CA 1
ATOM 2779 C C . SER A 1 343 ? 13.875 -12.453 -5.922 1 98.5 343 SER A C 1
ATOM 2781 O O . SER A 1 343 ? 13.836 -12.703 -4.719 1 98.5 343 SER A O 1
ATOM 2783 N N . LEU A 1 344 ? 12.898 -12.727 -6.781 1 98.62 344 LEU A N 1
ATOM 2784 C CA . LEU A 1 344 ? 11.812 -13.633 -6.426 1 98.62 344 LEU A CA 1
ATOM 2785 C C . LEU A 1 344 ? 12.336 -15.047 -6.199 1 98.62 344 LEU A C 1
ATOM 2787 O O . LEU A 1 344 ? 13.031 -15.602 -7.059 1 98.62 344 LEU A O 1
ATOM 2791 N N . GLN A 1 345 ? 12.023 -15.648 -5.043 1 98.56 345 GLN A N 1
ATOM 2792 C CA . GLN A 1 345 ? 12.523 -16.969 -4.711 1 98.56 345 GLN A CA 1
ATOM 2793 C C . GLN A 1 345 ? 11.43 -18.031 -4.824 1 98.56 345 GLN A C 1
ATOM 2795 O O . GLN A 1 345 ? 11.672 -19.141 -5.297 1 98.56 345 GLN A O 1
ATOM 2800 N N . GLU A 1 346 ? 10.312 -17.688 -4.301 1 98.56 346 GLU A N 1
ATOM 2801 C CA . GLU A 1 346 ? 9.219 -18.656 -4.211 1 98.56 346 GLU A CA 1
ATOM 2802 C C . GLU A 1 346 ? 7.883 -17.953 -3.996 1 98.56 346 GLU A C 1
ATOM 2804 O O . GLU A 1 346 ? 7.836 -16.828 -3.508 1 98.56 346 GLU A O 1
ATOM 2809 N N . ALA A 1 347 ? 6.812 -18.562 -4.434 1 98.62 347 ALA A N 1
ATOM 2810 C CA . ALA A 1 347 ? 5.434 -18.234 -4.074 1 98.62 347 ALA A CA 1
ATOM 2811 C C . ALA A 1 347 ? 4.664 -19.484 -3.656 1 98.62 347 ALA A C 1
ATOM 2813 O O . ALA A 1 347 ? 4.754 -20.531 -4.312 1 98.62 347 ALA A O 1
ATOM 2814 N N . ILE A 1 348 ? 4 -19.375 -2.535 1 98.56 348 ILE A N 1
ATOM 2815 C CA . ILE A 1 348 ? 3.223 -20.531 -2.109 1 98.56 348 ILE A CA 1
ATOM 2816 C C . ILE A 1 348 ? 1.763 -20.125 -1.917 1 98.56 348 ILE A C 1
ATOM 2818 O O . ILE A 1 348 ? 1.46 -18.953 -1.705 1 98.56 348 ILE A O 1
ATOM 2822 N N . ALA A 1 349 ? 0.905 -21 -2.045 1 98.31 349 ALA A N 1
ATOM 2823 C CA . ALA A 1 349 ? -0.515 -20.922 -1.714 1 98.31 349 ALA A CA 1
ATOM 2824 C C . ALA A 1 349 ? -0.975 -22.188 -0.974 1 98.31 349 ALA A C 1
ATOM 2826 O O . ALA A 1 349 ? -1.09 -23.25 -1.57 1 98.31 349 ALA A O 1
ATOM 2827 N N . PHE A 1 350 ? -1.267 -22.047 0.252 1 98.31 350 PHE A N 1
ATOM 2828 C CA . PHE A 1 350 ? -1.695 -23.188 1.057 1 98.31 350 PHE A CA 1
ATOM 2829 C C . PHE A 1 350 ? -3.195 -23.125 1.324 1 98.31 350 PHE A C 1
ATOM 2831 O O . PHE A 1 350 ? -3.693 -22.141 1.878 1 98.31 350 PHE A O 1
ATOM 2838 N N . TYR A 1 351 ? -3.863 -24.203 0.972 1 98.06 351 TYR A N 1
ATOM 2839 C CA . TYR A 1 351 ? -5.32 -24.234 0.957 1 98.06 351 TYR A CA 1
ATOM 2840 C C . TYR A 1 351 ? -5.863 -25.047 2.123 1 98.06 351 TYR A C 1
ATOM 2842 O O . TYR A 1 351 ? -5.125 -25.797 2.76 1 98.06 351 TYR A O 1
ATOM 2850 N N . SER A 1 352 ? -7.113 -24.812 2.365 1 98.06 352 SER A N 1
ATOM 2851 C CA . SER A 1 352 ? -7.969 -25.609 3.232 1 98.06 352 SER A CA 1
ATOM 2852 C C . SER A 1 352 ? -9.273 -25.984 2.533 1 98.06 352 SER A C 1
ATOM 2854 O O . SER A 1 352 ? -9.766 -25.219 1.691 1 98.06 352 SER A O 1
ATOM 2856 N N . GLY A 1 353 ? -9.75 -27.094 2.865 1 97.12 353 GLY A N 1
ATOM 2857 C CA . GLY A 1 353 ? -11.016 -27.5 2.293 1 97.12 353 GLY A CA 1
ATOM 2858 C C . GLY A 1 353 ? -11.555 -28.797 2.9 1 97.12 353 GLY A C 1
ATOM 2859 O O . GLY A 1 353 ? -11.031 -29.281 3.906 1 97.12 353 GLY A O 1
ATOM 2860 N N . ASP A 1 354 ? -12.648 -29.266 2.318 1 97.38 354 ASP A N 1
ATOM 2861 C CA . ASP A 1 354 ? -13.352 -30.422 2.871 1 97.38 354 ASP A CA 1
ATOM 2862 C C . ASP A 1 354 ? -13.273 -31.609 1.926 1 97.38 354 ASP A C 1
ATOM 2864 O O . ASP A 1 354 ? -13.656 -32.719 2.289 1 97.38 354 ASP A O 1
ATOM 2868 N N . THR A 1 355 ? -12.898 -31.484 0.666 1 97.69 355 THR A N 1
ATOM 2869 C CA . THR A 1 355 ? -12.617 -32.594 -0.258 1 97.69 355 THR A CA 1
ATOM 2870 C C . THR A 1 355 ? -11.148 -32.969 -0.206 1 97.69 355 THR A C 1
ATOM 2872 O O . THR A 1 355 ? -10.305 -32.188 0.245 1 97.69 355 THR A O 1
ATOM 2875 N N . PRO A 1 356 ? -10.844 -34.188 -0.602 1 97.5 356 PRO A N 1
ATOM 2876 C CA . PRO A 1 356 ? -9.445 -34.594 -0.5 1 97.5 356 PRO A CA 1
ATOM 2877 C C . PRO A 1 356 ? -8.508 -33.719 -1.329 1 97.5 356 PRO A C 1
ATOM 2879 O O . PRO A 1 356 ? -7.398 -33.406 -0.897 1 97.5 356 PRO A O 1
ATOM 2882 N N . ALA A 1 357 ? -8.953 -33.312 -2.473 1 96.19 357 ALA A N 1
ATOM 2883 C CA . ALA A 1 357 ? -8.133 -32.406 -3.279 1 96.19 357 ALA A CA 1
ATOM 2884 C C . ALA A 1 357 ? -7.816 -31.109 -2.523 1 96.19 357 ALA A C 1
ATOM 2886 O O . ALA A 1 357 ? -6.664 -30.672 -2.486 1 96.19 357 ALA A O 1
ATOM 2887 N N . ALA A 1 358 ? -8.797 -30.531 -1.951 1 97.25 358 ALA A N 1
ATOM 2888 C CA . ALA A 1 358 ? -8.594 -29.281 -1.237 1 97.25 358 ALA A CA 1
ATOM 2889 C C . ALA A 1 358 ? -7.734 -29.484 0.004 1 97.25 358 ALA A C 1
ATOM 2891 O O . ALA A 1 358 ? -6.875 -28.656 0.314 1 97.25 358 ALA A O 1
ATOM 2892 N N . MET A 1 359 ? -7.945 -30.547 0.74 1 97.12 359 MET A N 1
ATOM 2893 C CA . MET A 1 359 ? -7.207 -30.844 1.964 1 97.12 359 MET A CA 1
ATOM 2894 C C . MET A 1 359 ? -5.719 -31.031 1.672 1 97.12 359 MET A C 1
ATOM 2896 O O . MET A 1 359 ? -4.871 -30.656 2.484 1 97.12 359 MET A O 1
ATOM 2900 N N . GLN A 1 360 ? -5.488 -31.562 0.519 1 96.88 360 GLN A N 1
ATOM 2901 C CA . GLN A 1 360 ? -4.121 -31.938 0.158 1 96.88 360 GLN A CA 1
ATOM 2902 C C . GLN A 1 360 ? -3.389 -30.766 -0.488 1 96.88 360 GLN A C 1
ATOM 2904 O O . GLN A 1 360 ? -2.156 -30.719 -0.487 1 96.88 360 GLN A O 1
ATOM 2909 N N . THR A 1 361 ? -4.07 -29.797 -0.973 1 97.5 361 THR A N 1
ATOM 2910 C CA . THR A 1 361 ? -3.5 -28.781 -1.844 1 97.5 361 THR A CA 1
ATOM 2911 C C . THR A 1 361 ? -2.588 -27.844 -1.056 1 97.5 361 THR A C 1
ATOM 2913 O O . THR A 1 361 ? -3.059 -27.062 -0.219 1 97.5 361 THR A O 1
ATOM 2916 N N . LYS A 1 362 ? -1.34 -27.875 -1.276 1 98.12 362 LYS A N 1
ATOM 2917 C CA . LYS A 1 362 ? -0.269 -26.984 -0.854 1 98.12 362 LYS A CA 1
ATOM 2918 C C . LYS A 1 362 ? 0.683 -26.672 -2.008 1 98.12 362 LYS A C 1
ATOM 2920 O O . LYS A 1 362 ? 1.724 -27.328 -2.146 1 98.12 362 LYS A O 1
ATOM 2925 N N . TYR A 1 363 ? 0.424 -25.625 -2.621 1 98.38 363 TYR A N 1
ATOM 2926 C CA . TYR A 1 363 ? 1.185 -25.312 -3.826 1 98.38 363 TYR A CA 1
ATOM 2927 C C . TYR A 1 363 ? 2.463 -24.547 -3.48 1 98.38 363 TYR A C 1
ATOM 2929 O O . TYR A 1 363 ? 2.436 -23.594 -2.703 1 98.38 363 TYR A O 1
ATOM 2937 N N . ILE A 1 364 ? 3.529 -24.984 -3.975 1 98.5 364 ILE A N 1
ATOM 2938 C CA . ILE A 1 364 ? 4.848 -24.359 -3.986 1 98.5 364 ILE A CA 1
ATOM 2939 C C . ILE A 1 364 ? 5.293 -24.109 -5.426 1 98.5 364 ILE A C 1
ATOM 2941 O O . ILE A 1 364 ? 5.816 -25.016 -6.078 1 98.5 364 ILE A O 1
ATOM 2945 N N . ASP A 1 365 ? 5.203 -22.969 -5.887 1 98.25 365 ASP A N 1
ATOM 2946 C CA . ASP A 1 365 ? 4.965 -22.672 -7.297 1 98.25 365 ASP A CA 1
ATOM 2947 C C . ASP A 1 365 ? 6.254 -22.797 -8.109 1 98.25 365 ASP A C 1
ATOM 2949 O O . ASP A 1 365 ? 6.211 -22.953 -9.328 1 98.25 365 ASP A O 1
ATOM 2953 N N . ALA A 1 366 ? 7.398 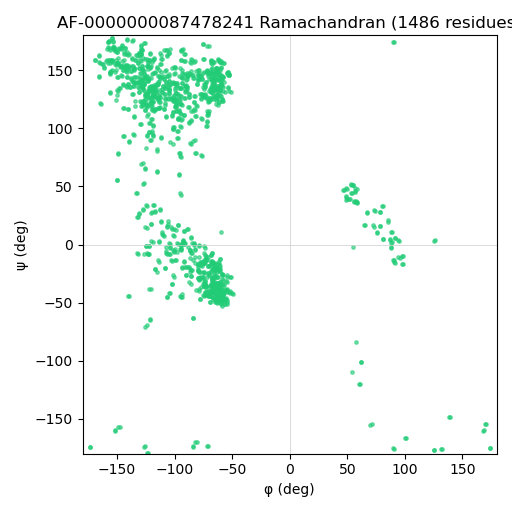-22.672 -7.445 1 97.88 366 ALA A N 1
ATOM 2954 C CA . ALA A 1 366 ? 8.625 -22.984 -8.18 1 97.88 366 ALA A CA 1
ATOM 2955 C C . ALA A 1 366 ? 8.555 -24.391 -8.781 1 97.88 366 ALA A C 1
ATOM 2957 O O . ALA A 1 366 ? 9.094 -24.625 -9.867 1 97.88 366 ALA A O 1
ATOM 2958 N N . GLY A 1 367 ? 7.871 -25.266 -8.102 1 98.06 367 GLY A N 1
ATOM 2959 C CA . GLY A 1 367 ? 7.719 -26.641 -8.578 1 98.06 367 GLY A CA 1
ATOM 2960 C C . GLY A 1 367 ? 6.785 -26.766 -9.766 1 98.06 367 GLY A C 1
ATOM 2961 O O . GLY A 1 367 ? 6.738 -27.812 -10.414 1 98.06 367 GLY A O 1
ATOM 2962 N N . TRP A 1 368 ? 6.113 -25.75 -10.039 1 97.12 368 TRP A N 1
ATOM 2963 C CA . TRP A 1 368 ? 5.23 -25.672 -11.195 1 97.12 368 TRP A CA 1
ATOM 2964 C C . TRP A 1 368 ? 5.832 -24.812 -12.289 1 97.12 368 TRP A C 1
ATOM 2966 O O . TRP A 1 368 ? 5.113 -24.266 -13.133 1 97.12 368 TRP A O 1
ATOM 2976 N N . ALA A 1 369 ? 7.148 -24.578 -12.211 1 95.81 369 ALA A N 1
ATOM 2977 C CA . ALA A 1 369 ? 7.914 -23.781 -13.164 1 95.81 369 ALA A CA 1
ATOM 2978 C C . ALA A 1 369 ? 7.359 -22.359 -13.266 1 95.81 369 ALA A C 1
ATOM 2980 O O . ALA A 1 369 ? 7.113 -21.859 -14.367 1 95.81 369 ALA A O 1
ATOM 2981 N N . MET A 1 370 ? 7.137 -21.766 -12.156 1 97 370 MET A N 1
ATOM 2982 C CA . MET A 1 370 ? 6.523 -20.438 -12.047 1 97 370 MET A CA 1
ATOM 2983 C C . MET A 1 370 ? 7.234 -19.438 -12.945 1 97 370 MET A C 1
ATOM 2985 O O . MET A 1 370 ? 6.602 -18.547 -13.508 1 97 370 MET A O 1
ATOM 2989 N N . GLY A 1 371 ? 8.477 -19.594 -13.234 1 96.94 371 GLY A N 1
ATOM 2990 C CA . GLY A 1 371 ? 9.258 -18.641 -14.023 1 96.94 371 GLY A CA 1
ATOM 2991 C C . GLY A 1 371 ? 9.023 -18.766 -15.516 1 96.94 371 GLY A C 1
ATOM 2992 O O . GLY A 1 371 ? 9.344 -17.859 -16.281 1 96.94 371 GLY A O 1
ATOM 2993 N N . THR A 1 372 ? 8.453 -19.906 -15.992 1 96.81 372 THR A N 1
ATOM 2994 C CA . THR A 1 372 ? 8.305 -20.141 -17.422 1 96.81 372 THR A CA 1
ATOM 2995 C C . THR A 1 372 ? 6.891 -19.812 -17.891 1 96.81 372 THR A C 1
ATOM 2997 O O . THR A 1 372 ? 6.641 -19.688 -19.094 1 96.81 372 THR A O 1
ATOM 3000 N N . VAL A 1 373 ? 5.992 -19.656 -16.906 1 97.12 373 VAL A N 1
ATOM 3001 C CA . VAL A 1 373 ? 4.602 -19.453 -17.297 1 97.12 373 VAL A CA 1
ATOM 3002 C C . VAL A 1 373 ? 4.293 -17.953 -17.359 1 97.12 373 VAL A C 1
ATOM 3004 O O . VAL A 1 373 ? 3.293 -17.5 -16.797 1 97.12 373 VAL A O 1
ATOM 3007 N N . ASP A 1 374 ? 5.227 -17.234 -17.922 1 97.12 374 ASP A N 1
ATOM 3008 C CA . ASP A 1 374 ? 5.098 -15.797 -18.141 1 97.12 374 ASP A CA 1
ATOM 3009 C C . ASP A 1 374 ? 4.594 -15.508 -19.562 1 97.12 374 ASP A C 1
ATOM 3011 O O . ASP A 1 374 ? 5.355 -15.047 -20.406 1 97.12 374 ASP A O 1
ATOM 3015 N N . TYR A 1 375 ? 3.355 -15.641 -19.844 1 97.06 375 TYR A N 1
ATOM 3016 C CA . TYR A 1 375 ? 2.742 -15.539 -21.172 1 97.06 375 TYR A CA 1
ATOM 3017 C C . TYR A 1 375 ? 2.648 -14.086 -21.609 1 97.06 375 TYR A C 1
ATOM 3019 O O . TYR A 1 375 ? 2.975 -13.172 -20.844 1 97.06 375 TYR A O 1
ATOM 3027 N N . GLU A 1 376 ? 2.275 -13.969 -22.766 1 97.38 376 GLU A N 1
ATOM 3028 C CA . GLU A 1 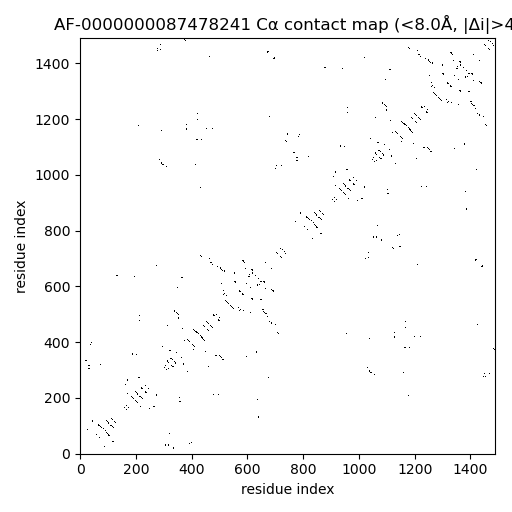376 ? 2.246 -12.672 -23.438 1 97.38 376 GLU A CA 1
ATOM 3029 C C . GLU A 1 376 ? 1.445 -11.648 -22.625 1 97.38 376 GLU A C 1
ATOM 3031 O O . GLU A 1 376 ? 0.385 -11.977 -22.094 1 97.38 376 GLU A O 1
ATOM 3036 N N . LEU A 1 377 ? 1.987 -10.438 -22.484 1 98.31 377 LEU A N 1
ATOM 3037 C CA . LEU A 1 377 ? 1.321 -9.32 -21.812 1 98.31 377 LEU A CA 1
ATOM 3038 C C . LEU A 1 377 ? 0.521 -8.492 -22.828 1 98.31 377 LEU A C 1
ATOM 3040 O O . LEU A 1 377 ? 1.001 -8.211 -23.922 1 98.31 377 LEU A O 1
ATOM 3044 N N . ALA A 1 378 ? -0.669 -8.148 -22.406 1 98.19 378 ALA A N 1
ATOM 3045 C CA . ALA A 1 378 ? -1.585 -7.426 -23.281 1 98.19 378 ALA A CA 1
ATOM 3046 C C . ALA A 1 378 ? -1.37 -5.918 -23.188 1 98.19 378 ALA A C 1
ATOM 3048 O O . ALA A 1 378 ? -1.569 -5.328 -22.109 1 98.19 378 ALA A O 1
ATOM 3049 N N . PRO A 1 379 ? -0.996 -5.262 -24.297 1 97.12 379 PRO A N 1
ATOM 3050 C CA . PRO A 1 379 ? -0.866 -3.805 -24.25 1 97.12 379 PRO A CA 1
ATOM 3051 C C . PRO A 1 379 ? -2.188 -3.102 -23.953 1 97.12 379 PRO A C 1
ATOM 3053 O O . PRO A 1 379 ? -3.211 -3.41 -24.562 1 97.12 379 PRO A O 1
ATOM 3056 N N . GLY A 1 380 ? -2.15 -2.23 -23 1 96.81 380 GLY A N 1
ATOM 3057 C CA . GLY A 1 380 ? -3.352 -1.497 -22.625 1 96.81 380 GLY A CA 1
ATOM 3058 C C . GLY A 1 380 ? -4.113 -2.133 -21.484 1 96.81 380 GLY A C 1
ATOM 3059 O O . GLY A 1 380 ? -5.027 -1.523 -20.922 1 96.81 380 GLY A O 1
ATOM 3060 N N . ILE A 1 381 ? -3.711 -3.375 -21.125 1 97.81 381 ILE A N 1
ATOM 3061 C CA . ILE A 1 381 ? -4.34 -4.078 -20.016 1 97.81 381 ILE A CA 1
ATOM 3062 C C . ILE A 1 381 ? -3.289 -4.426 -18.969 1 97.81 381 ILE A C 1
ATOM 3064 O O . ILE A 1 381 ? -3.258 -3.824 -17.891 1 97.81 381 ILE A O 1
ATOM 3068 N N . ASP A 1 382 ? -2.387 -5.273 -19.422 1 98.5 382 ASP A N 1
ATOM 3069 C CA . ASP A 1 382 ? -1.318 -5.668 -18.5 1 98.5 382 ASP A CA 1
ATOM 3070 C C . ASP A 1 382 ? -0.314 -4.535 -18.312 1 98.5 382 ASP A C 1
ATOM 3072 O O . ASP A 1 382 ? 0.187 -4.324 -17.203 1 98.5 382 ASP A O 1
ATOM 3076 N N . CYS A 1 383 ? -0.004 -3.898 -19.359 1 98.44 383 CYS A N 1
ATOM 3077 C CA . CYS A 1 383 ? 0.892 -2.748 -19.422 1 98.44 383 CYS A CA 1
ATOM 3078 C C . CYS A 1 383 ? 0.33 -1.662 -20.328 1 98.44 383 CYS A C 1
ATOM 3080 O O . CYS A 1 383 ? -0.441 -1.951 -21.25 1 98.44 383 CYS A O 1
ATOM 3082 N N . PRO A 1 384 ? 0.706 -0.45 -20.078 1 97.75 384 PRO A N 1
ATOM 3083 C CA . PRO A 1 384 ? 0.257 0.601 -21 1 97.75 384 PRO A CA 1
ATOM 3084 C C . PRO A 1 384 ? 0.682 0.344 -22.453 1 97.75 384 PRO A C 1
ATOM 3086 O O . PRO A 1 384 ? 1.685 -0.331 -22.688 1 97.75 384 PRO A O 1
ATOM 3089 N N . GLU A 1 385 ? -0.046 0.928 -23.406 1 96.44 385 GLU A N 1
ATOM 3090 C CA . GLU A 1 385 ? 0.253 0.793 -24.828 1 96.44 385 GLU A CA 1
ATOM 3091 C C . GLU A 1 385 ? 1.657 1.3 -25.141 1 96.44 385 GLU A C 1
ATOM 3093 O O . GLU A 1 385 ? 2.316 0.786 -26.047 1 96.44 385 GLU A O 1
ATOM 3098 N N . ILE A 1 386 ? 2.178 2.191 -24.328 1 95.25 386 ILE A N 1
ATOM 3099 C CA . ILE A 1 386 ? 3.43 2.879 -24.625 1 95.25 386 ILE A CA 1
ATOM 3100 C C . ILE A 1 386 ? 4.605 2.059 -24.094 1 95.25 386 ILE A C 1
ATOM 3102 O O . ILE A 1 386 ? 5.766 2.428 -24.297 1 95.25 386 ILE A O 1
ATOM 3106 N N . ALA A 1 387 ? 4.387 0.97 -23.453 1 97.88 387 ALA A N 1
ATOM 3107 C CA . ALA A 1 387 ? 5.438 0.203 -22.781 1 97.88 387 ALA A CA 1
ATOM 3108 C C . ALA A 1 387 ? 6.391 -0.42 -23.797 1 97.88 387 ALA A C 1
ATOM 3110 O O . ALA A 1 387 ? 6.02 -0.646 -24.953 1 97.88 387 ALA A O 1
ATOM 3111 N N . THR A 1 388 ? 7.652 -0.614 -23.391 1 98.38 388 THR A N 1
ATOM 3112 C CA . THR A 1 388 ? 8.578 -1.479 -24.109 1 98.38 388 THR A CA 1
ATOM 3113 C C . THR A 1 388 ? 8.344 -2.943 -23.75 1 98.38 388 THR A C 1
ATOM 3115 O O . THR A 1 388 ? 8.469 -3.334 -22.594 1 98.38 388 THR A O 1
ATOM 3118 N N . PHE A 1 389 ? 8 -3.738 -24.781 1 97.81 389 PHE A N 1
ATOM 3119 C CA . PHE A 1 389 ? 7.766 -5.16 -24.578 1 97.81 389 PHE A CA 1
ATOM 3120 C C . PHE A 1 389 ? 8.977 -5.98 -25 1 9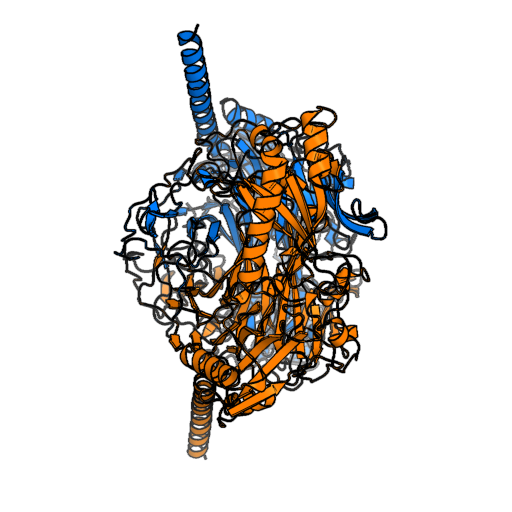7.81 389 PHE A C 1
ATOM 3122 O O . PHE A 1 389 ? 9.625 -5.664 -26 1 97.81 389 PHE A O 1
ATOM 3129 N N . LEU A 1 390 ? 9.242 -6.914 -24.234 1 98.31 390 LEU A N 1
ATOM 3130 C CA . LEU A 1 390 ? 10.383 -7.781 -24.516 1 98.31 390 LEU A CA 1
ATOM 3131 C C . LEU A 1 390 ? 9.961 -9.25 -24.531 1 98.31 390 LEU A C 1
ATOM 3133 O O . LEU A 1 390 ? 9.125 -9.664 -23.734 1 98.31 390 LEU A O 1
ATOM 3137 N N . ASP A 1 391 ? 10.578 -10.047 -25.453 1 97.31 391 ASP A N 1
ATOM 3138 C CA . ASP A 1 391 ? 10.398 -11.492 -25.484 1 97.31 391 ASP A CA 1
ATOM 3139 C C . ASP A 1 391 ? 11.258 -12.18 -24.422 1 97.31 391 ASP A C 1
ATOM 3141 O O . ASP A 1 391 ? 12.328 -11.688 -24.078 1 97.31 391 ASP A O 1
ATOM 3145 N N . LEU A 1 392 ? 10.781 -13.242 -23.984 1 97.81 392 LEU A N 1
ATOM 3146 C CA . LEU A 1 392 ? 11.555 -14.125 -23.109 1 97.81 392 LEU A CA 1
ATOM 3147 C C . LEU A 1 392 ? 11.688 -15.516 -23.719 1 97.81 392 LEU A C 1
ATOM 3149 O O . LEU A 1 392 ? 10.883 -15.906 -24.562 1 97.81 392 LEU A O 1
ATOM 3153 N N . HIS A 1 393 ? 12.75 -16.203 -23.359 1 97.81 393 HIS A N 1
ATOM 3154 C CA . HIS A 1 393 ? 13.008 -17.562 -23.828 1 97.81 393 HIS A CA 1
ATOM 3155 C C . HIS A 1 393 ? 13.273 -18.516 -22.672 1 97.81 393 HIS A C 1
ATOM 3157 O O . HIS A 1 393 ? 14.008 -18.172 -21.75 1 97.81 393 HIS A O 1
ATOM 3163 N N . HIS A 1 394 ? 12.648 -19.641 -22.75 1 97.94 394 HIS A N 1
ATOM 3164 C CA . HIS A 1 394 ? 12.836 -20.641 -21.703 1 97.94 394 HIS A CA 1
ATOM 3165 C C . HIS A 1 394 ? 13.047 -22.031 -22.312 1 97.94 394 HIS A C 1
ATOM 3167 O O . HIS A 1 394 ? 12.672 -22.266 -23.469 1 97.94 394 HIS A O 1
ATOM 3173 N N . TYR A 1 395 ? 13.75 -22.875 -21.641 1 98 395 TYR A N 1
ATOM 3174 C CA . TYR A 1 395 ? 13.891 -24.297 -21.922 1 98 395 TYR A CA 1
ATOM 3175 C C . TYR A 1 395 ? 13.398 -25.141 -20.734 1 98 395 TYR A C 1
ATOM 3177 O O . TYR A 1 395 ? 14.125 -25.344 -19.766 1 98 395 TYR A O 1
ATOM 3185 N N . TYR A 1 396 ? 12.219 -25.594 -20.797 1 97.38 396 TYR A N 1
ATOM 3186 C CA . TYR A 1 396 ? 11.586 -26.406 -19.766 1 97.38 396 TYR A CA 1
ATOM 3187 C C . TYR A 1 396 ? 10.656 -27.453 -20.359 1 97.38 396 TYR A C 1
ATOM 3189 O O . TYR A 1 396 ? 9.672 -27.109 -21.016 1 97.38 396 TYR A O 1
ATOM 3197 N N . ASP A 1 397 ? 10.984 -28.703 -20.125 1 96.62 397 ASP A N 1
ATOM 3198 C CA . ASP A 1 397 ? 10.188 -29.828 -20.609 1 96.62 397 ASP A CA 1
ATOM 3199 C C . ASP A 1 397 ? 9.883 -29.688 -22.109 1 96.62 397 ASP A C 1
ATOM 3201 O O . ASP A 1 397 ? 8.727 -29.75 -22.516 1 96.62 397 ASP A O 1
ATOM 3205 N N . THR A 1 398 ? 10.859 -29.406 -22.875 1 96 398 THR A N 1
ATOM 3206 C CA . THR A 1 398 ? 10.789 -29.156 -24.312 1 96 398 THR A CA 1
ATOM 3207 C C . THR A 1 398 ? 12.016 -29.719 -25.016 1 96 398 THR A C 1
ATOM 3209 O O . THR A 1 398 ? 12.977 -30.156 -24.359 1 96 398 THR A O 1
ATOM 3212 N N . ASP A 1 399 ? 12.008 -29.781 -26.359 1 96.19 399 ASP A N 1
ATOM 3213 C CA . ASP A 1 399 ? 13.141 -30.281 -27.125 1 96.19 399 ASP A CA 1
ATOM 3214 C C . ASP A 1 399 ? 13.875 -29.156 -27.844 1 96.19 399 ASP A C 1
ATOM 3216 O O . ASP A 1 399 ? 14.891 -29.375 -28.5 1 96.19 399 ASP A O 1
ATOM 3220 N N . LYS A 1 400 ? 13.406 -27.969 -27.734 1 96.19 400 LYS A N 1
ATOM 3221 C CA . LYS A 1 400 ? 14.008 -26.75 -28.266 1 96.19 400 LYS A CA 1
ATOM 3222 C C . LYS A 1 400 ? 13.656 -25.531 -27.422 1 96.19 400 LYS A C 1
ATOM 3224 O O . LYS A 1 400 ? 12.695 -25.578 -26.641 1 96.19 400 LYS A O 1
ATOM 3229 N N . PRO A 1 401 ? 14.453 -24.484 -27.531 1 97.25 401 PRO A N 1
ATOM 3230 C CA . PRO A 1 401 ? 14.078 -23.266 -26.812 1 97.25 401 PRO A CA 1
ATOM 3231 C C . PRO A 1 401 ? 12.688 -22.75 -27.188 1 97.25 401 PRO A C 1
ATOM 3233 O O . PRO A 1 401 ? 12.312 -22.797 -28.359 1 97.25 401 PRO A O 1
ATOM 3236 N N . MET A 1 402 ? 11.953 -22.281 -26.188 1 96.88 402 MET A N 1
ATOM 3237 C CA . MET A 1 402 ? 10.617 -21.734 -26.406 1 96.88 402 MET A CA 1
ATOM 3238 C C . MET A 1 402 ? 10.633 -20.203 -26.297 1 96.88 402 MET A C 1
ATOM 3240 O O . MET A 1 402 ? 11.242 -19.656 -25.375 1 96.88 402 MET A O 1
ATOM 3244 N N . ARG A 1 403 ? 9.969 -19.547 -27.203 1 97 403 ARG A N 1
ATOM 3245 C CA . ARG A 1 403 ? 9.852 -18.094 -27.172 1 97 403 ARG A CA 1
ATOM 3246 C C . ARG A 1 403 ? 8.508 -17.672 -26.609 1 97 403 ARG A C 1
ATOM 3248 O O . ARG A 1 403 ? 7.457 -18.141 -27.047 1 97 403 ARG A O 1
ATOM 3255 N N . TYR A 1 404 ? 8.492 -16.844 -25.688 1 96.56 404 TYR A N 1
ATOM 3256 C CA . TYR A 1 404 ? 7.332 -16.141 -25.156 1 96.56 404 TYR A CA 1
ATOM 3257 C C . TYR A 1 404 ? 7.332 -14.68 -25.562 1 96.56 404 TYR A C 1
ATOM 3259 O O . TYR A 1 404 ? 8.102 -13.875 -25.047 1 96.56 404 TYR A O 1
ATOM 3267 N N . LYS A 1 405 ? 6.434 -14.391 -26.406 1 96.06 405 LYS A N 1
ATOM 3268 C CA . LYS A 1 405 ? 6.387 -13.062 -27 1 96.06 405 LYS A CA 1
ATOM 3269 C C . LYS A 1 405 ? 5.887 -12.023 -26 1 96.06 405 LYS A C 1
ATOM 3271 O O . LYS A 1 405 ? 4.938 -12.289 -25.25 1 96.06 405 LYS A O 1
ATOM 3276 N N . ASN A 1 406 ? 6.5 -10.812 -25.953 1 97.62 406 ASN A N 1
ATOM 3277 C CA . ASN A 1 406 ? 6.059 -9.695 -25.125 1 97.62 406 ASN A CA 1
ATOM 3278 C C . ASN A 1 406 ? 5.754 -10.141 -23.703 1 97.62 406 ASN A C 1
ATOM 3280 O O . ASN A 1 406 ? 4.691 -9.82 -23.156 1 97.62 406 ASN A O 1
ATOM 3284 N N . ALA A 1 407 ? 6.668 -10.914 -23.141 1 98.12 407 ALA A N 1
ATOM 3285 C CA . ALA A 1 407 ? 6.395 -11.539 -21.844 1 98.12 407 ALA A CA 1
ATOM 3286 C C . ALA A 1 407 ? 6.934 -10.695 -20.703 1 98.12 407 ALA A C 1
ATOM 3288 O O . ALA A 1 407 ? 6.73 -11.023 -19.531 1 98.12 407 ALA A O 1
ATOM 3289 N N . LEU A 1 408 ? 7.605 -9.648 -20.984 1 98.69 408 LEU A N 1
ATOM 3290 C CA . LEU A 1 408 ? 8.086 -8.648 -20.047 1 98.69 408 LEU A CA 1
ATOM 3291 C C . LEU A 1 408 ? 7.883 -7.238 -20.594 1 98.69 408 LEU A C 1
ATOM 3293 O O . LEU A 1 408 ? 8 -7.016 -21.812 1 98.69 408 LEU A O 1
ATOM 3297 N N . CYS A 1 409 ? 7.543 -6.301 -19.734 1 98.75 409 CYS A N 1
ATOM 3298 C CA . CYS A 1 409 ? 7.422 -4.93 -20.219 1 98.75 409 CYS A CA 1
ATOM 3299 C C . CYS A 1 409 ? 8.094 -3.955 -19.266 1 98.75 409 CYS A C 1
ATOM 3301 O O . CYS A 1 409 ? 8.242 -4.246 -18.078 1 98.75 409 CYS A O 1
ATOM 3303 N N . VAL A 1 410 ? 8.594 -2.855 -19.75 1 98.81 410 VAL A N 1
ATOM 3304 C CA . VAL A 1 410 ? 9.188 -1.729 -19.031 1 98.81 410 VAL A CA 1
ATOM 3305 C C . VAL A 1 410 ? 8.492 -0.434 -19.438 1 98.81 410 VAL A C 1
ATOM 3307 O O . VAL A 1 410 ? 8.344 -0.145 -20.625 1 98.81 410 VAL A O 1
ATOM 3310 N N . PHE A 1 411 ? 8.047 0.342 -18.484 1 98.69 411 PHE A N 1
ATOM 3311 C CA . PHE A 1 411 ? 7.398 1.606 -18.812 1 98.69 411 PHE A CA 1
ATOM 3312 C C . PHE A 1 411 ? 7.516 2.594 -17.672 1 98.69 411 PHE A C 1
ATOM 3314 O O . PHE A 1 411 ? 7.641 2.191 -16.5 1 98.69 411 PHE A O 1
ATOM 3321 N N . GLU A 1 412 ? 7.555 3.836 -17.953 1 98.38 412 GLU A N 1
ATOM 3322 C CA . GLU A 1 412 ? 7.418 4.914 -16.984 1 98.38 412 GLU A CA 1
ATOM 3323 C C . GLU A 1 412 ? 5.969 5.383 -16.875 1 98.38 412 GLU A C 1
ATOM 3325 O O . GLU A 1 412 ? 5.234 5.379 -17.859 1 98.38 412 GLU A O 1
ATOM 3330 N N . MET A 1 413 ? 5.52 5.727 -15.703 1 98.38 413 MET A N 1
ATOM 3331 C CA . MET A 1 413 ? 4.16 6.234 -15.547 1 98.38 413 MET A CA 1
ATOM 3332 C C . MET A 1 413 ? 4.09 7.281 -14.438 1 98.38 413 MET A C 1
ATOM 3334 O O . MET A 1 413 ? 4.945 7.312 -13.555 1 98.38 413 MET A O 1
ATOM 3338 N N . THR A 1 414 ? 3.109 8.172 -14.57 1 98.25 414 THR A N 1
ATOM 3339 C CA . THR A 1 414 ? 2.754 9.039 -13.453 1 98.25 414 THR A CA 1
ATOM 3340 C C . THR A 1 414 ? 1.88 8.289 -12.445 1 98.25 414 THR A C 1
ATOM 3342 O O . THR A 1 414 ? 1.069 7.445 -12.828 1 98.25 414 THR A O 1
ATOM 3345 N N . THR A 1 415 ? 2.057 8.625 -11.195 1 97.94 415 THR A N 1
ATOM 3346 C CA . THR A 1 415 ? 1.2 8.016 -10.188 1 97.94 415 THR A CA 1
ATOM 3347 C C . THR A 1 415 ? 0 8.914 -9.883 1 97.94 415 THR A C 1
ATOM 3349 O O . THR A 1 415 ? -0.813 8.602 -9.016 1 97.94 415 THR A O 1
ATOM 3352 N N . GLY A 1 416 ? -0.071 10.031 -10.523 1 98 416 GLY A N 1
ATOM 3353 C CA . GLY A 1 416 ? -1.194 10.938 -10.344 1 98 416 GLY A CA 1
ATOM 3354 C C . GLY A 1 416 ? -1.107 11.758 -9.07 1 98 416 GLY A C 1
ATOM 3355 O O . GLY A 1 416 ? -2.111 12.305 -8.609 1 98 416 GLY A O 1
ATOM 3356 N N . MET A 1 417 ? 0.02 11.859 -8.414 1 98.06 417 MET A N 1
ATOM 3357 C CA . MET A 1 417 ? 0.252 12.648 -7.211 1 98.06 417 MET A CA 1
ATOM 3358 C C . MET A 1 417 ? 1.676 13.195 -7.184 1 98.06 417 MET A C 1
ATOM 3360 O O . MET A 1 417 ? 2.51 12.805 -8.008 1 98.06 417 MET A O 1
ATOM 3364 N N . PRO A 1 418 ? 1.997 14.094 -6.324 1 98.56 418 PRO A N 1
ATOM 3365 C CA . PRO A 1 418 ? 3.367 14.617 -6.266 1 98.56 418 PRO A CA 1
ATOM 3366 C C . PRO A 1 418 ? 4.332 13.648 -5.586 1 98.56 418 PRO A C 1
ATOM 3368 O O . PRO A 1 418 ? 3.959 12.969 -4.625 1 98.56 418 PRO A O 1
ATOM 3371 N N . LEU A 1 419 ? 5.551 13.625 -6.066 1 98.56 419 LEU A N 1
ATOM 3372 C CA . LEU A 1 419 ? 6.641 13.023 -5.301 1 98.56 419 LEU A CA 1
ATOM 3373 C C . LEU A 1 419 ? 6.938 13.852 -4.051 1 98.56 419 LEU A C 1
ATOM 3375 O O . LEU A 1 419 ? 7.184 13.289 -2.98 1 98.56 419 LEU A O 1
ATOM 3379 N N . ARG A 1 420 ? 6.867 15.141 -4.27 1 98.31 420 ARG A N 1
ATOM 3380 C CA . ARG A 1 420 ? 6.926 16.109 -3.182 1 98.31 420 ARG A CA 1
ATOM 3381 C C . ARG A 1 420 ? 6.215 17.406 -3.559 1 98.31 420 ARG A C 1
ATOM 3383 O O . ARG A 1 420 ? 6.078 17.719 -4.742 1 98.31 420 ARG A O 1
ATOM 3390 N N . ARG A 1 421 ? 5.801 18.156 -2.635 1 98.56 421 ARG A N 1
ATOM 3391 C CA . ARG A 1 421 ? 5.215 19.484 -2.824 1 98.56 421 ARG A CA 1
ATOM 3392 C C . ARG A 1 421 ? 5.16 20.25 -1.508 1 98.56 421 ARG A C 1
ATOM 3394 O O . ARG A 1 421 ? 5.211 19.656 -0.432 1 98.56 421 ARG A O 1
ATOM 3401 N N . HIS A 1 422 ? 5.113 21.531 -1.622 1 98.62 422 HIS A N 1
ATOM 3402 C CA . HIS A 1 422 ? 4.828 22.359 -0.457 1 98.62 422 HIS A CA 1
ATOM 3403 C C . HIS A 1 422 ? 4.242 23.703 -0.868 1 98.62 422 HIS A C 1
ATOM 3405 O O . HIS A 1 422 ? 4.711 24.312 -1.828 1 98.62 422 HIS A O 1
ATOM 3411 N N . PHE A 1 423 ? 3.221 24.047 -0.274 1 98.06 423 PHE A N 1
ATOM 3412 C CA . PHE A 1 423 ? 2.688 25.406 -0.307 1 98.06 423 PHE A CA 1
ATOM 3413 C C . PHE A 1 423 ? 3.09 26.188 0.945 1 98.06 423 PHE A C 1
ATOM 3415 O O . PHE A 1 423 ? 2.686 25.828 2.055 1 98.06 423 PHE A O 1
ATOM 3422 N N . ASN A 1 424 ? 3.859 27.188 0.735 1 97.69 424 ASN A N 1
ATOM 3423 C CA . ASN A 1 424 ? 4.285 28 1.868 1 97.69 424 ASN A CA 1
ATOM 3424 C C . ASN A 1 424 ? 3.42 29.25 2.016 1 97.69 424 ASN A C 1
ATOM 3426 O O . ASN A 1 424 ? 3.729 30.297 1.437 1 97.69 424 ASN A O 1
ATOM 3430 N N . SER A 1 425 ? 2.475 29.203 2.867 1 95.5 425 SER A N 1
ATOM 3431 C CA . SER A 1 425 ? 1.572 30.312 3.098 1 95.5 425 SER A CA 1
ATOM 3432 C C . SER A 1 425 ? 2.311 31.5 3.703 1 95.5 425 SER A C 1
ATOM 3434 O O . SER A 1 425 ? 3.182 31.328 4.559 1 95.5 425 SER A O 1
ATOM 3436 N N . ASN A 1 426 ? 1.976 32.719 3.219 1 93.38 426 ASN A N 1
ATOM 3437 C CA . ASN A 1 426 ? 2.527 33.875 3.869 1 93.38 426 ASN A CA 1
ATOM 3438 C C . ASN A 1 426 ? 1.607 34.406 4.977 1 93.38 426 ASN A C 1
ATOM 3440 O O . ASN A 1 426 ? 1.87 35.438 5.574 1 93.38 426 ASN A O 1
ATOM 3444 N N . PHE A 1 427 ? 0.429 33.719 5.227 1 88.56 427 PHE A N 1
ATOM 3445 C CA . PHE A 1 427 ? -0.572 33.938 6.262 1 88.56 427 PHE A CA 1
ATOM 3446 C C . PHE A 1 427 ? -1.251 35.281 6.059 1 88.56 427 PHE A C 1
ATOM 3448 O O . PHE A 1 427 ? -1.802 35.875 7.004 1 88.56 427 PHE A O 1
ATOM 3455 N N . GLN A 1 428 ? -1.12 35.844 4.898 1 88.94 428 GLN A N 1
ATOM 3456 C CA . GLN A 1 428 ? -1.749 37.125 4.559 1 88.94 428 GLN A CA 1
ATOM 3457 C C . GLN A 1 428 ? -2.551 37 3.264 1 88.94 428 GLN A C 1
ATOM 3459 O O . GLN A 1 428 ? -2.553 37.938 2.447 1 88.94 428 GLN A O 1
ATOM 3464 N N . GLY A 1 429 ? -3.057 35.812 3.051 1 89.88 429 GLY A N 1
ATOM 3465 C CA . GLY A 1 429 ? -3.916 35.625 1.896 1 89.88 429 GLY A CA 1
ATOM 3466 C C . GLY A 1 429 ? -3.15 35.25 0.64 1 89.88 429 GLY A C 1
ATOM 3467 O O . GLY A 1 429 ? -3.707 35.25 -0.46 1 89.88 429 GLY A O 1
ATOM 3468 N N . SER A 1 430 ? -1.918 34.938 0.819 1 93.56 430 SER A N 1
ATOM 3469 C CA . SER A 1 430 ? -1.064 34.562 -0.302 1 93.56 430 SER A CA 1
ATOM 3470 C C . SER A 1 430 ? 0.008 33.562 0.129 1 93.56 430 SER A C 1
ATOM 3472 O O . SER A 1 430 ? -0.206 32.781 1.048 1 93.56 430 SER A O 1
ATOM 3474 N N . TYR A 1 431 ? 1.081 33.5 -0.614 1 95.44 431 TYR A N 1
ATOM 3475 C CA . TYR A 1 431 ? 2.111 32.5 -0.389 1 95.44 431 TYR A CA 1
ATOM 3476 C C . TYR A 1 431 ? 3.5 33.094 -0.629 1 95.44 431 TYR A C 1
ATOM 3478 O O . TYR A 1 431 ? 3.648 34.094 -1.321 1 95.44 431 TYR A O 1
ATOM 3486 N N . ASN A 1 432 ? 4.496 32.5 0.055 1 96.06 432 ASN A N 1
ATOM 3487 C CA . ASN A 1 432 ? 5.891 32.812 -0.226 1 96.06 432 ASN A CA 1
ATOM 3488 C C . ASN A 1 432 ? 6.402 32.094 -1.464 1 96.06 432 ASN A C 1
ATOM 3490 O O . ASN A 1 432 ? 7.191 32.656 -2.234 1 96.06 432 ASN A O 1
ATOM 3494 N N . PHE A 1 433 ? 5.977 30.844 -1.587 1 97.31 433 PHE A N 1
ATOM 3495 C CA . PHE A 1 433 ? 6.297 30.062 -2.775 1 97.31 433 PHE A CA 1
ATOM 3496 C C . PHE A 1 433 ? 5.488 28.766 -2.809 1 97.31 433 PHE A C 1
ATOM 3498 O O . PHE A 1 433 ? 4.918 28.359 -1.796 1 97.31 433 PHE A O 1
ATOM 3505 N N . PHE A 1 434 ? 5.348 28.219 -3.938 1 97.81 434 PHE A N 1
ATOM 3506 C CA . PHE A 1 434 ? 4.926 26.844 -4.156 1 97.81 434 PHE A CA 1
ATOM 3507 C C . PHE A 1 434 ? 6.008 26.062 -4.883 1 97.81 434 PHE A C 1
ATOM 3509 O O . PHE A 1 434 ? 6.641 26.562 -5.809 1 97.81 434 PHE A O 1
ATOM 3516 N N . GLY A 1 435 ? 6.293 24.859 -4.406 1 98.5 435 GLY A N 1
ATOM 3517 C CA . GLY A 1 435 ? 7.18 23.938 -5.102 1 98.5 435 GLY A CA 1
ATOM 3518 C C . GLY A 1 435 ? 6.602 22.547 -5.227 1 98.5 435 GLY A C 1
ATOM 3519 O O . GLY A 1 435 ? 5.949 22.047 -4.305 1 98.5 435 GLY A O 1
ATOM 3520 N N . GLY A 1 436 ? 6.809 21.953 -6.379 1 98.31 436 GLY A N 1
ATOM 3521 C CA . GLY A 1 436 ? 6.289 20.609 -6.57 1 98.31 436 GLY A CA 1
ATOM 3522 C C . GLY A 1 436 ? 7.039 19.828 -7.633 1 98.31 436 GLY A C 1
ATOM 3523 O O . GLY A 1 436 ? 7.578 20.406 -8.578 1 98.31 436 GLY A O 1
ATOM 3524 N N . LEU A 1 437 ? 7.109 18.547 -7.414 1 98.5 437 LEU A N 1
ATOM 3525 C CA . LEU A 1 437 ? 7.625 17.562 -8.359 1 98.5 437 LEU A CA 1
ATOM 3526 C C . LEU A 1 437 ? 6.641 16.422 -8.555 1 98.5 437 LEU A C 1
ATOM 3528 O O . LEU A 1 437 ? 6.281 15.734 -7.59 1 98.5 437 LEU A O 1
ATOM 3532 N N . GLU A 1 438 ? 6.195 16.266 -9.781 1 98.06 438 GLU A N 1
ATOM 3533 C CA . GLU A 1 438 ? 5.281 15.172 -10.094 1 98.06 438 GLU A CA 1
ATOM 3534 C C . GLU A 1 438 ? 5.938 13.812 -9.844 1 98.06 438 GLU A C 1
ATOM 3536 O O . GLU A 1 438 ? 7.125 13.633 -10.117 1 98.06 438 GLU A O 1
ATOM 3541 N N . ASN A 1 439 ? 5.168 12.883 -9.352 1 98.5 439 ASN A N 1
ATOM 3542 C CA . ASN A 1 439 ? 5.691 11.555 -9.047 1 98.5 439 ASN A CA 1
ATOM 3543 C C . ASN A 1 439 ? 5.629 10.633 -10.258 1 98.5 439 ASN A C 1
ATOM 3545 O O . ASN A 1 439 ? 4.547 10.195 -10.656 1 98.5 439 ASN A O 1
ATOM 3549 N N . HIS A 1 440 ? 6.75 10.391 -10.875 1 98.12 440 HIS A N 1
ATOM 3550 C CA . HIS A 1 440 ? 6.902 9.391 -11.922 1 98.12 440 HIS A CA 1
ATOM 3551 C C . HIS A 1 440 ? 7.684 8.18 -11.422 1 98.12 440 HIS A C 1
ATOM 3553 O O . HIS A 1 440 ? 8.57 8.312 -10.578 1 98.12 440 HIS A O 1
ATOM 3559 N N . VAL A 1 441 ? 7.395 7.02 -11.969 1 98.31 441 VAL A N 1
ATOM 3560 C CA . VAL A 1 441 ? 8.078 5.793 -11.57 1 98.31 441 VAL A CA 1
ATOM 3561 C C . VAL A 1 441 ? 8.328 4.922 -12.805 1 98.31 441 VAL A C 1
ATOM 3563 O O . VAL A 1 441 ? 7.551 4.949 -13.758 1 98.31 441 VAL A O 1
ATOM 3566 N N . LEU A 1 442 ? 9.453 4.25 -12.805 1 98.69 442 LEU A N 1
ATOM 3567 C CA . LEU A 1 442 ? 9.672 3.195 -13.789 1 98.69 442 LEU A CA 1
ATOM 3568 C C . LEU A 1 442 ? 9.188 1.849 -13.266 1 98.69 442 LEU A C 1
ATOM 3570 O O . LEU A 1 442 ? 9.438 1.501 -12.109 1 98.69 442 LEU A O 1
ATOM 3574 N N . VAL A 1 443 ? 8.516 1.115 -14.141 1 98.88 443 VAL A N 1
ATOM 3575 C CA . VAL A 1 443 ? 7.988 -0.194 -13.766 1 98.88 443 VAL A CA 1
ATOM 3576 C C . VAL A 1 443 ? 8.609 -1.273 -14.648 1 98.88 443 VAL A C 1
ATOM 3578 O O . VAL A 1 443 ? 8.641 -1.146 -15.875 1 98.88 443 VAL A O 1
ATOM 3581 N N . LEU A 1 444 ? 9.242 -2.236 -14.062 1 98.94 444 LEU A N 1
ATOM 3582 C CA . LEU A 1 444 ? 9.594 -3.51 -14.68 1 98.94 444 LEU A CA 1
ATOM 3583 C C . LEU A 1 444 ? 8.594 -4.594 -14.297 1 98.94 444 LEU A C 1
ATOM 3585 O O . LEU A 1 444 ? 8.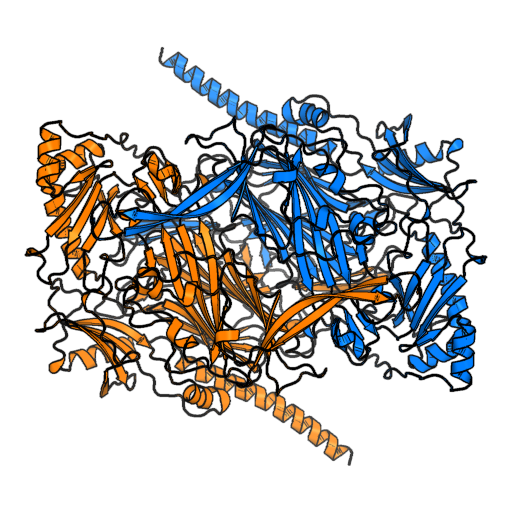445 -4.918 -13.117 1 98.94 444 LEU A O 1
ATOM 3589 N N . ARG A 1 445 ? 7.883 -5.176 -15.422 1 98.69 445 ARG A N 1
ATOM 3590 C CA . ARG A 1 445 ? 6.762 -6.047 -15.094 1 98.69 445 ARG A CA 1
ATOM 3591 C C . ARG A 1 445 ? 6.805 -7.332 -15.914 1 98.69 445 ARG A C 1
ATOM 3593 O O . ARG A 1 445 ? 7.129 -7.305 -17.109 1 98.69 445 ARG A O 1
ATOM 3600 N N . THR A 1 446 ? 6.496 -8.414 -15.234 1 98.75 446 THR A N 1
ATOM 3601 C CA . THR A 1 446 ? 6.098 -9.664 -15.883 1 98.75 446 THR A CA 1
ATOM 3602 C C . THR A 1 446 ? 4.984 -10.344 -15.086 1 98.75 446 THR A C 1
ATOM 3604 O O . THR A 1 446 ? 4.473 -9.781 -14.117 1 98.75 446 THR A O 1
ATOM 3607 N N . THR A 1 447 ? 4.453 -11.461 -15.578 1 98.25 447 THR A N 1
ATOM 3608 C CA . THR A 1 447 ? 3.402 -12.195 -14.891 1 98.25 447 THR A CA 1
ATOM 3609 C C . THR A 1 447 ? 3.742 -13.688 -14.82 1 98.25 447 THR A C 1
ATOM 3611 O O . THR A 1 447 ? 4.633 -14.156 -15.523 1 98.25 447 THR A O 1
ATOM 3614 N N . SER A 1 448 ? 3.195 -14.352 -13.891 1 98.44 448 SER A N 1
ATOM 3615 C CA . SER A 1 448 ? 3.131 -15.812 -13.867 1 98.44 448 SER A CA 1
ATOM 3616 C C . SER A 1 448 ? 1.692 -16.297 -13.734 1 98.44 448 SER A C 1
ATOM 3618 O O . SER A 1 448 ? 0.997 -15.938 -12.781 1 98.44 448 SER A O 1
ATOM 3620 N N . THR A 1 449 ? 1.271 -17.016 -14.727 1 97.69 449 THR A N 1
ATOM 3621 C CA . THR A 1 449 ? -0.014 -17.703 -14.609 1 97.69 449 THR A CA 1
ATOM 3622 C C . THR A 1 449 ? 0.181 -19.172 -14.289 1 97.69 449 THR A C 1
ATOM 3624 O O . THR A 1 449 ? 0.39 -20 -15.188 1 97.69 449 THR A O 1
ATOM 3627 N N . VAL A 1 450 ? 0.028 -19.453 -13.055 1 96.25 450 VAL A N 1
ATOM 3628 C CA . VAL A 1 450 ? 0.175 -20.828 -12.602 1 96.25 450 VAL A CA 1
ATOM 3629 C C . VAL A 1 450 ? -1.2 -21.484 -12.484 1 96.25 450 VAL A C 1
ATOM 3631 O O . VAL A 1 450 ? -1.812 -21.469 -11.414 1 96.25 450 VAL A O 1
ATOM 3634 N N . TYR A 1 451 ? -1.646 -22.109 -13.477 1 94.25 451 TYR A N 1
ATOM 3635 C CA . TYR A 1 451 ? -2.963 -22.719 -13.602 1 94.25 451 TYR A CA 1
ATOM 3636 C C . TYR A 1 451 ? -4.066 -21.672 -13.492 1 94.25 451 TYR A C 1
ATOM 3638 O O . TYR A 1 451 ? -4.23 -20.844 -14.383 1 94.25 451 TYR A O 1
ATOM 3646 N N . ASN A 1 452 ? -4.652 -21.609 -12.352 1 95.94 452 ASN A N 1
ATOM 3647 C CA . ASN A 1 452 ? -5.836 -20.781 -12.195 1 95.94 452 ASN A CA 1
ATOM 3648 C C . ASN A 1 452 ? -5.461 -19.359 -11.773 1 95.94 452 ASN A C 1
ATOM 3650 O O . ASN A 1 452 ? -6.23 -18.422 -11.977 1 95.94 452 ASN A O 1
ATOM 3654 N N . TYR A 1 453 ? -4.297 -19.188 -11.25 1 94.31 453 TYR A N 1
ATOM 3655 C CA . TYR A 1 453 ? -3.957 -17.922 -10.602 1 94.31 453 TYR A CA 1
ATOM 3656 C C . TYR A 1 453 ? -2.941 -17.141 -11.422 1 94.31 453 TYR A C 1
ATOM 3658 O O . TYR A 1 453 ? -2.023 -17.719 -12.008 1 94.31 453 TYR A O 1
ATOM 3666 N N . ASP A 1 454 ? -3.08 -15.844 -11.453 1 98.06 454 ASP A N 1
ATOM 3667 C CA . ASP A 1 454 ? -2.141 -14.93 -12.102 1 98.06 454 ASP A CA 1
ATOM 3668 C C . ASP A 1 454 ? -1.441 -14.047 -11.07 1 98.06 454 ASP A C 1
ATOM 3670 O O . ASP A 1 454 ? -2.098 -13.344 -10.297 1 98.06 454 ASP A O 1
ATOM 3674 N N . TYR A 1 455 ? -0.148 -14.086 -11.047 1 98.56 455 TYR A N 1
ATOM 3675 C CA . TYR A 1 455 ? 0.671 -13.148 -10.297 1 98.56 455 TYR A CA 1
ATOM 3676 C C . TYR A 1 455 ? 1.228 -12.055 -11.211 1 98.56 455 TYR A C 1
ATOM 3678 O O . TYR A 1 455 ? 1.837 -12.352 -12.242 1 98.56 455 TYR A O 1
ATOM 3686 N N . ILE A 1 456 ? 0.99 -10.828 -10.898 1 98.81 456 ILE A N 1
ATOM 3687 C CA . ILE A 1 456 ? 1.652 -9.711 -11.562 1 98.81 456 ILE A CA 1
ATOM 3688 C C . ILE A 1 456 ? 2.855 -9.266 -10.734 1 98.81 456 ILE A C 1
ATOM 3690 O O . ILE A 1 456 ? 2.703 -8.812 -9.594 1 98.81 456 ILE A O 1
ATOM 3694 N N . TRP A 1 457 ? 4.047 -9.422 -11.305 1 98.81 457 TRP A N 1
ATOM 3695 C CA . TRP A 1 457 ? 5.281 -9.07 -10.609 1 98.81 457 TRP A CA 1
ATOM 3696 C C . TRP A 1 457 ? 5.773 -7.691 -11.047 1 98.81 457 TRP A C 1
ATOM 3698 O O . TRP A 1 457 ? 6.02 -7.461 -12.234 1 98.81 457 TRP A O 1
ATOM 3708 N N . ASP A 1 458 ? 5.984 -6.805 -10.078 1 98.81 458 ASP A N 1
ATOM 3709 C CA . ASP A 1 458 ? 6.457 -5.457 -10.391 1 98.81 458 ASP A CA 1
ATOM 3710 C C . ASP A 1 458 ? 7.684 -5.098 -9.555 1 98.81 458 ASP A C 1
ATOM 3712 O O . ASP A 1 458 ? 7.754 -5.426 -8.367 1 98.81 458 ASP A O 1
ATOM 3716 N N . PHE A 1 459 ? 8.656 -4.531 -10.156 1 98.88 459 PHE A N 1
ATOM 3717 C CA . PHE A 1 459 ? 9.617 -3.654 -9.5 1 98.88 459 PHE A CA 1
ATOM 3718 C C . PHE A 1 459 ? 9.406 -2.205 -9.922 1 98.88 459 PHE A C 1
ATOM 3720 O O . PHE A 1 459 ? 9.367 -1.901 -11.117 1 98.88 459 PHE A O 1
ATOM 3727 N N . LEU A 1 460 ? 9.234 -1.366 -8.953 1 98.88 460 LEU A N 1
ATOM 3728 C CA . LEU A 1 460 ? 9.07 0.06 -9.211 1 98.88 460 LEU A CA 1
ATOM 3729 C C . LEU A 1 460 ? 10.289 0.846 -8.742 1 98.88 460 LEU A C 1
ATOM 3731 O O . LEU A 1 460 ? 10.789 0.616 -7.641 1 98.88 460 LEU A O 1
ATOM 3735 N N . PHE A 1 461 ? 10.711 1.765 -9.547 1 98.69 461 PHE A N 1
ATOM 3736 C CA . PHE A 1 461 ? 11.891 2.58 -9.258 1 98.69 461 PHE A CA 1
ATOM 3737 C C . PHE A 1 461 ? 11.516 4.059 -9.203 1 98.69 461 PHE A C 1
ATOM 3739 O O . PHE A 1 461 ? 11.266 4.676 -10.242 1 98.69 461 PHE A O 1
ATOM 3746 N N . TYR A 1 462 ? 11.508 4.605 -8.047 1 98.5 462 TYR A N 1
ATOM 3747 C CA . TYR A 1 462 ? 11.188 6.016 -7.848 1 98.5 462 TYR A CA 1
ATOM 3748 C C . TYR A 1 462 ? 12.422 6.887 -8.039 1 98.5 462 TYR A C 1
ATOM 3750 O O . TYR A 1 462 ? 13.547 6.426 -7.852 1 98.5 462 TYR A O 1
ATOM 3758 N N . GLN A 1 463 ? 12.18 8.102 -8.297 1 97.56 463 GLN A N 1
ATOM 3759 C CA . GLN A 1 463 ? 13.281 9.008 -8.609 1 97.56 463 GLN A CA 1
ATOM 3760 C C . GLN A 1 463 ? 14.055 9.383 -7.348 1 97.56 463 GLN A C 1
ATOM 3762 O O . GLN A 1 463 ? 15.172 9.906 -7.434 1 97.56 463 GLN A O 1
ATOM 3767 N N . ASN A 1 464 ? 13.469 9.141 -6.207 1 97.75 464 ASN A N 1
ATOM 3768 C CA . ASN A 1 464 ? 14.102 9.586 -4.973 1 97.75 464 ASN A CA 1
ATOM 3769 C C . ASN A 1 464 ? 14.898 8.461 -4.312 1 97.75 464 ASN A C 1
ATOM 3771 O O . ASN A 1 464 ? 15.117 8.477 -3.102 1 97.75 464 ASN A O 1
ATOM 3775 N N . GLY A 1 465 ? 15.203 7.406 -5.027 1 97.88 465 GLY A N 1
ATOM 3776 C CA . GLY A 1 465 ? 16.047 6.344 -4.523 1 97.88 465 GLY A CA 1
ATOM 3777 C C . GLY A 1 465 ? 15.281 5.23 -3.842 1 97.88 465 GLY A C 1
ATOM 3778 O O . GLY A 1 465 ? 15.867 4.297 -3.301 1 97.88 465 GLY A O 1
ATOM 3779 N N . VAL A 1 466 ? 13.984 5.254 -3.869 1 98.69 466 VAL A N 1
ATOM 3780 C CA . VAL A 1 466 ? 13.133 4.207 -3.314 1 98.69 466 VAL A CA 1
ATOM 3781 C C . VAL A 1 466 ? 12.828 3.164 -4.387 1 98.69 466 VAL A C 1
ATOM 3783 O O . VAL A 1 466 ? 12.516 3.514 -5.527 1 98.69 466 VAL A O 1
ATOM 3786 N N . MET A 1 467 ? 13 1.959 -4.027 1 98.69 467 MET A N 1
ATOM 3787 C CA . MET A 1 467 ? 12.539 0.854 -4.867 1 98.69 467 MET A CA 1
ATOM 3788 C C . MET A 1 467 ? 11.414 0.085 -4.184 1 98.69 467 MET A C 1
ATOM 3790 O O . MET A 1 467 ? 11.438 -0.114 -2.969 1 98.69 467 MET A O 1
ATOM 3794 N N . GLU A 1 468 ? 10.438 -0.313 -4.957 1 98.75 468 GLU A N 1
ATOM 3795 C CA . GLU A 1 468 ? 9.32 -1.104 -4.438 1 98.75 468 GLU A CA 1
ATOM 3796 C C . GLU A 1 468 ? 9.203 -2.436 -5.172 1 98.75 468 GLU A C 1
ATOM 3798 O O . GLU A 1 468 ? 9.242 -2.479 -6.402 1 98.75 468 GLU A O 1
ATOM 3803 N N . SER A 1 469 ? 9.172 -3.51 -4.41 1 98.69 469 SER A N 1
ATOM 3804 C CA . SER A 1 469 ? 8.719 -4.797 -4.938 1 98.69 469 SER A CA 1
ATOM 3805 C C . SER A 1 469 ? 7.254 -5.047 -4.605 1 98.69 469 SER A C 1
ATOM 3807 O O . SER A 1 469 ? 6.848 -4.934 -3.447 1 98.69 469 SER A O 1
ATOM 3809 N N . ARG A 1 470 ? 6.5 -5.395 -5.637 1 98.5 470 ARG A N 1
ATOM 3810 C CA . ARG A 1 470 ? 5.066 -5.594 -5.441 1 98.5 470 ARG A CA 1
ATOM 3811 C C . ARG A 1 470 ? 4.566 -6.789 -6.242 1 98.5 470 ARG A C 1
ATOM 3813 O O . ARG A 1 470 ? 4.98 -6.996 -7.387 1 98.5 470 ARG A O 1
ATOM 3820 N N . VAL A 1 471 ? 3.732 -7.547 -5.637 1 98.75 471 VAL A N 1
ATOM 3821 C CA . VAL A 1 471 ? 3.002 -8.594 -6.34 1 98.75 471 VAL A CA 1
ATOM 3822 C C . VAL A 1 471 ? 1.5 -8.375 -6.191 1 98.75 471 VAL A C 1
ATOM 3824 O O . VAL A 1 471 ? 1.027 -7.996 -5.113 1 98.75 471 VAL A O 1
ATOM 3827 N N . SER A 1 472 ? 0.795 -8.484 -7.258 1 98.62 472 SER A N 1
ATOM 3828 C CA . SER A 1 472 ? -0.661 -8.391 -7.285 1 98.62 472 SER A CA 1
ATOM 3829 C C . SER A 1 472 ? -1.289 -9.68 -7.805 1 98.62 472 SER A C 1
ATOM 3831 O O . SER A 1 472 ? -0.826 -10.25 -8.797 1 98.62 472 SER A O 1
ATOM 3833 N N . ALA A 1 473 ? -2.299 -10.086 -7.113 1 97.94 473 ALA A N 1
ATOM 3834 C CA . ALA A 1 473 ? -2.91 -11.367 -7.441 1 97.94 473 ALA A CA 1
ATOM 3835 C C . ALA A 1 473 ? -4.242 -11.172 -8.164 1 97.94 473 ALA A C 1
ATOM 3837 O O . ALA A 1 473 ? -5.008 -10.266 -7.828 1 97.94 473 ALA A O 1
ATOM 3838 N N . THR A 1 474 ? -4.5 -11.969 -9.109 1 98.44 474 THR A N 1
ATOM 3839 C CA . THR A 1 474 ? -5.758 -12.102 -9.836 1 98.44 474 THR A CA 1
ATOM 3840 C C . THR A 1 474 ? -5.934 -13.523 -10.359 1 98.44 474 THR A C 1
ATOM 3842 O O . THR A 1 474 ? -5.457 -14.477 -9.75 1 98.44 474 THR A O 1
ATOM 3845 N N . GLY A 1 475 ? -6.781 -13.758 -11.383 1 98.12 475 GLY A N 1
ATOM 3846 C CA . GLY A 1 475 ? -7.059 -15.102 -11.852 1 98.12 475 GLY A CA 1
ATOM 3847 C C . GLY A 1 475 ? -8.234 -15.75 -11.141 1 98.12 475 GLY A C 1
ATOM 3848 O O . GLY A 1 475 ? -8.914 -15.109 -10.336 1 98.12 475 GLY A O 1
ATOM 3849 N N . TYR A 1 476 ? -8.492 -17.047 -11.453 1 98.44 476 TYR A N 1
ATOM 3850 C CA . TYR A 1 476 ? -9.617 -17.781 -10.891 1 98.44 476 TYR A CA 1
ATOM 3851 C C . TYR A 1 476 ? -9.25 -18.375 -9.531 1 98.44 476 TYR A C 1
ATOM 3853 O O . TYR A 1 476 ? -8.102 -18.766 -9.305 1 98.44 476 TYR A O 1
ATOM 3861 N N . ILE A 1 477 ? -10.164 -18.438 -8.656 1 97.81 477 ILE A N 1
ATOM 3862 C CA . ILE A 1 477 ? -9.938 -19.125 -7.391 1 97.81 477 ILE A CA 1
ATOM 3863 C C . ILE A 1 477 ? -9.883 -20.641 -7.621 1 97.81 477 ILE A C 1
ATOM 3865 O O . ILE A 1 477 ? -10.492 -21.156 -8.562 1 97.81 477 ILE A O 1
ATOM 3869 N N . HIS A 1 478 ? -9.109 -21.281 -6.797 1 97.38 478 HIS A N 1
ATOM 3870 C CA . HIS A 1 478 ? -9.18 -22.75 -6.719 1 97.38 478 HIS A CA 1
ATOM 3871 C C . HIS A 1 478 ? -10.414 -23.203 -5.953 1 97.38 478 HIS A C 1
ATOM 3873 O O . HIS A 1 478 ? -10.484 -23.047 -4.73 1 97.38 478 HIS A O 1
ATOM 3879 N N . ALA A 1 479 ? -11.352 -23.75 -6.711 1 97.81 479 ALA A N 1
ATOM 3880 C CA . ALA A 1 479 ? -12.641 -24.109 -6.113 1 97.81 479 ALA A CA 1
ATOM 3881 C C . ALA A 1 479 ? -12.859 -25.609 -6.148 1 97.81 479 ALA A C 1
ATOM 3883 O O . ALA A 1 479 ? -12.289 -26.312 -6.988 1 97.81 479 ALA A O 1
ATOM 3884 N N . THR A 1 480 ? -13.594 -26.094 -5.223 1 98.12 480 THR A N 1
ATOM 3885 C CA . THR A 1 480 ? -14.008 -27.484 -5.164 1 98.12 480 THR A CA 1
ATOM 3886 C C . THR A 1 480 ? -15.523 -27.594 -5.062 1 98.12 480 THR A C 1
ATOM 3888 O O . THR A 1 480 ? -16.234 -26.594 -5.027 1 98.12 480 THR A O 1
ATOM 3891 N N . PHE A 1 481 ? -15.992 -28.859 -5.152 1 97.44 481 PHE A N 1
ATOM 3892 C CA . PHE A 1 481 ? -17.406 -29.156 -5.004 1 97.44 481 PHE A CA 1
ATOM 3893 C C . PHE A 1 481 ? -17.906 -28.719 -3.635 1 97.44 481 PHE A C 1
ATOM 3895 O O . PHE A 1 481 ? -17.234 -28.922 -2.625 1 97.44 481 PHE A O 1
ATOM 3902 N N . PHE A 1 482 ? -19.062 -28.109 -3.584 1 96.5 482 PHE A N 1
ATOM 3903 C CA . PHE A 1 482 ? -19.625 -27.562 -2.355 1 96.5 482 PHE A CA 1
ATOM 3904 C C . PHE A 1 482 ? -20.062 -28.672 -1.415 1 96.5 482 PHE A C 1
ATOM 3906 O O . PHE A 1 482 ? -20.812 -29.578 -1.81 1 96.5 482 PHE A O 1
ATOM 3913 N N . THR A 1 483 ? -19.547 -28.672 -0.293 1 95.56 483 THR A N 1
ATOM 3914 C CA . THR A 1 483 ? -20.016 -29.484 0.83 1 95.56 483 THR A CA 1
ATOM 3915 C C . THR A 1 483 ? -20.406 -28.594 2.012 1 95.56 483 THR A C 1
ATOM 3917 O O . THR A 1 483 ? -19.766 -27.562 2.25 1 95.56 483 THR A O 1
ATOM 3920 N N . PRO A 1 484 ? -21.406 -28.922 2.732 1 94.31 484 PRO A N 1
ATOM 3921 C CA . PRO A 1 484 ? -21.781 -28.094 3.869 1 94.31 484 PRO A CA 1
ATOM 3922 C C . PRO A 1 484 ? -20.641 -27.875 4.859 1 94.31 484 PRO A C 1
ATOM 3924 O O . PRO A 1 484 ? -20.438 -26.766 5.344 1 94.31 484 PRO A O 1
ATOM 3927 N N . ASN A 1 485 ? -19.844 -28.906 5.117 1 96.06 485 ASN A N 1
ATOM 3928 C CA . ASN A 1 485 ? -18.719 -28.781 6.031 1 96.06 485 ASN A CA 1
ATOM 3929 C C . ASN A 1 485 ? -17.625 -27.875 5.465 1 96.06 485 ASN A C 1
ATOM 3931 O O . ASN A 1 485 ? -16.781 -27.375 6.207 1 96.06 485 ASN A O 1
ATOM 3935 N N . GLY A 1 486 ? -17.656 -27.781 4.145 1 96.69 486 GLY A N 1
ATOM 3936 C CA . GLY A 1 486 ? -16.672 -26.953 3.473 1 96.69 486 GLY A CA 1
ATOM 3937 C C . GLY A 1 486 ? -16.75 -25.484 3.875 1 96.69 486 GLY A C 1
ATOM 3938 O O . GLY A 1 486 ? -15.789 -24.734 3.719 1 96.69 486 GLY A O 1
ATOM 3939 N N . LEU A 1 487 ? -17.844 -25.031 4.465 1 95.88 487 LEU A N 1
ATOM 3940 C CA . LEU A 1 487 ? -18.062 -23.641 4.852 1 95.88 487 LEU A CA 1
ATOM 3941 C C . LEU A 1 487 ? -17.125 -23.234 5.984 1 95.88 487 LEU A C 1
ATOM 3943 O O . LEU A 1 487 ? -16.922 -22.047 6.227 1 95.88 487 LEU A O 1
ATOM 3947 N N . HIS A 1 488 ? -16.5 -24.172 6.68 1 97.06 488 HIS A N 1
ATOM 3948 C CA . HIS A 1 488 ? -15.492 -23.891 7.691 1 97.06 488 HIS A CA 1
ATOM 3949 C C . HIS A 1 488 ? -14.148 -23.531 7.047 1 97.06 488 HIS A C 1
ATOM 3951 O O . HIS A 1 488 ? -13.258 -23.016 7.715 1 97.06 488 HIS A O 1
ATOM 3957 N N . TYR A 1 489 ? -14.07 -23.875 5.766 1 97.81 489 TYR A N 1
ATOM 3958 C CA . TYR A 1 489 ? -12.789 -23.766 5.086 1 97.81 489 TYR A CA 1
ATOM 3959 C C . TYR A 1 489 ? -12.898 -22.891 3.838 1 97.81 489 TYR A C 1
ATOM 3961 O O . TYR A 1 489 ? -12.023 -22.922 2.973 1 97.81 489 TYR A O 1
ATOM 3969 N N . GLY A 1 490 ? -13.961 -22.156 3.699 1 96.88 490 GLY A N 1
ATOM 3970 C CA . GLY A 1 490 ? -14.18 -21.312 2.531 1 96.88 490 GLY A CA 1
ATOM 3971 C C . GLY A 1 490 ? -15.586 -20.75 2.445 1 96.88 490 GLY A C 1
ATOM 3972 O O . GLY A 1 490 ? -16.25 -20.578 3.469 1 96.88 490 GLY A O 1
ATOM 3973 N N . SER A 1 491 ? -15.953 -20.328 1.174 1 97.12 491 SER A N 1
ATOM 3974 C CA . SER A 1 491 ? -17.266 -19.734 0.971 1 97.12 491 SER A CA 1
ATOM 3975 C C . SER A 1 491 ? -17.938 -20.297 -0.278 1 97.12 491 SER A C 1
ATOM 3977 O O . SER A 1 491 ? -17.266 -20.625 -1.259 1 97.12 491 SER A O 1
ATOM 3979 N N . LYS A 1 492 ? -19.266 -20.438 -0.167 1 97.56 492 LYS A N 1
ATOM 3980 C CA . LYS A 1 492 ? -20.047 -20.781 -1.35 1 97.56 492 LYS A CA 1
ATOM 3981 C C . LYS A 1 492 ? -20.078 -19.625 -2.342 1 97.56 492 LYS A C 1
ATOM 3983 O O . LYS A 1 492 ? -20.484 -18.516 -1.989 1 97.56 492 LYS A O 1
ATOM 3988 N N . VAL A 1 493 ? -19.703 -19.875 -3.58 1 97.12 493 VAL A N 1
ATOM 3989 C CA . VAL A 1 493 ? -19.625 -18.766 -4.531 1 97.12 493 VAL A CA 1
ATOM 3990 C C . VAL A 1 493 ? -20.531 -19.047 -5.727 1 97.12 493 VAL A C 1
ATOM 3992 O O . VAL A 1 493 ? -20.703 -18.203 -6.605 1 97.12 493 VAL A O 1
ATOM 3995 N N . TYR A 1 494 ? -21.078 -20.203 -5.82 1 95.12 494 TYR A N 1
ATOM 3996 C CA . TYR A 1 494 ? -22.062 -20.656 -6.793 1 95.12 494 TYR A CA 1
ATOM 3997 C C . TYR A 1 494 ? -22.859 -21.844 -6.254 1 95.12 494 TYR A C 1
ATOM 3999 O O . TYR A 1 494 ? -22.594 -22.328 -5.152 1 95.12 494 TYR A O 1
ATOM 4007 N N . ASN A 1 495 ? -23.859 -22.344 -6.945 1 91.75 495 ASN A N 1
ATOM 4008 C CA . ASN A 1 495 ? -24.797 -23.359 -6.473 1 91.75 495 ASN A CA 1
ATOM 4009 C C . ASN A 1 495 ? -24.062 -24.578 -5.91 1 91.75 495 ASN A C 1
ATOM 4011 O O . ASN A 1 495 ? -24.5 -25.156 -4.906 1 91.75 495 ASN A O 1
ATOM 4015 N N . TYR A 1 496 ? -23.031 -25.016 -6.531 1 93.81 496 TYR A N 1
ATOM 4016 C CA . TYR A 1 496 ? -22.375 -26.25 -6.137 1 93.81 496 TYR A CA 1
ATOM 4017 C C . TYR A 1 496 ? -20.859 -26.047 -6.02 1 93.81 496 TYR A C 1
ATOM 4019 O O . TYR A 1 496 ? -20.094 -26.984 -6.203 1 93.81 496 TYR A O 1
ATOM 4027 N N . VAL A 1 497 ? -20.484 -24.781 -5.789 1 97.19 497 VAL A N 1
ATOM 4028 C CA . VAL A 1 497 ? -19.062 -24.469 -5.859 1 97.19 497 VAL A CA 1
ATOM 4029 C C . VAL A 1 497 ? -18.609 -23.828 -4.547 1 97.19 497 VAL A C 1
ATOM 4031 O O . VAL A 1 497 ? -19.219 -22.875 -4.062 1 97.19 497 VAL A O 1
ATOM 4034 N N . LEU A 1 498 ? -17.562 -24.328 -3.99 1 97.69 498 LEU A N 1
ATOM 4035 C CA . LEU A 1 498 ? -16.906 -23.781 -2.811 1 97.69 498 LEU A CA 1
ATOM 4036 C C . LEU A 1 498 ? -15.555 -23.156 -3.176 1 97.69 498 LEU A C 1
ATOM 4038 O O . LEU A 1 498 ? -14.695 -23.844 -3.75 1 97.69 498 LEU A O 1
ATOM 4042 N N . GLY A 1 499 ? -15.43 -21.781 -2.961 1 98.12 499 GLY A N 1
ATOM 4043 C CA . GLY A 1 499 ? -14.086 -21.219 -2.969 1 98.12 499 GLY A CA 1
ATOM 4044 C C . GLY A 1 499 ? -13.297 -21.547 -1.716 1 98.12 499 GLY A C 1
ATOM 4045 O O . GLY A 1 499 ? -13.742 -21.266 -0.603 1 98.12 499 GLY A O 1
ATOM 4046 N N . ASN A 1 500 ? -12.102 -22.078 -1.817 1 98.5 500 ASN A N 1
ATOM 4047 C CA . ASN A 1 500 ? -11.32 -22.578 -0.683 1 98.5 500 ASN A CA 1
ATOM 4048 C C . ASN A 1 500 ? -10.43 -21.484 -0.098 1 98.5 500 ASN A C 1
ATOM 4050 O O . ASN A 1 500 ? -9.734 -20.781 -0.834 1 98.5 500 ASN A O 1
ATOM 4054 N N . LEU A 1 501 ? -10.477 -21.359 1.208 1 97.81 501 LEU A N 1
ATOM 4055 C CA . LEU A 1 501 ? -9.602 -20.391 1.851 1 97.81 501 LEU A CA 1
ATOM 4056 C C . LEU A 1 501 ? -8.133 -20.781 1.679 1 97.81 501 LEU A C 1
ATOM 4058 O O . LEU A 1 501 ? -7.801 -21.969 1.689 1 97.81 501 LEU A O 1
ATOM 4062 N N . HIS A 1 502 ? -7.316 -19.812 1.498 1 98.12 502 HIS A N 1
ATOM 4063 C CA . HIS A 1 502 ? -5.895 -20.078 1.337 1 98.12 502 HIS A CA 1
ATOM 4064 C C . HIS A 1 502 ? -5.059 -18.859 1.703 1 98.12 502 HIS A C 1
ATOM 4066 O O . HIS A 1 502 ? -5.574 -17.734 1.734 1 98.12 502 HIS A O 1
ATOM 4072 N N . THR A 1 503 ? -3.822 -19.062 2.02 1 98.19 503 THR A N 1
ATOM 4073 C CA . THR A 1 503 ? -2.852 -18.016 2.311 1 98.19 503 THR A CA 1
ATOM 4074 C C . THR A 1 503 ? -1.709 -18.047 1.302 1 98.19 503 THR A C 1
ATOM 4076 O O . THR A 1 503 ? -1.14 -19.094 1.025 1 98.19 503 THR A O 1
ATOM 4079 N N . HIS A 1 504 ? -1.427 -16.906 0.732 1 98.56 504 HIS A N 1
ATOM 4080 C CA . HIS A 1 504 ? -0.267 -16.734 -0.134 1 98.56 504 HIS A CA 1
ATOM 4081 C C . HIS A 1 504 ? 0.917 -16.156 0.641 1 98.56 504 HIS A C 1
ATOM 4083 O O . HIS A 1 504 ? 0.765 -15.195 1.399 1 98.56 504 HIS A O 1
ATOM 4089 N N . LEU A 1 505 ? 2.059 -16.719 0.432 1 98.75 505 LEU A N 1
ATOM 4090 C CA . LEU A 1 505 ? 3.326 -16.141 0.853 1 98.75 505 LEU A CA 1
ATOM 4091 C C . LEU A 1 505 ? 4.305 -16.062 -0.313 1 98.75 505 LEU A C 1
ATOM 4093 O O . LEU A 1 505 ? 4.367 -16.984 -1.134 1 98.75 505 LEU A O 1
ATOM 4097 N N . ILE A 1 506 ? 4.988 -14.992 -0.417 1 98.88 506 ILE A N 1
ATOM 4098 C CA . ILE A 1 506 ? 6.027 -14.773 -1.419 1 98.88 506 ILE A CA 1
ATOM 4099 C C . ILE A 1 506 ? 7.355 -14.469 -0.728 1 98.88 506 ILE A C 1
ATOM 4101 O O . ILE A 1 506 ? 7.406 -13.656 0.199 1 98.88 506 ILE A O 1
ATOM 4105 N N . HIS A 1 507 ? 8.344 -15.094 -1.153 1 98.88 507 HIS A N 1
ATOM 4106 C CA . HIS A 1 507 ? 9.656 -14.945 -0.537 1 98.88 507 HIS A CA 1
ATOM 4107 C C . HIS A 1 507 ? 10.641 -14.289 -1.495 1 98.88 507 HIS A C 1
ATOM 4109 O O . HIS A 1 507 ? 10.648 -14.586 -2.691 1 98.88 507 HIS A O 1
ATOM 4115 N N . TYR A 1 508 ? 11.477 -13.359 -0.999 1 98.88 508 TYR A N 1
ATOM 4116 C CA . TYR A 1 508 ? 12.477 -12.641 -1.784 1 98.88 508 TYR A CA 1
ATOM 4117 C C . TYR A 1 508 ? 13.859 -12.758 -1.145 1 98.88 508 TYR A C 1
ATOM 4119 O O . TYR A 1 508 ? 13.977 -12.812 0.082 1 98.88 508 TYR A O 1
ATOM 4127 N N . LYS A 1 509 ? 14.82 -12.789 -1.973 1 98.88 509 LYS A N 1
ATOM 4128 C CA . LYS A 1 509 ? 16.219 -12.594 -1.592 1 98.88 509 LYS A CA 1
ATOM 4129 C C . LYS A 1 509 ? 16.688 -11.18 -1.919 1 98.88 509 LYS A C 1
ATOM 4131 O O . LYS A 1 509 ? 16.578 -10.734 -3.061 1 98.88 509 LYS A O 1
ATOM 4136 N N . VAL A 1 510 ? 17.156 -10.508 -0.968 1 98.88 510 VAL A N 1
ATOM 4137 C CA . VAL A 1 510 ? 17.703 -9.156 -1.142 1 98.88 510 VAL A CA 1
ATOM 4138 C C . VAL A 1 510 ? 19.156 -9.117 -0.659 1 98.88 510 VAL A C 1
ATOM 4140 O O . VAL A 1 510 ? 19.406 -8.914 0.53 1 98.88 510 VAL A O 1
ATOM 4143 N N . ASP A 1 511 ? 20.047 -9.258 -1.587 1 98.81 511 ASP A N 1
ATOM 4144 C CA . ASP A 1 511 ? 21.469 -9.188 -1.309 1 98.81 511 ASP A CA 1
ATOM 4145 C C . ASP A 1 511 ? 21.969 -7.742 -1.345 1 98.81 511 ASP A C 1
ATOM 4147 O O . ASP A 1 511 ? 22.219 -7.195 -2.42 1 98.81 511 ASP A O 1
ATOM 4151 N N . LEU A 1 512 ? 22.25 -7.203 -0.2 1 98.62 512 LEU A N 1
ATOM 4152 C CA . LEU A 1 512 ? 22.5 -5.77 -0.079 1 98.62 512 LEU A CA 1
ATOM 4153 C C . LEU A 1 512 ? 23.984 -5.473 -0.16 1 98.62 512 LEU A C 1
ATOM 4155 O O . LEU A 1 512 ? 24.812 -6.203 0.406 1 98.62 512 LEU A O 1
ATOM 4159 N N . ASP A 1 513 ? 24.328 -4.523 -0.897 1 98.44 513 ASP A N 1
ATOM 4160 C CA . ASP A 1 513 ? 25.641 -3.916 -0.972 1 98.44 513 ASP A CA 1
ATOM 4161 C C . ASP A 1 513 ? 25.578 -2.406 -0.747 1 98.44 513 ASP A C 1
ATOM 4163 O O . ASP A 1 513 ? 25.922 -1.624 -1.636 1 98.44 513 ASP A O 1
ATOM 4167 N N . ILE A 1 514 ? 25.203 -2.043 0.403 1 98.31 514 ILE A N 1
ATOM 4168 C CA . ILE A 1 514 ? 25.016 -0.638 0.743 1 98.31 514 ILE A CA 1
ATOM 4169 C C . ILE A 1 514 ? 26.359 0.058 0.858 1 98.31 514 ILE A C 1
ATOM 4171 O O . ILE A 1 514 ? 27 0.012 1.91 1 98.31 514 ILE A O 1
ATOM 4175 N N . ALA A 1 515 ? 26.703 0.794 -0.175 1 96.62 515 ALA A N 1
ATOM 4176 C CA . ALA A 1 515 ? 28.016 1.456 -0.25 1 96.62 515 ALA A CA 1
ATOM 4177 C C . ALA A 1 515 ? 29.141 0.467 -0 1 96.62 515 ALA A C 1
ATOM 4179 O O . ALA A 1 515 ? 30.094 0.773 0.721 1 96.62 515 ALA A O 1
ATOM 4180 N N . GLY A 1 516 ? 29.016 -0.646 -0.474 1 96.88 516 GLY A N 1
ATOM 4181 C CA . GLY A 1 516 ? 29.969 -1.728 -0.289 1 96.88 516 GLY A CA 1
ATOM 4182 C C . GLY A 1 516 ? 29.344 -2.99 0.272 1 96.88 516 GLY A C 1
ATOM 4183 O O . GLY A 1 516 ? 28.125 -3.039 0.493 1 96.88 516 GLY A O 1
ATOM 4184 N N . ARG A 1 517 ? 30.188 -3.967 0.522 1 97.38 517 ARG A N 1
ATOM 4185 C CA . ARG A 1 517 ? 29.688 -5.273 0.944 1 97.38 517 ARG A CA 1
ATOM 4186 C C . ARG A 1 517 ? 29.656 -5.379 2.465 1 97.38 517 ARG A C 1
ATOM 4188 O O . ARG A 1 517 ? 29 -6.266 3.016 1 97.38 517 ARG A O 1
ATOM 4195 N N . GLU A 1 518 ? 30.422 -4.527 3.131 1 98.31 518 GLU A N 1
ATOM 4196 C CA . GLU A 1 518 ? 30.547 -4.602 4.582 1 98.31 518 GLU A CA 1
ATOM 4197 C C . GLU A 1 518 ? 29.391 -3.898 5.281 1 98.31 518 GLU A C 1
ATOM 4199 O O . GLU A 1 518 ? 29.5 -2.729 5.652 1 98.31 518 GLU A O 1
ATOM 4204 N N . ASN A 1 519 ? 28.328 -4.68 5.539 1 98.81 519 ASN A N 1
ATOM 4205 C CA . ASN A 1 519 ? 27.125 -4.086 6.113 1 98.81 519 ASN A CA 1
ATOM 4206 C C . ASN A 1 519 ? 26.812 -4.676 7.484 1 98.81 519 ASN A C 1
ATOM 4208 O O . ASN A 1 519 ? 27.344 -5.723 7.852 1 98.81 519 ASN A O 1
ATOM 4212 N N . SER A 1 520 ? 26.047 -3.98 8.227 1 98.88 520 SER A N 1
ATOM 4213 C CA . SER A 1 520 ? 25.484 -4.383 9.516 1 98.88 520 SER A CA 1
ATOM 4214 C C . SER A 1 520 ? 23.984 -4.164 9.562 1 98.88 520 SER A C 1
ATOM 4216 O O . SER A 1 520 ? 23.422 -3.486 8.695 1 98.88 520 SER A O 1
ATOM 4218 N N . PHE A 1 521 ? 23.406 -4.879 10.633 1 98.81 521 PHE A N 1
ATOM 4219 C CA . PHE A 1 521 ? 21.953 -4.848 10.734 1 98.81 521 PHE A CA 1
ATOM 4220 C C . PHE A 1 521 ? 21.531 -4.398 12.133 1 98.81 521 PHE A C 1
ATOM 4222 O O . PHE A 1 521 ? 22.094 -4.84 13.133 1 98.81 521 PHE A O 1
ATOM 4229 N N . GLU A 1 522 ? 20.484 -3.518 12.117 1 98.81 522 GLU A N 1
ATOM 4230 C CA . GLU A 1 522 ? 19.891 -3.131 13.398 1 98.81 522 GLU A CA 1
ATOM 4231 C C . GLU A 1 522 ? 18.391 -2.928 13.273 1 98.81 522 GLU A C 1
ATOM 4233 O O . GLU A 1 522 ? 17.875 -2.686 12.18 1 98.81 522 GLU A O 1
ATOM 4238 N N . SER A 1 523 ? 17.703 -3.191 14.352 1 98.5 523 SER A N 1
ATOM 4239 C CA . SER A 1 523 ? 16.297 -2.836 14.484 1 98.5 523 SER A CA 1
ATOM 4240 C C . SER A 1 523 ? 16.125 -1.557 15.289 1 98.5 523 SER A C 1
ATOM 4242 O O . SER A 1 523 ? 16.969 -1.226 16.125 1 98.5 523 SER A O 1
ATOM 4244 N N . MET A 1 524 ? 15.109 -0.818 14.938 1 97.88 524 MET A N 1
ATOM 4245 C CA . MET A 1 524 ? 14.789 0.394 15.688 1 97.88 524 MET A CA 1
ATOM 4246 C C . MET A 1 524 ? 13.367 0.334 16.234 1 97.88 524 MET A C 1
ATOM 4248 O O . MET A 1 524 ? 12.453 -0.113 15.547 1 97.88 524 MET A O 1
ATOM 4252 N N . ASP A 1 525 ? 13.242 0.698 17.422 1 97.12 525 ASP A N 1
ATOM 4253 C CA . ASP A 1 525 ? 11.961 0.825 18.109 1 97.12 525 ASP A CA 1
ATOM 4254 C C . ASP A 1 525 ? 11.906 2.113 18.938 1 97.12 525 ASP A C 1
ATOM 4256 O O . ASP A 1 525 ? 12.828 2.926 18.891 1 97.12 525 ASP A O 1
ATOM 4260 N N . LEU A 1 526 ? 10.734 2.311 19.484 1 97.31 526 LEU A N 1
ATOM 4261 C CA . LEU A 1 526 ? 10.547 3.459 20.375 1 97.31 526 LEU A CA 1
ATOM 4262 C C . LEU A 1 526 ? 10.289 3.01 21.812 1 97.31 526 LEU A C 1
ATOM 4264 O O . LEU A 1 526 ? 9.68 1.962 22.031 1 97.31 526 LEU A O 1
ATOM 4268 N N . LYS A 1 527 ? 10.75 3.729 22.688 1 97.25 527 LYS A N 1
ATOM 4269 C CA . LYS A 1 527 ? 10.406 3.584 24.094 1 97.25 527 LYS A CA 1
ATOM 4270 C C . LYS A 1 527 ? 9.984 4.922 24.703 1 97.25 527 LYS A C 1
ATOM 4272 O O . LYS A 1 527 ? 10.562 5.961 24.375 1 97.25 527 LYS A O 1
ATOM 4277 N N . TYR A 1 528 ? 8.984 4.902 25.578 1 97.19 528 TYR A N 1
ATOM 4278 C CA . TYR A 1 528 ? 8.586 6.117 26.281 1 97.19 528 TYR A CA 1
ATOM 4279 C C . TYR A 1 528 ? 9.547 6.434 27.406 1 97.19 528 TYR A C 1
ATOM 4281 O O . TYR A 1 528 ? 9.922 5.547 28.188 1 97.19 528 TYR A O 1
ATOM 4289 N N . VAL A 1 529 ? 9.977 7.598 27.422 1 97.56 529 VAL A N 1
ATOM 4290 C CA . VAL A 1 529 ? 10.742 8.078 28.578 1 97.56 529 VAL A CA 1
ATOM 4291 C C . VAL A 1 529 ? 9.945 9.148 29.312 1 97.56 529 VAL A C 1
ATOM 4293 O O . VAL A 1 529 ? 9.164 9.883 28.703 1 97.56 529 VAL A O 1
ATOM 4296 N N . ASN A 1 530 ? 10.078 9.125 30.562 1 96.81 530 ASN A N 1
ATOM 4297 C CA . ASN A 1 530 ? 9.422 10.062 31.453 1 96.81 530 ASN A CA 1
ATOM 4298 C C . ASN A 1 530 ? 10.438 10.797 32.344 1 96.81 530 ASN A C 1
ATOM 4300 O O . ASN A 1 530 ? 11.164 10.172 33.125 1 96.81 530 ASN A O 1
ATOM 4304 N N . PHE A 1 531 ? 10.492 12.07 32.25 1 97.06 531 PHE A N 1
ATOM 4305 C CA . PHE A 1 531 ? 11.445 12.844 33.031 1 97.06 531 PHE A CA 1
ATOM 4306 C C . PHE A 1 531 ? 10.828 14.172 33.469 1 97.06 531 PHE A C 1
ATOM 4308 O O . PHE A 1 531 ? 9.773 14.57 32.969 1 97.06 531 PHE A O 1
ATOM 4315 N N . THR A 1 532 ? 11.438 14.828 34.438 1 97.56 532 THR A N 1
ATOM 4316 C CA . THR A 1 532 ? 10.961 16.109 34.938 1 97.56 532 THR A CA 1
ATOM 4317 C C . THR A 1 532 ? 11.039 17.188 33.844 1 97.56 532 THR A C 1
ATOM 4319 O O . THR A 1 532 ? 12.055 17.297 33.156 1 97.56 532 THR A O 1
ATOM 4322 N N . ASN A 1 533 ? 10 17.984 33.719 1 96.88 533 ASN A N 1
ATOM 4323 C CA . ASN A 1 533 ? 9.969 19.094 32.75 1 96.88 533 ASN A CA 1
ATOM 4324 C C . ASN A 1 533 ? 11.031 20.141 33.094 1 96.88 533 ASN A C 1
ATOM 4326 O O . ASN A 1 533 ? 11 20.734 34.188 1 96.88 533 ASN A O 1
ATOM 4330 N N . PRO A 1 534 ? 11.922 20.375 32.188 1 95.62 534 PRO A N 1
ATOM 4331 C CA . PRO A 1 534 ? 13.055 21.25 32.531 1 95.62 534 PRO A CA 1
ATOM 4332 C C . PRO A 1 534 ? 12.633 22.688 32.812 1 95.62 534 PRO A C 1
ATOM 4334 O O . PRO A 1 534 ? 13.328 23.406 33.531 1 95.62 534 PRO A O 1
ATOM 4337 N N . TRP A 1 535 ? 11.539 23.203 32.312 1 95.5 535 TRP A N 1
ATOM 4338 C CA . TRP A 1 535 ? 11.156 24.594 32.5 1 95.5 535 TRP A CA 1
ATOM 4339 C C . TRP A 1 535 ? 9.984 24.703 33.469 1 95.5 535 TRP A C 1
ATOM 4341 O O . TRP A 1 535 ? 9.508 25.812 33.75 1 95.5 535 TRP A O 1
ATOM 4351 N N . SER A 1 536 ? 9.445 23.594 33.844 1 95.75 536 SER A N 1
ATOM 4352 C CA . SER A 1 536 ? 8.367 23.531 34.844 1 95.75 536 SER A CA 1
ATOM 4353 C C . SER A 1 536 ? 8.5 22.281 35.719 1 95.75 536 SER A C 1
ATOM 4355 O O . SER A 1 536 ? 7.859 21.266 35.438 1 95.75 536 SER A O 1
ATOM 4357 N N . HIS A 1 537 ? 9.125 22.344 36.812 1 95.25 537 HIS A N 1
ATOM 4358 C CA . HIS A 1 537 ? 9.586 21.203 37.625 1 95.25 537 HIS A CA 1
ATOM 4359 C C . HIS A 1 537 ? 8.414 20.469 38.25 1 95.25 537 HIS A C 1
ATOM 4361 O O . HIS A 1 537 ? 8.547 19.297 38.625 1 95.25 537 HIS A O 1
ATOM 4367 N N . LYS A 1 538 ? 7.328 21.047 38.312 1 95.81 538 LYS A N 1
ATOM 4368 C CA . LYS A 1 538 ? 6.152 20.391 38.906 1 95.81 538 LYS A CA 1
ATOM 4369 C C . LYS A 1 538 ? 5.488 19.469 37.875 1 95.81 538 LYS A C 1
ATOM 4371 O O . LYS A 1 538 ? 4.598 18.688 38.219 1 95.81 538 LYS A O 1
ATOM 4376 N N . HIS A 1 539 ? 5.914 19.594 36.656 1 96.44 539 HIS A N 1
ATOM 4377 C CA . HIS A 1 539 ? 5.355 18.781 35.562 1 96.44 539 HIS A CA 1
ATOM 4378 C C . HIS A 1 539 ? 6.383 17.781 35.031 1 96.44 539 HIS A C 1
ATOM 4380 O O . HIS A 1 539 ? 7.57 17.891 35.344 1 96.44 539 HIS A O 1
ATOM 4386 N N . SER A 1 540 ? 5.859 16.812 34.312 1 96.31 540 SER A N 1
ATOM 4387 C CA . SER A 1 540 ? 6.707 15.828 33.625 1 96.31 540 SER A CA 1
ATOM 4388 C C . SER A 1 540 ? 6.461 15.82 32.125 1 96.31 540 SER A C 1
ATOM 4390 O O . SER A 1 540 ? 5.391 16.219 31.656 1 96.31 540 SER A O 1
ATOM 4392 N N . VAL A 1 541 ? 7.488 15.453 31.422 1 95.81 541 VAL A N 1
ATOM 4393 C CA . VAL A 1 541 ? 7.391 15.266 29.984 1 95.81 541 VAL A CA 1
ATOM 4394 C C . VAL A 1 541 ? 7.484 13.773 29.656 1 95.81 541 VAL A C 1
ATOM 4396 O O . VAL A 1 541 ? 8.328 13.062 30.203 1 95.81 541 VAL A O 1
ATOM 4399 N N . VAL A 1 542 ? 6.551 13.312 28.875 1 96.88 542 VAL A N 1
ATOM 4400 C CA . VAL A 1 542 ? 6.652 11.977 28.297 1 96.88 542 VAL A CA 1
ATOM 4401 C C . VAL A 1 542 ? 6.824 12.086 26.781 1 96.88 542 VAL A C 1
ATOM 4403 O O . VAL A 1 542 ? 6.066 12.781 26.109 1 96.88 542 VAL A O 1
ATOM 4406 N N . GLN A 1 543 ? 7.836 11.461 26.219 1 97.19 543 GLN A N 1
ATOM 4407 C CA . GLN A 1 543 ? 8.055 11.438 24.781 1 97.19 543 GLN A CA 1
ATOM 4408 C C . GLN A 1 543 ? 8.758 10.156 24.359 1 97.19 543 GLN A C 1
ATOM 4410 O O . GLN A 1 543 ? 9.219 9.383 25.203 1 97.19 543 GLN A O 1
ATOM 4415 N N . SER A 1 544 ? 8.75 9.867 23.062 1 97.56 544 SER A N 1
ATOM 4416 C CA . SER A 1 544 ? 9.375 8.672 22.5 1 97.56 544 SER A CA 1
ATOM 4417 C C . SER A 1 544 ? 10.875 8.867 22.328 1 97.56 544 SER A C 1
ATOM 4419 O O . SER A 1 544 ? 11.328 9.953 21.953 1 97.56 544 SER A O 1
ATOM 4421 N N . LYS A 1 545 ? 11.586 7.906 22.641 1 98.19 545 LYS A N 1
ATOM 4422 C CA . LYS A 1 545 ? 13.023 7.832 22.391 1 98.19 545 LYS A CA 1
ATOM 4423 C C . LYS A 1 545 ? 13.359 6.699 21.422 1 98.19 545 LYS A C 1
ATOM 4425 O O . LYS A 1 545 ? 12.781 5.617 21.5 1 98.19 545 LYS A O 1
ATOM 4430 N N . LEU A 1 546 ? 14.234 7.027 20.547 1 97.62 546 LEU A N 1
ATOM 4431 C CA . LEU A 1 546 ? 14.672 6.023 19.578 1 97.62 546 LEU A CA 1
ATOM 4432 C C . LEU A 1 546 ? 15.586 4.996 20.25 1 97.62 546 LEU A C 1
ATOM 4434 O O . LEU A 1 546 ? 16.531 5.359 20.953 1 97.62 546 LEU A O 1
ATOM 4438 N N . VAL A 1 547 ? 15.258 3.742 20.047 1 97.94 547 VAL A N 1
ATOM 4439 C CA . VAL A 1 547 ? 16.078 2.654 20.578 1 97.94 547 VAL A CA 1
ATOM 4440 C C . VAL A 1 547 ? 16.578 1.783 19.438 1 97.94 547 VAL A C 1
ATOM 4442 O O . VAL A 1 547 ? 15.789 1.177 18.703 1 97.94 547 VAL A O 1
ATOM 4445 N N . LYS A 1 548 ? 17.844 1.756 19.359 1 97.56 548 LYS A N 1
ATOM 4446 C CA . LYS A 1 548 ? 18.469 0.938 18.328 1 97.56 548 LYS A CA 1
ATOM 4447 C C . LYS A 1 548 ? 19.062 -0.335 18.922 1 97.56 548 LYS A C 1
ATOM 4449 O O . LYS A 1 548 ? 19.672 -0.302 19.984 1 97.56 548 LYS A O 1
ATOM 4454 N N . THR A 1 549 ? 18.797 -1.422 18.266 1 98.38 549 THR A N 1
ATOM 4455 C CA . THR A 1 549 ? 19.359 -2.707 18.672 1 98.38 549 THR A CA 1
ATOM 4456 C C . THR A 1 549 ? 20.141 -3.342 17.516 1 98.38 549 THR A C 1
ATOM 4458 O O . THR A 1 549 ? 19.562 -3.754 16.516 1 98.38 549 THR A O 1
ATOM 4461 N N . GLN A 1 550 ? 21.422 -3.422 17.672 1 98.38 550 GLN A N 1
ATOM 4462 C CA . GLN A 1 550 ? 22.25 -4.105 16.672 1 98.38 550 GLN A CA 1
ATOM 4463 C C . GLN A 1 550 ? 22.125 -5.621 16.812 1 98.38 550 GLN A C 1
ATOM 4465 O O . GLN A 1 550 ? 22.234 -6.16 17.922 1 98.38 550 GLN A O 1
ATOM 4470 N N . HIS A 1 551 ? 21.875 -6.219 15.789 1 98.75 551 HIS A N 1
ATOM 4471 C CA . HIS A 1 551 ? 21.859 -7.676 15.742 1 98.75 551 HIS A CA 1
ATOM 4472 C C . HIS A 1 551 ? 23.172 -8.219 15.172 1 98.75 551 HIS A C 1
ATOM 4474 O O . HIS A 1 551 ? 23.516 -7.938 14.023 1 98.75 551 HIS A O 1
ATOM 4480 N N . GLN A 1 552 ? 23.859 -9.039 15.938 1 98.69 552 GLN A N 1
ATOM 4481 C CA . GLN A 1 552 ? 25.219 -9.391 15.578 1 98.69 552 GLN A CA 1
ATOM 4482 C C . GLN A 1 552 ? 25.281 -10.789 14.969 1 98.69 552 GLN A C 1
ATOM 4484 O O . GLN A 1 552 ? 26.297 -11.164 14.375 1 98.69 552 GLN A O 1
ATOM 4489 N N . THR A 1 553 ? 24.188 -11.547 15.125 1 98.75 553 THR A N 1
ATOM 4490 C CA . THR A 1 553 ? 24.172 -12.906 14.594 1 98.75 553 THR A CA 1
ATOM 4491 C C . THR A 1 553 ? 22.906 -13.156 13.781 1 98.75 553 THR A C 1
ATOM 4493 O O . THR A 1 553 ? 21.922 -12.414 13.898 1 98.75 553 THR A O 1
ATOM 4496 N N . GLU A 1 554 ? 22.922 -14.188 13.008 1 98.75 554 GLU A N 1
ATOM 4497 C CA . GLU A 1 554 ? 21.797 -14.531 12.156 1 98.75 554 GLU A CA 1
ATOM 4498 C C . GLU A 1 554 ? 20.562 -14.898 12.992 1 98.75 554 GLU A C 1
ATOM 4500 O O . GLU A 1 554 ? 19.453 -14.508 12.664 1 98.75 554 GLU A O 1
ATOM 4505 N N . ARG A 1 555 ? 20.734 -15.594 14.047 1 98.19 555 ARG A N 1
ATOM 4506 C CA . ARG A 1 555 ? 19.609 -16.016 14.883 1 98.19 555 ARG A CA 1
ATOM 4507 C C . ARG A 1 555 ? 18.922 -14.828 15.531 1 98.19 555 ARG A C 1
ATOM 4509 O O . ARG A 1 555 ? 17.703 -14.812 15.68 1 98.19 555 ARG A O 1
ATOM 4516 N N . SER A 1 556 ? 19.781 -13.891 15.914 1 98.06 556 SER A N 1
ATOM 4517 C CA . SER A 1 556 ? 19.203 -12.703 16.531 1 98.06 556 SER A CA 1
ATOM 4518 C C . SER A 1 556 ? 18.469 -11.844 15.508 1 98.06 556 SER A C 1
ATOM 4520 O O . SER A 1 556 ? 17.656 -11 15.875 1 98.06 556 SER A O 1
ATOM 4522 N N . ALA A 1 557 ? 18.766 -12.055 14.234 1 98.69 557 ALA A N 1
ATOM 4523 C CA . ALA A 1 557 ? 18.156 -11.273 13.156 1 98.69 557 ALA A CA 1
ATOM 4524 C C . ALA A 1 557 ? 17.125 -12.086 12.398 1 98.69 557 ALA A C 1
ATOM 4526 O O . ALA A 1 557 ? 16.781 -11.773 11.25 1 98.69 557 ALA A O 1
ATOM 4527 N N . ALA A 1 558 ? 16.688 -13.172 12.93 1 98.56 558 ALA A N 1
ATOM 4528 C CA . ALA A 1 558 ? 15.586 -13.961 12.383 1 98.56 558 ALA A CA 1
ATOM 4529 C C . ALA A 1 558 ? 14.289 -13.703 13.148 1 98.56 558 ALA A C 1
ATOM 4531 O O . ALA A 1 558 ? 14.07 -14.273 14.227 1 98.56 558 ALA A O 1
ATOM 4532 N N . PHE A 1 559 ? 13.438 -12.906 12.586 1 98.38 559 PHE A N 1
ATOM 4533 C CA . PHE A 1 559 ? 12.203 -12.516 13.266 1 98.38 559 PHE A CA 1
ATOM 4534 C C . PHE A 1 559 ? 11.078 -13.492 12.945 1 98.38 559 PHE A C 1
ATOM 4536 O O . PHE A 1 559 ? 10.906 -13.898 11.797 1 98.38 559 PHE A O 1
ATOM 4543 N N . ARG A 1 560 ? 10.258 -13.812 13.859 1 96.81 560 ARG A N 1
ATOM 4544 C CA . ARG A 1 560 ? 9.242 -14.844 13.664 1 96.81 560 ARG A CA 1
ATOM 4545 C C . ARG A 1 560 ? 7.844 -14.234 13.602 1 96.81 560 ARG A C 1
ATOM 4547 O O . ARG A 1 560 ? 7.547 -13.273 14.312 1 96.81 560 ARG A O 1
ATOM 4554 N N . PHE A 1 561 ? 6.996 -14.828 12.766 1 95.81 561 PHE A N 1
ATOM 4555 C CA . PHE A 1 561 ? 5.582 -14.477 12.781 1 95.81 561 PHE A CA 1
ATOM 4556 C C . PHE A 1 561 ? 4.973 -14.742 14.156 1 95.81 561 PHE A C 1
ATOM 4558 O O . PHE A 1 561 ? 5.316 -15.727 14.812 1 95.81 561 PHE A O 1
ATOM 4565 N N . GLY A 1 562 ? 4.043 -13.875 14.531 1 90.75 562 GLY A N 1
ATOM 4566 C CA . GLY A 1 562 ? 3.395 -14.023 15.828 1 90.75 562 GLY A CA 1
ATOM 4567 C C . GLY A 1 562 ? 4.098 -13.273 16.938 1 90.75 562 GLY A C 1
ATOM 4568 O O . GLY A 1 562 ? 3.555 -13.125 18.031 1 90.75 562 GLY A O 1
ATOM 4569 N N . LYS A 1 563 ? 5.289 -12.883 16.672 1 93.25 563 LYS A N 1
ATOM 4570 C CA . LYS A 1 563 ? 6.02 -12.047 17.625 1 93.25 563 LYS A CA 1
ATOM 4571 C C . LYS A 1 563 ? 6.078 -10.602 17.141 1 93.25 563 LYS A C 1
ATOM 4573 O O . LYS A 1 563 ? 5.742 -10.297 16 1 93.25 563 LYS A O 1
ATOM 4578 N N . LYS A 1 564 ? 6.422 -9.797 18.078 1 92.06 564 LYS A N 1
ATOM 4579 C CA . LYS A 1 564 ? 6.52 -8.375 17.75 1 92.06 564 LYS A CA 1
ATOM 4580 C C . LYS A 1 564 ? 7.598 -8.125 16.688 1 92.06 564 LYS A C 1
ATOM 4582 O O . LYS A 1 564 ? 8.711 -8.641 16.812 1 92.06 564 LYS A O 1
ATOM 4587 N N . PHE A 1 565 ? 7.277 -7.48 15.703 1 95.5 565 PHE A N 1
ATOM 4588 C CA . PHE A 1 565 ? 8.211 -7.059 14.664 1 95.5 565 PHE A CA 1
ATOM 4589 C C . PHE A 1 565 ? 8.648 -5.613 14.883 1 95.5 565 PHE A C 1
ATOM 4591 O O . PHE A 1 565 ? 7.84 -4.766 15.266 1 95.5 565 PHE A O 1
ATOM 4598 N N . PRO A 1 566 ? 9.914 -5.305 14.68 1 97 566 PRO A N 1
ATOM 4599 C CA . PRO A 1 566 ? 10.406 -3.945 14.922 1 97 566 PRO A CA 1
ATOM 4600 C C . PRO A 1 566 ? 9.727 -2.906 14.031 1 97 566 PRO A C 1
ATOM 4602 O O . PRO A 1 566 ? 9.281 -3.232 12.93 1 97 566 PRO A O 1
ATOM 4605 N N . ARG A 1 567 ? 9.781 -1.659 14.492 1 96.69 567 ARG A N 1
ATOM 4606 C CA . ARG A 1 567 ? 9.203 -0.566 13.719 1 96.69 567 ARG A CA 1
ATOM 4607 C C . ARG A 1 567 ? 10.016 -0.299 12.453 1 96.69 567 ARG A C 1
ATOM 4609 O O . ARG A 1 567 ? 9.469 0.128 11.438 1 96.69 567 ARG A O 1
ATOM 4616 N N . TYR A 1 568 ? 11.344 -0.292 12.594 1 97.94 568 TYR A N 1
ATOM 4617 C CA . TYR A 1 568 ? 12.258 -0.178 11.461 1 97.94 568 TYR A CA 1
ATOM 4618 C C . TYR A 1 568 ? 13.234 -1.349 11.422 1 97.94 568 TYR A C 1
ATOM 4620 O O . TYR A 1 568 ? 13.688 -1.815 12.469 1 97.94 568 TYR A O 1
ATOM 4628 N N . VAL A 1 569 ? 13.508 -1.82 10.281 1 98.75 569 VAL A N 1
ATOM 4629 C CA . VAL A 1 569 ? 14.617 -2.736 10.023 1 98.75 569 VAL A CA 1
ATOM 4630 C C . VAL A 1 569 ? 15.625 -2.082 9.086 1 98.75 569 VAL A C 1
ATOM 4632 O O . VAL A 1 569 ? 15.305 -1.795 7.926 1 98.75 569 VAL A O 1
ATOM 4635 N N . HIS A 1 570 ? 16.797 -1.885 9.578 1 98.69 570 HIS A N 1
ATOM 4636 C CA . HIS A 1 570 ? 17.766 -0.959 8.992 1 98.69 570 HIS A CA 1
ATOM 4637 C C . HIS A 1 570 ? 19.094 -1.652 8.711 1 98.69 570 HIS A C 1
ATOM 4639 O O . HIS A 1 570 ? 19.641 -2.318 9.586 1 98.69 570 HIS A O 1
ATOM 4645 N N . PHE A 1 571 ? 19.562 -1.574 7.48 1 98.88 571 PHE A N 1
ATOM 4646 C CA . PHE A 1 571 ? 20.859 -2.051 7.023 1 98.88 571 PHE A CA 1
ATOM 4647 C C . PHE A 1 571 ? 21.781 -0.881 6.723 1 98.88 571 PHE A C 1
ATOM 4649 O O . PHE A 1 571 ? 21.375 0.098 6.094 1 98.88 571 PHE A O 1
ATOM 4656 N N . TYR A 1 572 ? 23.062 -0.955 7.188 1 98.75 572 TYR A N 1
ATOM 4657 C CA . TYR A 1 572 ? 23.953 0.185 7 1 98.75 572 TYR A CA 1
ATOM 4658 C C . TYR A 1 572 ? 25.391 -0.271 6.848 1 98.75 572 TYR A C 1
ATOM 4660 O O . TYR A 1 572 ? 25.734 -1.407 7.188 1 98.75 572 TYR A O 1
ATOM 4668 N N . ASN A 1 573 ? 26.234 0.508 6.219 1 98.75 573 ASN A N 1
ATOM 4669 C CA . ASN A 1 573 ? 27.688 0.33 6.172 1 98.75 573 ASN A CA 1
ATOM 4670 C C . ASN A 1 573 ? 28.375 1.098 7.293 1 98.75 573 ASN A C 1
ATOM 4672 O O . ASN A 1 573 ? 28.422 2.33 7.281 1 98.75 573 ASN A O 1
ATOM 4676 N N . PRO A 1 574 ? 28.953 0.394 8.258 1 98.25 574 PRO A N 1
ATOM 4677 C CA . PRO A 1 574 ? 29.562 1.091 9.391 1 98.25 574 PRO A CA 1
ATOM 4678 C C . PRO A 1 574 ? 30.812 1.874 8.992 1 98.25 574 PRO A C 1
ATOM 4680 O O . PRO A 1 574 ? 31.312 2.693 9.773 1 98.25 574 PRO A O 1
ATOM 4683 N N . ASN A 1 575 ? 31.266 1.683 7.77 1 98.31 575 ASN A N 1
ATOM 4684 C CA . ASN A 1 575 ? 32.531 2.279 7.352 1 98.31 575 ASN A CA 1
ATOM 4685 C C . ASN A 1 575 ? 32.312 3.482 6.441 1 98.31 575 ASN A C 1
ATOM 4687 O O . ASN A 1 575 ? 33.281 4.141 6.031 1 98.31 575 ASN A O 1
ATOM 4691 N N . GLU A 1 576 ? 31.109 3.678 6.055 1 98.12 576 GLU A N 1
ATOM 4692 C CA . GLU A 1 576 ? 30.797 4.758 5.129 1 98.12 576 GLU A CA 1
ATOM 4693 C C . GLU A 1 576 ? 29.812 5.75 5.75 1 98.12 576 GLU A C 1
ATOM 4695 O O . GLU A 1 576 ? 28.812 5.348 6.348 1 98.12 576 GLU A O 1
ATOM 4700 N N . LYS A 1 577 ? 30.062 6.996 5.594 1 98 577 LYS A N 1
ATOM 4701 C CA . LYS A 1 577 ? 29.219 8.031 6.176 1 98 577 LYS A CA 1
ATOM 4702 C C . LYS A 1 577 ? 28.781 9.039 5.117 1 98 577 LYS A C 1
ATOM 4704 O O . LYS A 1 577 ? 29.453 9.227 4.105 1 98 577 LYS A O 1
ATOM 4709 N N . ASN A 1 578 ? 27.641 9.617 5.297 1 96.88 578 ASN A N 1
ATOM 4710 C CA . ASN A 1 578 ? 27.234 10.734 4.453 1 96.88 578 ASN A CA 1
ATOM 4711 C C . ASN A 1 578 ? 27.797 12.055 4.965 1 96.88 578 ASN A C 1
ATOM 4713 O O . ASN A 1 578 ? 28.594 12.07 5.898 1 96.88 578 ASN A O 1
ATOM 4717 N N . LYS A 1 579 ? 27.375 13.078 4.352 1 95.75 579 LYS A N 1
ATOM 4718 C CA . LYS A 1 579 ? 27.906 14.406 4.633 1 95.75 579 LYS A CA 1
ATOM 4719 C C . LYS A 1 579 ? 27.641 14.812 6.078 1 95.75 579 LYS A C 1
ATOM 4721 O O . LYS A 1 579 ? 28.391 15.602 6.66 1 95.75 579 LYS A O 1
ATOM 4726 N N . TRP A 1 580 ? 26.672 14.203 6.727 1 95.88 580 TRP A N 1
ATOM 4727 C CA . TRP A 1 580 ? 26.25 14.633 8.055 1 95.88 580 TRP A CA 1
ATOM 4728 C C . TRP A 1 580 ? 26.766 13.68 9.125 1 95.88 580 TRP A C 1
ATOM 4730 O O . TRP A 1 580 ? 26.406 13.805 10.305 1 95.88 580 TRP A O 1
ATOM 4740 N N . GLY A 1 581 ? 27.484 12.719 8.688 1 95.94 581 GLY A N 1
ATOM 4741 C CA . GLY A 1 581 ? 28.156 11.836 9.633 1 95.94 581 GLY A CA 1
ATOM 4742 C C . GLY A 1 581 ? 27.344 10.578 9.938 1 95.94 581 GLY A C 1
ATOM 4743 O O . GLY A 1 581 ? 27.75 9.773 10.781 1 95.94 581 GLY A O 1
ATOM 4744 N N . HIS A 1 582 ? 26.266 10.453 9.305 1 97.25 582 HIS A N 1
ATOM 4745 C CA . HIS A 1 582 ? 25.484 9.234 9.492 1 97.25 582 HIS A CA 1
ATOM 4746 C C . HIS A 1 582 ? 26.062 8.078 8.68 1 97.25 582 HIS A C 1
ATOM 4748 O O . HIS A 1 582 ? 26.562 8.281 7.562 1 97.25 582 HIS A O 1
ATOM 4754 N N . GLN A 1 583 ? 26.016 6.895 9.273 1 98.06 583 GLN A N 1
ATOM 4755 C CA . GLN A 1 583 ? 26.344 5.727 8.469 1 98.06 583 GLN A CA 1
ATOM 4756 C C . GLN A 1 583 ? 25.344 5.539 7.332 1 98.06 583 GLN A C 1
ATOM 4758 O O . GLN A 1 583 ? 24.141 5.652 7.539 1 98.06 583 GLN A O 1
ATOM 4763 N N . LYS A 1 584 ? 25.828 5.301 6.137 1 98.5 584 LYS A N 1
ATOM 4764 C CA . LYS A 1 584 ? 24.969 5.137 4.973 1 98.5 584 LYS A CA 1
ATOM 4765 C C . LYS A 1 584 ? 24.109 3.873 5.094 1 98.5 584 LYS A C 1
ATOM 4767 O O . LYS A 1 584 ? 24.641 2.795 5.387 1 98.5 584 LYS A O 1
ATOM 4772 N N . GLY A 1 585 ? 22.797 4.082 4.906 1 98.69 585 GLY A N 1
ATOM 4773 C CA . GLY A 1 585 ? 21.969 2.896 5.102 1 98.69 585 GLY A CA 1
ATOM 4774 C C . GLY A 1 585 ? 20.688 2.924 4.297 1 98.69 585 GLY A C 1
ATOM 4775 O O . GLY A 1 585 ? 20.375 3.926 3.65 1 98.69 585 GLY A O 1
ATOM 4776 N N . TYR A 1 586 ? 19.984 1.775 4.238 1 98.81 586 TYR A N 1
ATOM 4777 C CA . TYR A 1 586 ? 18.656 1.54 3.691 1 98.81 586 TYR A CA 1
ATOM 4778 C C . TYR A 1 586 ? 17.797 0.76 4.68 1 98.81 586 TYR A C 1
ATOM 4780 O O . TYR A 1 586 ? 18.312 -0.007 5.492 1 98.81 586 TYR A O 1
ATOM 4788 N N . ARG A 1 587 ? 16.484 0.977 4.59 1 98.56 587 ARG A N 1
ATOM 4789 C CA . ARG A 1 587 ? 15.57 0.18 5.402 1 98.56 587 ARG A CA 1
ATOM 4790 C C . ARG A 1 587 ? 14.547 -0.542 4.527 1 98.56 587 ARG A C 1
ATOM 4792 O O . ARG A 1 587 ? 14.328 -0.157 3.377 1 98.56 587 ARG A O 1
ATOM 4799 N N . ILE A 1 588 ? 14.008 -1.597 5.051 1 98.69 588 ILE A N 1
ATOM 4800 C CA . ILE A 1 588 ? 12.914 -2.316 4.418 1 98.69 588 ILE A CA 1
ATOM 4801 C C . ILE A 1 588 ? 11.602 -1.97 5.117 1 98.69 588 ILE A C 1
ATOM 4803 O O . ILE A 1 588 ? 11.508 -2.031 6.348 1 98.69 588 ILE A O 1
ATOM 4807 N N . GLN A 1 589 ? 10.656 -1.529 4.324 1 98.62 589 GLN A N 1
ATOM 4808 C CA . GLN A 1 589 ? 9.32 -1.217 4.832 1 98.62 589 GLN A CA 1
ATOM 4809 C C . GLN A 1 589 ? 8.258 -2.092 4.168 1 98.62 589 GLN A C 1
ATOM 4811 O O . GLN A 1 589 ? 8.133 -2.098 2.941 1 98.62 589 GLN A O 1
ATOM 4816 N N . TYR A 1 590 ? 7.422 -2.734 4.953 1 98.19 590 TYR A N 1
ATOM 4817 C CA . TYR A 1 590 ? 6.504 -3.75 4.453 1 98.19 590 TYR A CA 1
ATOM 4818 C C . TYR A 1 590 ? 5.152 -3.139 4.098 1 98.19 590 TYR A C 1
ATOM 4820 O O . TYR A 1 590 ? 4.723 -2.164 4.719 1 98.19 590 TYR A O 1
ATOM 4828 N N . ASN A 1 591 ? 4.465 -3.602 3.145 1 97.56 591 ASN A N 1
ATOM 4829 C CA . ASN A 1 591 ? 3.031 -3.676 2.885 1 97.56 591 ASN A CA 1
ATOM 4830 C C . ASN A 1 591 ? 2.566 -5.117 2.713 1 97.56 591 ASN A C 1
ATOM 4832 O O . ASN A 1 591 ? 2.611 -5.664 1.608 1 97.56 591 ASN A O 1
ATOM 4836 N N . SER A 1 592 ? 2.197 -5.699 3.834 1 97.69 592 SER A N 1
ATOM 4837 C CA . SER A 1 592 ? 1.997 -7.145 3.852 1 97.69 592 SER A CA 1
ATOM 4838 C C . SER A 1 592 ? 1.045 -7.555 4.969 1 97.69 592 SER A C 1
ATOM 4840 O O . SER A 1 592 ? 0.979 -6.898 6.012 1 97.69 592 SER A O 1
ATOM 4842 N N . HIS A 1 593 ? 0.286 -8.617 4.734 1 96.56 593 HIS A N 1
ATOM 4843 C CA . HIS A 1 593 ? -0.57 -9.242 5.738 1 96.56 593 HIS A CA 1
ATOM 4844 C C . HIS A 1 593 ? -0.174 -10.695 5.973 1 96.56 593 HIS A C 1
ATOM 4846 O O . HIS A 1 593 ? -1.015 -11.523 6.332 1 96.56 593 HIS A O 1
ATOM 4852 N N . ALA A 1 594 ? 1.049 -10.977 5.754 1 96.69 594 ALA A N 1
ATOM 4853 C CA . ALA A 1 594 ? 1.56 -12.344 5.852 1 96.69 594 ALA A CA 1
ATOM 4854 C C . ALA A 1 594 ? 1.457 -12.867 7.281 1 96.69 594 ALA A C 1
ATOM 4856 O O . ALA A 1 594 ? 1.486 -12.086 8.234 1 96.69 594 ALA A O 1
ATOM 4857 N N . ASN A 1 595 ? 1.318 -14.125 7.398 1 96 595 ASN A N 1
ATOM 4858 C CA . ASN A 1 595 ? 1.37 -14.875 8.648 1 96 595 ASN A CA 1
ATOM 4859 C C . ASN A 1 595 ? 1.713 -16.344 8.414 1 96 595 ASN A C 1
ATOM 4861 O O . ASN A 1 595 ? 1.795 -16.797 7.27 1 96 595 ASN A O 1
ATOM 4865 N N . SER A 1 596 ? 1.898 -17.062 9.469 1 94.94 596 SER A N 1
ATOM 4866 C CA . SER A 1 596 ? 2.24 -18.469 9.383 1 94.94 596 SER A CA 1
ATOM 4867 C C . SER A 1 596 ? 1.147 -19.266 8.672 1 94.94 596 SER A C 1
ATOM 4869 O O . SER A 1 596 ? -0.04 -18.984 8.828 1 94.94 596 SER A O 1
ATOM 4871 N N . VAL A 1 597 ? 1.588 -20.281 7.969 1 96.69 597 VAL A N 1
ATOM 4872 C CA . VAL A 1 597 ? 0.628 -21.047 7.18 1 96.69 597 VAL A CA 1
ATOM 4873 C C . VAL A 1 597 ? 0.567 -22.484 7.691 1 96.69 597 VAL A C 1
ATOM 4875 O O . VAL A 1 597 ? -0.385 -23.219 7.402 1 96.69 597 VAL A O 1
ATOM 4878 N N . LEU A 1 598 ? 1.551 -22.953 8.367 1 97.19 598 LEU A N 1
ATOM 4879 C CA . LEU A 1 598 ? 1.611 -24.234 9.047 1 97.19 598 LEU A CA 1
ATOM 4880 C C . LEU A 1 598 ? 2.293 -24.109 10.406 1 97.19 598 LEU A C 1
ATOM 4882 O O . LEU A 1 598 ? 3.121 -23.219 10.602 1 97.19 598 LEU A O 1
ATOM 4886 N N . PRO A 1 599 ? 1.928 -25.016 11.336 1 96.06 599 PRO A N 1
ATOM 4887 C CA . PRO A 1 599 ? 2.672 -25 12.594 1 96.06 599 PRO A CA 1
ATOM 4888 C C . PRO A 1 599 ? 4.152 -25.328 12.414 1 96.06 599 PRO A C 1
ATOM 4890 O O . PRO A 1 599 ? 4.5 -26.188 11.609 1 96.06 599 PRO A O 1
ATOM 4893 N N . ARG A 1 600 ? 4.918 -24.719 13.195 1 94.38 600 ARG A N 1
ATOM 4894 C CA . ARG A 1 600 ? 6.348 -25 13.172 1 94.38 600 ARG A CA 1
ATOM 4895 C C . ARG A 1 600 ? 6.609 -26.469 13.5 1 94.38 600 ARG A C 1
ATOM 4897 O O . ARG A 1 600 ? 6.066 -27 14.469 1 94.38 600 ARG A O 1
ATOM 4904 N N . GLY A 1 601 ? 7.363 -27.047 12.625 1 92.69 601 GLY A N 1
ATOM 4905 C CA . GLY A 1 601 ? 7.746 -28.422 12.875 1 92.69 601 GLY A CA 1
ATOM 4906 C C . GLY A 1 601 ? 6.875 -29.438 12.148 1 92.69 601 GLY A C 1
ATOM 4907 O O . GLY A 1 601 ? 7.207 -30.625 12.086 1 92.69 601 GLY A O 1
ATOM 4908 N N . TRP A 1 602 ? 5.699 -28.953 11.68 1 95 602 TRP A N 1
ATOM 4909 C CA . TRP A 1 602 ? 4.898 -29.844 10.852 1 95 602 TRP A CA 1
ATOM 4910 C C . TRP A 1 602 ? 5.715 -30.375 9.68 1 95 602 TRP A C 1
ATOM 4912 O O . TRP A 1 602 ? 6.586 -29.672 9.148 1 95 602 TRP A O 1
ATOM 4922 N N . ARG A 1 603 ? 5.477 -31.547 9.242 1 94.5 603 ARG A N 1
ATOM 4923 C CA . ARG A 1 603 ? 6.344 -32.25 8.312 1 94.5 603 ARG A CA 1
ATOM 4924 C C . ARG A 1 603 ? 6.488 -31.484 7.004 1 94.5 603 ARG A C 1
ATOM 4926 O O . ARG A 1 603 ? 7.602 -31.297 6.516 1 94.5 603 ARG A O 1
ATOM 4933 N N . GLU A 1 604 ? 5.395 -31.016 6.445 1 96.5 604 GLU A N 1
ATOM 4934 C CA . GLU A 1 604 ? 5.461 -30.281 5.188 1 96.5 604 GLU A CA 1
ATOM 4935 C C . GLU A 1 604 ? 6.094 -28.906 5.383 1 96.5 604 GLU A C 1
ATOM 4937 O O . GLU A 1 604 ? 6.598 -28.312 4.434 1 96.5 604 GLU A O 1
ATOM 4942 N N . GLU A 1 605 ? 6.035 -28.375 6.57 1 97.44 605 GLU A N 1
ATOM 4943 C CA . GLU A 1 605 ? 6.578 -27.047 6.867 1 97.44 605 GLU A CA 1
ATOM 4944 C C . GLU A 1 605 ? 8.094 -27.031 6.684 1 97.44 605 GLU A C 1
ATOM 4946 O O . GLU A 1 605 ? 8.68 -25.969 6.469 1 97.44 605 GLU A O 1
ATOM 4951 N N . ASN A 1 606 ? 8.703 -28.141 6.707 1 96.62 606 ASN A N 1
ATOM 4952 C CA . ASN A 1 606 ? 10.148 -28.266 6.496 1 96.62 606 ASN A CA 1
ATOM 4953 C C . ASN A 1 606 ? 10.562 -27.719 5.129 1 96.62 606 ASN A C 1
ATOM 4955 O O . ASN A 1 606 ? 11.664 -27.203 4.973 1 96.62 606 ASN A O 1
ATOM 4959 N N . GLY A 1 607 ? 9.695 -27.906 4.207 1 97.88 607 GLY A N 1
ATOM 4960 C CA . GLY A 1 607 ? 9.992 -27.469 2.852 1 97.88 607 GLY A CA 1
ATOM 4961 C C . GLY A 1 607 ? 9.906 -25.969 2.67 1 97.88 607 GLY A C 1
ATOM 4962 O O . GLY A 1 607 ? 10.414 -25.422 1.686 1 97.88 607 GLY A O 1
ATOM 4963 N N . ILE A 1 608 ? 9.273 -25.281 3.65 1 98.5 608 ILE A N 1
ATOM 4964 C CA . ILE A 1 608 ? 9.07 -23.828 3.543 1 98.5 608 ILE A CA 1
ATOM 4965 C C . ILE A 1 608 ? 9.461 -23.156 4.855 1 98.5 608 ILE A C 1
ATOM 4967 O O . ILE A 1 608 ? 8.742 -22.297 5.352 1 98.5 608 ILE A O 1
ATOM 4971 N N . SER A 1 609 ? 10.562 -23.531 5.426 1 98.19 609 SER A N 1
ATOM 4972 C CA . SER A 1 609 ? 10.938 -23 6.734 1 98.19 609 SER A CA 1
ATOM 4973 C C . SER A 1 609 ? 11.148 -21.5 6.688 1 98.19 609 SER A C 1
ATOM 4975 O O . SER A 1 609 ? 11.117 -20.828 7.723 1 98.19 609 SER A O 1
ATOM 4977 N N . TRP A 1 610 ? 11.375 -20.953 5.492 1 98.5 610 TRP A N 1
ATOM 4978 C CA . TRP A 1 610 ? 11.461 -19.516 5.344 1 98.5 610 TRP A CA 1
ATOM 4979 C C . TRP A 1 610 ? 10.148 -18.844 5.738 1 98.5 610 TRP A C 1
ATOM 4981 O O . TRP A 1 610 ? 10.133 -17.656 6.086 1 98.5 610 TRP A O 1
ATOM 4991 N N . SER A 1 611 ? 9.031 -19.578 5.738 1 98.31 611 SER A N 1
ATOM 4992 C CA . SER A 1 611 ? 7.711 -19.031 6.035 1 98.31 611 SER A CA 1
ATOM 4993 C C . SER A 1 611 ? 7.547 -18.766 7.527 1 98.31 611 SER A C 1
ATOM 4995 O O . SER A 1 611 ? 6.508 -18.266 7.961 1 98.31 611 SER A O 1
ATOM 4997 N N . ARG A 1 612 ? 8.602 -19.094 8.312 1 97.56 612 ARG A N 1
ATOM 4998 C CA . ARG A 1 612 ? 8.57 -18.797 9.742 1 97.56 612 ARG A CA 1
ATOM 4999 C C . ARG A 1 612 ? 8.844 -17.312 10 1 97.56 612 ARG A C 1
ATOM 5001 O O . ARG A 1 612 ? 8.531 -16.797 11.078 1 97.56 612 ARG A O 1
ATOM 5008 N N . TYR A 1 613 ? 9.43 -16.672 8.938 1 98.31 613 TYR A N 1
ATOM 5009 C CA . TYR A 1 613 ? 10.07 -15.383 9.211 1 98.31 613 TYR A CA 1
ATOM 5010 C C . TYR A 1 613 ? 9.562 -14.312 8.258 1 98.31 613 TYR A C 1
ATOM 5012 O O . TYR A 1 613 ? 9.734 -14.414 7.043 1 98.31 613 TYR A O 1
ATOM 5020 N N . PRO A 1 614 ? 8.969 -13.234 8.797 1 98.5 614 PRO A N 1
ATOM 5021 C CA . PRO A 1 614 ? 8.805 -12.086 7.895 1 98.5 614 PRO A CA 1
ATOM 5022 C C . PRO A 1 614 ? 10.133 -11.555 7.375 1 98.5 614 PRO A C 1
ATOM 5024 O O . PRO A 1 614 ? 10.211 -11.086 6.234 1 98.5 614 PRO A O 1
ATOM 5027 N N . LEU A 1 615 ? 11.172 -11.664 8.227 1 98.88 615 LEU A N 1
ATOM 5028 C CA . LEU A 1 615 ? 12.516 -11.242 7.855 1 98.88 615 LEU A CA 1
ATOM 5029 C C . LEU A 1 615 ? 13.57 -12.117 8.531 1 98.88 615 LEU A C 1
ATOM 5031 O O . LEU A 1 615 ? 13.453 -12.422 9.719 1 98.88 615 LEU A O 1
ATOM 5035 N N . ALA A 1 616 ? 14.523 -12.516 7.805 1 98.88 616 ALA A N 1
ATOM 5036 C CA . ALA A 1 616 ? 15.758 -13.102 8.312 1 98.88 616 ALA A CA 1
ATOM 5037 C C . ALA A 1 616 ? 16.969 -12.523 7.594 1 98.88 616 ALA A C 1
ATOM 5039 O O . ALA A 1 616 ? 16.938 -12.273 6.387 1 98.88 616 ALA A O 1
ATOM 5040 N N . VAL A 1 617 ? 18 -12.281 8.328 1 98.94 617 VAL A N 1
ATOM 5041 C CA . VAL A 1 617 ? 19.219 -11.703 7.762 1 98.94 617 VAL A CA 1
ATOM 5042 C C . VAL A 1 617 ? 20.375 -12.68 7.922 1 98.94 617 VAL A C 1
ATOM 5044 O O . VAL A 1 617 ? 20.625 -13.18 9.023 1 98.94 617 VAL A O 1
ATOM 5047 N N . THR A 1 618 ? 21.062 -12.969 6.852 1 98.81 618 THR A N 1
ATOM 5048 C CA . THR A 1 618 ? 22.219 -13.875 6.898 1 98.81 618 THR A CA 1
ATOM 5049 C C . THR A 1 618 ? 23.438 -13.242 6.234 1 98.81 618 THR A C 1
ATOM 5051 O O . THR A 1 618 ? 23.312 -12.203 5.574 1 98.81 618 THR A O 1
ATOM 5054 N N . ARG A 1 619 ? 24.547 -13.883 6.477 1 98.38 619 ARG A N 1
ATOM 5055 C CA . ARG A 1 619 ? 25.75 -13.562 5.719 1 98.38 619 ARG A CA 1
ATOM 5056 C C . ARG A 1 619 ? 25.719 -14.227 4.348 1 98.38 619 ARG A C 1
ATOM 5058 O O . ARG A 1 619 ? 25.312 -15.375 4.215 1 98.38 619 ARG A O 1
ATOM 5065 N N . HIS A 1 620 ? 26.188 -13.516 3.357 1 98.19 620 HIS A N 1
ATOM 5066 C CA . HIS A 1 620 ? 26.172 -14.039 1.995 1 98.19 620 HIS A CA 1
ATOM 5067 C C . HIS A 1 620 ? 27.047 -15.281 1.864 1 98.19 620 HIS A C 1
ATOM 5069 O O . HIS A 1 620 ? 28.141 -15.328 2.412 1 98.19 620 HIS A O 1
ATOM 5075 N N . LYS A 1 621 ? 26.531 -16.203 1.212 1 96.31 621 LYS A N 1
ATOM 5076 C CA . LYS A 1 621 ? 27.266 -17.391 0.761 1 96.31 621 LYS A CA 1
ATOM 5077 C C . LYS A 1 621 ? 26.875 -17.766 -0.666 1 96.31 621 LYS A C 1
ATOM 5079 O O . LYS A 1 621 ? 25.688 -17.828 -0.994 1 96.31 621 LYS A O 1
ATOM 5084 N N . ASP A 1 622 ? 27.859 -18.078 -1.458 1 94.94 622 ASP A N 1
ATOM 5085 C CA . ASP A 1 622 ? 27.562 -18.516 -2.816 1 94.94 622 ASP A CA 1
ATOM 5086 C C . ASP A 1 622 ? 26.844 -19.859 -2.809 1 94.94 622 ASP A C 1
ATOM 5088 O O . ASP A 1 622 ? 26.156 -20.203 -3.766 1 94.94 622 ASP A O 1
ATOM 5092 N N . SER A 1 623 ? 26.969 -20.562 -1.719 1 94.19 623 SER A N 1
ATOM 5093 C CA . SER A 1 623 ? 26.344 -21.875 -1.596 1 94.19 623 SER A CA 1
ATOM 5094 C C . SER A 1 623 ? 24.875 -21.734 -1.2 1 94.19 623 SER A C 1
ATOM 5096 O O . SER A 1 623 ? 24.156 -22.734 -1.11 1 94.19 623 SER A O 1
ATOM 5098 N N . GLU A 1 624 ? 24.406 -20.531 -0.948 1 96.38 624 GLU A N 1
ATOM 5099 C CA . GLU A 1 624 ? 23.016 -20.266 -0.587 1 96.38 624 GLU A CA 1
ATOM 5100 C C . GLU A 1 624 ? 22.328 -19.422 -1.647 1 96.38 624 GLU A C 1
ATOM 5102 O O . GLU A 1 624 ? 21.812 -18.328 -1.345 1 96.38 624 GLU A O 1
ATOM 5107 N N . PRO A 1 625 ? 22.219 -19.938 -2.852 1 95.56 625 PRO A N 1
ATOM 5108 C CA . PRO A 1 625 ? 21.719 -19.125 -3.963 1 95.56 625 PRO A CA 1
ATOM 5109 C C . PRO A 1 625 ? 20.219 -18.922 -3.912 1 95.56 625 PRO A C 1
ATOM 5111 O O . PRO A 1 625 ? 19.703 -17.938 -4.461 1 95.56 625 PRO A O 1
ATOM 5114 N N . SER A 1 626 ? 19.453 -19.859 -3.328 1 97 626 SER A N 1
ATOM 5115 C CA . SER A 1 626 ? 18 -19.797 -3.293 1 97 626 SER A CA 1
ATOM 5116 C C . SER A 1 626 ? 17.453 -20.406 -2.008 1 97 626 SER A C 1
ATOM 5118 O O . SER A 1 626 ? 18.094 -21.266 -1.404 1 97 626 SER A O 1
ATOM 5120 N N . SER A 1 627 ? 16.297 -19.922 -1.645 1 97.62 627 SER A N 1
ATOM 5121 C CA . SER A 1 627 ? 15.68 -20.406 -0.419 1 97.62 627 SER A CA 1
ATOM 5122 C C . SER A 1 627 ? 14.742 -21.578 -0.703 1 97.62 627 SER A C 1
ATOM 5124 O O . SER A 1 627 ? 14.094 -22.094 0.207 1 97.62 627 SER A O 1
ATOM 5126 N N . SER A 1 628 ? 14.672 -22 -1.902 1 97.31 628 SER A N 1
ATOM 5127 C CA . SER A 1 628 ? 13.781 -23.078 -2.314 1 97.31 628 SER A CA 1
ATOM 5128 C C . SER A 1 628 ? 14.32 -23.797 -3.549 1 97.31 628 SER A C 1
ATOM 5130 O O . SER A 1 628 ? 15.43 -23.516 -4.004 1 97.31 628 SER A O 1
ATOM 5132 N N . SER A 1 629 ? 13.664 -24.859 -3.971 1 97.44 629 SER A N 1
ATOM 5133 C CA . SER A 1 629 ? 13.977 -25.609 -5.188 1 97.44 629 SER A CA 1
ATOM 5134 C C . SER A 1 629 ? 12.703 -26.078 -5.891 1 97.44 629 SER A C 1
ATOM 5136 O O . SER A 1 629 ? 11.633 -26.109 -5.285 1 97.44 629 SER A O 1
ATOM 5138 N N . ILE A 1 630 ? 12.844 -26.469 -7.141 1 98.19 630 ILE A N 1
ATOM 5139 C CA . ILE A 1 630 ? 11.695 -26.906 -7.926 1 98.19 630 ILE A CA 1
ATOM 5140 C C . ILE A 1 630 ? 11.211 -28.266 -7.422 1 98.19 630 ILE A C 1
ATOM 5142 O O . ILE A 1 630 ? 10.117 -28.703 -7.762 1 98.19 630 ILE A O 1
ATOM 5146 N N . TYR A 1 631 ? 11.977 -28.953 -6.547 1 98.25 631 TYR A N 1
ATOM 5147 C CA . TYR A 1 631 ? 11.648 -30.297 -6.078 1 98.25 631 TYR A CA 1
ATOM 5148 C C . TYR A 1 631 ? 10.82 -30.234 -4.801 1 98.25 631 TYR A C 1
ATOM 5150 O O . TYR A 1 631 ? 10.219 -31.234 -4.402 1 98.25 631 TYR A O 1
ATOM 5158 N N . THR A 1 632 ? 10.805 -29.031 -4.176 1 98.44 632 THR A N 1
ATOM 5159 C CA . THR A 1 632 ? 10.188 -28.891 -2.861 1 98.44 632 THR A CA 1
ATOM 5160 C C . THR A 1 632 ? 8.695 -29.219 -2.93 1 98.44 632 THR A C 1
ATOM 5162 O O . THR A 1 632 ? 8.133 -29.781 -1.989 1 98.44 632 THR A O 1
ATOM 5165 N N . GLN A 1 633 ? 8.07 -28.906 -3.984 1 98.44 633 GLN A N 1
ATOM 5166 C CA . GLN A 1 633 ? 6.637 -29.125 -4.152 1 98.44 633 GLN A CA 1
ATOM 5167 C C . GLN A 1 633 ? 6.258 -30.578 -3.861 1 98.44 633 GLN A C 1
ATOM 5169 O O . GLN A 1 633 ? 5.23 -30.844 -3.238 1 98.44 633 GLN A O 1
ATOM 5174 N N . ASN A 1 634 ? 7.109 -31.516 -4.336 1 98.44 634 ASN A N 1
ATOM 5175 C CA . ASN A 1 634 ? 6.742 -32.938 -4.227 1 98.44 634 ASN A CA 1
ATOM 5176 C C . ASN A 1 634 ? 7.605 -33.656 -3.193 1 98.44 634 ASN A C 1
ATOM 5178 O O . ASN A 1 634 ? 7.547 -34.875 -3.08 1 98.44 634 ASN A O 1
ATOM 5182 N N . ASP A 1 635 ? 8.406 -32.906 -2.48 1 98.06 635 ASP A N 1
ATOM 5183 C CA . ASP A 1 635 ? 9.148 -33.469 -1.354 1 98.06 635 ASP A CA 1
ATOM 5184 C C . ASP A 1 635 ? 9.391 -32.406 -0.283 1 98.06 635 ASP A C 1
ATOM 5186 O O . ASP A 1 635 ? 10.539 -32.156 0.111 1 98.06 635 ASP A O 1
ATOM 5190 N N . PRO A 1 636 ? 8.367 -31.797 0.192 1 97.94 636 PRO A N 1
ATOM 5191 C CA . PRO A 1 636 ? 8.539 -30.812 1.259 1 97.94 636 PRO A CA 1
ATOM 5192 C C . PRO A 1 636 ? 8.992 -31.438 2.576 1 97.94 636 PRO A C 1
ATOM 5194 O O . PRO A 1 636 ? 9.461 -30.719 3.471 1 97.94 636 PRO A O 1
ATOM 5197 N N . TRP A 1 637 ? 8.875 -32.75 2.738 1 97.5 637 TRP A N 1
ATOM 5198 C CA . TRP A 1 637 ? 9.219 -33.469 3.961 1 97.5 637 TRP A CA 1
ATOM 5199 C C . TRP A 1 637 ? 10.727 -33.562 4.133 1 97.5 637 TRP A C 1
ATOM 5201 O O . TRP A 1 637 ? 11.25 -33.406 5.238 1 97.5 637 TRP A O 1
ATOM 5211 N N . GLU A 1 638 ? 11.383 -33.875 3.035 1 96.69 638 GLU A N 1
ATOM 5212 C CA . GLU A 1 638 ? 12.836 -33.906 2.992 1 96.69 638 GLU A CA 1
ATOM 5213 C C . GLU A 1 638 ? 13.391 -33.062 1.846 1 96.69 638 GLU A C 1
ATOM 5215 O O . GLU A 1 638 ? 14.031 -33.594 0.937 1 96.69 638 GLU A O 1
ATOM 5220 N N . PRO A 1 639 ? 13.266 -31.812 1.982 1 97 639 PRO A N 1
ATOM 5221 C CA . PRO A 1 639 ? 13.656 -30.938 0.878 1 97 639 PRO A CA 1
ATOM 5222 C C . PRO A 1 639 ? 15.164 -30.891 0.667 1 97 639 PRO A C 1
ATOM 5224 O O . PRO A 1 639 ? 15.93 -30.953 1.634 1 97 639 PRO A O 1
ATOM 5227 N N . VAL A 1 640 ? 15.609 -30.734 -0.538 1 96.88 640 VAL A N 1
ATOM 5228 C CA . VAL A 1 640 ? 17.031 -30.641 -0.83 1 96.88 640 VAL A CA 1
ATOM 5229 C C . VAL A 1 640 ? 17.562 -29.266 -0.422 1 96.88 640 VAL A C 1
ATOM 5231 O O . VAL A 1 640 ? 18.766 -29.094 -0.187 1 96.88 640 VAL A O 1
ATOM 5234 N N . VAL A 1 641 ? 16.719 -28.266 -0.344 1 96.75 641 VAL A N 1
ATOM 5235 C CA . VAL A 1 641 ? 17.047 -26.938 0.181 1 96.75 641 VAL A CA 1
ATOM 5236 C C . VAL A 1 641 ? 16.188 -26.641 1.413 1 96.75 641 VAL A C 1
ATOM 5238 O O . VAL A 1 641 ? 14.961 -26.609 1.332 1 96.75 641 VAL A O 1
ATOM 5241 N N . SER A 1 642 ? 16.781 -26.516 2.486 1 95.12 642 SER A N 1
ATOM 5242 C CA . SER A 1 642 ? 16.125 -26.094 3.723 1 95.12 642 SER A CA 1
ATOM 5243 C C . SER A 1 642 ? 16.625 -24.734 4.184 1 95.12 642 SER A C 1
ATOM 5245 O O . SER A 1 642 ? 17.797 -24.578 4.559 1 95.12 642 SER A O 1
ATOM 5247 N N . PHE A 1 643 ? 15.789 -23.812 4.234 1 97.69 643 PHE A N 1
ATOM 5248 C CA . PHE A 1 643 ? 16.172 -22.438 4.562 1 97.69 643 PHE A CA 1
ATOM 5249 C C . PHE A 1 643 ? 16.734 -22.359 5.977 1 97.69 643 PHE A C 1
ATOM 5251 O O . PHE A 1 643 ? 17.609 -21.547 6.254 1 97.69 643 PHE A O 1
ATOM 5258 N N . GLU A 1 644 ? 16.203 -23.156 6.871 1 96.19 644 GLU A N 1
ATOM 5259 C CA . GLU A 1 644 ? 16.656 -23.141 8.258 1 96.19 644 GLU A CA 1
ATOM 5260 C C . GLU A 1 644 ? 18.156 -23.359 8.352 1 96.19 644 GLU A C 1
ATOM 5262 O O . GLU A 1 644 ? 18.812 -22.875 9.289 1 96.19 644 GLU A O 1
ATOM 5267 N N . ASP A 1 645 ? 18.703 -24.016 7.371 1 95.69 645 ASP A N 1
ATOM 5268 C CA . ASP A 1 645 ? 20.141 -24.281 7.34 1 95.69 645 ASP A CA 1
ATOM 5269 C C . ASP A 1 645 ? 20.938 -22.984 7.203 1 95.69 645 ASP A C 1
ATOM 5271 O O . ASP A 1 645 ? 22.109 -22.938 7.59 1 95.69 645 ASP A O 1
ATOM 5275 N N . TYR A 1 646 ? 20.344 -22 6.605 1 97.56 646 TYR A N 1
ATOM 5276 C CA . TYR A 1 646 ? 21.031 -20.734 6.398 1 97.56 646 TYR A CA 1
ATOM 5277 C C . TYR A 1 646 ? 21.219 -20 7.723 1 97.56 646 TYR A C 1
ATOM 5279 O O . TYR A 1 646 ? 22.109 -19.156 7.855 1 97.56 646 TYR A O 1
ATOM 5287 N N . ILE A 1 647 ? 20.359 -20.266 8.688 1 97.19 647 ILE A N 1
ATOM 5288 C CA . ILE A 1 647 ? 20.328 -19.547 9.953 1 97.19 647 ILE A CA 1
ATOM 5289 C C . ILE A 1 647 ? 21.031 -20.375 11.031 1 97.19 647 ILE A C 1
ATOM 5291 O O . ILE A 1 647 ? 21.594 -19.812 11.984 1 97.19 647 ILE A O 1
ATOM 5295 N N . ARG A 1 648 ? 21.062 -21.641 10.938 1 93.94 648 ARG A N 1
ATOM 5296 C CA . ARG A 1 648 ? 21.484 -22.562 11.977 1 93.94 648 ARG A CA 1
ATOM 5297 C C . ARG A 1 648 ? 22.938 -22.359 12.359 1 93.94 648 ARG A C 1
ATOM 5299 O O . ARG A 1 648 ? 23.312 -22.547 13.516 1 93.94 648 ARG A O 1
ATOM 5306 N N . ASN A 1 649 ? 23.75 -22.094 11.391 1 93.62 649 ASN A N 1
ATOM 5307 C CA . ASN A 1 649 ? 25.172 -21.906 11.711 1 93.62 649 ASN A CA 1
ATOM 5308 C C . ASN A 1 649 ? 25.391 -20.578 12.438 1 93.62 649 ASN A C 1
ATOM 5310 O O . ASN A 1 649 ? 26.469 -20.359 13.008 1 93.62 649 ASN A O 1
ATOM 5314 N N . ASN A 1 650 ? 24.453 -19.672 12.461 1 98.06 650 ASN A N 1
ATOM 5315 C CA . ASN A 1 650 ? 24.391 -18.484 13.297 1 98.06 650 ASN A CA 1
ATOM 5316 C C . ASN A 1 650 ? 25.641 -17.625 13.141 1 98.06 650 ASN A C 1
ATOM 5318 O O . ASN A 1 650 ? 26.281 -17.266 14.133 1 98.06 650 ASN A O 1
ATOM 5322 N N . GLU A 1 651 ? 25.984 -17.328 11.922 1 98.19 651 GLU A N 1
ATOM 5323 C CA . GLU A 1 651 ? 27.203 -16.547 11.633 1 98.19 651 GLU A CA 1
ATOM 5324 C C . GLU A 1 651 ? 27.062 -15.109 12.109 1 98.19 651 GLU A C 1
ATOM 5326 O O . GLU A 1 651 ? 25.953 -14.633 12.344 1 98.19 651 GLU A O 1
ATOM 5331 N N . ASN A 1 652 ? 28.266 -14.531 12.297 1 98.44 652 ASN A N 1
ATOM 5332 C CA . ASN A 1 652 ? 28.328 -13.102 12.594 1 98.44 652 ASN A CA 1
ATOM 5333 C C . ASN A 1 652 ? 27.875 -12.266 11.391 1 98.44 652 ASN A C 1
ATOM 5335 O O . ASN A 1 652 ? 28.266 -12.547 10.258 1 98.44 652 ASN A O 1
ATOM 5339 N N . ILE A 1 653 ? 27.062 -11.266 11.609 1 98.75 653 ILE A N 1
ATOM 5340 C CA . ILE A 1 653 ? 26.562 -10.453 10.508 1 98.75 653 ILE A CA 1
ATOM 5341 C C . ILE A 1 653 ? 26.969 -8.992 10.719 1 98.75 653 ILE A C 1
ATOM 5343 O O . ILE A 1 653 ? 26.344 -8.086 10.164 1 98.75 653 ILE A O 1
ATOM 5347 N N . THR A 1 654 ? 27.953 -8.688 11.586 1 98.75 654 THR A N 1
ATOM 5348 C CA . THR A 1 654 ? 28.484 -7.348 11.781 1 98.75 654 THR A CA 1
ATOM 5349 C C . THR A 1 654 ? 29.547 -7.027 10.727 1 98.75 654 THR A C 1
ATOM 5351 O O . THR A 1 654 ? 30.547 -7.746 10.602 1 98.75 654 THR A O 1
ATOM 5354 N N . ASN A 1 655 ? 29.328 -5.953 9.984 1 98.69 655 ASN A N 1
ATOM 5355 C CA . ASN A 1 655 ? 30.297 -5.52 8.992 1 98.69 655 ASN A CA 1
ATOM 5356 C C . ASN A 1 655 ? 30.609 -6.629 7.984 1 98.69 655 ASN A C 1
ATOM 5358 O O . ASN A 1 655 ? 31.766 -6.945 7.734 1 98.69 655 ASN A O 1
ATOM 5362 N N . GLN A 1 656 ? 29.562 -7.266 7.508 1 98.69 656 GLN A N 1
ATOM 5363 C CA . GLN A 1 656 ? 29.656 -8.414 6.613 1 98.69 656 GLN A CA 1
ATOM 5364 C C . GLN A 1 656 ? 28.781 -8.227 5.379 1 98.69 656 GLN A C 1
ATOM 5366 O O . GLN A 1 656 ? 28 -7.273 5.301 1 98.69 656 GLN A O 1
ATOM 5371 N N . ASP A 1 657 ? 28.969 -9.062 4.391 1 98.69 657 ASP A N 1
ATOM 5372 C CA . ASP A 1 657 ? 28.094 -9.133 3.215 1 98.69 657 ASP A CA 1
ATOM 5373 C C . ASP A 1 657 ? 26.75 -9.75 3.562 1 98.69 657 ASP A C 1
ATOM 5375 O O . ASP A 1 657 ? 26.641 -10.969 3.758 1 98.69 657 ASP A O 1
ATOM 5379 N N . LEU A 1 658 ? 25.688 -8.914 3.633 1 98.88 658 LEU A N 1
ATOM 5380 C CA . LEU A 1 658 ? 24.422 -9.352 4.234 1 98.88 658 LEU A CA 1
ATOM 5381 C C . LEU A 1 658 ? 23.375 -9.633 3.16 1 98.88 658 LEU A C 1
ATOM 5383 O O . LEU A 1 658 ? 23.328 -8.945 2.141 1 98.88 658 LEU A O 1
ATOM 5387 N N . VAL A 1 659 ? 22.578 -10.602 3.428 1 98.88 659 VAL A N 1
ATOM 5388 C CA . VAL A 1 659 ? 21.391 -10.93 2.625 1 98.88 659 VAL A CA 1
ATOM 5389 C C . VAL A 1 659 ? 20.141 -10.852 3.488 1 98.88 659 VAL A C 1
ATOM 5391 O O . VAL A 1 659 ? 20.047 -11.508 4.527 1 98.88 659 VAL A O 1
ATOM 5394 N N . ALA A 1 660 ? 19.203 -10.031 3.088 1 98.94 660 ALA A N 1
ATOM 5395 C CA . ALA A 1 660 ? 17.875 -10.016 3.705 1 98.94 660 ALA A CA 1
ATOM 5396 C C . ALA A 1 660 ? 16.922 -10.953 2.98 1 98.94 660 ALA A C 1
ATOM 5398 O O . ALA A 1 660 ? 16.781 -10.883 1.758 1 98.94 660 ALA A O 1
ATOM 5399 N N . TRP A 1 661 ? 16.328 -11.836 3.73 1 98.88 661 TRP A N 1
ATOM 5400 C CA . TRP A 1 661 ? 15.266 -12.711 3.23 1 98.88 661 TRP A CA 1
ATOM 5401 C C . TRP A 1 661 ? 13.898 -12.203 3.664 1 98.88 661 TRP A C 1
ATOM 5403 O O . TRP A 1 661 ? 13.555 -12.242 4.852 1 98.88 661 TRP A O 1
ATOM 5413 N N . VAL A 1 662 ? 13.094 -11.781 2.707 1 98.94 662 VAL A N 1
ATOM 5414 C CA . VAL A 1 662 ? 11.875 -11.023 2.98 1 98.94 662 VAL A CA 1
ATOM 5415 C C . VAL A 1 662 ? 10.648 -11.852 2.59 1 98.94 662 VAL A C 1
ATOM 5417 O O . VAL A 1 662 ? 10.562 -12.344 1.465 1 98.94 662 VAL A O 1
ATOM 5420 N N . THR A 1 663 ? 9.688 -11.992 3.5 1 98.88 663 THR A N 1
ATOM 5421 C CA . THR A 1 663 ? 8.438 -12.695 3.229 1 98.88 663 THR A CA 1
ATOM 5422 C C . THR A 1 663 ? 7.254 -11.742 3.285 1 98.88 663 THR A C 1
ATOM 5424 O O . THR A 1 663 ? 7.066 -11.031 4.277 1 98.88 663 THR A O 1
ATOM 5427 N N . VAL A 1 664 ? 6.5 -11.703 2.232 1 98.81 664 VAL A N 1
ATOM 5428 C CA . VAL A 1 664 ? 5.25 -10.945 2.197 1 98.81 664 VAL A CA 1
ATOM 5429 C C . VAL A 1 664 ? 4.09 -11.891 1.875 1 98.81 664 VAL A C 1
ATOM 5431 O O . VAL A 1 664 ? 4.305 -13.039 1.492 1 98.81 664 VAL A O 1
ATOM 5434 N N . GLY A 1 665 ? 2.84 -11.43 2.125 1 98.5 665 GLY A N 1
ATOM 5435 C CA . GLY A 1 665 ? 1.728 -12.312 1.816 1 98.5 665 GLY A CA 1
ATOM 5436 C C . GLY A 1 665 ? 0.386 -11.758 2.262 1 98.5 665 GLY A C 1
ATOM 5437 O O . GLY A 1 665 ? 0.289 -10.602 2.67 1 98.5 665 GLY A O 1
ATOM 5438 N N . PHE A 1 666 ? -0.668 -12.617 2.084 1 98 666 PHE A N 1
ATOM 5439 C CA . PHE A 1 666 ? -2.031 -12.258 2.447 1 98 666 PHE A CA 1
ATOM 5440 C C . PHE A 1 666 ? -2.914 -13.492 2.555 1 98 666 PHE A C 1
ATOM 5442 O O . PHE A 1 666 ? -2.617 -14.523 1.95 1 98 666 PHE A O 1
ATOM 5449 N N . LEU A 1 667 ? -3.939 -13.344 3.324 1 98.06 667 LEU A N 1
ATOM 5450 C CA . LEU A 1 667 ? -5.012 -14.32 3.432 1 98.06 667 LEU A CA 1
ATOM 5451 C C . LEU A 1 667 ? -6.109 -14.047 2.406 1 98.06 667 LEU A C 1
ATOM 5453 O O . LEU A 1 667 ? -6.488 -12.891 2.193 1 98.06 667 LEU A O 1
ATOM 5457 N N . HIS A 1 668 ? -6.562 -15.086 1.764 1 98.25 668 HIS A N 1
ATOM 5458 C CA . HIS A 1 668 ? -7.684 -14.984 0.835 1 98.25 668 HIS A CA 1
ATOM 5459 C C . HIS A 1 668 ? -8.828 -15.906 1.249 1 98.25 668 HIS A C 1
ATOM 5461 O O . HIS A 1 668 ? -8.711 -17.125 1.15 1 98.25 668 HIS A O 1
ATOM 5467 N N . VAL A 1 669 ? -9.828 -15.344 1.784 1 98.19 669 VAL A N 1
ATOM 5468 C CA . VAL A 1 669 ? -11.102 -16.031 1.955 1 98.19 669 VAL A CA 1
ATOM 5469 C C . VAL A 1 669 ? -12.023 -15.719 0.781 1 98.19 669 VAL A C 1
ATOM 5471 O O . VAL A 1 669 ? -12.641 -14.656 0.742 1 98.19 669 VAL A O 1
ATOM 5474 N N . PRO A 1 670 ? -12.125 -16.594 -0.113 1 97.88 670 PRO A N 1
ATOM 5475 C CA . PRO A 1 670 ? -12.93 -16.297 -1.301 1 97.88 670 PRO A CA 1
ATOM 5476 C C . PRO A 1 670 ? -14.344 -15.844 -0.955 1 97.88 670 PRO A C 1
ATOM 5478 O O . PRO A 1 670 ? -14.906 -16.266 0.061 1 97.88 670 PRO A O 1
ATOM 5481 N N . HIS A 1 671 ? -14.883 -15.031 -1.743 1 98 671 HIS A N 1
ATOM 5482 C CA . HIS A 1 671 ? -16.219 -14.461 -1.598 1 98 671 HIS A CA 1
ATOM 5483 C C . HIS A 1 671 ? -16.875 -14.242 -2.957 1 98 671 HIS A C 1
ATOM 5485 O O . HIS A 1 671 ? -16.25 -14.477 -3.996 1 98 671 HIS A O 1
ATOM 5491 N N . SER A 1 672 ? -18.141 -13.906 -2.977 1 98.12 672 SER A N 1
ATOM 5492 C CA . SER A 1 672 ? -18.922 -13.867 -4.203 1 98.12 672 SER A CA 1
ATOM 5493 C C . SER A 1 672 ? -18.312 -12.914 -5.227 1 98.12 672 SER A C 1
ATOM 5495 O O . SER A 1 672 ? -18.422 -13.141 -6.434 1 98.12 672 SER A O 1
ATOM 5497 N N . GLU A 1 673 ? -17.594 -11.922 -4.809 1 98.25 673 GLU A N 1
ATOM 5498 C CA . GLU A 1 673 ? -17 -10.938 -5.703 1 98.25 673 GLU A CA 1
ATOM 5499 C C . GLU A 1 673 ? -15.727 -11.477 -6.363 1 98.25 673 GLU A C 1
ATOM 5501 O O . GLU A 1 673 ? -15.109 -10.797 -7.184 1 98.25 673 GLU A O 1
ATOM 5506 N N . ASP A 1 674 ? -15.336 -12.703 -6.062 1 98.31 674 ASP A N 1
ATOM 5507 C CA . ASP A 1 674 ? -14.242 -13.375 -6.762 1 98.31 674 ASP A CA 1
ATOM 5508 C C . ASP A 1 674 ? -14.75 -14.07 -8.023 1 98.31 674 ASP A C 1
ATOM 5510 O O . ASP A 1 674 ? -14.008 -14.828 -8.656 1 98.31 674 ASP A O 1
ATOM 5514 N N . ILE A 1 675 ? -15.992 -13.891 -8.367 1 98.19 675 ILE A N 1
ATOM 5515 C CA . ILE A 1 675 ? -16.594 -14.438 -9.578 1 98.19 675 ILE A CA 1
ATOM 5516 C C . ILE A 1 675 ? -16.688 -13.359 -10.648 1 98.19 675 ILE A C 1
ATOM 5518 O O . ILE A 1 675 ? -17.25 -12.289 -10.414 1 98.19 675 ILE A O 1
ATOM 5522 N N . PRO A 1 676 ? -16.156 -13.516 -11.875 1 97.56 676 PRO A N 1
ATOM 5523 C CA . PRO A 1 676 ? -15.609 -14.797 -12.336 1 97.56 676 PRO A CA 1
ATOM 5524 C C . PRO A 1 676 ? -14.211 -15.062 -11.781 1 97.56 676 PRO A C 1
ATOM 5526 O O . PRO A 1 676 ? -13.789 -16.219 -11.695 1 97.56 676 PRO A O 1
ATOM 5529 N N . ASN A 1 677 ? -13.438 -13.977 -11.5 1 97.62 677 ASN A N 1
ATOM 5530 C CA . ASN A 1 677 ? -12.117 -14.211 -10.93 1 97.62 677 ASN A CA 1
ATOM 5531 C C . ASN A 1 677 ? -11.695 -13.07 -10.008 1 97.62 677 ASN A C 1
ATOM 5533 O O . ASN A 1 677 ? -12.383 -12.047 -9.922 1 97.62 677 ASN A O 1
ATOM 5537 N N . THR A 1 678 ? -10.656 -13.242 -9.258 1 98.06 678 THR A N 1
ATOM 5538 C CA . THR A 1 678 ? -10.148 -12.336 -8.234 1 98.06 678 THR A CA 1
ATOM 5539 C C . THR A 1 678 ? -9.719 -11.008 -8.852 1 98.06 678 THR A C 1
ATOM 5541 O O . THR A 1 678 ? -9.094 -10.977 -9.914 1 98.06 678 THR A O 1
ATOM 5544 N N . ALA A 1 679 ? -10.125 -9.883 -8.211 1 98.25 679 ALA A N 1
ATOM 5545 C CA . ALA A 1 679 ? -9.695 -8.547 -8.625 1 98.25 679 ALA A CA 1
ATOM 5546 C C . ALA A 1 679 ? -8.477 -8.094 -7.828 1 98.25 679 ALA A C 1
ATOM 5548 O O . ALA A 1 679 ? -8.273 -8.531 -6.691 1 98.25 679 ALA A O 1
ATOM 5549 N N . THR A 1 680 ? -7.707 -7.125 -8.344 1 98.38 680 THR A N 1
ATOM 5550 C CA . THR A 1 680 ? -6.398 -6.801 -7.785 1 98.38 680 THR A CA 1
ATOM 5551 C C . THR A 1 680 ? -6.531 -5.816 -6.629 1 98.38 680 THR A C 1
ATOM 5553 O O . THR A 1 680 ? -5.676 -5.77 -5.742 1 98.38 680 THR A O 1
ATOM 5556 N N . PRO A 1 681 ? -7.602 -4.93 -6.566 1 97.38 681 PRO A N 1
ATOM 5557 C CA . PRO A 1 681 ? -7.641 -3.977 -5.457 1 97.38 681 PRO A CA 1
ATOM 5558 C C . PRO A 1 681 ? -7.711 -4.66 -4.094 1 97.38 681 PRO A C 1
ATOM 5560 O O . PRO A 1 681 ? -8.617 -5.461 -3.848 1 97.38 681 PRO A O 1
ATOM 5563 N N . GLY A 1 682 ? -6.758 -4.348 -3.277 1 96.06 682 GLY A N 1
ATOM 5564 C CA . GLY A 1 682 ? -6.68 -4.957 -1.959 1 96.06 682 GLY A CA 1
ATOM 5565 C C . GLY A 1 682 ? -5.902 -6.258 -1.947 1 96.06 682 GLY A C 1
ATOM 5566 O O . GLY A 1 682 ? -5.68 -6.844 -0.887 1 96.06 682 GLY A O 1
ATOM 5567 N N . ASN A 1 683 ? -5.465 -6.66 -3.119 1 97.62 683 ASN A N 1
ATOM 5568 C CA . ASN A 1 683 ? -4.742 -7.922 -3.229 1 97.62 683 ASN A CA 1
ATOM 5569 C C . ASN A 1 683 ? -3.32 -7.711 -3.744 1 97.62 683 ASN A C 1
ATOM 5571 O O . ASN A 1 683 ? -2.809 -8.523 -4.516 1 97.62 683 ASN A O 1
ATOM 5575 N N . SER A 1 684 ? -2.713 -6.637 -3.408 1 97.69 684 SER A N 1
ATOM 5576 C CA . SER A 1 684 ? -1.321 -6.316 -3.713 1 97.69 684 SER A CA 1
ATOM 5577 C C . SER A 1 684 ? -0.493 -6.191 -2.438 1 97.69 684 SER A C 1
ATOM 5579 O O . SER A 1 684 ? -0.878 -5.48 -1.507 1 97.69 684 SER A O 1
ATOM 5581 N N . VAL A 1 685 ? 0.601 -6.898 -2.359 1 98.25 685 VAL A N 1
ATOM 5582 C CA . VAL A 1 685 ? 1.495 -6.836 -1.209 1 98.25 685 VAL A CA 1
ATOM 5583 C C . VAL A 1 685 ? 2.939 -6.695 -1.683 1 98.25 685 VAL A C 1
ATOM 5585 O O . VAL A 1 685 ? 3.232 -6.883 -2.865 1 98.25 685 VAL A O 1
ATOM 5588 N N . GLY A 1 686 ? 3.842 -6.281 -0.815 1 98.5 686 GLY A N 1
ATOM 5589 C CA . GLY A 1 686 ? 5.25 -6.109 -1.138 1 98.5 686 GLY A CA 1
ATOM 5590 C C . GLY A 1 686 ? 6.031 -5.402 -0.045 1 98.5 686 GLY A C 1
ATOM 5591 O O . GLY A 1 686 ? 5.742 -5.574 1.141 1 98.5 686 GLY A O 1
ATOM 5592 N N . PHE A 1 687 ? 7.121 -4.77 -0.491 1 98.75 687 PHE A N 1
ATOM 5593 C CA . PHE A 1 687 ? 7.953 -3.998 0.424 1 98.75 687 PHE A CA 1
ATOM 5594 C C . PHE A 1 687 ? 8.711 -2.906 -0.323 1 98.75 687 PHE A C 1
ATOM 5596 O O . PHE A 1 687 ? 8.883 -2.984 -1.541 1 98.75 687 PHE A O 1
ATOM 5603 N N . PHE A 1 688 ? 9.125 -1.906 0.419 1 98.62 688 PHE A N 1
ATOM 5604 C CA . PHE A 1 688 ? 9.977 -0.831 -0.073 1 98.62 688 PHE A CA 1
ATOM 5605 C C . PHE A 1 688 ? 11.414 -1.014 0.41 1 98.62 688 PHE A C 1
ATOM 5607 O O . PHE A 1 688 ? 11.641 -1.439 1.544 1 98.62 688 PHE A O 1
ATOM 5614 N N . LEU A 1 689 ? 12.312 -0.79 -0.444 1 98.62 689 LEU A N 1
ATOM 5615 C CA . LEU A 1 689 ? 13.688 -0.475 -0.09 1 98.62 689 LEU A CA 1
ATOM 5616 C C . LEU A 1 689 ? 13.922 1.032 -0.106 1 98.62 689 LEU A C 1
ATOM 5618 O O . LEU A 1 689 ? 14.039 1.636 -1.175 1 98.62 689 LEU A O 1
ATOM 5622 N N . ARG A 1 690 ? 14.086 1.644 1.089 1 98.5 690 ARG A N 1
ATOM 5623 C CA . ARG A 1 690 ? 14.117 3.096 1.227 1 98.5 690 ARG A CA 1
ATOM 5624 C C . ARG A 1 690 ? 15.461 3.561 1.776 1 98.5 690 ARG A C 1
ATOM 5626 O O . ARG A 1 690 ? 15.961 3.01 2.76 1 98.5 690 ARG A O 1
ATOM 5633 N N . PRO A 1 691 ? 15.969 4.59 1.171 1 98.62 691 PRO A N 1
ATOM 5634 C CA . PRO A 1 691 ? 17.188 5.133 1.771 1 98.62 691 PRO A CA 1
ATOM 5635 C C . PRO A 1 691 ? 16.953 5.723 3.16 1 98.62 691 PRO A C 1
ATOM 5637 O O . PRO A 1 691 ? 15.883 6.273 3.426 1 98.62 691 PRO A O 1
ATOM 5640 N N . PHE A 1 692 ? 17.875 5.57 3.986 1 98.5 692 PHE A N 1
ATOM 5641 C CA . PHE A 1 692 ? 17.875 6.109 5.344 1 98.5 692 PHE A CA 1
ATOM 5642 C C . PHE A 1 692 ? 19.266 6.637 5.707 1 98.5 692 PHE A C 1
ATOM 5644 O O . PHE A 1 692 ? 20.078 5.906 6.262 1 98.5 692 PHE A O 1
ATOM 5651 N N . ASN A 1 693 ? 19.469 7.914 5.387 1 98.31 693 ASN A N 1
ATOM 5652 C CA . ASN A 1 693 ? 20.734 8.602 5.551 1 98.31 693 ASN A CA 1
ATOM 5653 C C . ASN A 1 693 ? 21.797 8.047 4.613 1 98.31 693 ASN A C 1
ATOM 5655 O O . ASN A 1 693 ? 22.984 7.969 4.977 1 98.31 693 ASN A O 1
ATOM 5659 N N . PHE A 1 694 ? 21.406 7.504 3.496 1 98.5 694 PHE A N 1
ATOM 5660 C CA . PHE A 1 694 ? 22.344 7.027 2.479 1 98.5 694 PHE A CA 1
ATOM 5661 C C . PHE A 1 694 ? 22.906 8.188 1.671 1 98.5 694 PHE A C 1
ATOM 5663 O O . PHE A 1 694 ? 24.109 8.25 1.421 1 98.5 694 PHE A O 1
ATOM 5670 N N . PHE A 1 695 ? 21.984 9.078 1.246 1 97.75 695 PHE A N 1
ATOM 5671 C CA . PHE A 1 695 ? 22.344 10.258 0.472 1 97.75 695 PHE A CA 1
ATOM 5672 C C . PHE A 1 695 ? 22.547 11.461 1.385 1 97.75 695 PHE A C 1
ATOM 5674 O O . PHE A 1 695 ? 22.172 11.43 2.559 1 97.75 695 PHE A O 1
ATOM 5681 N N . ASP A 1 696 ? 23.109 12.469 0.838 1 96.81 696 ASP A N 1
ATOM 5682 C CA . ASP A 1 696 ? 23.297 13.695 1.601 1 96.81 696 ASP A CA 1
ATOM 5683 C C . ASP A 1 696 ? 22 14.508 1.67 1 96.81 696 ASP A C 1
ATOM 5685 O O . ASP A 1 696 ? 21.812 15.312 2.586 1 96.81 696 ASP A O 1
ATOM 5689 N N . GLU A 1 697 ? 21.203 14.391 0.702 1 97.56 697 GLU A N 1
ATOM 5690 C CA . GLU A 1 697 ? 19.859 14.938 0.536 1 97.56 697 GLU A CA 1
ATOM 5691 C C . GLU A 1 697 ? 19.031 14.086 -0.429 1 97.56 697 GLU A C 1
ATOM 5693 O O . GLU A 1 697 ? 19.516 13.078 -0.946 1 97.56 697 GLU A O 1
ATOM 5698 N N . ASP A 1 698 ? 17.812 14.398 -0.648 1 97.69 698 ASP A N 1
ATOM 5699 C CA . ASP A 1 698 ? 16.953 13.602 -1.519 1 97.69 698 ASP A CA 1
ATOM 5700 C C . ASP A 1 698 ? 17.484 13.602 -2.953 1 97.69 698 ASP A C 1
ATOM 5702 O O . ASP A 1 698 ? 17.609 14.656 -3.572 1 97.69 698 ASP A O 1
ATOM 5706 N N . PRO A 1 699 ? 17.703 12.5 -3.543 1 97.31 699 PRO A N 1
ATOM 5707 C CA . PRO A 1 699 ? 18.359 12.477 -4.848 1 97.31 699 PRO A CA 1
ATOM 5708 C C . PRO A 1 699 ? 17.438 12.891 -5.992 1 97.31 699 PRO A C 1
ATOM 5710 O O . PRO A 1 699 ? 17.906 13.164 -7.098 1 97.31 699 PRO A O 1
ATOM 5713 N N . SER A 1 700 ? 16.109 12.938 -5.789 1 97.5 700 SER A N 1
ATOM 5714 C CA . SER A 1 700 ? 15.188 13.383 -6.84 1 97.5 700 SER A CA 1
ATOM 5715 C C . SER A 1 700 ? 15.367 14.867 -7.137 1 97.5 700 SER A C 1
ATOM 5717 O O . SER A 1 700 ? 14.82 15.375 -8.117 1 97.5 700 SER A O 1
ATOM 5719 N N . LEU A 1 701 ? 16.156 15.555 -6.363 1 97.69 701 LEU A N 1
ATOM 5720 C CA . LEU A 1 701 ? 16.453 16.969 -6.594 1 97.69 701 LEU A CA 1
ATOM 5721 C C . LEU A 1 701 ? 17.141 17.172 -7.938 1 97.69 701 LEU A C 1
ATOM 5723 O O . LEU A 1 701 ? 17.203 18.297 -8.445 1 97.69 701 LEU A O 1
ATOM 5727 N N . SER A 1 702 ? 17.656 16.125 -8.523 1 96.94 702 SER A N 1
ATOM 5728 C CA . SER A 1 702 ? 18.281 16.219 -9.836 1 96.94 702 SER A CA 1
ATOM 5729 C C . SER A 1 702 ? 17.234 16.391 -10.938 1 96.94 702 SER A C 1
ATOM 5731 O O . SER A 1 702 ? 17.562 16.781 -12.055 1 96.94 702 SER A O 1
ATOM 5733 N N . SER A 1 703 ? 15.984 16.172 -10.633 1 97.38 703 SER A N 1
ATOM 5734 C CA . SER A 1 703 ? 14.938 16.203 -11.648 1 97.38 703 SER A CA 1
ATOM 5735 C C . SER A 1 703 ? 14.609 17.641 -12.055 1 97.38 703 SER A C 1
ATOM 5737 O O . SER A 1 703 ? 14.25 18.453 -11.211 1 97.38 703 SER A O 1
ATOM 5739 N N . ARG A 1 704 ? 14.625 17.859 -13.312 1 97.31 704 ARG A N 1
ATOM 5740 C CA . ARG A 1 704 ? 14.297 19.156 -13.875 1 97.31 704 ARG A CA 1
ATOM 5741 C C . ARG A 1 704 ? 12.812 19.25 -14.211 1 97.31 704 ARG A C 1
ATOM 5743 O O . ARG A 1 704 ? 12.375 20.219 -14.852 1 97.31 704 ARG A O 1
ATOM 5750 N N . SER A 1 705 ? 12.039 18.234 -13.703 1 96.94 705 SER A N 1
ATOM 5751 C CA . SER A 1 705 ? 10.586 18.281 -13.844 1 96.94 705 SER A CA 1
ATOM 5752 C C . SER A 1 705 ? 9.953 19.141 -12.742 1 96.94 705 SER A C 1
ATOM 5754 O O . SER A 1 705 ? 8.742 19.328 -12.719 1 96.94 705 SER A O 1
ATOM 5756 N N . THR A 1 706 ? 10.711 19.688 -11.852 1 97.94 706 THR A N 1
ATOM 5757 C CA . THR A 1 706 ? 10.242 20.484 -10.727 1 97.94 706 THR A CA 1
ATOM 5758 C C . THR A 1 706 ? 9.633 21.797 -11.211 1 97.94 706 THR A C 1
ATOM 5760 O O . THR A 1 706 ? 10.109 22.391 -12.188 1 97.94 706 THR A O 1
ATOM 5763 N N . VAL A 1 707 ? 8.617 22.203 -10.578 1 98.25 707 VAL A N 1
ATOM 5764 C CA . VAL A 1 707 ? 8 23.5 -10.805 1 98.25 707 VAL A CA 1
ATOM 5765 C C . VAL A 1 707 ? 8.031 24.328 -9.516 1 98.25 707 VAL A C 1
ATOM 5767 O O . VAL A 1 707 ? 7.699 23.812 -8.445 1 98.25 707 VAL A O 1
ATOM 5770 N N . ILE A 1 708 ? 8.477 25.547 -9.594 1 98.31 708 ILE A N 1
ATOM 5771 C CA . ILE A 1 708 ? 8.477 26.469 -8.469 1 98.31 708 ILE A CA 1
ATOM 5772 C C . ILE A 1 708 ? 7.703 27.734 -8.836 1 98.31 708 ILE A C 1
ATOM 5774 O O . ILE A 1 708 ? 7.887 28.281 -9.922 1 98.31 708 ILE A O 1
ATOM 5778 N N . VAL A 1 709 ? 6.836 28.172 -8.039 1 98.25 709 VAL A N 1
ATOM 5779 C CA . VAL A 1 709 ? 6.102 29.406 -8.258 1 98.25 709 VAL A CA 1
ATOM 5780 C C . VAL A 1 709 ? 6.375 30.375 -7.102 1 98.25 709 VAL A C 1
ATOM 5782 O O . VAL A 1 709 ? 6.227 30 -5.934 1 98.25 709 VAL A O 1
ATOM 5785 N N . ARG A 1 710 ? 6.797 31.578 -7.398 1 97.5 710 ARG A N 1
ATOM 5786 C CA . ARG A 1 710 ? 7.008 32.688 -6.457 1 97.5 710 ARG A CA 1
ATOM 5787 C C . ARG A 1 710 ? 6.262 33.938 -6.898 1 97.5 710 ARG A C 1
ATOM 5789 O O . ARG A 1 710 ? 6.207 34.25 -8.094 1 97.5 710 ARG A O 1
ATOM 5796 N N . PRO A 1 711 ? 5.656 34.594 -5.938 1 95.06 711 PRO A N 1
ATOM 5797 C CA . PRO A 1 711 ? 5.102 35.875 -6.336 1 95.06 711 PRO A CA 1
ATOM 5798 C C . PRO A 1 711 ? 6.18 36.906 -6.688 1 95.06 711 PRO A C 1
ATOM 5800 O O . PRO A 1 711 ? 7.215 36.969 -6.016 1 95.06 711 PRO A O 1
ATOM 5803 N N . ASP A 1 712 ? 5.988 37.656 -7.758 1 93.94 712 ASP A N 1
ATOM 5804 C CA . ASP A 1 712 ? 6.926 38.719 -8.086 1 93.94 712 ASP A CA 1
ATOM 5805 C C . ASP A 1 712 ? 6.648 39.969 -7.25 1 93.94 712 ASP A C 1
ATOM 5807 O O . ASP A 1 712 ? 5.906 39.906 -6.27 1 93.94 712 ASP A O 1
ATOM 5811 N N . LYS A 1 713 ? 7.285 41.094 -7.578 1 91.19 713 LYS A N 1
ATOM 5812 C CA . LYS A 1 713 ? 7.176 42.312 -6.793 1 91.19 713 LYS A CA 1
ATOM 5813 C C . LYS A 1 713 ? 5.738 42.844 -6.785 1 91.19 713 LYS A C 1
ATOM 5815 O O . LYS A 1 713 ? 5.32 43.5 -5.836 1 91.19 713 LYS A O 1
ATOM 5820 N N . GLU A 1 714 ? 5.004 42.531 -7.852 1 91.88 714 GLU A N 1
ATOM 5821 C CA . GLU A 1 714 ? 3.619 42.969 -7.953 1 91.88 714 GLU A CA 1
ATOM 5822 C C . GLU A 1 714 ? 2.658 41.906 -7.422 1 91.88 714 GLU A C 1
ATOM 5824 O O . GLU A 1 714 ? 1.438 42.094 -7.488 1 91.88 714 GLU A O 1
ATOM 5829 N N . GLY A 1 715 ? 3.186 40.812 -6.953 1 90.06 715 GLY A N 1
ATOM 5830 C CA . GLY A 1 715 ? 2.355 39.75 -6.402 1 90.06 715 GLY A CA 1
ATOM 5831 C C . GLY A 1 715 ? 1.874 38.781 -7.449 1 90.06 715 GLY A C 1
ATOM 5832 O O . GLY A 1 715 ? 1.086 37.875 -7.145 1 90.06 715 GLY A O 1
ATOM 5833 N N . LYS A 1 716 ? 2.283 38.906 -8.641 1 93.94 716 LYS A N 1
ATOM 5834 C CA . LYS A 1 716 ? 1.887 38 -9.719 1 93.94 716 LYS A CA 1
ATOM 5835 C C . LYS A 1 716 ? 2.75 36.75 -9.727 1 93.94 716 LYS A C 1
ATOM 5837 O O . LYS A 1 716 ? 3.951 36.812 -9.461 1 93.94 716 LYS A O 1
ATOM 5842 N N . PRO A 1 717 ? 2.086 35.688 -10.039 1 95.94 717 PRO A N 1
ATOM 5843 C CA . PRO A 1 717 ? 2.85 34.438 -10.016 1 95.94 717 PRO A CA 1
ATOM 5844 C C . PRO A 1 717 ? 3.943 34.406 -11.078 1 95.94 717 PRO A C 1
ATOM 5846 O O . PRO A 1 717 ? 3.701 34.75 -12.234 1 95.94 717 PRO A O 1
ATOM 5849 N N . LYS A 1 718 ? 5.094 34.031 -10.711 1 97.12 718 LYS A N 1
ATOM 5850 C CA . LYS A 1 718 ? 6.207 33.719 -11.609 1 97.12 718 LYS A CA 1
ATOM 5851 C C . LYS A 1 718 ? 6.559 32.25 -11.555 1 97.12 718 LYS A C 1
ATOM 5853 O O . LYS A 1 718 ? 6.973 31.734 -10.508 1 97.12 718 LYS A O 1
ATOM 5858 N N . VAL A 1 719 ? 6.414 31.594 -12.656 1 97.5 719 VAL A N 1
ATOM 5859 C CA . VAL A 1 719 ? 6.645 30.156 -12.742 1 97.5 719 VAL A CA 1
ATOM 5860 C C . VAL A 1 719 ? 8.078 29.891 -13.188 1 97.5 719 VAL A C 1
ATOM 5862 O O . VAL A 1 719 ? 8.531 30.422 -14.211 1 97.5 719 VAL A O 1
ATOM 5865 N N . GLN A 1 720 ? 8.805 29.219 -12.383 1 97.75 720 GLN A N 1
ATOM 5866 C CA . GLN A 1 720 ? 10.117 28.703 -12.75 1 97.75 720 GLN A CA 1
ATOM 5867 C C . GLN A 1 720 ? 10.047 27.203 -13.055 1 97.75 720 GLN A C 1
ATOM 5869 O O . GLN A 1 720 ? 9.531 26.422 -12.25 1 97.75 720 GLN A O 1
ATOM 5874 N N . ARG A 1 721 ? 10.469 26.797 -14.156 1 97.12 721 ARG A N 1
ATOM 5875 C CA . ARG A 1 721 ? 10.477 25.406 -14.602 1 97.12 721 ARG A CA 1
ATOM 5876 C C . ARG A 1 721 ? 11.609 25.141 -15.586 1 97.12 721 ARG A C 1
ATOM 5878 O O . ARG A 1 721 ? 12.219 26.094 -16.094 1 97.12 721 ARG A O 1
ATOM 5885 N N . TRP A 1 722 ? 11.883 23.984 -15.852 1 97.31 722 TRP A N 1
ATOM 5886 C CA . TRP A 1 722 ? 12.992 23.625 -16.734 1 97.31 722 TRP A CA 1
ATOM 5887 C C . TRP A 1 722 ? 12.5 22.75 -17.891 1 97.31 722 TRP A C 1
ATOM 5889 O O . TRP A 1 722 ? 13.281 22.391 -18.766 1 97.31 722 TRP A O 1
ATOM 5899 N N . THR A 1 723 ? 11.188 22.328 -17.844 1 96.88 723 THR A N 1
ATOM 5900 C CA . THR A 1 723 ? 10.531 21.656 -18.953 1 96.88 723 THR A CA 1
ATOM 5901 C C . THR A 1 723 ? 9.82 22.656 -19.859 1 96.88 723 THR A C 1
ATOM 5903 O O . THR A 1 723 ? 9.617 23.812 -19.469 1 96.88 723 THR A O 1
ATOM 5906 N N . PRO A 1 724 ? 9.43 22.25 -21.125 1 95.75 724 PRO A N 1
ATOM 5907 C CA . PRO A 1 724 ? 8.672 23.156 -21.984 1 95.75 724 PRO A CA 1
ATOM 5908 C C . PRO A 1 724 ? 7.426 23.719 -21.297 1 95.75 724 PRO A C 1
ATOM 5910 O O . PRO A 1 724 ? 6.777 23 -20.531 1 95.75 724 PRO A O 1
ATOM 5913 N N . GLU A 1 725 ? 7.137 24.906 -21.625 1 94.31 725 GLU A N 1
ATOM 5914 C CA . GLU A 1 725 ? 6.031 25.609 -21 1 94.31 725 GLU A CA 1
ATOM 5915 C C . GLU A 1 725 ? 4.703 24.906 -21.25 1 94.31 725 GLU A C 1
ATOM 5917 O O . GLU A 1 725 ? 3.828 24.906 -20.375 1 94.31 725 GLU A O 1
ATOM 5922 N N . VAL A 1 726 ? 4.645 24.422 -22.406 1 94.69 726 VAL A N 1
ATOM 5923 C CA . VAL A 1 726 ? 3.424 23.734 -22.797 1 94.69 726 VAL A CA 1
ATOM 5924 C C . VAL A 1 726 ? 3.707 22.234 -22.938 1 94.69 726 VAL A C 1
ATOM 5926 O O . VAL A 1 726 ? 4.695 21.844 -23.562 1 94.69 726 VAL A O 1
ATOM 5929 N N . VAL A 1 727 ? 2.873 21.406 -22.344 1 94.12 727 VAL A N 1
ATOM 5930 C CA . VAL A 1 727 ? 3.047 19.953 -22.453 1 94.12 727 VAL A CA 1
ATOM 5931 C C . VAL A 1 727 ? 2.74 19.516 -23.891 1 94.12 727 VAL A C 1
ATOM 5933 O O . VAL A 1 727 ? 3.527 18.797 -24.5 1 94.12 727 VAL A O 1
ATOM 5936 N N . GLY A 1 728 ? 1.501 20.031 -24.375 1 91.25 728 GLY A N 1
ATOM 5937 C CA . GLY A 1 728 ? 1.064 19.609 -25.688 1 91.25 728 GLY A CA 1
ATOM 5938 C C . GLY A 1 728 ? 0.638 18.141 -25.75 1 91.25 728 GLY A C 1
ATOM 5939 O O . GLY A 1 728 ? 0.065 17.625 -24.781 1 91.25 728 GLY A O 1
ATOM 5940 N N . HIS A 1 729 ? 0.713 17.516 -27 1 86.69 729 HIS A N 1
ATOM 5941 C CA . HIS A 1 729 ? 0.499 16.078 -27.219 1 86.69 729 HIS A CA 1
ATOM 5942 C C . HIS A 1 729 ? -0.865 15.648 -26.688 1 86.69 729 HIS A C 1
ATOM 5944 O O . HIS A 1 729 ? -0.962 14.688 -25.922 1 86.69 729 HIS A O 1
ATOM 5950 N N . CYS A 1 730 ? -1.847 16.328 -26.766 1 87.88 730 CYS A N 1
ATOM 5951 C CA . CYS A 1 730 ? -3.23 16 -26.453 1 87.88 730 CYS A CA 1
ATOM 5952 C C . CYS A 1 730 ? -3.488 16.109 -24.953 1 87.88 730 CYS A C 1
ATOM 5954 O O . CYS A 1 730 ? -4.535 15.68 -24.469 1 87.88 730 CYS A O 1
ATOM 5956 N N . VAL A 1 731 ? -2.479 16.562 -24.297 1 93.44 731 VAL A N 1
ATOM 5957 C CA . VAL A 1 731 ? -2.674 16.781 -22.875 1 93.44 731 VAL A CA 1
ATOM 5958 C C . VAL A 1 731 ? -3.305 18.141 -22.625 1 93.44 731 VAL A C 1
ATOM 5960 O O . VAL A 1 731 ? -4.445 18.234 -22.172 1 93.44 731 VAL A O 1
ATOM 5963 N N . THR A 1 732 ? -2.623 19.203 -22.969 1 93.88 732 THR A N 1
ATOM 5964 C CA . THR A 1 732 ? -3.105 20.578 -22.859 1 93.88 732 THR A CA 1
ATOM 5965 C C . THR A 1 732 ? -2.213 21.516 -23.656 1 93.88 732 THR A C 1
ATOM 5967 O O . THR A 1 732 ? -0.99 21.359 -23.688 1 93.88 732 THR A O 1
ATOM 5970 N N . ASP A 1 733 ? -2.846 22.547 -24.266 1 93 733 ASP A N 1
ATOM 5971 C CA . ASP A 1 733 ? -2.102 23.578 -25.016 1 93 733 ASP A CA 1
ATOM 5972 C C . ASP A 1 733 ? -1.924 24.844 -24.172 1 93 733 ASP A C 1
ATOM 5974 O O . ASP A 1 733 ? -1.391 25.844 -24.656 1 93 733 ASP A O 1
ATOM 5978 N N . LYS A 1 734 ? -2.316 24.703 -22.969 1 93.75 734 LYS A N 1
ATOM 5979 C CA . LYS A 1 734 ? -2.184 25.844 -22.078 1 93.75 734 LYS A CA 1
ATOM 5980 C C . LYS A 1 734 ? -0.965 25.703 -21.172 1 93.75 734 LYS A C 1
ATOM 5982 O O . LYS A 1 734 ? -0.686 24.609 -20.656 1 93.75 734 LYS A O 1
ATOM 5987 N N . PRO A 1 735 ? -0.303 26.812 -21.016 1 94.62 735 PRO A N 1
ATOM 5988 C CA . PRO A 1 735 ? 0.812 26.75 -20.062 1 94.62 735 PRO A CA 1
ATOM 5989 C C . PRO A 1 735 ? 0.354 26.516 -18.625 1 94.62 735 PRO A C 1
ATOM 5991 O O . PRO A 1 735 ? -0.771 26.891 -18.266 1 94.62 735 PRO A O 1
ATOM 5994 N N . PHE A 1 736 ? 1.268 26.016 -17.891 1 95.5 736 PHE A N 1
ATOM 5995 C CA . PHE A 1 736 ? 1.035 25.828 -16.453 1 95.5 736 PHE A CA 1
ATOM 5996 C C . PHE A 1 736 ? 0.745 27.172 -15.781 1 95.5 736 PHE A C 1
ATOM 5998 O O . PHE A 1 736 ? 1.418 28.172 -16.047 1 95.5 736 PHE A O 1
ATOM 6005 N N . PHE A 1 737 ? -0.298 27.141 -14.969 1 94.31 737 PHE A N 1
ATOM 6006 C CA . PHE A 1 737 ? -0.656 28.328 -14.211 1 94.31 737 PHE A CA 1
ATOM 6007 C C . PHE A 1 737 ? -1.012 27.969 -12.773 1 94.31 737 PHE A C 1
ATOM 6009 O O . PHE A 1 737 ? -1.631 26.938 -12.523 1 94.31 737 PHE A O 1
ATOM 6016 N N . TYR A 1 738 ? -0.587 28.797 -11.898 1 95.19 738 TYR A N 1
ATOM 6017 C CA . TYR A 1 738 ? -0.816 28.625 -10.469 1 95.19 738 TYR A CA 1
ATOM 6018 C C . TYR A 1 738 ? -0.882 29.969 -9.758 1 95.19 738 TYR A C 1
ATOM 6020 O O . TYR A 1 738 ? -0.022 30.828 -9.969 1 95.19 738 TYR A O 1
ATOM 6028 N N . ASN A 1 739 ? -2.006 30.188 -9.055 1 92 739 ASN A N 1
ATOM 6029 C CA . ASN A 1 739 ? -2.166 31.406 -8.281 1 92 739 ASN A CA 1
ATOM 6030 C C . ASN A 1 739 ? -2.49 31.109 -6.82 1 92 739 ASN A C 1
ATOM 6032 O O . ASN A 1 739 ? -3.66 31.031 -6.441 1 92 739 ASN A O 1
ATOM 6036 N N . GLY A 1 740 ? -1.688 30.859 -5.977 1 91.38 740 GLY A N 1
ATOM 6037 C CA . GLY A 1 740 ? -1.736 30.438 -4.586 1 91.38 740 GLY A CA 1
ATOM 6038 C C . GLY A 1 740 ? -2.459 31.422 -3.691 1 91.38 740 GLY A C 1
ATOM 6039 O O . GLY A 1 740 ? -2.461 31.281 -2.467 1 91.38 740 GLY A O 1
ATOM 6040 N N . THR A 1 741 ? -3.17 32.438 -4.25 1 92.25 741 THR A N 1
ATOM 6041 C CA . THR A 1 741 ? -3.83 33.438 -3.422 1 92.25 741 THR A CA 1
ATOM 6042 C C . THR A 1 741 ? -5.215 32.938 -2.994 1 92.25 741 THR A C 1
ATOM 6044 O O . THR A 1 741 ? -5.84 32.156 -3.688 1 92.25 741 THR A O 1
ATOM 6047 N N . TYR A 1 742 ? -5.66 33.312 -1.926 1 90.31 742 TYR A N 1
ATOM 6048 C CA . TYR A 1 742 ? -7.004 33.125 -1.393 1 90.31 742 TYR A CA 1
ATOM 6049 C C . TYR A 1 742 ? -7.543 34.406 -0.786 1 90.31 742 TYR A C 1
ATOM 6051 O O . TYR A 1 742 ? -6.836 35.094 -0.047 1 90.31 742 TYR A O 1
ATOM 6059 N N . ALA A 1 743 ? -8.719 34.875 -1.277 1 88.44 743 ALA A N 1
ATOM 6060 C CA . ALA A 1 743 ? -9.219 36.219 -0.946 1 88.44 743 ALA A CA 1
ATOM 6061 C C . ALA A 1 743 ? -10.672 36.156 -0.497 1 88.44 743 ALA A C 1
ATOM 6063 O O . ALA A 1 743 ? -11.367 35.156 -0.744 1 88.44 743 ALA A O 1
ATOM 6064 N N . GLY A 1 744 ? -10.992 37.219 0.131 1 87.88 744 GLY A N 1
ATOM 6065 C CA . GLY A 1 744 ? -12.375 37.375 0.557 1 87.88 744 GLY A CA 1
ATOM 6066 C C . GLY A 1 744 ? -13.328 37.594 -0.597 1 87.88 744 GLY A C 1
ATOM 6067 O O . GLY A 1 744 ? -12.984 38.25 -1.581 1 87.88 744 GLY A O 1
ATOM 6068 N N . VAL A 1 745 ? -14.523 37 -0.478 1 90.12 745 VAL A N 1
ATOM 6069 C CA . VAL A 1 745 ? -15.547 37.219 -1.494 1 90.12 745 VAL A CA 1
ATOM 6070 C C . VAL A 1 745 ? -16.812 37.781 -0.848 1 90.12 745 VAL A C 1
ATOM 6072 O O . VAL A 1 745 ? -17.078 37.5 0.328 1 90.12 745 VAL A O 1
ATOM 6075 N N . MET B 1 1 ? -52.531 -17.438 -19.516 1 35.03 1 MET B N 1
ATOM 6076 C CA . MET B 1 1 ? -51.719 -17.422 -18.312 1 35.03 1 MET B CA 1
ATOM 6077 C C . MET B 1 1 ? -50.281 -16.953 -18.641 1 35.03 1 MET B C 1
ATOM 6079 O O . MET B 1 1 ? -49.656 -16.297 -17.812 1 35.03 1 MET B O 1
ATOM 6083 N N . ALA B 1 2 ? -49.812 -17.25 -19.906 1 54.91 2 ALA B N 1
ATOM 6084 C CA . ALA B 1 2 ? -48.469 -16.891 -20.328 1 54.91 2 ALA B CA 1
ATOM 6085 C C . ALA B 1 2 ? -48.344 -15.398 -20.594 1 54.91 2 ALA B C 1
ATOM 6087 O O . ALA B 1 2 ? -47.312 -14.781 -20.281 1 54.91 2 ALA B O 1
ATOM 6088 N N . MET B 1 3 ? -49.312 -14.82 -21 1 43.16 3 MET B N 1
ATOM 6089 C CA . MET B 1 3 ? -49.281 -13.398 -21.312 1 43.16 3 MET B CA 1
ATOM 6090 C C . MET B 1 3 ? -49.281 -12.555 -20.047 1 43.16 3 MET B C 1
ATOM 6092 O O . MET B 1 3 ? -48.719 -11.461 -20.016 1 43.16 3 MET B O 1
ATOM 6096 N N . ARG B 1 4 ? -49.906 -13.125 -18.984 1 50.81 4 ARG B N 1
ATOM 6097 C CA . ARG B 1 4 ? -50 -12.375 -17.734 1 50.81 4 ARG B CA 1
ATOM 6098 C C . ARG B 1 4 ? -48.656 -12.445 -16.984 1 50.81 4 ARG B C 1
ATOM 6100 O O . ARG B 1 4 ? -48.312 -11.523 -16.25 1 50.81 4 ARG B O 1
ATOM 6107 N N . CYS B 1 5 ? -48 -13.508 -17.188 1 51.22 5 CYS B N 1
ATOM 6108 C CA . CYS B 1 5 ? -46.719 -13.656 -16.516 1 51.22 5 CYS B CA 1
ATOM 6109 C C . CYS B 1 5 ? -45.656 -12.773 -17.172 1 51.22 5 CYS B C 1
ATOM 6111 O O . CYS B 1 5 ? -44.812 -12.195 -16.484 1 51.22 5 CYS B O 1
ATOM 6113 N N . CYS B 1 6 ? -45.75 -12.641 -18.516 1 56.88 6 CYS B N 1
ATOM 6114 C CA . CYS B 1 6 ? -44.781 -11.773 -19.188 1 56.88 6 CYS B CA 1
ATOM 6115 C C . CYS B 1 6 ? -45 -10.32 -18.812 1 56.88 6 CYS B C 1
ATOM 6117 O O . CYS B 1 6 ? -44.062 -9.562 -18.641 1 56.88 6 CYS B O 1
ATOM 6119 N N . CYS B 1 7 ? -46.281 -10.031 -18.609 1 56.31 7 CYS B N 1
ATOM 6120 C CA . CYS B 1 7 ? -46.562 -8.648 -18.25 1 56.31 7 CYS B CA 1
ATOM 6121 C C . CYS B 1 7 ? -46.156 -8.359 -16.812 1 56.31 7 CYS B C 1
ATOM 6123 O O . CYS B 1 7 ? -45.719 -7.238 -16.5 1 56.31 7 CYS B O 1
ATOM 6125 N N . LEU B 1 8 ? -46.125 -9.445 -16.031 1 59.19 8 LEU B N 1
ATOM 6126 C CA . LEU B 1 8 ? -45.719 -9.25 -14.648 1 59.19 8 LEU B CA 1
ATOM 6127 C C . LEU B 1 8 ? -44.219 -9.133 -14.523 1 59.19 8 LEU B C 1
ATOM 6129 O O . LEU B 1 8 ? -43.688 -8.328 -13.742 1 59.19 8 LEU B O 1
ATOM 6133 N N . LEU B 1 9 ? -43.469 -9.906 -15.297 1 58.25 9 LEU B N 1
ATOM 6134 C CA . LEU B 1 9 ? -42 -9.812 -15.289 1 58.25 9 LEU B CA 1
ATOM 6135 C C . LEU B 1 9 ? -41.531 -8.484 -15.867 1 58.25 9 LEU B C 1
ATOM 6137 O O . LEU B 1 9 ? -40.625 -7.863 -15.352 1 58.25 9 LEU B O 1
ATOM 6141 N N . VAL B 1 10 ? -42.219 -8.094 -16.938 1 59.69 10 VAL B N 1
ATOM 6142 C CA . VAL B 1 10 ? -41.906 -6.805 -17.547 1 59.69 10 VAL B CA 1
ATOM 6143 C C . VAL B 1 10 ? -42.25 -5.68 -16.578 1 59.69 10 VAL B C 1
ATOM 6145 O O . VAL B 1 10 ? -41.531 -4.699 -16.469 1 59.69 10 VAL B O 1
ATOM 6148 N N . LEU B 1 11 ? -43.281 -5.914 -15.797 1 55.97 11 LEU B N 1
ATOM 6149 C CA . LEU B 1 11 ? -43.688 -4.926 -14.805 1 55.97 11 LEU B CA 1
ATOM 6150 C C . LEU B 1 11 ? -42.688 -4.895 -13.633 1 55.97 11 LEU B C 1
ATOM 6152 O O . LEU B 1 11 ? -42.375 -3.818 -13.133 1 55.97 11 LEU B O 1
ATOM 6156 N N . LEU B 1 12 ? -42.188 -6.066 -13.289 1 57.22 12 LEU B N 1
ATOM 6157 C CA . LEU B 1 12 ? -41.219 -6.137 -12.195 1 57.22 12 LEU B CA 1
ATOM 6158 C C . LEU B 1 12 ? -39.875 -5.547 -12.602 1 57.22 12 LEU B C 1
ATOM 6160 O O . LEU B 1 12 ? -39.25 -4.844 -11.812 1 57.22 12 LEU B O 1
ATOM 6164 N N . VAL B 1 13 ? -39.469 -5.883 -13.812 1 57.06 13 VAL B N 1
ATOM 6165 C CA . VAL B 1 13 ? -38.25 -5.289 -14.344 1 57.06 13 VAL B CA 1
ATOM 6166 C C . VAL B 1 13 ? -38.438 -3.783 -14.508 1 57.06 13 VAL B C 1
ATOM 6168 O O . VAL B 1 13 ? -37.531 -3.002 -14.195 1 57.06 13 VAL B O 1
ATOM 6171 N N . ALA B 1 14 ? -39.625 -3.367 -15.039 1 54.78 14 ALA B N 1
ATOM 6172 C CA . ALA B 1 14 ? -39.938 -1.951 -15.203 1 54.78 14 ALA B CA 1
ATOM 6173 C C . ALA B 1 14 ? -40.031 -1.25 -13.844 1 54.78 14 ALA B C 1
ATOM 6175 O O . ALA B 1 14 ? -39.562 -0.116 -13.703 1 54.78 14 ALA B O 1
ATOM 6176 N N . LEU B 1 15 ? -40.469 -1.939 -12.812 1 56.28 15 LEU B N 1
ATOM 6177 C CA . LEU B 1 15 ? -40.531 -1.387 -11.461 1 56.28 15 LEU B CA 1
ATOM 6178 C C . LEU B 1 15 ? -39.156 -1.282 -10.844 1 56.28 15 LEU B C 1
ATOM 6180 O O . LEU B 1 15 ? -38.844 -0.305 -10.156 1 56.28 15 LEU B O 1
ATOM 6184 N N . GLY B 1 16 ? -38.125 -2.213 -11.07 1 54.66 16 GLY B N 1
ATOM 6185 C CA . GLY B 1 16 ? -36.75 -2.17 -10.602 1 54.66 16 GLY B CA 1
ATOM 6186 C C . GLY B 1 16 ? -35.969 -1.034 -11.211 1 54.66 16 GLY B C 1
ATOM 6187 O O . GLY B 1 16 ? -35.219 -0.341 -10.508 1 54.66 16 GLY B O 1
ATOM 6188 N N . VAL B 1 17 ? -36.094 -0.886 -12.5 1 57.28 17 VAL B N 1
ATOM 6189 C CA . VAL B 1 17 ? -35.406 0.197 -13.211 1 57.28 17 VAL B CA 1
ATOM 6190 C C . VAL B 1 17 ? -35.969 1.541 -12.758 1 57.28 17 VAL B C 1
ATOM 6192 O O . VAL B 1 17 ? -35.219 2.502 -12.57 1 57.28 17 VAL B O 1
ATOM 6195 N N . CYS B 1 18 ? -37.25 1.529 -12.523 1 59.81 18 CYS B N 1
ATOM 6196 C CA . CYS B 1 18 ? -37.875 2.76 -12.062 1 59.81 18 CYS B CA 1
ATOM 6197 C C . CYS B 1 18 ? -37.438 3.086 -10.633 1 59.81 18 CYS B C 1
ATOM 6199 O O . CYS B 1 18 ? -37.219 4.25 -10.305 1 59.81 18 CYS B O 1
ATOM 6201 N N . GLU B 1 19 ? -37.344 2.029 -9.812 1 66 19 GLU B N 1
ATOM 6202 C CA . GLU B 1 19 ? -36.906 2.25 -8.438 1 66 19 GLU B CA 1
ATOM 6203 C C . GLU B 1 19 ? -35.438 2.729 -8.391 1 66 19 GLU B C 1
ATOM 6205 O O . GLU B 1 19 ? -35.125 3.643 -7.629 1 66 19 GLU B O 1
ATOM 6210 N N . ALA B 1 20 ? -34.656 2.18 -9.203 1 67.12 20 ALA B N 1
ATOM 6211 C CA . ALA B 1 20 ? -33.281 2.592 -9.266 1 67.12 20 ALA B CA 1
ATOM 6212 C C . ALA B 1 20 ? -33.156 4.035 -9.75 1 67.12 20 ALA B C 1
ATOM 6214 O O . ALA B 1 20 ? -32.312 4.797 -9.242 1 67.12 20 ALA B O 1
ATOM 6215 N N . SER B 1 21 ? -33.938 4.273 -10.594 1 76.25 21 SER B N 1
ATOM 6216 C CA . SER B 1 21 ? -33.938 5.637 -11.109 1 76.25 21 SER B CA 1
ATOM 6217 C C . SER B 1 21 ? -34.438 6.629 -10.062 1 76.25 21 SER B C 1
ATOM 6219 O O . SER B 1 21 ? -33.906 7.727 -9.938 1 76.25 21 SER B O 1
ATOM 6221 N N . ARG B 1 22 ? -35.375 6.242 -9.234 1 82.25 22 ARG B N 1
ATOM 6222 C CA . ARG B 1 22 ? -35.906 7.109 -8.18 1 82.25 22 ARG B CA 1
ATOM 6223 C C . ARG B 1 22 ? -34.906 7.293 -7.062 1 82.25 22 ARG B C 1
ATOM 6225 O O . ARG B 1 22 ? -34.719 8.406 -6.562 1 82.25 22 ARG B O 1
ATOM 6232 N N . ASP B 1 23 ? -34.25 6.176 -6.707 1 85.44 23 ASP B N 1
ATOM 6233 C CA . ASP B 1 23 ? -33.219 6.242 -5.66 1 85.44 23 ASP B CA 1
ATOM 6234 C C . ASP B 1 23 ? -32.062 7.16 -6.062 1 85.44 23 ASP B C 1
ATOM 6236 O O . ASP B 1 23 ? -31.562 7.922 -5.238 1 85.44 23 ASP B O 1
ATOM 6240 N N . ARG B 1 24 ? -31.734 7.043 -7.215 1 87.06 24 ARG B N 1
ATOM 6241 C CA . ARG B 1 24 ? -30.688 7.914 -7.742 1 87.06 24 ARG B CA 1
ATOM 6242 C C . ARG B 1 24 ? -31.125 9.375 -7.703 1 87.06 24 ARG B C 1
ATOM 6244 O O . ARG B 1 24 ? -30.328 10.25 -7.355 1 87.06 24 ARG B O 1
ATOM 6251 N N . GLU B 1 25 ? -32.281 9.617 -8.094 1 90.69 25 GLU B N 1
ATOM 6252 C CA . GLU B 1 25 ? -32.781 10.984 -8.102 1 90.69 25 GLU B CA 1
ATOM 6253 C C . GLU B 1 25 ? -32.844 11.555 -6.688 1 90.69 25 GLU B C 1
ATOM 6255 O O . GLU B 1 25 ? -32.531 12.727 -6.473 1 90.69 25 GLU B O 1
ATOM 6260 N N . TRP B 1 26 ? -33.25 10.719 -5.805 1 93.12 26 TRP B N 1
ATOM 6261 C CA . TRP B 1 26 ? -33.344 11.172 -4.418 1 93.12 26 TRP B CA 1
ATOM 6262 C C . TRP B 1 26 ? -31.938 11.461 -3.865 1 93.12 26 TRP B C 1
ATOM 6264 O O . TRP B 1 26 ? -31.75 12.43 -3.129 1 93.12 26 TRP B O 1
ATOM 6274 N N . ALA B 1 27 ? -31.016 10.602 -4.219 1 92.81 27 ALA B N 1
ATOM 6275 C CA . ALA B 1 27 ? -29.641 10.82 -3.795 1 92.81 27 ALA B CA 1
ATOM 6276 C C . ALA B 1 27 ? -29.078 12.109 -4.395 1 92.81 27 ALA B C 1
ATOM 6278 O O . ALA B 1 27 ? -28.438 12.898 -3.697 1 92.81 27 ALA B O 1
ATOM 6279 N N . HIS B 1 28 ? -29.297 12.297 -5.664 1 93.94 28 HIS B N 1
ATOM 6280 C CA . HIS B 1 28 ? -28.828 13.477 -6.371 1 93.94 28 HIS B CA 1
ATOM 6281 C C . HIS B 1 28 ? -29.422 14.75 -5.781 1 93.94 28 HIS B C 1
ATOM 6283 O O . HIS B 1 28 ? -28.688 15.703 -5.48 1 93.94 28 HIS B O 1
ATOM 6289 N N . ARG B 1 29 ? -30.688 14.719 -5.566 1 94.19 29 ARG B N 1
ATOM 6290 C CA . ARG B 1 29 ? -31.359 15.883 -5 1 94.19 29 ARG B CA 1
ATOM 6291 C C . ARG B 1 29 ? -30.953 16.094 -3.547 1 94.19 29 ARG B C 1
ATOM 6293 O O . ARG B 1 29 ? -30.859 17.234 -3.088 1 94.19 29 ARG B O 1
ATOM 6300 N N . GLY B 1 30 ? -30.781 14.984 -2.879 1 96.19 30 GLY B N 1
ATOM 6301 C CA . GLY B 1 30 ? -30.453 15.055 -1.465 1 96.19 30 GLY B CA 1
ATOM 6302 C C . GLY B 1 30 ? -29.031 15.492 -1.202 1 96.19 30 GLY B C 1
ATOM 6303 O O . GLY B 1 30 ? -28.688 15.898 -0.087 1 96.19 30 GLY B O 1
ATOM 6304 N N . ALA B 1 31 ? -28.156 15.461 -2.16 1 96.94 31 ALA B N 1
ATOM 6305 C CA . ALA B 1 31 ? -26.719 15.734 -1.996 1 96.94 31 ALA B CA 1
ATOM 6306 C C . ALA B 1 31 ? -26.5 17.125 -1.42 1 96.94 31 ALA B C 1
ATOM 6308 O O . ALA B 1 31 ? -25.578 17.328 -0.623 1 96.94 31 ALA B O 1
ATOM 6309 N N . SER B 1 32 ? -27.328 18.078 -1.752 1 96.75 32 SER B N 1
ATOM 6310 C CA . SER B 1 32 ? -27.141 19.469 -1.382 1 96.75 32 SER B CA 1
ATOM 6311 C C . SER B 1 32 ? -27.297 19.672 0.122 1 96.75 32 SER B C 1
ATOM 6313 O O . SER B 1 32 ? -26.812 20.672 0.673 1 96.75 32 SER B O 1
ATOM 6315 N N . MET B 1 33 ? -27.984 18.719 0.794 1 96.62 33 MET B N 1
ATOM 6316 C CA . MET B 1 33 ? -28.141 18.844 2.24 1 96.62 33 MET B CA 1
ATOM 6317 C C . MET B 1 33 ? -26.797 18.766 2.947 1 96.62 33 MET B C 1
ATOM 6319 O O . MET B 1 33 ? -26.641 19.297 4.051 1 96.62 33 MET B O 1
ATOM 6323 N N . PHE B 1 34 ? -25.812 18.156 2.26 1 98.25 34 PHE B N 1
ATOM 6324 C CA . PHE B 1 34 ? -24.5 17.938 2.861 1 98.25 34 PHE B CA 1
ATOM 6325 C C . PHE B 1 34 ? -23.516 18.984 2.363 1 98.25 34 PHE B C 1
ATOM 6327 O O . PHE B 1 34 ? -22.375 19.047 2.84 1 98.25 34 PHE B O 1
ATOM 6334 N N . ALA B 1 35 ? -23.875 19.828 1.415 1 98.19 35 ALA B N 1
ATOM 6335 C CA . ALA B 1 35 ? -22.953 20.781 0.811 1 98.19 35 ALA B CA 1
ATOM 6336 C C . ALA B 1 35 ? -22.453 21.781 1.845 1 98.19 35 ALA B C 1
ATOM 6338 O O . ALA B 1 35 ? -23.203 22.172 2.748 1 98.19 35 ALA B O 1
ATOM 6339 N N . ASP B 1 36 ? -21.266 22.25 1.691 1 98.25 36 ASP B N 1
ATOM 6340 C CA . ASP B 1 36 ? -20.734 23.328 2.518 1 98.25 36 ASP B CA 1
ATOM 6341 C C . ASP B 1 36 ? -21.578 24.594 2.373 1 98.25 36 ASP B C 1
ATOM 6343 O O . ASP B 1 36 ? -22.281 24.766 1.378 1 98.25 36 ASP B O 1
ATOM 6347 N N . LEU B 1 37 ? -21.484 25.422 3.387 1 98.44 37 LEU B N 1
ATOM 6348 C CA . LEU B 1 37 ? -22.172 26.703 3.305 1 98.44 37 LEU B CA 1
ATOM 6349 C C . LEU B 1 37 ? -21.703 27.5 2.09 1 98.44 37 LEU B C 1
ATOM 6351 O O . LEU B 1 37 ? -20.5 27.531 1.789 1 98.44 37 LEU B O 1
ATOM 6355 N N . THR B 1 38 ? -22.625 28.094 1.359 1 97.62 38 THR B N 1
ATOM 6356 C CA . THR B 1 38 ? -22.281 29 0.274 1 97.62 38 THR B CA 1
ATOM 6357 C C . THR B 1 38 ? -21.828 30.344 0.825 1 97.62 38 THR B C 1
ATOM 6359 O O . THR B 1 38 ? -22.109 30.688 1.975 1 97.62 38 THR B O 1
ATOM 6362 N N . PRO B 1 39 ? -21.109 31.141 0.056 1 97.94 39 PRO B N 1
ATOM 6363 C CA . PRO B 1 39 ? -20.734 32.5 0.496 1 97.94 39 PRO B CA 1
ATOM 6364 C C . PRO B 1 39 ? -21.953 33.312 0.913 1 97.94 39 PRO B C 1
ATOM 6366 O O . PRO B 1 39 ? -21.875 34.062 1.897 1 97.94 39 PRO B O 1
ATOM 6369 N N . ARG B 1 40 ? -23.031 33.188 0.226 1 98 40 ARG B N 1
ATOM 6370 C CA . ARG B 1 40 ? -24.25 33.906 0.573 1 98 40 ARG B CA 1
ATOM 6371 C C . ARG B 1 40 ? -24.781 33.5 1.94 1 98 40 ARG B C 1
ATOM 6373 O O . ARG B 1 40 ? -25.109 34.344 2.775 1 98 40 ARG B O 1
ATOM 6380 N N . GLU B 1 41 ? -24.844 32.219 2.143 1 98.5 41 GLU B N 1
ATOM 6381 C CA . GLU B 1 41 ? -25.281 31.703 3.441 1 98.5 41 GLU B CA 1
ATOM 6382 C C . GLU B 1 41 ? -24.391 32.219 4.562 1 98.5 41 GLU B C 1
ATOM 6384 O O . GLU B 1 41 ? -24.859 32.562 5.637 1 98.5 41 GLU B O 1
ATOM 6389 N N . MET B 1 42 ? -23.125 32.219 4.371 1 98.56 42 MET B N 1
ATOM 6390 C CA . MET B 1 42 ? -22.172 32.656 5.375 1 98.56 42 MET B CA 1
ATOM 6391 C C . MET B 1 42 ? -22.375 34.156 5.691 1 98.56 42 MET B C 1
ATOM 6393 O O . MET B 1 42 ? -22.344 34.562 6.855 1 98.56 42 MET B O 1
ATOM 6397 N N . ARG B 1 43 ? -22.594 34.969 4.648 1 98.19 43 ARG B N 1
ATOM 6398 C CA . ARG B 1 43 ? -22.844 36.375 4.848 1 98.19 43 ARG B CA 1
ATOM 6399 C C . ARG B 1 43 ? -24.141 36.594 5.629 1 98.19 43 ARG B C 1
ATOM 6401 O O . ARG B 1 43 ? -24.188 37.438 6.531 1 98.19 43 ARG B O 1
ATOM 6408 N N . ASP B 1 44 ? -25.141 35.812 5.234 1 98.31 44 ASP B N 1
ATOM 6409 C CA . ASP B 1 44 ? -26.438 35.969 5.898 1 98.31 44 ASP B CA 1
ATOM 6410 C C . ASP B 1 44 ? -26.344 35.562 7.375 1 98.31 44 ASP B C 1
ATOM 6412 O O . ASP B 1 44 ? -26.938 36.219 8.234 1 98.31 44 ASP B O 1
ATOM 6416 N N . VAL B 1 45 ? -25.625 34.531 7.664 1 98.62 45 VAL B N 1
ATOM 6417 C CA . VAL B 1 45 ? -25.406 34.094 9.039 1 98.62 45 VAL B CA 1
ATOM 6418 C C . VAL B 1 45 ? -24.656 35.156 9.812 1 98.62 45 VAL B C 1
ATOM 6420 O O . VAL B 1 45 ? -25.031 35.531 10.93 1 98.62 45 VAL B O 1
ATOM 6423 N N . ARG B 1 46 ? -23.562 35.656 9.289 1 98.06 46 ARG B N 1
ATOM 6424 C CA . ARG B 1 46 ? -22.766 36.719 9.906 1 98.06 46 ARG B CA 1
ATOM 6425 C C . ARG B 1 46 ? -23.625 37.938 10.211 1 98.06 46 ARG B C 1
ATOM 6427 O O . ARG B 1 46 ? -23.625 38.438 11.336 1 98.06 46 ARG B O 1
ATOM 6434 N N . ASP B 1 47 ? -24.391 38.406 9.172 1 97.75 47 ASP B N 1
ATOM 6435 C CA . ASP B 1 47 ? -25.203 39.625 9.305 1 97.75 47 ASP B CA 1
ATOM 6436 C C . ASP B 1 47 ? -26.297 39.438 10.344 1 97.75 47 ASP B C 1
ATOM 6438 O O . ASP B 1 47 ? -26.594 40.344 11.109 1 97.75 47 ASP B O 1
ATOM 6442 N N . TYR B 1 48 ? -26.906 38.344 10.352 1 98.38 48 TYR B N 1
ATOM 6443 C CA . TYR B 1 48 ? -27.938 38.062 11.336 1 98.38 48 TYR B CA 1
ATOM 6444 C C . TYR B 1 48 ? -27.375 38.156 12.75 1 98.38 48 TYR B C 1
ATOM 6446 O O . TYR B 1 48 ? -27.953 38.812 13.609 1 98.38 48 TYR B O 1
ATOM 6454 N N . LEU B 1 49 ? -26.281 37.438 12.992 1 98.5 49 LEU B N 1
ATOM 6455 C CA . LEU B 1 49 ? -25.703 37.406 14.328 1 98.5 49 LEU B CA 1
ATOM 6456 C C . LEU B 1 49 ? -25.172 38.781 14.711 1 98.5 49 LEU B C 1
ATOM 6458 O O . LEU B 1 49 ? -25.281 39.219 15.867 1 98.5 49 LEU B O 1
ATOM 6462 N N . GLN B 1 50 ? -24.562 39.5 13.797 1 97.19 50 GLN B N 1
ATOM 6463 C CA . GLN B 1 50 ? -24.062 40.844 14.055 1 97.19 50 GLN B CA 1
ATOM 6464 C C . GLN B 1 50 ? -25.203 41.812 14.352 1 97.19 50 GLN B C 1
ATOM 6466 O O . GLN B 1 50 ? -25 42.844 15 1 97.19 50 GLN B O 1
ATOM 6471 N N . GLY B 1 51 ? -26.344 41.5 13.797 1 97.06 51 GLY B N 1
ATOM 6472 C CA . GLY B 1 51 ? -27.531 42.312 14.031 1 97.06 51 GLY B CA 1
ATOM 6473 C C . GLY B 1 51 ? -28.109 42.125 15.422 1 97.06 51 GLY B C 1
ATOM 6474 O O . GLY B 1 51 ? -29 42.875 15.836 1 97.06 51 GLY B O 1
ATOM 6475 N N . LYS B 1 52 ? -27.656 41.219 16.156 1 97.75 52 LYS B N 1
ATOM 6476 C CA . LYS B 1 52 ? -28.109 41 17.516 1 97.75 52 LYS B CA 1
ATOM 6477 C C . LYS B 1 52 ? -27.234 41.719 18.531 1 97.75 52 LYS B C 1
ATOM 6479 O O . LYS B 1 52 ? -26.156 41.219 18.906 1 97.75 52 LYS B O 1
ATOM 6484 N N . PRO B 1 53 ? -27.688 42.781 19.156 1 96.06 53 PRO B N 1
ATOM 6485 C CA . PRO B 1 53 ? -26.844 43.625 20.031 1 96.06 53 PRO B CA 1
ATOM 6486 C C . PRO B 1 53 ? -26.375 42.875 21.281 1 96.06 53 PRO B C 1
ATOM 6488 O O . PRO B 1 53 ? -25.297 43.156 21.797 1 96.06 53 PRO B O 1
ATOM 6491 N N . GLU B 1 54 ? -27.172 41.938 21.672 1 95.81 54 GLU B N 1
ATOM 6492 C CA . GLU B 1 54 ? -26.844 41.219 22.906 1 95.81 54 GLU B CA 1
ATOM 6493 C C . GLU B 1 54 ? -25.562 40.406 22.75 1 95.81 54 GLU B C 1
ATOM 6495 O O . GLU B 1 54 ? -24.938 40.031 23.75 1 95.81 54 GLU B O 1
ATOM 6500 N N . LEU B 1 55 ? -25.203 40.094 21.547 1 97.38 55 LEU B N 1
ATOM 6501 C CA . LEU B 1 55 ? -24 39.312 21.297 1 97.38 55 LEU B CA 1
ATOM 6502 C C . LEU B 1 55 ? -22.766 40.188 21.25 1 97.38 55 LEU B C 1
ATOM 6504 O O . LEU B 1 55 ? -21.641 39.719 21.391 1 97.38 55 LEU B O 1
ATOM 6508 N N . GLY B 1 56 ? -22.938 41.469 20.984 1 96.88 56 GLY B N 1
ATOM 6509 C CA . GLY B 1 56 ? -21.844 42.438 20.969 1 96.88 56 GLY B CA 1
ATOM 6510 C C . GLY B 1 56 ? -20.75 42.062 19.984 1 96.88 56 GLY B C 1
ATOM 6511 O O . GLY B 1 56 ? -19.562 42.25 20.266 1 96.88 56 GLY B O 1
ATOM 6512 N N . LEU B 1 57 ? -21.031 41.531 18.844 1 97.44 57 LEU B N 1
ATOM 6513 C CA . LEU B 1 57 ? -20.047 41.031 17.891 1 97.44 57 LEU B CA 1
ATOM 6514 C C . LEU B 1 57 ? -19.359 42.188 17.156 1 97.44 57 LEU B C 1
ATOM 6516 O O . LEU B 1 57 ? -20.016 43.156 16.812 1 97.44 57 LEU B O 1
ATOM 6520 N N . THR B 1 58 ? -18.094 42.094 17.047 1 95.75 58 THR B N 1
ATOM 6521 C CA . THR B 1 58 ? -17.297 43 16.266 1 95.75 58 THR B CA 1
ATOM 6522 C C . THR B 1 58 ? -16.469 42.25 15.219 1 95.75 58 THR B C 1
ATOM 6524 O O . THR B 1 58 ? -16.578 41.031 15.094 1 95.75 58 THR B O 1
ATOM 6527 N N . ALA B 1 59 ? -15.695 43 14.469 1 93.88 59 ALA B N 1
ATOM 6528 C CA . ALA B 1 59 ? -14.883 42.438 13.406 1 93.88 59 ALA B CA 1
ATOM 6529 C C . ALA B 1 59 ? -13.844 41.469 13.969 1 93.88 59 ALA B C 1
ATOM 6531 O O . ALA B 1 59 ? -13.203 41.75 14.984 1 93.88 59 ALA B O 1
ATOM 6532 N N . ALA B 1 60 ? -13.75 40.344 13.367 1 93.38 60 ALA B N 1
ATOM 6533 C CA . ALA B 1 60 ? -12.781 39.344 13.789 1 93.38 60 ALA B CA 1
ATOM 6534 C C . ALA B 1 60 ? -11.352 39.812 13.578 1 93.38 60 ALA B C 1
ATOM 6536 O O . ALA B 1 60 ? -10.469 39.531 14.383 1 93.38 60 ALA B O 1
ATOM 6537 N N . ARG B 1 61 ? -11.078 40.531 12.555 1 91.06 61 ARG B N 1
ATOM 6538 C CA . ARG B 1 61 ? -9.719 40.906 12.18 1 91.06 61 ARG B CA 1
ATOM 6539 C C . ARG B 1 61 ? -9.266 42.156 12.93 1 91.06 61 ARG B C 1
ATOM 6541 O O . ARG B 1 61 ? -8.117 42.594 12.789 1 91.06 61 ARG B O 1
ATOM 6548 N N . GLY B 1 62 ? -10.102 42.594 13.711 1 91.44 62 GLY B N 1
ATOM 6549 C CA . GLY B 1 62 ? -9.672 43.688 14.578 1 91.44 62 GLY B CA 1
ATOM 6550 C C . GLY B 1 62 ? -8.555 43.281 15.523 1 91.44 62 GLY B C 1
ATOM 6551 O O . GLY B 1 62 ? -8.523 42.156 16.016 1 91.44 62 GLY B O 1
ATOM 6552 N N . LYS B 1 63 ? -7.75 44.156 15.914 1 92.81 63 LYS B N 1
ATOM 6553 C CA . LYS B 1 63 ? -6.535 43.844 16.672 1 92.81 63 LYS B CA 1
ATOM 6554 C C . LYS B 1 63 ? -6.855 43.594 18.141 1 92.81 63 LYS B C 1
ATOM 6556 O O . LYS B 1 63 ? -6.102 42.906 18.828 1 92.81 63 LYS B O 1
ATOM 6561 N N . ASP B 1 64 ? -7.949 44.094 18.562 1 94.94 64 ASP B N 1
ATOM 6562 C CA . ASP B 1 64 ? -8.297 43.906 19.969 1 94.94 64 ASP B CA 1
ATOM 6563 C C . ASP B 1 64 ? -8.555 42.438 20.297 1 94.94 64 ASP B C 1
ATOM 6565 O O . ASP B 1 64 ? -9.195 41.75 19.516 1 94.94 64 ASP B O 1
ATOM 6569 N N . LEU B 1 65 ? -7.992 42.031 21.406 1 96.69 65 LEU B N 1
ATOM 6570 C CA . LEU B 1 65 ? -8.25 40.656 21.844 1 96.69 65 LEU B CA 1
ATOM 6571 C C . LEU B 1 65 ? -9.508 40.594 22.703 1 96.69 65 LEU B C 1
ATOM 6573 O O . LEU B 1 65 ? -10.18 39.562 22.75 1 96.69 65 LEU B O 1
ATOM 6577 N N . LYS B 1 66 ? -9.742 41.719 23.469 1 96.25 66 LYS B N 1
ATOM 6578 C CA . LYS B 1 66 ? -10.977 41.812 24.234 1 96.25 66 LYS B CA 1
ATOM 6579 C C . LYS B 1 66 ? -12.156 42.156 23.344 1 96.25 66 LYS B C 1
ATOM 6581 O O . LYS B 1 66 ? -12.672 43.281 23.391 1 96.25 66 LYS B O 1
ATOM 6586 N N . LYS B 1 67 ? -12.656 41.281 22.641 1 96.81 67 LYS B N 1
ATOM 6587 C CA . LYS B 1 67 ? -13.766 41.469 21.719 1 96.81 67 LYS B CA 1
ATOM 6588 C C . LYS B 1 67 ? -14.594 40.188 21.578 1 96.81 67 LYS B C 1
ATOM 6590 O O . LYS B 1 67 ? -14.133 39.094 21.938 1 96.81 67 LYS B O 1
ATOM 6595 N N . ASN B 1 68 ? -15.789 40.406 21.203 1 97.94 68 ASN B N 1
ATOM 6596 C CA . ASN B 1 68 ? -16.625 39.281 20.75 1 97.94 68 ASN B CA 1
ATOM 6597 C C . ASN B 1 68 ? -16.609 39.156 19.234 1 97.94 68 ASN B C 1
ATOM 6599 O O . ASN B 1 68 ? -16.797 40.156 18.516 1 97.94 68 ASN B O 1
ATOM 6603 N N . SER B 1 69 ? -16.266 38 18.719 1 97.94 69 SER B N 1
ATOM 6604 C CA . SER B 1 69 ? -16.188 37.844 17.266 1 97.94 69 SER B CA 1
ATOM 6605 C C . SER B 1 69 ? -16.5 36.406 16.844 1 97.94 69 SER B C 1
ATOM 6607 O O . SER B 1 69 ? -16.391 35.469 17.641 1 97.94 69 SER B O 1
ATOM 6609 N N . ILE B 1 70 ? -16.938 36.25 15.617 1 98.19 70 ILE B N 1
ATOM 6610 C CA . ILE B 1 70 ? -17.156 34.938 15.016 1 98.19 70 ILE B CA 1
ATOM 6611 C C . ILE B 1 70 ? -15.812 34.312 14.602 1 98.19 70 ILE B C 1
ATOM 6613 O O . ILE B 1 70 ? -15.047 34.938 13.867 1 98.19 70 ILE B O 1
ATOM 6617 N N . LEU B 1 71 ? -15.562 33.156 15.062 1 98.12 71 LEU B N 1
ATOM 6618 C CA . LEU B 1 71 ? -14.312 32.469 14.734 1 98.12 71 LEU B CA 1
ATOM 6619 C C . LEU B 1 71 ? -14.492 31.562 13.531 1 98.12 71 LEU B C 1
ATOM 6621 O O . LEU B 1 71 ? -13.625 31.516 12.648 1 98.12 71 LEU B O 1
ATOM 6625 N N . LEU B 1 72 ? -15.539 30.812 13.492 1 98.31 72 LEU B N 1
ATOM 6626 C CA . LEU B 1 72 ? -15.727 29.781 12.484 1 98.31 72 LEU B CA 1
ATOM 6627 C C . LEU B 1 72 ? -17.219 29.578 12.188 1 98.31 72 LEU B C 1
ATOM 6629 O O . LEU B 1 72 ? -18.047 29.672 13.086 1 98.31 72 LEU B O 1
ATOM 6633 N N . MET B 1 73 ? -17.531 29.297 10.914 1 97.88 73 MET B N 1
ATOM 6634 C CA . MET B 1 73 ? -18.844 28.828 10.484 1 97.88 73 MET B CA 1
ATOM 6635 C C . MET B 1 73 ? -18.719 27.594 9.602 1 97.88 73 MET B C 1
ATOM 6637 O O . MET B 1 73 ? -17.812 27.5 8.773 1 97.88 73 MET B O 1
ATOM 6641 N N . GLU B 1 74 ? -19.531 26.656 9.758 1 98.44 74 GLU B N 1
ATOM 6642 C CA . GLU B 1 74 ? -19.641 25.531 8.844 1 98.44 74 GLU B CA 1
ATOM 6643 C C . GLU B 1 74 ? -21.047 24.922 8.883 1 98.44 74 GLU B C 1
ATOM 6645 O O . GLU B 1 74 ? -21.859 25.312 9.719 1 98.44 74 GLU B O 1
ATOM 6650 N N . LEU B 1 75 ? -21.312 24.062 7.973 1 98.56 75 LEU B N 1
ATOM 6651 C CA . LEU B 1 75 ? -22.625 23.406 7.914 1 98.56 75 LEU B CA 1
ATOM 6652 C C . LEU B 1 75 ? -22.859 22.562 9.164 1 98.56 75 LEU B C 1
ATOM 6654 O O . LEU B 1 75 ? -21.969 21.844 9.609 1 98.56 75 LEU B O 1
ATOM 6658 N N . HIS B 1 76 ? -23.953 22.75 9.805 1 98.06 76 HIS B N 1
ATOM 6659 C CA . HIS B 1 76 ? -24.438 21.812 10.805 1 98.06 76 HIS B CA 1
ATOM 6660 C C . HIS B 1 76 ? -25.219 20.672 10.156 1 98.06 76 HIS B C 1
ATOM 6662 O O . HIS B 1 76 ? -26.297 20.906 9.586 1 98.06 76 HIS B O 1
ATOM 6668 N N . LEU B 1 77 ? -24.766 19.531 10.227 1 97.44 77 LEU B N 1
ATOM 6669 C CA . LEU B 1 77 ? -25.359 18.391 9.531 1 97.44 77 LEU B CA 1
ATOM 6670 C C . LEU B 1 77 ? -26.719 18.047 10.117 1 97.44 77 LEU B C 1
ATOM 6672 O O . LEU B 1 77 ? -26.938 18.203 11.32 1 97.44 77 LEU B O 1
ATOM 6676 N N . PRO B 1 78 ? -27.625 17.625 9.312 1 97.31 78 PRO B N 1
ATOM 6677 C CA . PRO B 1 78 ? -28.906 17.125 9.852 1 97.31 78 PRO B CA 1
ATOM 6678 C C . PRO B 1 78 ? -28.75 15.82 10.625 1 97.31 78 PRO B C 1
ATOM 6680 O O . PRO B 1 78 ? -27.75 15.109 10.453 1 97.31 78 PRO B O 1
ATOM 6683 N N . ARG B 1 79 ? -29.781 15.617 11.492 1 96.81 79 ARG B N 1
ATOM 6684 C CA . ARG B 1 79 ? -29.859 14.289 12.102 1 96.81 79 ARG B CA 1
ATOM 6685 C C . ARG B 1 79 ? -30 13.203 11.039 1 96.81 79 ARG B C 1
ATOM 6687 O O . ARG B 1 79 ? -30.656 13.414 10.016 1 96.81 79 ARG B O 1
ATOM 6694 N N . LYS B 1 80 ? -29.359 12.109 11.305 1 97.44 80 LYS B N 1
ATOM 6695 C CA . LYS B 1 80 ? -29.297 11.047 10.305 1 97.44 80 LYS B CA 1
ATOM 6696 C C . LYS B 1 80 ? -30.688 10.609 9.883 1 97.44 80 LYS B C 1
ATOM 6698 O O . LYS B 1 80 ? -30.953 10.414 8.695 1 97.44 80 LYS B O 1
ATOM 6703 N N . HIS B 1 81 ? -31.594 10.375 10.828 1 96.69 81 HIS B N 1
ATOM 6704 C CA . HIS B 1 81 ? -32.938 9.891 10.492 1 96.69 81 HIS B CA 1
ATOM 6705 C C . HIS B 1 81 ? -33.656 10.883 9.617 1 96.69 81 HIS B C 1
ATOM 6707 O O . HIS B 1 81 ? -34.469 10.484 8.758 1 96.69 81 HIS B O 1
ATOM 6713 N N . GLU B 1 82 ? -33.469 12.172 9.789 1 97.44 82 GLU B N 1
ATOM 6714 C CA . GLU B 1 82 ? -34.062 13.188 8.938 1 97.44 82 GLU B CA 1
ATOM 6715 C C . GLU B 1 82 ? -33.469 13.172 7.535 1 97.44 82 GLU B C 1
ATOM 6717 O O . GLU B 1 82 ? -34.219 13.297 6.547 1 97.44 82 GLU B O 1
ATOM 6722 N N . ALA B 1 83 ? -32.219 13.07 7.465 1 98 83 ALA B N 1
ATOM 6723 C CA . ALA B 1 83 ? -31.562 12.992 6.168 1 98 83 ALA B CA 1
ATOM 6724 C C . ALA B 1 83 ? -32.031 11.781 5.379 1 98 83 ALA B C 1
ATOM 6726 O O . ALA B 1 83 ? -32.25 11.867 4.168 1 98 83 ALA B O 1
ATOM 6727 N N . LEU B 1 84 ? -32.188 10.656 6.074 1 97.62 84 LEU B N 1
ATOM 6728 C CA . LEU B 1 84 ? -32.562 9.406 5.41 1 97.62 84 LEU B CA 1
ATOM 6729 C C . LEU B 1 84 ? -34 9.492 4.867 1 97.62 84 LEU B C 1
ATOM 6731 O O . LEU B 1 84 ? -34.312 8.859 3.859 1 97.62 84 LEU B O 1
ATOM 6735 N N . ARG B 1 85 ? -34.875 10.289 5.492 1 96.81 85 ARG B N 1
ATOM 6736 C CA . ARG B 1 85 ? -36.219 10.492 4.957 1 96.81 85 ARG B CA 1
ATOM 6737 C C . ARG B 1 85 ? -36.156 11.141 3.574 1 96.81 85 ARG B C 1
ATOM 6739 O O . ARG B 1 85 ? -36.938 10.773 2.686 1 96.81 85 ARG B O 1
ATOM 6746 N N . ALA B 1 86 ? -35.25 12.031 3.432 1 96.5 86 ALA B N 1
ATOM 6747 C CA . ALA B 1 86 ? -35.062 12.672 2.131 1 96.5 86 ALA B CA 1
ATOM 6748 C C . ALA B 1 86 ? -34.375 11.734 1.145 1 96.5 86 ALA B C 1
ATOM 6750 O O . ALA B 1 86 ? -34.812 11.602 -0.003 1 96.5 86 ALA B O 1
ATOM 6751 N N . LEU B 1 87 ? -33.375 11.055 1.544 1 97.12 87 LEU B N 1
ATOM 6752 C CA . LEU B 1 87 ? -32.5 10.25 0.678 1 97.12 87 LEU B CA 1
ATOM 6753 C C . LEU B 1 87 ? -33.219 8.984 0.232 1 97.12 87 LEU B C 1
ATOM 6755 O O . LEU B 1 87 ? -33.031 8.508 -0.887 1 97.12 87 LEU B O 1
ATOM 6759 N N . ASP B 1 88 ? -34.062 8.43 1.155 1 95.19 88 ASP B N 1
ATOM 6760 C CA . ASP B 1 88 ? -34.594 7.098 0.888 1 95.19 88 ASP B CA 1
ATOM 6761 C C . ASP B 1 88 ? -36.094 7.168 0.53 1 95.19 88 ASP B C 1
ATOM 6763 O O . ASP B 1 88 ? -36.625 6.242 -0.079 1 95.19 88 ASP B O 1
ATOM 6767 N N . ARG B 1 89 ? -36.75 8.297 0.922 1 93.81 89 ARG B N 1
ATOM 6768 C CA . ARG B 1 89 ? -38.219 8.352 0.729 1 93.81 89 ARG B CA 1
ATOM 6769 C C . ARG B 1 89 ? -38.594 9.578 -0.088 1 93.81 89 ARG B C 1
ATOM 6771 O O . ARG B 1 89 ? -39.781 9.82 -0.315 1 93.81 89 ARG B O 1
ATOM 6778 N N . GLY B 1 90 ? -37.656 10.336 -0.442 1 92.44 90 GLY B N 1
ATOM 6779 C CA . GLY B 1 90 ? -37.938 11.492 -1.281 1 92.44 90 GLY B CA 1
ATOM 6780 C C . GLY B 1 90 ? -38.656 12.602 -0.545 1 92.44 90 GLY B C 1
ATOM 6781 O O . GLY B 1 90 ? -39.281 13.477 -1.169 1 92.44 90 GLY B O 1
ATOM 6782 N N . GLN B 1 91 ? -38.625 12.555 0.711 1 95 91 GLN B N 1
ATOM 6783 C CA . GLN B 1 91 ? -39.25 13.617 1.492 1 95 91 GLN B CA 1
ATOM 6784 C C . GLN B 1 91 ? -38.438 14.906 1.412 1 95 91 GLN B C 1
ATOM 6786 O O . GLN B 1 91 ? -37.375 14.938 0.8 1 95 91 GLN B O 1
ATOM 6791 N N . ALA B 1 92 ? -39.062 15.891 1.927 1 95.19 92 ALA B N 1
ATOM 6792 C CA . ALA B 1 92 ? -38.375 17.188 1.912 1 95.19 92 ALA B CA 1
ATOM 6793 C C . ALA B 1 92 ? -37.062 17.125 2.666 1 95.19 92 ALA B C 1
ATOM 6795 O O . ALA B 1 92 ? -36.969 16.484 3.711 1 95.19 92 ALA B O 1
ATOM 6796 N N . LYS B 1 93 ? -36.094 17.734 2.113 1 96.44 93 LYS B N 1
ATOM 6797 C CA . LYS B 1 93 ? -34.812 17.844 2.793 1 96.44 93 LYS B CA 1
ATOM 6798 C C . LYS B 1 93 ? -34.938 18.594 4.113 1 96.44 93 LYS B C 1
ATOM 6800 O O . LYS B 1 93 ? -35.688 19.547 4.215 1 96.44 93 LYS B O 1
ATOM 6805 N N . PRO B 1 94 ? -34.125 18.156 5.09 1 97 94 PRO B N 1
ATOM 6806 C CA . PRO B 1 94 ? -34.062 18.953 6.309 1 97 94 PRO B CA 1
ATOM 6807 C C . PRO B 1 94 ? -33.562 20.375 6.059 1 97 94 PRO B C 1
ATOM 6809 O O . PRO B 1 94 ? -32.781 20.609 5.141 1 97 94 PRO B O 1
ATOM 6812 N N . THR B 1 95 ? -34.062 21.281 6.926 1 95.62 95 THR B N 1
ATOM 6813 C CA . THR B 1 95 ? -33.625 22.672 6.848 1 95.62 95 THR B CA 1
ATOM 6814 C C . THR B 1 95 ? -32.125 22.766 7.094 1 95.62 95 THR B C 1
ATOM 6816 O O . THR B 1 95 ? -31.609 22.188 8.039 1 95.62 95 THR B O 1
ATOM 6819 N N . ARG B 1 96 ? -31.469 23.531 6.219 1 97.75 96 ARG B N 1
ATOM 6820 C CA . ARG B 1 96 ? -30.047 23.734 6.406 1 97.75 96 ARG B CA 1
ATOM 6821 C C . ARG B 1 96 ? -29.766 24.656 7.586 1 97.75 96 ARG B C 1
ATOM 6823 O O . ARG B 1 96 ? -30.547 25.594 7.836 1 97.75 96 ARG B O 1
ATOM 6830 N N . GLN B 1 97 ? -28.766 24.312 8.328 1 98.44 97 GLN B N 1
ATOM 6831 C CA . GLN B 1 97 ? -28.359 25.094 9.492 1 98.44 97 GLN B CA 1
ATOM 6832 C C . GLN B 1 97 ? -26.844 25.281 9.516 1 98.44 97 GLN B C 1
ATOM 6834 O O . GLN B 1 97 ? -26.109 24.547 8.852 1 98.44 97 GLN B O 1
ATOM 6839 N N . ALA B 1 98 ? -26.391 26.281 10.227 1 98.75 98 ALA B N 1
ATOM 6840 C CA . ALA B 1 98 ? -24.953 26.547 10.375 1 98.75 98 ALA B CA 1
ATOM 6841 C C . ALA B 1 98 ? -24.516 26.391 11.828 1 98.75 98 ALA B C 1
ATOM 6843 O O . ALA B 1 98 ? -25.25 26.781 12.742 1 98.75 98 ALA B O 1
ATOM 6844 N N . ARG B 1 99 ? -23.469 25.734 12.016 1 98.62 99 ARG B N 1
ATOM 6845 C CA . ARG B 1 99 ? -22.766 25.797 13.297 1 98.62 99 ARG B CA 1
ATOM 6846 C C . ARG B 1 99 ? -21.766 26.953 13.312 1 98.62 99 ARG B C 1
ATOM 6848 O O . ARG B 1 99 ? -20.922 27.062 12.422 1 98.62 99 ARG B O 1
ATOM 6855 N N . VAL B 1 100 ? -21.859 27.812 14.312 1 98.75 100 VAL B N 1
ATOM 6856 C CA . VAL B 1 100 ? -21.016 29 14.406 1 98.75 100 VAL B CA 1
ATOM 6857 C C . VAL B 1 100 ? -20.281 29.016 15.742 1 98.75 100 VAL B C 1
ATOM 6859 O O . VAL B 1 100 ? -20.891 28.844 16.797 1 98.75 100 VAL B O 1
ATOM 6862 N N . VAL B 1 101 ? -19.031 29.203 15.672 1 98.44 101 VAL B N 1
ATOM 6863 C CA . VAL B 1 101 ? -18.203 29.344 16.875 1 98.44 101 VAL B CA 1
ATOM 6864 C C . VAL B 1 101 ? -17.938 30.828 17.156 1 98.44 101 VAL B C 1
ATOM 6866 O O . VAL B 1 101 ? -17.375 31.531 16.312 1 98.44 101 VAL B O 1
ATOM 6869 N N . VAL B 1 102 ? -18.328 31.266 18.297 1 98.06 102 VAL B N 1
ATOM 6870 C CA . VAL B 1 102 ? -18.156 32.656 18.688 1 98.06 102 VAL B CA 1
ATOM 6871 C C . VAL B 1 102 ? -17.219 32.719 19.891 1 98.06 102 VAL B C 1
ATOM 6873 O O . VAL B 1 102 ? -17.375 31.984 20.859 1 98.06 102 VAL B O 1
ATOM 6876 N N . GLN B 1 103 ? -16.281 33.562 19.797 1 97.31 103 GLN B N 1
ATOM 6877 C CA . GLN B 1 103 ? -15.43 33.906 20.953 1 97.31 103 GLN B CA 1
ATOM 6878 C C . GLN B 1 103 ? -15.93 35.156 21.672 1 97.31 103 GLN B C 1
ATOM 6880 O O . GLN B 1 103 ? -16.016 36.219 21.062 1 97.31 103 GLN B O 1
ATOM 6885 N N . PHE B 1 104 ? -16.219 35 22.922 1 97.25 104 PHE B N 1
ATOM 6886 C CA . PHE B 1 104 ? -16.641 36.125 23.766 1 97.25 104 PHE B CA 1
ATOM 6887 C C . PHE B 1 104 ? -15.5 36.562 24.672 1 97.25 104 PHE B C 1
ATOM 6889 O O . PHE B 1 104 ? -15.406 36.156 25.828 1 97.25 104 PHE B O 1
ATOM 6896 N N . GLY B 1 105 ? -14.734 37.438 24.109 1 96.75 105 GLY B N 1
ATOM 6897 C CA . GLY B 1 105 ? -13.594 37.938 24.859 1 96.75 105 GLY B CA 1
ATOM 6898 C C . GLY B 1 105 ? -13.906 39.156 25.672 1 96.75 105 GLY B C 1
ATOM 6899 O O . GLY B 1 105 ? -13.234 39.469 26.672 1 96.75 105 GLY B O 1
ATOM 6900 N N . ASN B 1 106 ? -14.898 39.906 25.234 1 95.81 106 ASN B N 1
ATOM 6901 C CA . ASN B 1 106 ? -15.273 41.125 25.922 1 95.81 106 ASN B CA 1
ATOM 6902 C C . ASN B 1 106 ? -16.422 40.906 26.891 1 95.81 106 ASN B C 1
ATOM 6904 O O . ASN B 1 106 ? -17.5 41.469 26.734 1 95.81 106 ASN B O 1
ATOM 6908 N N . GLN B 1 107 ? -16.203 40.062 27.828 1 93.06 107 GLN B N 1
ATOM 6909 C CA . GLN B 1 107 ? -17.141 39.75 28.906 1 93.06 107 GLN B CA 1
ATOM 6910 C C . GLN B 1 107 ? -16.406 39.594 30.234 1 93.06 107 GLN B C 1
ATOM 6912 O O . GLN B 1 107 ? -15.18 39.469 30.266 1 93.06 107 GLN B O 1
ATOM 6917 N N . ALA B 1 108 ? -17.219 39.656 31.297 1 92.38 108 ALA B N 1
ATOM 6918 C CA . ALA B 1 108 ? -16.625 39.5 32.625 1 92.38 108 ALA B CA 1
ATOM 6919 C C . ALA B 1 108 ? -15.906 38.156 32.75 1 92.38 108 ALA B C 1
ATOM 6921 O O . ALA B 1 108 ? -14.805 38.062 33.281 1 92.38 108 ALA B O 1
ATOM 6922 N N . GLN B 1 109 ? -16.484 37.188 32.188 1 93.25 109 GLN B N 1
ATOM 6923 C CA . GLN B 1 109 ? -15.875 35.875 32.062 1 93.25 109 GLN B CA 1
ATOM 6924 C C . GLN B 1 109 ? -15.805 35.406 30.609 1 93.25 109 GLN B C 1
ATOM 6926 O O . GLN B 1 109 ? -16.719 34.75 30.125 1 93.25 109 GLN B O 1
ATOM 6931 N N . PRO B 1 110 ? -14.68 35.688 30.016 1 96.12 110 PRO B N 1
ATOM 6932 C CA . PRO B 1 110 ? -14.547 35.281 28.609 1 96.12 110 PRO B CA 1
ATOM 6933 C C . PRO B 1 110 ? -14.867 33.781 28.391 1 96.12 110 PRO B C 1
ATOM 6935 O O . PRO B 1 110 ? -14.562 32.969 29.25 1 96.12 110 PRO B O 1
ATOM 6938 N N . ASN B 1 111 ? -15.43 33.438 27.281 1 94.94 111 ASN B N 1
ATOM 6939 C CA . ASN B 1 111 ? -15.773 32.031 26.953 1 94.94 111 ASN B CA 1
ATOM 6940 C C . ASN B 1 111 ? -15.898 31.844 25.453 1 94.94 111 ASN B C 1
ATOM 6942 O O . ASN B 1 111 ? -15.836 32.812 24.672 1 94.94 111 ASN B O 1
ATOM 6946 N N . ILE B 1 112 ? -15.984 30.656 25.062 1 97.5 112 ILE B N 1
ATOM 6947 C CA . ILE B 1 112 ? -16.312 30.25 23.703 1 97.5 112 ILE B CA 1
ATOM 6948 C C . ILE B 1 112 ? -17.688 29.562 23.672 1 97.5 112 ILE B C 1
ATOM 6950 O O . ILE B 1 112 ? -17.969 28.719 24.531 1 97.5 112 ILE B O 1
ATOM 6954 N N . THR B 1 113 ? -18.516 29.938 22.766 1 97.38 113 THR B N 1
ATOM 6955 C CA . THR B 1 113 ? -19.828 29.344 22.625 1 97.38 113 THR B CA 1
ATOM 6956 C C . THR B 1 113 ? -20.094 28.953 21.188 1 97.38 113 THR B C 1
ATOM 6958 O O . THR B 1 113 ? -19.781 29.703 20.266 1 97.38 113 THR B O 1
ATOM 6961 N N . GLU B 1 114 ? -20.609 27.797 21 1 98 114 GLU B N 1
ATOM 6962 C CA . GLU B 1 114 ? -21.062 27.375 19.688 1 98 114 GLU B CA 1
ATOM 6963 C C . GLU B 1 114 ? -22.578 27.562 19.547 1 98 114 GLU B C 1
ATOM 6965 O O . GLU B 1 114 ? -23.328 27.234 20.469 1 98 114 GLU B O 1
ATOM 6970 N N . PHE B 1 115 ? -22.984 28.078 18.391 1 98.38 115 PHE B N 1
ATOM 6971 C CA . PHE B 1 115 ? -24.406 28.297 18.109 1 98.38 115 PHE B CA 1
ATOM 6972 C C . PHE B 1 115 ? -24.828 27.484 16.875 1 98.38 115 PHE B C 1
ATOM 6974 O O . PHE B 1 115 ? -24.031 27.266 15.969 1 98.38 115 PHE B O 1
ATOM 6981 N N . ILE B 1 116 ? -26.047 27.062 16.922 1 98.44 116 ILE B N 1
ATOM 6982 C CA . ILE B 1 116 ? -26.734 26.625 15.711 1 98.44 116 ILE B CA 1
ATOM 6983 C C . ILE B 1 116 ? -27.625 27.734 15.188 1 98.44 116 ILE B C 1
ATOM 6985 O O . ILE B 1 116 ? -28.516 28.203 15.891 1 98.44 116 ILE B O 1
ATOM 6989 N N . VAL B 1 117 ? -27.344 28.188 13.992 1 98.81 117 VAL B N 1
ATOM 6990 C CA . VAL B 1 117 ? -28.109 29.25 13.352 1 98.81 117 VAL B CA 1
ATOM 6991 C C . VAL B 1 117 ? -29 28.672 12.266 1 98.81 117 VAL B C 1
ATOM 6993 O O . VAL B 1 117 ? -28.547 27.906 11.414 1 98.81 117 VAL B O 1
ATOM 6996 N N . SER B 1 118 ? -30.281 29.094 12.312 1 98 118 SER B N 1
ATOM 6997 C CA . SER B 1 118 ? -31.281 28.469 11.445 1 98 118 SER B CA 1
ATOM 6998 C C . SER B 1 118 ? -32.469 29.422 11.211 1 98 118 SER B C 1
ATOM 7000 O O . SER B 1 118 ? -32.719 30.328 12.008 1 98 118 SER B O 1
ATOM 7002 N N . PRO B 1 119 ? -33.25 29.266 10.07 1 97.75 119 PRO B N 1
ATOM 7003 C CA . PRO B 1 119 ? -32.969 28.438 8.898 1 97.75 119 PRO B CA 1
ATOM 7004 C C . PRO B 1 119 ? -32.031 29.141 7.898 1 97.75 119 PRO B C 1
ATOM 7006 O O . PRO B 1 119 ? -31.891 30.359 7.945 1 97.75 119 PRO B O 1
ATOM 7009 N N . LEU B 1 120 ? -31.375 28.453 7.09 1 97.56 120 LEU B N 1
ATOM 7010 C CA . LEU B 1 120 ? -30.609 29.047 5.988 1 97.56 120 LEU B CA 1
ATOM 7011 C C . LEU B 1 120 ? -31.422 29.016 4.699 1 97.56 120 LEU B C 1
ATOM 7013 O O . LEU B 1 120 ? -32.219 28.109 4.473 1 97.56 120 LEU B O 1
ATOM 7017 N N . PRO B 1 121 ? -31.312 29.938 3.904 1 95.06 121 PRO B N 1
ATOM 7018 C CA . PRO B 1 121 ? -30.312 31.016 3.914 1 95.06 121 PRO B CA 1
ATOM 7019 C C . PRO B 1 121 ? -30.812 32.25 4.664 1 95.06 121 PRO B C 1
ATOM 7021 O O . PRO B 1 121 ? -30.125 33.281 4.691 1 95.06 121 PRO B O 1
ATOM 7024 N N . PHE B 1 122 ? -31.984 32.281 5.266 1 96.38 122 PHE B N 1
ATOM 7025 C CA . PHE B 1 122 ? -32.531 33.438 5.969 1 96.38 122 PHE B CA 1
ATOM 7026 C C . PHE B 1 122 ? -32.688 33.125 7.453 1 96.38 122 PHE B C 1
ATOM 7028 O O . PHE B 1 122 ? -33.781 32.906 7.934 1 96.38 122 PHE B O 1
ATOM 7035 N N . PRO B 1 123 ? -31.609 33.25 8.164 1 98.12 123 PRO B N 1
ATOM 7036 C CA . PRO B 1 123 ? -31.641 32.875 9.578 1 98.12 123 PRO B CA 1
ATOM 7037 C C . PRO B 1 123 ? -32.562 33.781 10.398 1 98.12 123 PRO B C 1
ATOM 7039 O O . PRO B 1 123 ? -32.656 34.969 10.164 1 98.12 123 PRO B O 1
ATOM 7042 N N . THR B 1 124 ? -33.312 33.188 11.398 1 98 124 THR B N 1
ATOM 7043 C CA . THR B 1 124 ? -34.188 33.906 12.312 1 98 124 THR B CA 1
ATOM 7044 C C . THR B 1 124 ? -33.969 33.469 13.758 1 98 124 THR B C 1
ATOM 7046 O O . THR B 1 124 ? -34.5 34.062 14.688 1 98 124 THR B O 1
ATOM 7049 N N . THR B 1 125 ? -33.188 32.469 13.945 1 98.06 125 THR B N 1
ATOM 7050 C CA . THR B 1 125 ? -32.938 31.984 15.289 1 98.06 125 THR B CA 1
ATOM 7051 C C . THR B 1 125 ? -31.484 31.562 15.453 1 98.06 125 THR B C 1
ATOM 7053 O O . THR B 1 125 ? -30.812 31.234 14.469 1 98.06 125 THR B O 1
ATOM 7056 N N . TYR B 1 126 ? -30.938 31.641 16.578 1 98.12 126 TYR B N 1
ATOM 7057 C CA . TYR B 1 126 ? -29.672 31.047 16.984 1 98.12 126 TYR B CA 1
ATOM 7058 C C . TYR B 1 126 ? -29.797 30.406 18.359 1 98.12 126 TYR B C 1
ATOM 7060 O O . TYR B 1 126 ? -30.406 30.969 19.266 1 98.12 126 TYR B O 1
ATOM 7068 N N . THR B 1 127 ? -29.375 29.172 18.484 1 97.62 127 THR B N 1
ATOM 7069 C CA . THR B 1 127 ? -29.453 28.438 19.75 1 97.62 127 THR B CA 1
ATOM 7070 C C . THR B 1 127 ? -28.078 27.906 20.141 1 97.62 127 THR B C 1
ATOM 7072 O O . THR B 1 127 ? -27.297 27.469 19.281 1 97.62 127 THR B O 1
ATOM 7075 N N . GLY B 1 128 ? -27.781 27.906 21.469 1 96.31 128 GLY B N 1
ATOM 7076 C CA . GLY B 1 128 ? -26.516 27.375 21.969 1 96.31 128 GLY B CA 1
ATOM 7077 C C . GLY B 1 128 ? -26.375 25.891 21.766 1 96.31 128 GLY B C 1
ATOM 7078 O O . GLY B 1 128 ? -27.344 25.141 21.953 1 96.31 128 GLY B O 1
ATOM 7079 N N . LYS B 1 129 ? -25.219 25.484 21.281 1 95.56 129 LYS B N 1
ATOM 7080 C CA . LYS B 1 129 ? -24.875 24.078 21.172 1 95.56 129 LYS B CA 1
ATOM 7081 C C . LYS B 1 129 ? -24 23.625 22.344 1 95.56 129 LYS B C 1
ATOM 7083 O O . LYS B 1 129 ? -23.016 24.312 22.688 1 95.56 129 LYS B O 1
ATOM 7088 N N . THR B 1 130 ? -24.328 22.547 23 1 92.5 130 THR B N 1
ATOM 7089 C CA . THR B 1 130 ? -23.578 22.062 24.156 1 92.5 130 THR B CA 1
ATOM 7090 C C . THR B 1 130 ? -22.875 20.75 23.844 1 92.5 130 THR B C 1
ATOM 7092 O O . THR B 1 130 ? -23.234 20.062 22.891 1 92.5 130 THR B O 1
ATOM 7095 N N . PHE B 1 131 ? -21.844 20.5 24.547 1 93.88 131 PHE B N 1
ATOM 7096 C CA . PHE B 1 131 ? -21.156 19.203 24.516 1 93.88 131 PHE B CA 1
ATOM 7097 C C . PHE B 1 131 ? -21.688 18.297 25.609 1 93.88 131 PHE B C 1
ATOM 7099 O O . PHE B 1 131 ? -22.484 18.719 26.453 1 93.88 131 PHE B O 1
ATOM 7106 N N . LYS B 1 132 ? -21.328 17.078 25.516 1 89.44 132 LYS B N 1
ATOM 7107 C CA . LYS B 1 132 ? -21.797 16.094 26.5 1 89.44 132 LYS B CA 1
ATOM 7108 C C . LYS B 1 132 ? -21.516 16.562 27.922 1 89.44 132 LYS B C 1
ATOM 7110 O O . LYS B 1 132 ? -20.422 17.047 28.219 1 89.44 132 LYS B O 1
ATOM 7115 N N . GLY B 1 133 ? -22.5 16.484 28.797 1 87.44 133 GLY B N 1
ATOM 7116 C CA . GLY B 1 133 ? -22.359 16.891 30.188 1 87.44 133 GLY B CA 1
ATOM 7117 C C . GLY B 1 133 ? -22.359 18.391 30.391 1 87.44 133 GLY B C 1
ATOM 7118 O O . GLY B 1 133 ? -21.969 18.875 31.453 1 87.44 133 GLY B O 1
ATOM 7119 N N . ASP B 1 134 ? -22.672 19.047 29.391 1 88.94 134 ASP B N 1
ATOM 7120 C CA . ASP B 1 134 ? -22.688 20.516 29.406 1 88.94 134 ASP B CA 1
ATOM 7121 C C . ASP B 1 134 ? -21.312 21.062 29.781 1 88.94 134 ASP B C 1
ATOM 7123 O O . ASP B 1 134 ? -21.219 22.016 30.578 1 88.94 134 ASP B O 1
ATOM 7127 N N . ARG B 1 135 ? -20.359 20.391 29.312 1 87.06 135 ARG B N 1
ATOM 7128 C CA . ARG B 1 135 ? -19 20.844 29.562 1 87.06 135 ARG B CA 1
ATOM 7129 C C . ARG B 1 135 ? -18.75 22.188 28.906 1 87.06 135 ARG B C 1
ATOM 7131 O O . ARG B 1 135 ? -19 22.359 27.719 1 87.06 135 ARG B O 1
ATOM 7138 N N . PRO B 1 136 ? -18.266 23.109 29.688 1 90.69 136 PRO B N 1
ATOM 7139 C CA . PRO B 1 136 ? -17.953 24.391 29.078 1 90.69 136 PRO B CA 1
ATOM 7140 C C . PRO B 1 136 ? -16.672 24.359 28.25 1 90.69 136 PRO B C 1
ATOM 7142 O O . PRO B 1 136 ? -15.758 23.578 28.547 1 90.69 136 PRO B O 1
ATOM 7145 N N . ILE B 1 137 ? -16.656 25.141 27.203 1 96.5 137 ILE B N 1
ATOM 7146 C CA . ILE B 1 137 ? -15.422 25.344 26.438 1 96.5 137 ILE B CA 1
ATOM 7147 C C . ILE B 1 137 ? -14.562 26.406 27.125 1 96.5 137 ILE B C 1
ATOM 7149 O O . ILE B 1 137 ? -14.969 27.562 27.234 1 96.5 137 ILE B O 1
ATOM 7153 N N . ARG B 1 138 ? -13.438 25.984 27.578 1 95.38 138 ARG B N 1
ATOM 7154 C CA . ARG B 1 138 ? -12.547 26.969 28.203 1 95.38 138 ARG B CA 1
ATOM 7155 C C . ARG B 1 138 ? -12.031 27.969 27.188 1 95.38 138 ARG B C 1
ATOM 7157 O O . ARG B 1 138 ? -11.672 27.594 26.062 1 95.38 138 ARG B O 1
ATOM 7164 N N . PHE B 1 139 ? -11.977 29.203 27.609 1 97.62 139 PHE B N 1
ATOM 7165 C CA . PHE B 1 139 ? -11.562 30.25 26.688 1 97.62 139 PHE B CA 1
ATOM 7166 C C . PHE B 1 139 ? -10.133 30.031 26.219 1 97.62 139 PHE B C 1
ATOM 7168 O O . PHE B 1 139 ? -9.797 30.281 25.062 1 97.62 139 PHE B O 1
ATOM 7175 N N . GLU B 1 140 ? -9.281 29.531 27.094 1 97.44 140 GLU B N 1
ATOM 7176 C CA . GLU B 1 140 ? -7.859 29.344 26.828 1 97.44 140 GLU B CA 1
ATOM 7177 C C . GLU B 1 140 ? -7.633 28.25 25.797 1 97.44 140 GLU B C 1
ATOM 7179 O O . GLU B 1 140 ? -6.547 28.125 25.234 1 97.44 140 GLU B O 1
ATOM 7184 N N . SER B 1 141 ? -8.672 27.469 25.547 1 97.88 141 SER B N 1
ATOM 7185 C CA . SER B 1 141 ? -8.523 26.328 24.641 1 97.88 141 SER B CA 1
ATOM 7186 C C . SER B 1 141 ? -8.734 26.75 23.188 1 97.88 141 SER B C 1
ATOM 7188 O O . SER B 1 141 ? -8.508 25.953 22.266 1 97.88 141 SER B O 1
ATOM 7190 N N . ARG B 1 142 ? -9.117 27.969 22.969 1 97.44 142 ARG B N 1
ATOM 7191 C CA . ARG B 1 142 ? -9.453 28.438 21.641 1 97.44 142 ARG B CA 1
ATOM 7192 C C . ARG B 1 142 ? -8.25 28.359 20.703 1 97.44 142 ARG B C 1
ATOM 7194 O O . ARG B 1 142 ? -7.109 28.484 21.141 1 97.44 142 ARG B O 1
ATOM 7201 N N . PRO B 1 143 ? -8.469 28.141 19.391 1 97.19 143 PRO B N 1
ATOM 7202 C CA . PRO B 1 143 ? -7.375 28.297 18.438 1 97.19 143 PRO B CA 1
ATOM 7203 C C . PRO B 1 143 ? -6.785 29.703 18.422 1 97.19 143 PRO B C 1
ATOM 7205 O O . PRO B 1 143 ? -7.422 30.641 18.891 1 97.19 143 PRO B O 1
ATOM 7208 N N . ILE B 1 144 ? -5.621 29.797 17.984 1 96.44 144 ILE B N 1
ATOM 7209 C CA . ILE B 1 144 ? -4.973 31.109 17.891 1 96.44 144 ILE B CA 1
ATOM 7210 C C . ILE B 1 144 ? -5.523 31.875 16.703 1 96.44 144 ILE B C 1
ATOM 7212 O O . ILE B 1 144 ? -5.812 31.281 15.656 1 96.44 144 ILE B O 1
ATOM 7216 N N . THR B 1 145 ? -5.719 33.188 16.797 1 96.44 145 THR B N 1
ATOM 7217 C CA . THR B 1 145 ? -6.289 34.031 15.75 1 96.44 145 THR B CA 1
ATOM 7218 C C . THR B 1 145 ? -5.219 34.906 15.133 1 96.44 145 THR B C 1
ATOM 7220 O O . THR B 1 145 ? -4.125 35.062 15.68 1 96.44 145 THR B O 1
ATOM 7223 N N . ALA B 1 146 ? -5.574 35.5 14.031 1 95.75 146 ALA B N 1
ATOM 7224 C CA . ALA B 1 146 ? -4.691 36.469 13.383 1 95.75 146 ALA B CA 1
ATOM 7225 C C . ALA B 1 146 ? -4.402 37.656 14.297 1 95.75 146 ALA B C 1
ATOM 7227 O O . ALA B 1 146 ? -3.287 38.188 14.312 1 95.75 146 ALA B O 1
ATOM 7228 N N . ALA B 1 147 ? -5.391 38.125 15.031 1 96.38 147 ALA B N 1
ATOM 7229 C CA . ALA B 1 147 ? -5.207 39.219 15.984 1 96.38 147 ALA B CA 1
ATOM 7230 C C . ALA B 1 147 ? -4.18 38.844 17.047 1 96.38 147 ALA B C 1
ATOM 7232 O O . ALA B 1 147 ? -3.307 39.625 17.391 1 96.38 147 ALA B O 1
ATOM 7233 N N . GLU B 1 148 ? -4.391 37.688 17.609 1 97.19 148 GLU B N 1
ATOM 7234 C CA . GLU B 1 148 ? -3.451 37.219 18.625 1 97.19 148 GLU B CA 1
ATOM 7235 C C . GLU B 1 148 ? -2.033 37.125 18.062 1 97.19 148 GLU B C 1
ATOM 7237 O O . GLU B 1 148 ? -1.069 37.5 18.734 1 97.19 148 GLU B O 1
ATOM 7242 N N . TYR B 1 149 ? -1.855 36.656 16.859 1 96.88 149 TYR B N 1
ATOM 7243 C CA . TYR B 1 149 ? -0.553 36.594 16.203 1 96.88 149 TYR B CA 1
ATOM 7244 C C . TYR B 1 149 ? 0.063 37.969 16.031 1 96.88 149 TYR B C 1
ATOM 7246 O O . TYR B 1 149 ? 1.278 38.125 16.156 1 96.88 149 TYR B O 1
ATOM 7254 N N . SER B 1 150 ? -0.771 38.906 15.68 1 96.94 150 SER B N 1
ATOM 7255 C CA . SER B 1 150 ? -0.256 40.281 15.531 1 96.94 150 SER B CA 1
ATOM 7256 C C . SER B 1 150 ? 0.399 40.75 16.828 1 96.94 150 SER B C 1
ATOM 7258 O O . SER B 1 150 ? 1.447 41.406 16.781 1 96.94 150 SER B O 1
ATOM 7260 N N . HIS B 1 151 ? -0.187 40.469 17.906 1 97.94 151 HIS B N 1
ATOM 7261 C CA . HIS B 1 151 ? 0.364 40.875 19.188 1 97.94 151 HIS B CA 1
ATOM 7262 C C . HIS B 1 151 ? 1.577 40.031 19.562 1 97.94 151 HIS B C 1
ATOM 7264 O O . HIS B 1 151 ? 2.488 40.5 20.25 1 97.94 151 HIS B O 1
ATOM 7270 N N . ILE B 1 152 ? 1.553 38.75 19.172 1 98.06 152 ILE B N 1
ATOM 7271 C CA . ILE B 1 152 ? 2.734 37.906 19.375 1 98.06 152 ILE B CA 1
ATOM 7272 C C . ILE B 1 152 ? 3.92 38.5 18.625 1 98.06 152 ILE B C 1
ATOM 7274 O O . ILE B 1 152 ? 5.031 38.594 19.156 1 98.06 152 ILE B O 1
ATOM 7278 N N . ILE B 1 153 ? 3.682 38.938 17.406 1 97.31 153 ILE B N 1
ATOM 7279 C CA . ILE B 1 153 ? 4.734 39.562 16.625 1 97.31 153 I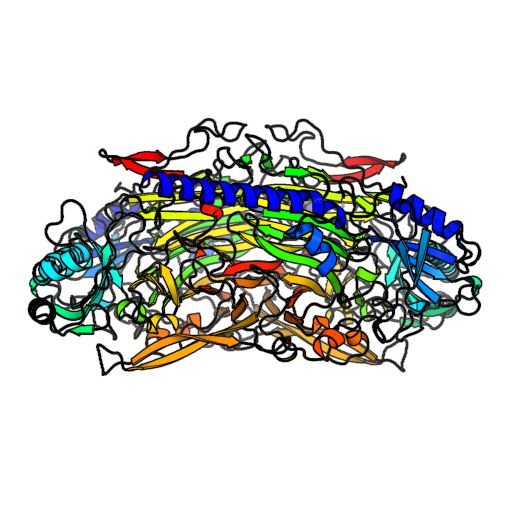LE B CA 1
ATOM 7280 C C . ILE B 1 153 ? 5.234 40.812 17.344 1 97.31 153 ILE B C 1
ATOM 7282 O O . ILE B 1 153 ? 6.441 41.062 17.406 1 97.31 153 ILE B O 1
ATOM 7286 N N . ASP B 1 154 ? 4.324 41.625 17.922 1 97.69 154 ASP B N 1
ATOM 7287 C CA . ASP B 1 154 ? 4.684 42.844 18.641 1 97.69 154 ASP B CA 1
ATOM 7288 C C . ASP B 1 154 ? 5.578 42.531 19.844 1 97.69 154 ASP B C 1
ATOM 7290 O O . ASP B 1 154 ? 6.582 43.188 20.062 1 97.69 154 ASP B O 1
ATOM 7294 N N . ILE B 1 155 ? 5.164 41.594 20.609 1 98.19 155 ILE B N 1
ATOM 7295 C CA . ILE B 1 155 ? 5.957 41.281 21.797 1 98.19 155 ILE B CA 1
ATOM 7296 C C . ILE B 1 155 ? 7.297 40.688 21.391 1 98.19 155 ILE B C 1
ATOM 7298 O O . ILE B 1 155 ? 8.312 40.906 22.047 1 98.19 155 ILE B O 1
ATOM 7302 N N . LEU B 1 156 ? 7.336 39.906 20.312 1 98.5 156 LEU B N 1
ATOM 7303 C CA . LEU B 1 156 ? 8.594 39.375 19.812 1 98.5 156 LEU B CA 1
ATOM 7304 C C . LEU B 1 156 ? 9.531 40.5 19.391 1 98.5 156 LEU B C 1
ATOM 7306 O O . LEU B 1 156 ? 10.75 40.406 19.562 1 98.5 156 LEU B O 1
ATOM 7310 N N . GLN B 1 157 ? 8.969 41.594 18.812 1 98.12 157 GLN B N 1
ATOM 7311 C CA . GLN B 1 157 ? 9.781 42.781 18.5 1 98.12 157 GLN B CA 1
ATOM 7312 C C . GLN B 1 157 ? 10.445 43.344 19.75 1 98.12 157 GLN B C 1
ATOM 7314 O O . GLN B 1 157 ? 11.633 43.656 19.734 1 98.12 157 GLN B O 1
ATOM 7319 N N . LYS B 1 158 ? 9.688 43.406 20.781 1 97.88 158 LYS B N 1
ATOM 7320 C CA . LYS B 1 158 ? 10.211 43.906 22.047 1 97.88 158 LYS B CA 1
ATOM 7321 C C . LYS B 1 158 ? 11.266 42.969 22.625 1 97.88 158 LYS B C 1
ATOM 7323 O O . LYS B 1 158 ? 12.312 43.438 23.094 1 97.88 158 LYS B O 1
ATOM 7328 N N . ILE B 1 159 ? 10.938 41.719 22.625 1 98.31 159 ILE B N 1
ATOM 7329 C CA . ILE B 1 159 ? 11.836 40.719 23.156 1 98.31 159 ILE B CA 1
ATOM 7330 C C . ILE B 1 159 ? 13.156 40.719 22.375 1 98.31 159 ILE B C 1
ATOM 7332 O O . ILE B 1 159 ? 14.234 40.75 22.984 1 98.31 159 ILE B O 1
ATOM 7336 N N . THR B 1 160 ? 13.117 40.75 21.078 1 98.31 160 THR B N 1
ATOM 7337 C CA . THR B 1 160 ? 14.305 40.594 20.25 1 98.31 160 THR B CA 1
ATOM 7338 C C . THR B 1 160 ? 15.102 41.875 20.203 1 98.31 160 THR B C 1
ATOM 7340 O O . THR B 1 160 ? 16.297 41.875 19.891 1 98.31 160 THR B O 1
ATOM 7343 N N . ALA B 1 161 ? 14.422 43 20.453 1 98.06 161 ALA B N 1
ATOM 7344 C CA . ALA B 1 161 ? 15.164 44.25 20.625 1 98.06 161 ALA B CA 1
ATOM 7345 C C . ALA B 1 161 ? 16.156 44.156 21.781 1 98.06 161 ALA B C 1
ATOM 7347 O O . ALA B 1 161 ? 17.297 44.656 21.688 1 98.06 161 ALA B O 1
ATOM 7348 N N . LYS B 1 162 ? 15.758 43.562 22.859 1 97.75 162 LYS B N 1
ATOM 7349 C CA . LYS B 1 162 ? 16.578 43.406 24.047 1 97.75 162 LYS B CA 1
ATOM 7350 C C . LYS B 1 162 ? 17.75 42.469 23.797 1 97.75 162 LYS B C 1
ATOM 7352 O O . LYS B 1 162 ? 18.812 42.594 24.422 1 97.75 162 LYS B O 1
ATOM 7357 N N . VAL B 1 163 ? 17.562 41.531 22.922 1 97.88 163 VAL B N 1
ATOM 7358 C CA . VAL B 1 163 ? 18.625 40.562 22.641 1 97.88 163 VAL B CA 1
ATOM 7359 C C . VAL B 1 163 ? 19.078 40.688 21.203 1 97.88 163 VAL B C 1
ATOM 7361 O O . VAL B 1 163 ? 19.469 39.719 20.562 1 97.88 163 VAL B O 1
ATOM 7364 N N . HIS B 1 164 ? 19 41.812 20.594 1 97.25 164 HIS B N 1
ATOM 7365 C CA . HIS B 1 164 ? 19.359 42.062 19.203 1 97.25 164 HIS B CA 1
ATOM 7366 C C . HIS B 1 164 ? 20.781 41.625 18.922 1 97.25 164 HIS B C 1
ATOM 7368 O O . HIS B 1 164 ? 21.047 40.969 17.922 1 97.25 164 HIS B O 1
ATOM 7374 N N . LYS B 1 165 ? 21.719 42.031 19.797 1 95.94 165 LYS B N 1
ATOM 7375 C CA . LYS B 1 165 ? 23.125 41.688 19.609 1 95.94 165 LYS B CA 1
ATOM 7376 C C . LYS B 1 165 ? 23.328 40.156 19.609 1 95.94 165 LYS B C 1
ATOM 7378 O O . LYS B 1 165 ? 24.062 39.625 18.766 1 95.94 165 LYS B O 1
ATOM 7383 N N . VAL B 1 166 ? 22.688 39.469 20.547 1 96.88 166 VAL B N 1
ATOM 7384 C CA . VAL B 1 166 ? 22.781 38.031 20.656 1 96.88 166 VAL B CA 1
ATOM 7385 C C . VAL B 1 166 ? 22.359 37.375 19.328 1 96.88 166 VAL B C 1
ATOM 7387 O O . VAL B 1 166 ? 23.094 36.562 18.766 1 96.88 166 VAL B O 1
ATOM 7390 N N . LEU B 1 167 ? 21.188 37.75 18.797 1 97.5 167 LEU B N 1
ATOM 7391 C CA . LEU B 1 167 ? 20.609 37.125 17.609 1 97.5 167 LEU B CA 1
ATOM 7392 C C . LEU B 1 167 ? 21.438 37.5 16.375 1 97.5 167 LEU B C 1
ATOM 7394 O O . LEU B 1 167 ? 21.703 36.656 15.523 1 97.5 167 LEU B O 1
ATOM 7398 N N . PHE B 1 168 ? 21.812 38.781 16.266 1 95.81 168 PHE B N 1
ATOM 7399 C CA . PHE B 1 168 ? 22.578 39.281 15.117 1 95.81 168 PHE B CA 1
ATOM 7400 C C . PHE B 1 168 ? 23.906 38.531 14.992 1 95.81 168 PHE B C 1
ATOM 7402 O O . PHE B 1 168 ? 24.281 38.094 13.906 1 95.81 168 PHE B O 1
ATOM 7409 N N . GLU B 1 169 ? 24.625 38.406 16.109 1 95.38 169 GLU B N 1
ATOM 7410 C CA . GLU B 1 169 ? 25.938 37.75 16.109 1 95.38 169 GLU B CA 1
ATOM 7411 C C . GLU B 1 169 ? 25.797 36.219 15.93 1 95.38 169 GLU B C 1
ATOM 7413 O O . GLU B 1 169 ? 26.578 35.625 15.211 1 95.38 169 GLU B O 1
ATOM 7418 N N . THR B 1 170 ? 24.812 35.656 16.562 1 95.88 170 THR B N 1
ATOM 7419 C CA . THR B 1 170 ? 24.594 34.219 16.453 1 95.88 170 THR B CA 1
ATOM 7420 C C . THR B 1 170 ? 24.281 33.812 15.016 1 95.88 170 THR B C 1
ATOM 7422 O O . THR B 1 170 ? 24.781 32.812 14.539 1 95.88 170 THR B O 1
ATOM 7425 N N . THR B 1 171 ? 23.516 34.594 14.258 1 96 171 THR B N 1
ATOM 7426 C CA . THR B 1 171 ? 23 34.188 12.953 1 96 171 THR B CA 1
ATOM 7427 C C . THR B 1 171 ? 23.844 34.781 11.828 1 96 171 THR B C 1
ATOM 7429 O O . THR B 1 171 ? 23.641 34.469 10.656 1 96 171 THR B O 1
ATOM 7432 N N . GLY B 1 172 ? 24.75 35.531 12.117 1 92.44 172 GLY B N 1
ATOM 7433 C CA . GLY B 1 172 ? 25.578 36.188 11.102 1 92.44 172 GLY B CA 1
ATOM 7434 C C . GLY B 1 172 ? 24.859 37.312 10.375 1 92.44 172 GLY B C 1
ATOM 7435 O O . GLY B 1 172 ? 25.047 37.5 9.18 1 92.44 172 GLY B O 1
ATOM 7436 N N . GLY B 1 173 ? 23.922 37.969 11.055 1 94.44 173 GLY B N 1
ATOM 7437 C CA . GLY B 1 173 ? 23.375 39.156 10.461 1 94.44 173 GLY B CA 1
ATOM 7438 C C . GLY B 1 173 ? 21.859 39.156 10.336 1 94.44 173 GLY B C 1
ATOM 7439 O O . GLY B 1 173 ? 21.25 40.062 9.781 1 94.44 173 GLY B O 1
ATOM 7440 N N . PHE B 1 174 ? 21.156 38.125 10.82 1 97.38 174 PHE B N 1
ATOM 7441 C CA . PHE B 1 174 ? 19.703 38.094 10.789 1 97.38 174 PHE B CA 1
ATOM 7442 C C . PHE B 1 174 ? 19.125 38.781 12.023 1 97.38 174 PHE B C 1
ATOM 7444 O O . PHE B 1 174 ? 19.703 38.688 13.109 1 97.38 174 PHE B O 1
ATOM 7451 N N . SER B 1 175 ? 18.016 39.406 11.844 1 97.12 175 SER B N 1
ATOM 7452 C CA . SER B 1 175 ? 17.328 40.094 12.945 1 97.12 175 SER B CA 1
ATOM 7453 C C . SER B 1 175 ? 15.82 39.938 12.82 1 97.12 175 SER B C 1
ATOM 7455 O O . SER B 1 175 ? 15.297 39.719 11.734 1 97.12 175 SER B O 1
ATOM 7457 N N . PHE B 1 176 ? 15.211 39.938 13.961 1 97.81 176 PHE B N 1
ATOM 7458 C CA . PHE B 1 176 ? 13.758 40.031 13.977 1 97.81 176 PHE B CA 1
ATOM 7459 C C . PHE B 1 176 ? 13.312 41.469 14.156 1 97.81 176 PHE B C 1
ATOM 7461 O O . PHE B 1 176 ? 12.414 41.938 13.461 1 97.81 176 PHE B O 1
ATOM 7468 N N . TYR B 1 177 ? 13.961 42.125 15.062 1 96.81 177 TYR B N 1
ATOM 7469 C CA . TYR B 1 177 ? 13.688 43.531 15.383 1 96.81 177 TYR B CA 1
ATOM 7470 C C . TYR B 1 177 ? 14.18 44.438 14.266 1 96.81 177 TYR B C 1
ATOM 7472 O O . TYR B 1 177 ? 15.359 44.406 13.898 1 96.81 177 TYR B O 1
ATOM 7480 N N . ASN B 1 178 ? 13.305 45.281 13.773 1 93.38 178 ASN B N 1
ATOM 7481 C CA . ASN B 1 178 ? 13.609 46.312 12.781 1 93.38 178 ASN B CA 1
ATOM 7482 C C . ASN B 1 178 ? 14.383 45.75 11.602 1 93.38 178 ASN B C 1
ATOM 7484 O O . ASN B 1 178 ? 15.367 46.344 11.156 1 93.38 178 ASN B O 1
ATOM 7488 N N . CYS B 1 179 ? 13.906 44.562 11.234 1 94.81 179 CYS B N 1
ATOM 7489 C CA . CYS B 1 179 ? 14.641 43.906 10.156 1 94.81 179 CYS B CA 1
ATOM 7490 C C . CYS B 1 179 ? 14.258 44.5 8.805 1 94.81 179 CYS B C 1
ATOM 7492 O O . CYS B 1 179 ? 13.094 44.812 8.562 1 94.81 179 CYS B O 1
ATOM 7494 N N . THR B 1 180 ? 15.234 44.594 7.82 1 90.12 180 THR B N 1
ATOM 7495 C CA . THR B 1 180 ? 14.969 45.062 6.465 1 90.12 180 THR B CA 1
ATOM 7496 C C . THR B 1 180 ? 15.328 44 5.438 1 90.12 180 THR B C 1
ATOM 7498 O O . THR B 1 180 ? 14.633 43.812 4.438 1 90.12 180 THR B O 1
ATOM 7501 N N . ASN B 1 181 ? 16.359 43.25 5.559 1 88.19 181 ASN B N 1
ATOM 7502 C CA . ASN B 1 181 ? 16.797 42.281 4.551 1 88.19 181 ASN B CA 1
ATOM 7503 C C . ASN B 1 181 ? 16.922 40.875 5.133 1 88.19 181 ASN B C 1
ATOM 7505 O O . ASN B 1 181 ? 16.203 39.969 4.723 1 88.19 181 ASN B O 1
ATOM 7509 N N . ARG B 1 182 ? 17.781 40.531 5.949 1 94.75 182 ARG B N 1
ATOM 7510 C CA . ARG B 1 182 ? 17.984 39.25 6.617 1 94.75 182 ARG B CA 1
ATOM 7511 C C . ARG B 1 182 ? 17.156 39.156 7.891 1 94.75 182 ARG B C 1
ATOM 7513 O O . ARG B 1 182 ? 17.688 39.312 8.992 1 94.75 182 ARG B O 1
ATOM 7520 N N . CYS B 1 183 ? 15.938 38.688 7.625 1 97.81 183 CYS B N 1
ATOM 7521 C CA . CYS B 1 183 ? 14.961 38.719 8.719 1 97.81 183 CYS B CA 1
ATOM 7522 C C . CYS B 1 183 ? 14.797 37.344 9.344 1 97.81 183 CYS B C 1
ATOM 7524 O O . CYS B 1 183 ? 15.109 36.344 8.711 1 97.81 183 CYS B O 1
ATOM 7526 N N . LEU B 1 184 ? 14.445 37.344 10.57 1 98.31 184 LEU B N 1
ATOM 7527 C CA . LEU B 1 184 ? 14.008 36.156 11.258 1 98.31 184 LEU B CA 1
ATOM 7528 C C . LEU B 1 184 ? 12.492 36 11.227 1 98.31 184 LEU B C 1
ATOM 7530 O O . LEU B 1 184 ? 11.781 37 11.031 1 98.31 184 LEU B O 1
ATOM 7534 N N . THR B 1 185 ? 12.023 34.844 11.25 1 97.5 185 THR B N 1
ATOM 7535 C CA . THR B 1 185 ? 10.625 34.5 11.445 1 97.5 185 THR B CA 1
ATOM 7536 C C . THR B 1 185 ? 10.477 33.5 12.594 1 97.5 185 THR B C 1
ATOM 7538 O O . THR B 1 185 ? 11.398 33.312 13.391 1 97.5 185 THR B O 1
ATOM 7541 N N . PHE B 1 186 ? 9.273 33 12.812 1 97.62 186 PHE B N 1
ATOM 7542 C CA . PHE B 1 186 ? 9.109 32.125 13.977 1 97.62 186 PHE B CA 1
ATOM 7543 C C . PHE B 1 186 ? 8.125 31 13.688 1 97.62 186 PHE B C 1
ATOM 7545 O O . PHE B 1 186 ? 7.379 31.062 12.703 1 97.62 186 PHE B O 1
ATOM 7552 N N . SER B 1 187 ? 8.188 29.922 14.43 1 97.19 187 SER B N 1
ATOM 7553 C CA . SER B 1 187 ? 7.172 28.875 14.586 1 97.19 187 SER B CA 1
ATOM 7554 C C . SER B 1 187 ? 6.691 28.781 16.031 1 97.19 187 SER B C 1
ATOM 7556 O O . SER B 1 187 ? 7.488 28.891 16.969 1 97.19 187 SER B O 1
ATOM 7558 N N . ASP B 1 188 ? 5.406 28.75 16.203 1 96.94 188 ASP B N 1
ATOM 7559 C CA . ASP B 1 188 ? 4.84 28.578 17.531 1 96.94 188 ASP B CA 1
ATOM 7560 C C . ASP B 1 188 ? 4.406 27.141 17.766 1 96.94 188 ASP B C 1
ATOM 7562 O O . ASP B 1 188 ? 4.059 26.422 16.828 1 96.94 188 ASP B O 1
ATOM 7566 N N . ILE B 1 189 ? 4.426 26.75 19.047 1 95.88 189 ILE B N 1
ATOM 7567 C CA . ILE B 1 189 ? 4.254 25.375 19.453 1 95.88 189 ILE B CA 1
ATOM 7568 C C . ILE B 1 189 ? 2.938 25.219 20.219 1 95.88 189 ILE B C 1
ATOM 7570 O O . ILE B 1 189 ? 2.461 26.172 20.844 1 95.88 189 ILE B O 1
ATOM 7574 N N . ALA B 1 190 ? 2.379 24.062 20.109 1 97.81 190 ALA B N 1
ATOM 7575 C CA . ALA B 1 190 ? 1.224 23.672 20.906 1 97.81 190 ALA B CA 1
ATOM 7576 C C . ALA B 1 190 ? 1.363 22.25 21.422 1 97.81 190 ALA B C 1
ATOM 7578 O O . ALA B 1 190 ? 2.092 21.438 20.844 1 97.81 190 ALA B O 1
ATOM 7579 N N . PRO B 1 191 ? 0.579 21.969 22.484 1 98 191 PRO B N 1
ATOM 7580 C CA . PRO B 1 191 ? -0.401 22.781 23.219 1 98 191 PRO B CA 1
ATOM 7581 C C . PRO B 1 191 ? 0.222 24 23.891 1 98 191 PRO B C 1
ATOM 7583 O O . PRO B 1 191 ? 1.436 24.047 24.109 1 98 191 PRO B O 1
ATOM 7586 N N . ARG B 1 192 ? -0.684 24.906 24.141 1 98.12 192 ARG B N 1
ATOM 7587 C CA . ARG B 1 192 ? -0.245 26.156 24.75 1 98.12 192 ARG B CA 1
ATOM 7588 C C . ARG B 1 192 ? -0.372 26.125 26.266 1 98.12 192 ARG B C 1
ATOM 7590 O O . ARG B 1 192 ? -1.199 26.828 26.844 1 98.12 192 ARG B O 1
ATOM 7597 N N . GLY B 1 193 ? 0.536 25.422 26.875 1 97.44 193 GLY B N 1
ATOM 7598 C CA . GLY B 1 193 ? 0.535 25.203 28.312 1 97.44 193 GLY B CA 1
ATOM 7599 C C . GLY B 1 193 ? 0.741 23.75 28.688 1 97.44 193 GLY B C 1
ATOM 7600 O O . GLY B 1 193 ? 1.065 22.922 27.844 1 97.44 193 GLY B O 1
ATOM 7601 N N . LEU B 1 194 ? 0.661 23.453 30 1 97.44 194 LEU B N 1
ATOM 7602 C CA . LEU B 1 194 ? 0.897 22.109 30.531 1 97.44 194 LEU B CA 1
ATOM 7603 C C . LEU B 1 194 ? -0.322 21.609 31.297 1 97.44 194 LEU B C 1
ATOM 7605 O O . LEU B 1 194 ? -0.343 20.453 31.75 1 97.44 194 LEU B O 1
ATOM 7609 N N . GLU B 1 195 ? -1.331 22.484 31.359 1 96.94 195 GLU B N 1
ATOM 7610 C CA . GLU B 1 195 ? -2.574 22.109 32.031 1 96.94 195 GLU B CA 1
ATOM 7611 C C . GLU B 1 195 ? -3.742 22.953 31.531 1 96.94 195 GLU B C 1
ATOM 7613 O O . GLU B 1 195 ? -3.541 23.969 30.859 1 96.94 195 GLU B O 1
ATOM 7618 N N . SER B 1 196 ? -4.906 22.531 31.906 1 96.94 196 SER B N 1
ATOM 7619 C CA . SER B 1 196 ? -6.113 23.234 31.5 1 96.94 196 SER B CA 1
ATOM 7620 C C . SER B 1 196 ? -6.125 24.656 32.031 1 96.94 196 SER B C 1
ATOM 7622 O O . SER B 1 196 ? -5.777 24.891 33.188 1 96.94 196 SER B O 1
ATOM 7624 N N . GLY B 1 197 ? -6.438 25.531 31.188 1 96.75 197 GLY B N 1
ATOM 7625 C CA . GLY B 1 197 ? -6.578 26.922 31.609 1 96.75 197 GLY B CA 1
ATOM 7626 C C . GLY B 1 197 ? -5.344 27.75 31.328 1 96.75 197 GLY B C 1
ATOM 7627 O O . GLY B 1 197 ? -5.379 28.984 31.438 1 96.75 197 GLY B O 1
ATOM 7628 N N . GLU B 1 198 ? -4.312 27.125 30.969 1 97.38 198 GLU B N 1
ATOM 7629 C CA . GLU B 1 198 ? -3.096 27.875 30.641 1 97.38 198 GLU B CA 1
ATOM 7630 C C . GLU B 1 198 ? -3.104 28.312 29.172 1 97.38 198 GLU B C 1
ATOM 7632 O O . GLU B 1 198 ? -3.84 27.766 28.359 1 97.38 198 GLU B O 1
ATOM 7637 N N . ARG B 1 199 ? -2.348 29.344 28.922 1 98.12 199 ARG B N 1
ATOM 7638 C CA . ARG B 1 199 ? -2.092 29.812 27.562 1 98.12 199 ARG B CA 1
ATOM 7639 C C . ARG B 1 199 ? -0.714 30.453 27.469 1 98.12 199 ARG B C 1
ATOM 7641 O O . ARG B 1 199 ? -0.597 31.688 27.469 1 98.12 199 ARG B O 1
ATOM 7648 N N . ARG B 1 200 ? 0.262 29.703 27.391 1 97.88 200 ARG B N 1
ATOM 7649 C CA . ARG B 1 200 ? 1.66 30.078 27.188 1 97.88 200 ARG B CA 1
ATOM 7650 C C . ARG B 1 200 ? 2.279 29.266 26.047 1 97.88 200 ARG B C 1
ATOM 7652 O O . ARG B 1 200 ? 1.984 28.078 25.891 1 97.88 200 ARG B O 1
ATOM 7659 N N . THR B 1 201 ? 3.061 29.875 25.234 1 98.5 201 THR B N 1
ATOM 7660 C CA . THR B 1 201 ? 3.51 29.266 23.984 1 98.5 201 THR B CA 1
ATOM 7661 C C . THR B 1 201 ? 5.027 29.375 23.844 1 98.5 201 THR B C 1
ATOM 7663 O O . THR B 1 201 ? 5.602 30.453 24.016 1 98.5 201 THR B O 1
ATOM 7666 N N . TRP B 1 202 ? 5.688 28.188 23.672 1 98.5 202 TRP B N 1
ATOM 7667 C CA . TRP B 1 202 ? 7.062 28.234 23.188 1 98.5 202 TRP B CA 1
ATOM 7668 C C . TRP B 1 202 ? 7.121 28.703 21.734 1 98.5 202 TRP B C 1
ATOM 7670 O O . TRP B 1 202 ? 6.387 28.188 20.891 1 98.5 202 TRP B O 1
ATOM 7680 N N . ILE B 1 203 ? 7.961 29.625 21.453 1 98.5 203 ILE B N 1
ATOM 7681 C CA . ILE B 1 203 ? 8.172 30.188 20.125 1 98.5 203 ILE B CA 1
ATOM 7682 C C . ILE B 1 203 ? 9.625 29.969 19.703 1 98.5 203 ILE B C 1
ATOM 7684 O O . ILE B 1 203 ? 10.555 30.312 20.453 1 98.5 203 ILE B O 1
ATOM 7688 N N . MET B 1 204 ? 9.812 29.375 18.562 1 98.06 204 MET B N 1
ATOM 7689 C CA . MET B 1 204 ? 11.133 29.109 18.016 1 98.06 204 MET B CA 1
ATOM 7690 C C . MET B 1 204 ? 11.445 30.078 16.875 1 98.06 204 MET B C 1
ATOM 7692 O O . MET B 1 204 ? 10.625 30.281 15.984 1 98.06 204 MET B O 1
ATOM 7696 N N . LEU B 1 205 ? 12.625 30.734 16.922 1 98.38 205 LEU B N 1
ATOM 7697 C CA . LEU B 1 205 ? 13.016 31.641 15.836 1 98.38 205 LEU B CA 1
ATOM 7698 C C . LEU B 1 205 ? 13.742 30.875 14.734 1 98.38 205 LEU B C 1
ATOM 7700 O O . LEU B 1 205 ? 14.461 29.906 15.008 1 98.38 205 LEU B O 1
ATOM 7704 N N . GLN B 1 206 ? 13.57 31.328 13.547 1 97.94 206 GLN B N 1
ATOM 7705 C CA . GLN B 1 206 ? 14.148 30.75 12.336 1 97.94 206 GLN B CA 1
ATOM 7706 C C . GLN B 1 206 ? 14.578 31.828 11.352 1 97.94 206 GLN B C 1
ATOM 7708 O O . GLN B 1 206 ? 14.062 32.938 11.398 1 97.94 206 GLN B O 1
ATOM 7713 N N . LYS B 1 207 ? 15.555 31.484 10.508 1 97.44 207 LYS B N 1
ATOM 7714 C CA . LYS B 1 207 ? 15.867 32.406 9.406 1 97.44 207 LYS B CA 1
ATOM 7715 C C . LYS B 1 207 ? 14.711 32.469 8.414 1 97.44 207 LYS B C 1
ATOM 7717 O O . LYS B 1 207 ? 14.188 31.438 7.988 1 97.44 207 LYS B O 1
ATOM 7722 N N . PHE B 1 208 ? 14.273 33.656 8 1 97.06 208 PHE B N 1
ATOM 7723 C CA . PHE B 1 208 ? 13.188 33.781 7.035 1 97.06 208 PHE B CA 1
ATOM 7724 C C . PHE B 1 208 ? 13.711 33.625 5.613 1 97.06 208 PHE B C 1
ATOM 7726 O O . PHE B 1 208 ? 13.883 34.625 4.902 1 97.06 208 PHE B O 1
ATOM 7733 N N . VAL B 1 209 ? 13.945 32.469 5.168 1 96.12 209 VAL B N 1
ATOM 7734 C CA . VAL B 1 209 ? 14.352 32.094 3.82 1 96.12 209 VAL B CA 1
ATOM 7735 C C . VAL B 1 209 ? 13.43 30.984 3.299 1 96.12 209 VAL B C 1
ATOM 7737 O O . VAL B 1 209 ? 12.562 30.5 4.02 1 96.12 209 VAL B O 1
ATOM 7740 N N . GLU B 1 210 ? 13.531 30.641 2.057 1 95.69 210 GLU B N 1
ATOM 7741 C CA . GLU B 1 210 ? 12.719 29.547 1.519 1 95.69 210 GLU B CA 1
ATOM 7742 C C . GLU B 1 210 ? 12.984 28.25 2.264 1 95.69 210 GLU B C 1
ATOM 7744 O O . GLU B 1 210 ? 14.133 27.828 2.391 1 95.69 210 GLU B O 1
ATOM 7749 N N . GLY B 1 211 ? 11.914 27.703 2.789 1 96.88 211 GLY B N 1
ATOM 7750 C CA . GLY B 1 211 ? 12.062 26.516 3.607 1 96.88 211 GLY B CA 1
ATOM 7751 C C . GLY B 1 211 ? 12.484 26.812 5.031 1 96.88 211 GLY B C 1
ATOM 7752 O O . GLY B 1 211 ? 13.227 26.047 5.641 1 96.88 211 GLY B O 1
ATOM 7753 N N . TYR B 1 212 ? 12.086 27.875 5.57 1 97.25 212 TYR B N 1
ATOM 7754 C CA . TYR B 1 212 ? 12.562 28.406 6.848 1 97.25 212 TYR B CA 1
ATOM 7755 C C . TYR B 1 212 ? 12.273 27.422 7.98 1 97.25 212 TYR B C 1
ATOM 7757 O O . TYR B 1 212 ? 12.883 27.516 9.055 1 97.25 212 TYR B O 1
ATOM 7765 N N . PHE B 1 213 ? 11.461 26.391 7.789 1 97.81 213 PHE B N 1
ATOM 7766 C CA . PHE B 1 213 ? 11.133 25.406 8.82 1 97.81 213 PHE B CA 1
ATOM 7767 C C . PHE B 1 213 ? 12.359 24.609 9.219 1 97.81 213 PHE B C 1
ATOM 7769 O O . PHE B 1 213 ? 12.398 24.016 10.305 1 97.81 213 PHE B O 1
ATOM 7776 N N . ILE B 1 214 ? 13.391 24.547 8.352 1 98 214 ILE B N 1
ATOM 7777 C CA . ILE B 1 214 ? 14.594 23.781 8.656 1 98 214 ILE B CA 1
ATOM 7778 C C . ILE B 1 214 ? 15.781 24.734 8.844 1 98 214 ILE B C 1
ATOM 7780 O O . ILE B 1 214 ? 16.906 24.391 8.492 1 98 214 ILE B O 1
ATOM 7784 N N . HIS B 1 215 ? 15.508 26 9.336 1 97.06 215 HIS B N 1
ATOM 7785 C CA . HIS B 1 215 ? 16.547 26.969 9.641 1 97.06 215 HIS B CA 1
ATOM 7786 C C . HIS B 1 215 ? 16.406 27.5 11.07 1 97.06 215 HIS B C 1
ATOM 7788 O O . HIS B 1 215 ? 16.406 28.703 11.281 1 97.06 215 HIS B O 1
ATOM 7794 N N . PRO B 1 216 ? 16.328 26.609 12.047 1 97.38 216 PRO B N 1
ATOM 7795 C CA . PRO B 1 216 ? 16.266 27.078 13.438 1 97.38 216 PRO B CA 1
ATOM 7796 C C . PRO B 1 216 ? 17.547 27.797 13.867 1 97.38 216 PRO B C 1
ATOM 7798 O O . PRO B 1 216 ? 18.641 27.406 13.461 1 97.38 216 PRO B O 1
ATOM 7801 N N . VAL B 1 217 ? 17.469 28.781 14.758 1 96.88 217 VAL B N 1
ATOM 7802 C CA . VAL B 1 217 ? 18.656 29.562 15.055 1 96.88 217 VAL B CA 1
ATOM 7803 C C . VAL B 1 217 ? 19.109 29.312 16.5 1 96.88 217 VAL B C 1
ATOM 7805 O O . VAL B 1 217 ? 20.031 29.953 16.984 1 96.88 217 VAL B O 1
ATOM 7808 N N . GLY B 1 218 ? 18.438 28.422 17.234 1 96.81 218 GLY B N 1
ATOM 7809 C CA . GLY B 1 218 ? 18.859 28.047 18.578 1 96.81 218 GLY B CA 1
ATOM 7810 C C . GLY B 1 218 ? 18.344 28.984 19.656 1 96.81 218 GLY B C 1
ATOM 7811 O O . GLY B 1 218 ? 18.984 29.141 20.703 1 96.81 218 GLY B O 1
ATOM 7812 N N . PHE B 1 219 ? 17.344 29.719 19.344 1 97.88 219 PHE B N 1
ATOM 7813 C CA . PHE B 1 219 ? 16.703 30.641 20.281 1 97.88 219 PHE B CA 1
ATOM 7814 C C . PHE B 1 219 ? 15.211 30.344 20.375 1 97.88 219 PHE B C 1
ATOM 7816 O O . PHE B 1 219 ? 14.492 30.375 19.359 1 97.88 219 PHE B O 1
ATOM 7823 N N . GLU B 1 220 ? 14.719 30.016 21.609 1 98.56 220 GLU B N 1
ATOM 7824 C CA . GLU B 1 220 ? 13.305 29.797 21.906 1 98.56 220 GLU B CA 1
ATOM 7825 C C . GLU B 1 220 ? 12.867 30.594 23.125 1 98.56 220 GLU B C 1
ATOM 7827 O O . GLU B 1 220 ? 13.656 30.812 24.047 1 98.56 220 GLU B O 1
ATOM 7832 N N . VAL B 1 221 ? 11.672 31.047 23.062 1 98.62 221 VAL B N 1
ATOM 7833 C CA . VAL B 1 221 ? 11.18 31.844 24.172 1 98.62 221 VAL B CA 1
ATOM 7834 C C . VAL B 1 221 ? 9.766 31.406 24.531 1 98.62 221 VAL B C 1
ATOM 7836 O O . VAL B 1 221 ? 8.961 31.094 23.656 1 98.62 221 VAL B O 1
ATOM 7839 N N . LEU B 1 222 ? 9.484 31.266 25.812 1 98.62 222 LEU B N 1
ATOM 7840 C CA . LEU B 1 222 ? 8.164 30.938 26.344 1 98.62 222 LEU B CA 1
ATOM 7841 C C . LEU B 1 222 ? 7.402 32.219 26.719 1 98.62 222 LEU B C 1
ATOM 7843 O O . LEU B 1 222 ? 7.789 32.906 27.656 1 98.62 222 LEU B O 1
ATOM 7847 N N . VAL B 1 223 ? 6.34 32.531 26.016 1 98.62 223 VAL B N 1
ATOM 7848 C CA . VAL B 1 223 ? 5.551 33.719 26.25 1 98.62 223 VAL B CA 1
ATOM 7849 C C . VAL B 1 223 ? 4.207 33.344 26.875 1 98.62 223 VAL B C 1
ATOM 7851 O O . VAL B 1 223 ? 3.469 32.531 26.328 1 98.62 223 VAL B O 1
ATOM 7854 N N . ASN B 1 224 ? 3.924 33.875 28.047 1 98.44 224 ASN B N 1
ATOM 7855 C CA . ASN B 1 224 ? 2.594 33.781 28.641 1 98.44 224 ASN B CA 1
ATOM 7856 C C . ASN B 1 224 ? 1.657 34.844 28.094 1 98.44 224 ASN B C 1
ATOM 7858 O O . ASN B 1 224 ? 1.84 36.031 28.359 1 98.44 224 ASN B O 1
ATOM 7862 N N . HIS B 1 225 ? 0.687 34.469 27.328 1 98.31 225 HIS B N 1
ATOM 7863 C CA . HIS B 1 225 ? -0.211 35.406 26.688 1 98.31 225 HIS B CA 1
ATOM 7864 C C . HIS B 1 225 ? -1.667 35.125 27.031 1 98.31 225 HIS B C 1
ATOM 7866 O O . HIS B 1 225 ? -2.545 35.219 26.172 1 98.31 225 HIS B O 1
ATOM 7872 N N . LYS B 1 226 ? -1.922 34.656 28.188 1 97.69 226 LYS B N 1
ATOM 7873 C CA . LYS B 1 226 ? -3.256 34.312 28.672 1 97.69 226 LYS B CA 1
ATOM 7874 C C . LYS B 1 226 ? -4.141 35.562 28.766 1 97.69 226 LYS B C 1
ATOM 7876 O O . LYS B 1 226 ? -5.328 35.5 28.453 1 97.69 226 LYS B O 1
ATOM 7881 N N . ASP B 1 227 ? -3.529 36.688 29.25 1 97.19 227 ASP B N 1
ATOM 7882 C CA . ASP B 1 227 ? -4.305 37.906 29.469 1 97.19 227 ASP B CA 1
ATOM 7883 C C . ASP B 1 227 ? -4.797 38.469 28.141 1 97.19 227 ASP B C 1
ATOM 7885 O O . ASP B 1 227 ? -4.105 38.406 27.125 1 97.19 227 ASP B O 1
ATOM 7889 N N . LEU B 1 228 ? -5.945 39.125 28.141 1 97.12 228 LEU B N 1
ATOM 7890 C CA . LEU B 1 228 ? -6.512 39.688 26.922 1 97.12 228 LEU B CA 1
ATOM 7891 C C . LEU B 1 228 ? -5.953 41.062 26.656 1 97.12 228 LEU B C 1
ATOM 7893 O O . LEU B 1 228 ? -6.227 41.688 25.625 1 97.12 228 LEU B O 1
ATOM 7897 N N . ASP B 1 229 ? -5.207 41.594 27.547 1 96.94 229 ASP B N 1
ATOM 7898 C CA . ASP B 1 229 ? -4.398 42.781 27.344 1 96.94 229 ASP B CA 1
ATOM 7899 C C . ASP B 1 229 ? -2.953 42.438 27.016 1 96.94 229 ASP B C 1
ATOM 7901 O O . ASP B 1 229 ? -2.188 42.031 27.891 1 96.94 229 ASP B O 1
ATOM 7905 N N . PRO B 1 230 ? -2.625 42.656 25.812 1 97.56 230 PRO B N 1
ATOM 7906 C CA . PRO B 1 230 ? -1.29 42.219 25.391 1 97.56 230 PRO B CA 1
ATOM 7907 C C . PRO B 1 230 ? -0.174 42.906 26.188 1 97.56 230 PRO B C 1
ATOM 7909 O O . PRO B 1 230 ? 0.944 42.375 26.25 1 97.56 230 PRO B O 1
ATOM 7912 N N . GLU B 1 231 ? -0.403 44.062 26.781 1 96.81 231 GLU B N 1
ATOM 7913 C CA . GLU B 1 231 ? 0.612 44.75 27.562 1 96.81 231 GLU B CA 1
ATOM 7914 C C . GLU B 1 231 ? 0.975 43.969 28.828 1 96.81 231 GLU B C 1
ATOM 7916 O O . GLU B 1 231 ? 2.012 44.219 29.438 1 96.81 231 GLU B O 1
ATOM 7921 N N . ARG B 1 232 ? 0.13 43.031 29.141 1 97.88 232 ARG B N 1
ATOM 7922 C CA . ARG B 1 232 ? 0.357 42.25 30.344 1 97.88 232 ARG B CA 1
ATOM 7923 C C . ARG B 1 232 ? 1.035 40.906 30.016 1 97.88 232 ARG B C 1
ATOM 7925 O O . ARG B 1 232 ? 1.296 40.094 30.906 1 97.88 232 ARG B O 1
ATOM 7932 N N . TRP B 1 233 ? 1.301 40.719 28.797 1 98.38 233 TRP B N 1
ATOM 7933 C CA . TRP B 1 233 ? 2.006 39.5 28.406 1 98.38 233 TRP B CA 1
ATOM 7934 C C . TRP B 1 233 ? 3.443 39.5 28.906 1 98.38 233 TRP B C 1
ATOM 7936 O O . TRP B 1 233 ? 4.043 40.562 29.078 1 98.38 233 TRP B O 1
ATOM 7946 N N . MET B 1 234 ? 3.979 38.25 29.219 1 96.56 234 MET B N 1
ATOM 7947 C CA . MET B 1 234 ? 5.305 38.219 29.828 1 96.56 234 MET B CA 1
ATOM 7948 C C . MET B 1 234 ? 6.098 37 29.312 1 96.56 234 MET B C 1
ATOM 7950 O O . MET B 1 234 ? 5.516 36 28.938 1 96.56 234 MET B O 1
ATOM 7954 N N . VAL B 1 235 ? 7.375 37.188 29.328 1 98.19 235 VAL B N 1
ATOM 7955 C CA . VAL B 1 235 ? 8.281 36.094 29.078 1 98.19 235 VAL B CA 1
ATOM 7956 C C . VAL B 1 235 ? 8.492 35.281 30.344 1 98.19 235 VAL B C 1
ATOM 7958 O O . VAL B 1 235 ? 8.812 35.844 31.406 1 98.19 235 VAL B O 1
ATOM 7961 N N . GLU B 1 236 ? 8.289 34 30.188 1 97.56 236 GLU B N 1
ATOM 7962 C CA . GLU B 1 236 ? 8.453 33.156 31.375 1 97.56 236 GLU B CA 1
ATOM 7963 C C . GLU B 1 236 ? 9.789 32.406 31.359 1 97.56 236 GLU B C 1
ATOM 7965 O O . GLU B 1 236 ? 10.367 32.125 32.406 1 97.56 236 GLU B O 1
ATOM 7970 N N . LYS B 1 237 ? 10.242 32.031 30.234 1 98 237 LYS B N 1
ATOM 7971 C CA . LYS B 1 237 ? 11.5 31.312 30.062 1 98 237 LYS B CA 1
ATOM 7972 C C . LYS B 1 237 ? 12.125 31.609 28.703 1 98 237 LYS B C 1
ATOM 7974 O O . LYS B 1 237 ? 11.414 31.953 27.75 1 98 237 LYS B O 1
ATOM 7979 N N . VAL B 1 238 ? 13.414 31.562 28.641 1 98.25 238 VAL B N 1
ATOM 7980 C CA . VAL B 1 238 ? 14.156 31.672 27.391 1 98.25 238 VAL B CA 1
ATOM 7981 C C . VAL B 1 238 ? 15.125 30.5 27.266 1 98.25 238 VAL B C 1
ATOM 7983 O O . VAL B 1 238 ? 15.75 30.094 28.25 1 98.25 238 VAL B O 1
ATOM 7986 N N . TRP B 1 239 ? 15.156 29.875 26.141 1 98 239 TRP B N 1
ATOM 7987 C CA . TRP B 1 239 ? 16.125 28.812 25.844 1 98 239 TRP B CA 1
ATOM 7988 C C . TRP B 1 239 ? 17.078 29.25 24.734 1 98 239 TRP B C 1
ATOM 7990 O O . TRP B 1 239 ? 16.641 29.688 23.656 1 98 239 TRP B O 1
ATOM 8000 N N . TYR B 1 240 ? 18.375 29.172 24.984 1 97.56 240 TYR B N 1
ATOM 8001 C CA . TYR B 1 240 ? 19.422 29.531 24.031 1 97.56 240 TYR B CA 1
ATOM 8002 C C . TYR B 1 240 ? 20.578 28.562 24.109 1 97.56 240 TYR B C 1
ATOM 8004 O O . TYR B 1 240 ? 21.219 28.422 25.156 1 97.56 240 TYR B O 1
ATOM 8012 N N . ASN B 1 241 ? 20.797 27.875 23.016 1 93.31 241 ASN B N 1
ATOM 8013 C CA . ASN B 1 241 ? 21.953 27 22.875 1 93.31 241 ASN B CA 1
ATOM 8014 C C . ASN B 1 241 ? 22.047 26 24.047 1 93.31 241 ASN B C 1
ATOM 8016 O O . ASN B 1 241 ? 23.094 25.891 24.672 1 93.31 241 ASN B O 1
ATOM 8020 N N . GLY B 1 242 ? 20.953 25.438 24.375 1 92.25 242 GLY B N 1
ATOM 8021 C CA . GLY B 1 242 ? 20.938 24.375 25.359 1 92.25 242 GLY B CA 1
ATOM 8022 C C . GLY B 1 242 ? 20.781 24.891 26.781 1 92.25 242 GLY B C 1
ATOM 8023 O O . GLY B 1 242 ? 20.719 24.094 27.734 1 92.25 242 GLY B O 1
ATOM 8024 N N . GLN B 1 243 ? 20.641 26.203 26.938 1 95.12 243 GLN B N 1
ATOM 8025 C CA . GLN B 1 243 ? 20.562 26.812 28.266 1 95.12 243 GLN B CA 1
ATOM 8026 C C . GLN B 1 243 ? 19.219 27.5 28.484 1 95.12 243 GLN B C 1
ATOM 8028 O O . GLN B 1 243 ? 18.641 28.062 27.547 1 95.12 243 GLN B O 1
ATOM 8033 N N . TYR B 1 244 ? 18.766 27.484 29.797 1 96.81 244 TYR B N 1
ATOM 8034 C CA . TYR B 1 244 ? 17.516 28.141 30.172 1 96.81 244 TYR B CA 1
ATOM 8035 C C . TYR B 1 244 ? 17.781 29.422 30.969 1 96.81 244 TYR B C 1
ATOM 8037 O O . TYR B 1 244 ? 18.703 29.453 31.797 1 96.81 244 TYR B O 1
ATOM 8045 N N . PHE B 1 245 ? 17.047 30.422 30.688 1 97.25 245 PHE B N 1
ATOM 8046 C CA . PHE B 1 245 ? 17.078 31.688 31.422 1 97.25 245 PHE B CA 1
ATOM 8047 C C . PHE B 1 245 ? 15.68 32.094 31.859 1 97.25 245 PHE B C 1
ATOM 8049 O O . PHE B 1 245 ? 14.695 31.766 31.203 1 97.25 245 PHE B O 1
ATOM 8056 N N . ASP B 1 246 ? 15.594 32.812 32.875 1 95.44 246 ASP B N 1
ATOM 8057 C CA . ASP B 1 246 ? 14.297 33.188 33.438 1 95.44 246 ASP B CA 1
ATOM 8058 C C . ASP B 1 246 ? 13.742 34.438 32.75 1 95.44 246 ASP B C 1
ATOM 8060 O O . ASP B 1 246 ? 12.547 34.719 32.844 1 95.44 246 ASP B O 1
ATOM 8064 N N . ASN B 1 247 ? 14.633 35.188 32.156 1 95.12 247 ASN B N 1
ATOM 8065 C CA . ASN B 1 247 ? 14.203 36.375 31.406 1 95.12 247 ASN B CA 1
ATOM 8066 C C . ASN B 1 247 ? 15.211 36.719 30.312 1 95.12 247 ASN B C 1
ATOM 8068 O O . ASN B 1 247 ? 16.328 36.188 30.297 1 95.12 247 ASN B O 1
ATOM 8072 N N . VAL B 1 248 ? 14.773 37.562 29.516 1 97.12 248 VAL B N 1
ATOM 8073 C CA . VAL B 1 248 ? 15.539 37.969 28.328 1 97.12 248 VAL B CA 1
ATOM 8074 C C . VAL B 1 248 ? 16.734 38.812 28.734 1 97.12 248 VAL B C 1
ATOM 8076 O O . VAL B 1 248 ? 17.797 38.75 28.141 1 97.12 248 VAL B O 1
ATOM 8079 N N . GLU B 1 249 ? 16.609 39.656 29.766 1 96.94 249 GLU B N 1
ATOM 8080 C CA . GLU B 1 249 ? 17.656 40.531 30.266 1 96.94 249 GLU B CA 1
ATOM 8081 C C . GLU B 1 249 ? 18.844 39.75 30.797 1 96.94 249 GLU B C 1
ATOM 8083 O O . GLU B 1 249 ? 20 40.125 30.578 1 96.94 249 GLU B O 1
ATOM 8088 N N . GLU B 1 250 ? 18.484 38.719 31.5 1 96.88 250 GLU B N 1
ATOM 8089 C CA . GLU B 1 250 ? 19.547 37.844 32 1 96.88 250 GLU B CA 1
ATOM 8090 C C . GLU B 1 250 ? 20.391 37.281 30.875 1 96.88 250 GLU B C 1
ATOM 8092 O O . GLU B 1 250 ? 21.625 37.281 30.953 1 96.88 250 GLU B O 1
ATOM 8097 N N . LEU B 1 251 ? 19.734 36.781 29.859 1 97.5 251 LEU B N 1
ATOM 8098 C CA . LEU B 1 251 ? 20.469 36.25 28.703 1 97.5 251 LEU B CA 1
ATOM 8099 C C . LEU B 1 251 ? 21.344 37.344 28.094 1 97.5 251 LEU B C 1
ATOM 8101 O O . LEU B 1 251 ? 22.516 37.125 27.812 1 97.5 251 LEU B O 1
ATOM 8105 N N . ALA B 1 252 ? 20.812 38.562 27.891 1 97.25 252 ALA B N 1
ATOM 8106 C CA . ALA B 1 252 ? 21.547 39.688 27.281 1 97.25 252 ALA B CA 1
ATOM 8107 C C . ALA B 1 252 ? 22.766 40.062 28.109 1 97.25 252 ALA B C 1
ATOM 8109 O O . ALA B 1 252 ? 23.844 40.281 27.562 1 97.25 252 ALA B O 1
ATOM 8110 N N . GLU B 1 253 ? 22.594 40.125 29.359 1 96.75 253 GLU B N 1
ATOM 8111 C CA . GLU B 1 253 ? 23.672 40.5 30.266 1 96.75 253 GLU B CA 1
ATOM 8112 C C . GLU B 1 253 ? 24.797 39.469 30.266 1 96.75 253 GLU B C 1
ATOM 8114 O O . GLU B 1 253 ? 25.969 39.812 30.156 1 96.75 253 GLU B O 1
ATOM 8119 N N . ARG B 1 254 ? 24.344 38.281 30.406 1 96.25 254 ARG B N 1
ATOM 8120 C CA . ARG B 1 254 ? 25.344 37.219 30.422 1 96.25 254 ARG B CA 1
ATOM 8121 C C . ARG B 1 254 ? 26.078 37.094 29.094 1 96.25 254 ARG B C 1
ATOM 8123 O O . ARG B 1 254 ? 27.25 36.75 29.047 1 96.25 254 ARG B O 1
ATOM 8130 N N . TYR B 1 255 ? 25.375 37.312 28.031 1 96.31 255 TYR B N 1
ATOM 8131 C CA . TYR B 1 255 ? 25.984 37.344 26.719 1 96.31 255 TYR B CA 1
ATOM 8132 C C . TYR B 1 255 ? 27.031 38.438 26.609 1 96.31 255 TYR B C 1
ATOM 8134 O O . TYR B 1 255 ? 28.125 38.219 26.078 1 96.31 255 TYR B O 1
ATOM 8142 N N . GLU B 1 256 ? 26.734 39.625 27.094 1 95.19 256 GLU B N 1
ATOM 8143 C CA . GLU B 1 256 ? 27.641 40.781 27.047 1 95.19 256 GLU B CA 1
ATOM 8144 C C . GLU B 1 256 ? 28.875 40.531 27.906 1 95.19 256 GLU B C 1
ATOM 8146 O O . GLU B 1 256 ? 29.969 40.969 27.547 1 95.19 256 GLU B O 1
ATOM 8151 N N . MET B 1 257 ? 28.609 39.875 28.969 1 95.62 257 MET B N 1
ATOM 8152 C CA . MET B 1 257 ? 29.688 39.625 29.922 1 95.62 257 MET B CA 1
ATOM 8153 C C . MET B 1 257 ? 30.562 38.438 29.453 1 95.62 257 MET B C 1
ATOM 8155 O O . MET B 1 257 ? 31.672 38.25 29.953 1 95.62 257 MET B O 1
ATOM 8159 N N . GLY B 1 258 ? 30.062 37.688 28.562 1 93.62 258 GLY B N 1
ATOM 8160 C CA . GLY B 1 258 ? 30.812 36.562 28.062 1 93.62 258 GLY B CA 1
ATOM 8161 C C . GLY B 1 258 ? 30.797 35.375 29 1 93.62 258 GLY B C 1
ATOM 8162 O O . GLY B 1 258 ? 31.719 34.562 29 1 93.62 258 GLY B O 1
ATOM 8163 N N . THR B 1 259 ? 29.75 35.219 29.797 1 93.38 259 THR B N 1
ATOM 8164 C CA . THR B 1 259 ? 29.734 34.188 30.828 1 93.38 259 THR B CA 1
ATOM 8165 C C . THR B 1 259 ? 28.859 33.031 30.391 1 93.38 259 THR B C 1
ATOM 8167 O O . THR B 1 259 ? 28.609 32.094 31.172 1 93.38 259 THR B O 1
ATOM 8170 N N . LEU B 1 260 ? 28.234 33.062 29.281 1 92 260 LEU B N 1
ATOM 8171 C CA . LEU B 1 260 ? 27.469 31.938 28.781 1 92 260 LEU B CA 1
ATOM 8172 C C . LEU B 1 260 ? 28.125 31.344 27.547 1 92 260 LEU B C 1
ATOM 8174 O O . LEU B 1 260 ? 29.031 31.938 26.969 1 92 260 LEU B O 1
ATOM 8178 N N . GLU B 1 261 ? 27.812 30.141 27.219 1 90.19 261 GLU B N 1
ATOM 8179 C CA . GLU B 1 261 ? 28.281 29.484 26.016 1 90.19 261 GLU B CA 1
ATOM 8180 C C . GLU B 1 261 ? 27.625 30.078 24.766 1 90.19 261 GLU B C 1
ATOM 8182 O O . GLU B 1 261 ? 26.406 29.984 24.625 1 90.19 261 GLU B O 1
ATOM 8187 N N . LYS B 1 262 ? 28.406 30.703 23.969 1 91.62 262 LYS B N 1
ATOM 8188 C CA . LYS B 1 262 ? 27.906 31.312 22.75 1 91.62 262 LYS B CA 1
ATOM 8189 C C . LYS B 1 262 ? 27.953 30.328 21.578 1 91.62 262 LYS B C 1
ATOM 8191 O O . LYS B 1 262 ? 28.75 29.375 21.594 1 91.62 262 LYS B O 1
ATOM 8196 N N . VAL B 1 263 ? 27 30.453 20.75 1 90.56 263 VAL B N 1
ATOM 8197 C CA . VAL B 1 263 ? 27 29.688 19.5 1 90.56 263 VAL B CA 1
ATOM 8198 C C . VAL B 1 263 ? 26.984 30.641 18.312 1 90.56 263 VAL B C 1
ATOM 8200 O O . VAL B 1 263 ? 26.359 31.703 18.359 1 90.56 263 VAL B O 1
ATOM 8203 N N . GLN B 1 264 ? 27.828 30.297 17.312 1 92 264 GLN B N 1
ATOM 8204 C CA . GLN B 1 264 ? 27.812 31.016 16.047 1 92 264 GLN B CA 1
ATOM 8205 C C . GLN B 1 264 ? 27.484 30.078 14.891 1 92 264 GLN B C 1
ATOM 8207 O O . GLN B 1 264 ? 28.203 29.109 14.633 1 92 264 GLN B O 1
ATOM 8212 N N . LEU B 1 265 ? 26.344 30.391 14.297 1 94.81 265 LEU B N 1
ATOM 8213 C CA . LEU B 1 265 ? 25.984 29.641 13.102 1 94.81 265 LEU B CA 1
ATOM 8214 C C . LEU B 1 265 ? 26.938 29.953 11.945 1 94.81 265 LEU B C 1
ATOM 8216 O O . LEU B 1 265 ? 27.562 31.016 11.922 1 94.81 265 LEU B O 1
ATOM 8220 N N . PRO B 1 266 ? 27.031 29.016 11.023 1 91.25 266 PRO B N 1
ATOM 8221 C CA . PRO B 1 266 ? 27.812 29.359 9.828 1 91.25 266 PRO B CA 1
ATOM 8222 C C . PRO B 1 266 ? 27.266 30.562 9.086 1 91.25 266 PRO B C 1
ATOM 8224 O O . PRO B 1 266 ? 26.062 30.828 9.133 1 91.25 266 PRO B O 1
ATOM 8227 N N . ASP B 1 267 ? 28.203 31.266 8.391 1 90.25 267 ASP B N 1
ATOM 8228 C CA . ASP B 1 267 ? 27.75 32.375 7.586 1 90.25 267 ASP B CA 1
ATOM 8229 C C . ASP B 1 267 ? 26.688 31.953 6.578 1 90.25 267 ASP B C 1
ATOM 8231 O O . ASP B 1 267 ? 26.828 30.922 5.93 1 90.25 267 ASP B O 1
ATOM 8235 N N . HIS B 1 268 ? 25.672 32.75 6.625 1 89 268 HIS B N 1
ATOM 8236 C CA . HIS B 1 268 ? 24.609 32.438 5.68 1 89 268 HIS B CA 1
ATOM 8237 C C . HIS B 1 268 ? 25.078 32.594 4.238 1 89 268 HIS B C 1
ATOM 8239 O O . HIS B 1 268 ? 25.625 33.656 3.879 1 89 268 HIS B O 1
ATOM 8245 N N . ASP B 1 269 ? 24.953 31.609 3.482 1 90 269 ASP B N 1
ATOM 8246 C CA . ASP B 1 269 ? 25.297 31.594 2.062 1 90 269 ASP B CA 1
ATOM 8247 C C . ASP B 1 269 ? 24.047 31.703 1.197 1 90 269 ASP B C 1
ATOM 8249 O O . ASP B 1 269 ? 23.266 30.75 1.109 1 90 269 ASP B O 1
ATOM 8253 N N . ASP B 1 270 ? 23.859 32.75 0.536 1 87.06 270 ASP B N 1
ATOM 8254 C CA . ASP B 1 270 ? 22.672 33 -0.293 1 87.06 270 ASP B CA 1
ATOM 8255 C C . ASP B 1 270 ? 22.625 32 -1.453 1 87.06 270 ASP B C 1
ATOM 8257 O O . ASP B 1 270 ? 21.562 31.797 -2.059 1 87.06 270 ASP B O 1
ATOM 8261 N N . GLU B 1 271 ? 23.734 31.391 -1.695 1 90.69 271 GLU B N 1
ATOM 8262 C CA . GLU B 1 271 ? 23.781 30.438 -2.805 1 90.69 271 GLU B CA 1
ATOM 8263 C C . GLU B 1 271 ? 23.531 29.016 -2.324 1 90.69 271 GLU B C 1
ATOM 8265 O O . GLU B 1 271 ? 23.422 28.094 -3.133 1 90.69 271 GLU B O 1
ATOM 8270 N N . ASP B 1 272 ? 23.391 28.938 -1.023 1 91.38 272 ASP B N 1
ATOM 8271 C CA . ASP B 1 272 ? 23.094 27.609 -0.495 1 91.38 272 ASP B CA 1
ATOM 8272 C C . ASP B 1 272 ? 21.672 27.188 -0.848 1 91.38 272 ASP B C 1
ATOM 8274 O O . ASP B 1 272 ? 20.703 27.812 -0.421 1 91.38 272 ASP B O 1
ATOM 8278 N N . LEU B 1 273 ? 21.5 26.047 -1.505 1 95 273 LEU B N 1
ATOM 8279 C CA . LEU B 1 273 ? 20.234 25.594 -2.033 1 95 273 LEU B CA 1
ATOM 8280 C C . LEU B 1 273 ? 19.594 24.547 -1.104 1 95 273 LEU B C 1
ATOM 8282 O O . LEU B 1 273 ? 18.578 23.953 -1.438 1 95 273 LEU B O 1
ATOM 8286 N N . TYR B 1 274 ? 20.125 24.422 0.121 1 93.12 274 TYR B N 1
ATOM 8287 C CA . TYR B 1 274 ? 19.828 23.375 1.096 1 93.12 274 TYR B CA 1
ATOM 8288 C C . TYR B 1 274 ? 18.328 23.219 1.292 1 93.12 274 TYR B C 1
ATOM 8290 O O . TYR B 1 274 ? 17.812 22.094 1.265 1 93.12 274 TYR B O 1
ATOM 8298 N N . SER B 1 275 ? 17.562 24.281 1.373 1 97.25 275 SER B N 1
ATOM 8299 C CA . SER B 1 275 ? 16.156 24.219 1.759 1 97.25 275 SER B CA 1
ATOM 8300 C C . SER B 1 275 ? 15.25 24.547 0.582 1 97.25 275 SER B C 1
ATOM 8302 O O . SER B 1 275 ? 14.047 24.734 0.757 1 97.25 275 SER B O 1
ATOM 8304 N N . THR B 1 276 ? 15.781 24.656 -0.675 1 97.88 276 THR B N 1
ATOM 8305 C CA . THR B 1 276 ? 15.016 25.062 -1.845 1 97.88 276 THR B CA 1
ATOM 8306 C C . THR B 1 276 ? 14.695 23.859 -2.736 1 97.88 276 THR B C 1
ATOM 8308 O O . THR B 1 276 ? 15.273 22.797 -2.562 1 97.88 276 THR B O 1
ATOM 8311 N N . TYR B 1 277 ? 13.805 24.078 -3.684 1 97.88 277 TYR B N 1
ATOM 8312 C CA . TYR B 1 277 ? 13.406 23.047 -4.645 1 97.88 277 TYR B CA 1
ATOM 8313 C C . TYR B 1 277 ? 14.273 23.109 -5.895 1 97.88 277 TYR B C 1
ATOM 8315 O O . TYR B 1 277 ? 14.102 22.312 -6.82 1 97.88 277 TYR B O 1
ATOM 8323 N N . ILE B 1 278 ? 15.234 24.016 -5.973 1 98.06 278 ILE B N 1
ATOM 8324 C CA . ILE B 1 278 ? 16.047 24.219 -7.168 1 98.06 278 ILE B CA 1
ATOM 8325 C C . ILE B 1 278 ? 16.781 22.922 -7.523 1 98.06 278 ILE B C 1
ATOM 8327 O O . ILE B 1 278 ? 17.5 22.375 -6.699 1 98.06 278 ILE B O 1
ATOM 8331 N N . PRO B 1 279 ? 16.594 22.5 -8.719 1 97.25 279 PRO B N 1
ATOM 8332 C CA . PRO B 1 279 ? 17.203 21.219 -9.117 1 97.25 279 PRO B CA 1
ATOM 8333 C C . PRO B 1 279 ? 18.719 21.25 -9.016 1 97.25 279 PRO B C 1
ATOM 8335 O O . PRO B 1 279 ? 19.344 22.266 -9.328 1 97.25 279 PRO B O 1
ATOM 8338 N N . ARG B 1 280 ? 19.297 20.188 -8.57 1 96.5 280 ARG B N 1
ATOM 8339 C CA . ARG B 1 280 ? 20.734 19.984 -8.453 1 96.5 280 ARG B CA 1
ATOM 8340 C C . ARG B 1 280 ? 21.078 18.5 -8.391 1 96.5 280 ARG B C 1
ATOM 8342 O O . ARG B 1 280 ? 20.234 17.688 -8.023 1 96.5 280 ARG B O 1
ATOM 8349 N N . GLY B 1 281 ? 22.234 18.219 -8.703 1 91.62 281 GLY B N 1
ATOM 8350 C CA . GLY B 1 281 ? 22.672 16.844 -8.711 1 91.62 281 GLY B CA 1
ATOM 8351 C C . GLY B 1 281 ? 22.703 16.234 -10.102 1 91.62 281 GLY B C 1
ATOM 8352 O O . GLY B 1 281 ? 22.688 16.953 -11.102 1 91.62 281 GLY B O 1
ATOM 8353 N N . HIS B 1 282 ? 22.828 14.844 -10.086 1 85.94 282 HIS B N 1
ATOM 8354 C CA . HIS B 1 282 ? 23.047 14.148 -11.344 1 85.94 282 HIS B CA 1
ATOM 8355 C C . HIS B 1 282 ? 21.891 13.188 -11.648 1 85.94 282 HIS B C 1
ATOM 8357 O O . HIS B 1 282 ? 21.344 12.57 -10.742 1 85.94 282 HIS B O 1
ATOM 8363 N N . SER B 1 283 ? 21.469 13.18 -12.914 1 85.88 283 SER B N 1
ATOM 8364 C CA . SER B 1 283 ? 20.516 12.211 -13.43 1 85.88 283 SER B CA 1
ATOM 8365 C C . SER B 1 283 ? 21.062 11.484 -14.648 1 85.88 283 SER B C 1
ATOM 8367 O O . SER B 1 283 ? 21.812 12.07 -15.445 1 85.88 283 SER B O 1
ATOM 8369 N N . ASN B 1 284 ? 20.719 10.211 -14.789 1 86.69 284 ASN B N 1
ATOM 8370 C CA . ASN B 1 284 ? 21.188 9.414 -15.906 1 86.69 284 ASN B CA 1
ATOM 8371 C C . ASN B 1 284 ? 20.312 9.602 -17.141 1 86.69 284 ASN B C 1
ATOM 8373 O O . ASN B 1 284 ? 20.656 9.125 -18.234 1 86.69 284 ASN B O 1
ATOM 8377 N N . THR B 1 285 ? 19.188 10.195 -16.953 1 88.31 285 THR B N 1
ATOM 8378 C CA . THR B 1 285 ? 18.266 10.391 -18.062 1 88.31 285 THR B CA 1
ATOM 8379 C C . THR B 1 285 ? 17.781 11.836 -18.125 1 88.31 285 THR B C 1
ATOM 8381 O O . THR B 1 285 ? 17.984 12.594 -17.172 1 88.31 285 THR B O 1
ATOM 8384 N N . ARG B 1 286 ? 17.188 12.203 -19.297 1 90.12 286 ARG B N 1
ATOM 8385 C CA . ARG B 1 286 ? 16.703 13.57 -19.5 1 90.12 286 ARG B CA 1
ATOM 8386 C C . ARG B 1 286 ? 15.5 13.852 -18.609 1 90.12 286 ARG B C 1
ATOM 8388 O O . ARG B 1 286 ? 14.516 13.109 -18.641 1 90.12 286 ARG B O 1
ATOM 8395 N N . THR B 1 287 ? 15.57 14.867 -17.844 1 92.56 287 THR B N 1
ATOM 8396 C CA . THR B 1 287 ? 14.438 15.227 -17 1 92.56 287 THR B CA 1
ATOM 8397 C C . THR B 1 287 ? 13.938 16.625 -17.328 1 92.56 287 THR B C 1
ATOM 8399 O O . THR B 1 287 ? 13.016 17.125 -16.688 1 92.56 287 THR B O 1
ATOM 8402 N N . ASP B 1 288 ? 14.523 17.312 -18.359 1 95.81 288 ASP B N 1
ATOM 8403 C CA . ASP B 1 288 ? 14.086 18.625 -18.797 1 95.81 288 ASP B CA 1
ATOM 8404 C C . ASP B 1 288 ? 12.992 18.5 -19.859 1 95.81 288 ASP B C 1
ATOM 8406 O O . ASP B 1 288 ? 12.742 19.453 -20.609 1 95.81 288 ASP B O 1
ATOM 8410 N N . ILE B 1 289 ? 12.43 17.328 -20.031 1 96 289 ILE B N 1
ATOM 8411 C CA . ILE B 1 289 ? 11.258 17.078 -20.844 1 96 289 ILE B CA 1
ATOM 8412 C C . ILE B 1 289 ? 10.133 16.516 -19.984 1 96 289 ILE B C 1
ATOM 8414 O O . ILE B 1 289 ? 10.383 15.984 -18.891 1 96 289 ILE B O 1
ATOM 8418 N N . HIS B 1 290 ? 8.906 16.656 -20.469 1 96.44 290 HIS B N 1
ATOM 8419 C CA . HIS B 1 290 ? 7.773 16.156 -19.688 1 96.44 290 HIS B CA 1
ATOM 8420 C C . HIS B 1 290 ? 7.766 14.633 -19.656 1 96.44 290 HIS B C 1
ATOM 8422 O O . HIS B 1 290 ? 7.996 13.977 -20.672 1 96.44 290 HIS B O 1
ATOM 8428 N N . GLY B 1 291 ? 7.602 14.031 -18.469 1 96.44 291 GLY B N 1
ATOM 8429 C CA . GLY B 1 291 ? 7.348 12.602 -18.344 1 96.44 291 GLY B CA 1
ATOM 8430 C C . GLY B 1 291 ? 5.953 12.203 -18.797 1 96.44 291 GLY B C 1
ATOM 8431 O O . GLY B 1 291 ? 5.195 13.039 -19.297 1 96.44 291 GLY B O 1
ATOM 8432 N N . PRO B 1 292 ? 5.613 10.984 -18.594 1 97.12 292 PRO B N 1
ATOM 8433 C CA . PRO B 1 292 ? 4.285 10.5 -18.984 1 97.12 292 PRO B CA 1
ATOM 8434 C C . PRO B 1 292 ? 3.154 11.281 -18.328 1 97.12 292 PRO B C 1
ATOM 8436 O O . PRO B 1 292 ? 3.279 11.688 -17.156 1 97.12 292 PRO B O 1
ATOM 8439 N N . LYS B 1 293 ? 2.082 11.469 -19.062 1 97.88 293 LYS B N 1
ATOM 8440 C CA . LYS B 1 293 ? 0.894 12.188 -18.609 1 97.88 293 LYS B CA 1
ATOM 8441 C C . LYS B 1 293 ? -0.372 11.375 -18.859 1 97.88 293 LYS B C 1
ATOM 8443 O O . LYS B 1 293 ? -0.349 10.398 -19.625 1 97.88 293 LYS B O 1
ATOM 8448 N N . LEU B 1 294 ? -1.43 11.766 -18.219 1 97.75 294 LEU B N 1
ATOM 8449 C CA . LEU B 1 294 ? -2.74 11.164 -18.438 1 97.75 294 LEU B CA 1
ATOM 8450 C C . LEU B 1 294 ? -3.533 11.953 -19.484 1 97.75 294 LEU B C 1
ATOM 8452 O O . LEU B 1 294 ? -3.486 13.18 -19.5 1 97.75 294 LEU B O 1
ATOM 8456 N N . VAL B 1 295 ? -4.195 11.242 -20.312 1 97 295 VAL B N 1
ATOM 8457 C CA . VAL B 1 295 ? -5.129 11.852 -21.25 1 97 295 VAL B CA 1
ATOM 8458 C C . VAL B 1 295 ? -6.473 11.125 -21.188 1 97 295 VAL B C 1
ATOM 8460 O O . VAL B 1 295 ? -6.562 10.016 -20.672 1 97 295 VAL B O 1
ATOM 8463 N N . GLU B 1 296 ? -7.512 11.773 -21.609 1 95.25 296 GLU B N 1
ATOM 8464 C CA . GLU B 1 296 ? -8.844 11.203 -21.781 1 95.25 296 GLU B CA 1
ATOM 8465 C C . GLU B 1 296 ? -9.227 11.141 -23.25 1 95.25 296 GLU B C 1
ATOM 8467 O O . GLU B 1 296 ? -9.859 12.062 -23.781 1 95.25 296 GLU B O 1
ATOM 8472 N N . PRO B 1 297 ? -8.93 10.008 -23.875 1 94.12 297 PRO B N 1
ATOM 8473 C CA . PRO B 1 297 ? -9.102 9.953 -25.328 1 94.12 297 PRO B CA 1
ATOM 8474 C C . PRO B 1 297 ? -10.531 10.258 -25.766 1 94.12 297 PRO B C 1
ATOM 8476 O O . PRO B 1 297 ? -10.75 10.781 -26.859 1 94.12 297 PRO B O 1
ATOM 8479 N N . GLN B 1 298 ? -11.492 9.93 -24.938 1 92.88 298 GLN B N 1
ATOM 8480 C CA . GLN B 1 298 ? -12.883 10.125 -25.344 1 92.88 298 GLN B CA 1
ATOM 8481 C C . GLN B 1 298 ? -13.664 10.859 -24.25 1 92.88 298 GLN B C 1
ATOM 8483 O O . GLN B 1 298 ? -14.852 10.594 -24.047 1 92.88 298 GLN B O 1
ATOM 8488 N N . GLY B 1 299 ? -12.93 11.68 -23.422 1 92.06 299 GLY B N 1
ATOM 8489 C CA . GLY B 1 299 ? -13.555 12.516 -22.422 1 92.06 299 GLY B CA 1
ATOM 8490 C C . GLY B 1 299 ? -13.703 11.836 -21.078 1 92.06 299 GLY B C 1
ATOM 8491 O O . GLY B 1 299 ? -13.43 10.641 -20.953 1 92.06 299 GLY B O 1
ATOM 8492 N N . PRO B 1 300 ? -14.133 12.547 -20.141 1 94.5 300 PRO B N 1
ATOM 8493 C CA . PRO B 1 300 ? -14.281 11.992 -18.797 1 94.5 300 PRO B CA 1
ATOM 8494 C C . PRO B 1 300 ? -15.445 11.008 -18.688 1 94.5 300 PRO B C 1
ATOM 8496 O O . PRO B 1 300 ? -16.469 11.18 -19.344 1 94.5 300 PRO B O 1
ATOM 8499 N N . ARG B 1 301 ? -15.344 10.047 -17.844 1 96.06 301 ARG B N 1
ATOM 8500 C CA . ARG B 1 301 ? -16.391 9.055 -17.625 1 96.06 301 ARG B CA 1
ATOM 8501 C C . ARG B 1 301 ? -17.016 9.219 -16.234 1 96.06 301 ARG B C 1
ATOM 8503 O O . ARG B 1 301 ? -17.484 8.25 -15.641 1 96.06 301 ARG B O 1
ATOM 8510 N N . TYR B 1 302 ? -16.875 10.336 -15.609 1 97.31 302 TYR B N 1
ATOM 8511 C CA . TYR B 1 302 ? -17.516 10.664 -14.344 1 97.31 302 TYR B CA 1
ATOM 8512 C C . TYR B 1 302 ? -18.328 11.945 -14.461 1 97.31 302 TYR B C 1
ATOM 8514 O O . TYR B 1 302 ? -18.203 12.68 -15.438 1 97.31 302 TYR B O 1
ATOM 8522 N N . HIS B 1 303 ? -19.25 12.117 -13.547 1 96.31 303 HIS B N 1
ATOM 8523 C CA . HIS B 1 303 ? -20.109 13.289 -13.523 1 96.31 303 HIS B CA 1
ATOM 8524 C C . HIS B 1 303 ? -20.047 13.992 -12.164 1 96.31 303 HIS B C 1
ATOM 8526 O O . HIS B 1 303 ? -20.094 13.336 -11.125 1 96.31 303 HIS B O 1
ATOM 8532 N N . VAL B 1 304 ? -19.828 15.281 -12.203 1 97.56 304 VAL B N 1
ATOM 8533 C CA . VAL B 1 304 ? -19.844 16.109 -11.008 1 97.56 304 VAL B CA 1
ATOM 8534 C C . VAL B 1 304 ? -20.922 17.188 -11.133 1 97.56 304 VAL B C 1
ATOM 8536 O O . VAL B 1 304 ? -20.922 17.953 -12.094 1 97.56 304 VAL B O 1
ATOM 8539 N N . ASP B 1 305 ? -21.812 17.234 -10.25 1 97.12 305 ASP B N 1
ATOM 8540 C CA . ASP B 1 305 ? -22.859 18.266 -10.164 1 97.12 305 ASP B CA 1
ATOM 8541 C C . ASP B 1 305 ? -22.922 18.844 -8.758 1 97.12 305 ASP B C 1
ATOM 8543 O O . ASP B 1 305 ? -23.562 18.281 -7.871 1 97.12 305 ASP B O 1
ATOM 8547 N N . GLY B 1 306 ? -22.375 20.047 -8.594 1 96.69 306 GLY B N 1
ATOM 8548 C CA . GLY B 1 306 ? -22.219 20.562 -7.238 1 96.69 306 GLY B CA 1
ATOM 8549 C C . GLY B 1 306 ? -21.344 19.672 -6.371 1 96.69 306 GLY B C 1
ATOM 8550 O O . GLY B 1 306 ? -20.188 19.406 -6.719 1 96.69 306 GLY B O 1
ATOM 8551 N N . ASN B 1 307 ? -22 19.219 -5.301 1 98.38 307 ASN B N 1
ATOM 8552 C CA . ASN B 1 307 ? -21.203 18.344 -4.434 1 98.38 307 ASN B CA 1
ATOM 8553 C C . ASN B 1 307 ? -21.578 16.875 -4.629 1 98.38 307 ASN B C 1
ATOM 8555 O O . ASN B 1 307 ? -21.25 16.031 -3.793 1 98.38 307 ASN B O 1
ATOM 8559 N N . PHE B 1 308 ? -22.297 16.578 -5.723 1 98.06 308 PHE B N 1
ATOM 8560 C CA . PHE B 1 308 ? -22.688 15.211 -6.07 1 98.06 308 PHE B CA 1
ATOM 8561 C C . PHE B 1 308 ? -21.75 14.641 -7.145 1 98.06 308 PHE B C 1
ATOM 8563 O O . PHE B 1 308 ? -21.453 15.312 -8.133 1 98.06 308 PHE B O 1
ATOM 8570 N N . VAL B 1 309 ? -21.266 13.375 -6.977 1 98.38 309 VAL B N 1
ATOM 8571 C CA . VAL B 1 309 ? -20.359 12.727 -7.922 1 98.38 309 VAL B CA 1
ATOM 8572 C C . VAL B 1 309 ? -20.906 11.344 -8.289 1 98.38 309 VAL B C 1
ATOM 8574 O O . VAL B 1 309 ? -21.406 10.625 -7.426 1 98.38 309 VAL B O 1
ATOM 8577 N N . GLU B 1 310 ? -20.812 10.961 -9.539 1 97.12 310 GLU B N 1
ATOM 8578 C CA . GLU B 1 310 ? -21.141 9.625 -10.023 1 97.12 310 GLU B CA 1
ATOM 8579 C C . GLU B 1 310 ? -20.016 9.055 -10.891 1 97.12 310 GLU B C 1
ATOM 8581 O O . GLU B 1 310 ? -19.406 9.781 -11.672 1 97.12 310 GLU B O 1
ATOM 8586 N N . TYR B 1 311 ? -19.734 7.859 -10.82 1 97.19 311 TYR B N 1
ATOM 8587 C CA . TYR B 1 311 ? -18.703 7.145 -11.562 1 97.19 311 TYR B CA 1
ATOM 8588 C C . TYR B 1 311 ? -18.906 5.637 -11.469 1 97.19 311 TYR B C 1
ATOM 8590 O O . TYR B 1 311 ? -18.891 5.07 -10.375 1 97.19 311 TYR B O 1
ATOM 8598 N N . ALA B 1 312 ? -19.047 5.043 -12.633 1 93.81 312 ALA B N 1
ATOM 8599 C CA . ALA B 1 312 ? -19.281 3.604 -12.68 1 93.81 312 ALA B CA 1
ATOM 8600 C C . ALA B 1 312 ? -20.484 3.217 -11.828 1 93.81 312 ALA B C 1
ATOM 8602 O O . ALA B 1 312 ? -21.578 3.738 -12.023 1 93.81 312 ALA B O 1
ATOM 8603 N N . GLY B 1 313 ? -20.484 2.641 -10.844 1 94.56 313 GLY B N 1
ATOM 8604 C CA . GLY B 1 313 ? -21.547 2.26 -9.922 1 94.56 313 GLY B CA 1
ATOM 8605 C C . GLY B 1 313 ? -21.625 3.154 -8.695 1 94.56 313 GLY B C 1
ATOM 8606 O O . GLY B 1 313 ? -22.641 3.162 -7.988 1 94.56 313 GLY B O 1
ATOM 8607 N N . TRP B 1 314 ? -20.75 4.02 -8.57 1 97.56 314 TRP B N 1
ATOM 8608 C CA . TRP B 1 314 ? -20.641 4.828 -7.359 1 97.56 314 TRP B CA 1
ATOM 8609 C C . TRP B 1 314 ? -21.453 6.105 -7.48 1 97.56 314 TRP B C 1
ATOM 8611 O O . TRP B 1 314 ? -21.578 6.676 -8.57 1 97.56 314 TRP B O 1
ATOM 8621 N N . SER B 1 315 ? -21.984 6.539 -6.391 1 97.5 315 SER B N 1
ATOM 8622 C CA . SER B 1 315 ? -22.484 7.898 -6.207 1 97.5 315 SER B CA 1
ATOM 8623 C C . SER B 1 315 ? -22.281 8.367 -4.77 1 97.5 315 SER B C 1
ATOM 8625 O O . SER B 1 315 ? -22.375 7.574 -3.834 1 97.5 315 SER B O 1
ATOM 8627 N N . PHE B 1 316 ? -22.016 9.594 -4.57 1 98.5 316 PHE B N 1
ATOM 8628 C CA . PHE B 1 316 ? -21.828 10.156 -3.236 1 98.5 316 PHE B CA 1
ATOM 8629 C C . PHE B 1 316 ? -21.875 11.68 -3.273 1 98.5 316 PHE B C 1
ATOM 8631 O O . PHE B 1 316 ? -21.812 12.281 -4.348 1 98.5 316 PHE B O 1
ATOM 8638 N N . ALA B 1 317 ? -22.078 12.242 -2.133 1 98.69 317 ALA B N 1
ATOM 8639 C CA . ALA B 1 317 ? -21.891 13.672 -1.918 1 98.69 317 ALA B CA 1
ATOM 8640 C C . ALA B 1 317 ? -20.625 13.953 -1.106 1 98.69 317 ALA B C 1
ATOM 8642 O O . ALA B 1 317 ? -20.25 13.156 -0.239 1 98.69 317 ALA B O 1
ATOM 8643 N N . PHE B 1 318 ? -19.969 15.055 -1.425 1 98.69 318 PHE B N 1
ATOM 8644 C CA . PHE B 1 318 ? -18.766 15.375 -0.659 1 98.69 318 PHE B CA 1
ATOM 8645 C C . PHE B 1 318 ? -18.891 16.734 0.003 1 98.69 318 PHE B C 1
ATOM 8647 O O . PHE B 1 318 ? -19.734 17.547 -0.387 1 98.69 318 PHE B O 1
ATOM 8654 N N . ARG B 1 319 ? -18.094 16.953 1.048 1 97.88 319 ARG B N 1
ATOM 8655 C CA . ARG B 1 319 ? -17.875 18.25 1.688 1 97.88 319 ARG B CA 1
ATOM 8656 C C . ARG B 1 319 ? -16.484 18.312 2.316 1 97.88 319 ARG B C 1
ATOM 8658 O O . ARG B 1 319 ? -15.852 17.281 2.541 1 97.88 319 ARG B O 1
ATOM 8665 N N . VAL B 1 320 ? -16.016 19.531 2.439 1 98.5 320 VAL B N 1
ATOM 8666 C CA . VAL B 1 320 ? -14.773 19.766 3.16 1 98.5 320 VAL B CA 1
ATOM 8667 C C . VAL B 1 320 ? -15.031 20.672 4.363 1 98.5 320 VAL B C 1
ATOM 8669 O O . VAL B 1 320 ? -14.961 21.891 4.254 1 98.5 320 VAL B O 1
ATOM 8672 N N . ARG B 1 321 ? -15.258 20.094 5.449 1 97.31 321 ARG B N 1
ATOM 8673 C CA . ARG B 1 321 ? -15.609 20.922 6.602 1 97.31 321 ARG B CA 1
ATOM 8674 C C . ARG B 1 321 ? -14.406 21.719 7.094 1 97.31 321 ARG B C 1
ATOM 8676 O O . ARG B 1 321 ? -13.281 21.219 7.105 1 97.31 321 ARG B O 1
ATOM 8683 N N . SER B 1 322 ? -14.602 22.844 7.57 1 97.88 322 SER B N 1
ATOM 8684 C CA . SER B 1 322 ? -13.562 23.797 7.961 1 97.88 322 SER B CA 1
ATOM 8685 C C . SER B 1 322 ? -12.781 23.281 9.172 1 97.88 322 SER B C 1
ATOM 8687 O O . SER B 1 322 ? -11.578 23.5 9.281 1 97.88 322 SER B O 1
ATOM 8689 N N . SER B 1 323 ? -13.406 22.562 10.008 1 97.62 323 SER B N 1
ATOM 8690 C CA . SER B 1 323 ? -12.789 22.156 11.273 1 97.62 323 SER B CA 1
ATOM 8691 C C . SER B 1 323 ? -11.836 20.984 11.07 1 97.62 323 SER B C 1
ATOM 8693 O O . SER B 1 323 ? -10.875 20.828 11.828 1 97.62 323 SER B O 1
ATOM 8695 N N . ALA B 1 324 ? -12.156 20.141 10.023 1 97.06 324 ALA B N 1
ATOM 8696 C CA . ALA B 1 324 ? -11.344 18.922 9.984 1 97.06 324 ALA B CA 1
ATOM 8697 C C . ALA B 1 324 ? -10.969 18.562 8.555 1 97.06 324 ALA B C 1
ATOM 8699 O O . ALA B 1 324 ? -9.859 18.094 8.289 1 97.06 324 ALA B O 1
ATOM 8700 N N . GLY B 1 325 ? -11.898 18.641 7.645 1 98.25 325 GLY B N 1
ATOM 8701 C CA . GLY B 1 325 ? -11.461 18.344 6.285 1 98.25 325 GLY B CA 1
ATOM 8702 C C . GLY B 1 325 ? -12.461 17.5 5.512 1 98.25 325 GLY B C 1
ATOM 8703 O O . GLY B 1 325 ? -13.672 17.609 5.723 1 98.25 325 GLY B O 1
ATOM 8704 N N . LEU B 1 326 ? -11.984 16.656 4.59 1 98.69 326 LEU B N 1
ATOM 8705 C CA . LEU B 1 326 ? -12.719 15.969 3.533 1 98.69 326 LEU B CA 1
ATOM 8706 C C . LEU B 1 326 ? -13.656 14.914 4.117 1 98.69 326 LEU B C 1
ATOM 8708 O O . LEU B 1 326 ? -13.25 14.141 4.988 1 98.69 326 LEU B O 1
ATOM 8712 N N . GLN B 1 327 ? -14.961 14.898 3.627 1 98.56 327 GLN B N 1
ATOM 8713 C CA . GLN B 1 327 ? -15.984 13.93 3.998 1 98.56 327 GLN B CA 1
ATOM 8714 C C . GLN B 1 327 ? -16.781 13.469 2.777 1 98.56 327 GLN B C 1
ATOM 8716 O O . GLN B 1 327 ? -16.969 14.234 1.834 1 98.56 327 GLN B O 1
ATOM 8721 N N . ILE B 1 328 ? -17.219 12.289 2.846 1 98.5 328 ILE B N 1
ATOM 8722 C CA . ILE B 1 328 ? -18.156 11.766 1.859 1 98.5 328 ILE B CA 1
ATOM 8723 C C . ILE B 1 328 ? -19.422 11.273 2.559 1 98.5 328 ILE B C 1
ATOM 8725 O O . ILE B 1 328 ? -19.359 10.695 3.645 1 98.5 328 ILE B O 1
ATOM 8729 N N . PHE B 1 329 ? -20.594 11.508 1.925 1 98.62 329 PHE B N 1
ATOM 8730 C CA . PHE B 1 329 ? -21.891 11.109 2.467 1 98.62 329 PHE B CA 1
ATOM 8731 C C . PHE B 1 329 ? -22.688 10.32 1.44 1 98.62 329 PHE B C 1
ATOM 8733 O O . PHE B 1 329 ? -22.516 10.508 0.234 1 98.62 329 PHE B O 1
ATOM 8740 N N . ASP B 1 330 ? -23.484 9.484 1.972 1 98.44 330 ASP B N 1
ATOM 8741 C CA . ASP B 1 330 ? -24.406 8.695 1.159 1 98.44 330 ASP B CA 1
ATOM 8742 C C . ASP B 1 330 ? -23.672 7.953 0.049 1 98.44 330 ASP B C 1
ATOM 8744 O O . ASP B 1 330 ? -24 8.094 -1.129 1 98.44 330 ASP B O 1
ATOM 8748 N N . LEU B 1 331 ? -22.672 7.285 0.486 1 98.5 331 LEU B N 1
ATOM 8749 C CA . LEU B 1 331 ? -21.891 6.48 -0.444 1 98.5 331 LEU B CA 1
ATOM 8750 C C . LEU B 1 331 ? -22.688 5.266 -0.914 1 98.5 331 LEU B C 1
ATOM 8752 O O . LEU B 1 331 ? -23 4.375 -0.118 1 98.5 331 LEU B O 1
ATOM 8756 N N . ARG B 1 332 ? -22.984 5.246 -2.197 1 97.12 332 ARG B N 1
ATOM 8757 C CA . ARG B 1 332 ? -23.766 4.156 -2.766 1 97.12 332 ARG B CA 1
ATOM 8758 C C . ARG B 1 332 ? -23.031 3.482 -3.914 1 97.12 332 ARG B C 1
ATOM 8760 O O . ARG B 1 332 ? -22.172 4.094 -4.547 1 97.12 332 ARG B O 1
ATOM 8767 N N . PHE B 1 333 ? -23.359 2.275 -4.098 1 96.56 333 PHE B N 1
ATOM 8768 C CA . PHE B 1 333 ? -22.969 1.541 -5.297 1 96.56 333 PHE B CA 1
ATOM 8769 C C . PHE B 1 333 ? -24.188 0.91 -5.961 1 96.56 333 PHE B C 1
ATOM 8771 O O . PHE B 1 333 ? -24.922 0.137 -5.328 1 96.56 333 PHE B O 1
ATOM 8778 N N . ASN B 1 334 ? -24.406 1.225 -7.195 1 93.56 334 ASN B N 1
ATOM 8779 C CA . ASN B 1 334 ? -25.594 0.792 -7.934 1 93.56 334 ASN B CA 1
ATOM 8780 C C . ASN B 1 334 ? -26.875 1.062 -7.148 1 93.56 334 ASN B C 1
ATOM 8782 O O . ASN B 1 334 ? -27.734 0.189 -7.043 1 93.56 334 ASN B O 1
ATOM 8786 N N . GLY B 1 335 ? -26.891 2.154 -6.504 1 92.19 335 GLY B N 1
ATOM 8787 C CA . GLY B 1 335 ? -28.094 2.607 -5.816 1 92.19 335 GLY B CA 1
ATOM 8788 C C . GLY B 1 335 ? -28.172 2.127 -4.383 1 92.19 335 GLY B C 1
ATOM 8789 O O . GLY B 1 335 ? -28.938 2.672 -3.582 1 92.19 335 GLY B O 1
ATOM 8790 N N . GLU B 1 336 ? -27.359 1.17 -3.977 1 93.88 336 GLU B N 1
ATOM 8791 C CA . GLU B 1 336 ? -27.375 0.639 -2.617 1 93.88 336 GLU B CA 1
ATOM 8792 C C . GLU B 1 336 ? -26.328 1.339 -1.741 1 93.88 336 GLU B C 1
ATOM 8794 O O . GLU B 1 336 ? -25.156 1.393 -2.09 1 93.88 336 GLU B O 1
ATOM 8799 N N . ARG B 1 337 ? -26.812 1.829 -0.609 1 97 337 ARG B N 1
ATOM 8800 C CA . ARG B 1 337 ? -25.891 2.551 0.26 1 97 337 ARG B CA 1
ATOM 8801 C C . ARG B 1 337 ? -24.938 1.59 0.965 1 97 337 ARG B C 1
ATOM 8803 O O . ARG B 1 337 ? -25.359 0.54 1.456 1 97 337 ARG B O 1
ATOM 8810 N N . ILE B 1 338 ? -23.734 1.952 0.999 1 98.19 338 ILE B N 1
ATOM 8811 C CA . ILE B 1 338 ? -22.688 1.208 1.695 1 98.19 338 ILE B CA 1
ATOM 8812 C C . ILE B 1 338 ? -22.328 1.925 2.992 1 98.19 338 ILE B C 1
ATOM 8814 O O . ILE B 1 338 ? -22.141 1.286 4.031 1 98.19 338 ILE B O 1
ATOM 8818 N N . ALA B 1 339 ? -22.25 3.209 2.912 1 98.81 339 ALA B N 1
ATOM 8819 C CA . ALA B 1 339 ? -21.922 4.035 4.074 1 98.81 339 ALA B CA 1
ATOM 8820 C C . ALA B 1 339 ? -22.672 5.363 4.023 1 98.81 339 ALA B C 1
ATOM 8822 O O . ALA B 1 339 ? -22.812 5.969 2.957 1 98.81 339 ALA B O 1
ATOM 8823 N N . TYR B 1 340 ? -23.156 5.699 5.148 1 98.62 340 TYR B N 1
ATOM 8824 C CA . TYR B 1 340 ? -23.797 7.004 5.258 1 98.62 340 TYR B CA 1
ATOM 8825 C C . TYR B 1 340 ? -22.766 8.125 5.285 1 98.62 340 TYR B C 1
ATOM 8827 O O . TYR B 1 340 ? -23 9.203 4.734 1 98.62 340 TYR B O 1
ATOM 8835 N N . GLU B 1 341 ? -21.641 7.797 5.926 1 98.75 341 GLU B N 1
ATOM 8836 C CA . GLU B 1 341 ? -20.578 8.781 6.102 1 98.75 341 GLU B CA 1
ATOM 8837 C C . GLU B 1 341 ? -19.203 8.117 6.141 1 98.75 341 GLU B C 1
ATOM 8839 O O . GLU B 1 341 ? -19.031 7.078 6.781 1 98.75 341 GLU B O 1
ATOM 8844 N N . VAL B 1 342 ? -18.25 8.609 5.418 1 98.88 342 VAL B N 1
ATOM 8845 C CA . VAL B 1 342 ? -16.812 8.367 5.578 1 98.88 342 VAL B CA 1
ATOM 8846 C C . VAL B 1 342 ? -16.078 9.695 5.703 1 98.88 342 VAL B C 1
ATOM 8848 O O . VAL B 1 342 ? -15.977 10.453 4.73 1 98.88 342 VAL B O 1
ATOM 8851 N N . SER B 1 343 ? -15.461 9.906 6.918 1 98.56 343 SER B N 1
ATOM 8852 C CA . SER B 1 343 ? -15.047 11.289 7.18 1 98.56 343 SER B CA 1
ATOM 8853 C C . SER B 1 343 ? -13.711 11.336 7.906 1 98.56 343 SER B C 1
ATOM 8855 O O . SER B 1 343 ? -13.477 10.57 8.844 1 98.56 343 SER B O 1
ATOM 8857 N N . LEU B 1 344 ? -12.859 12.234 7.445 1 98.69 344 LEU B N 1
ATOM 8858 C CA . LEU B 1 344 ? -11.672 12.609 8.203 1 98.69 344 LEU B CA 1
ATOM 8859 C C . LEU B 1 344 ? -12.055 13.297 9.508 1 98.69 344 LEU B C 1
ATOM 8861 O O . LEU B 1 344 ? -12.828 14.258 9.508 1 98.69 344 LEU B O 1
ATOM 8865 N N . GLN B 1 345 ? -11.531 12.82 10.648 1 98.62 345 GLN B N 1
ATOM 8866 C CA . GLN B 1 345 ? -11.883 13.367 11.945 1 98.62 345 GLN B CA 1
ATOM 8867 C C . GLN B 1 345 ? -10.75 14.203 12.523 1 98.62 345 GLN B C 1
ATOM 8869 O O . GLN B 1 345 ? -10.984 15.258 13.125 1 98.62 345 GLN B O 1
ATOM 8874 N N . GLU B 1 346 ? -9.594 13.664 12.422 1 98.56 346 GLU B N 1
ATOM 8875 C CA . GLU B 1 346 ? -8.438 14.281 13.062 1 98.56 346 GLU B CA 1
ATOM 8876 C C . GLU B 1 346 ? -7.133 13.766 12.461 1 98.56 346 GLU B C 1
ATOM 8878 O O . GLU B 1 346 ? -7.094 12.672 11.891 1 98.56 346 GLU B O 1
ATOM 8883 N N . ALA B 1 347 ? -6.102 14.562 12.5 1 98.62 347 ALA B N 1
ATOM 8884 C CA . ALA B 1 347 ? -4.715 14.172 12.266 1 98.62 347 ALA B CA 1
ATOM 8885 C C . ALA B 1 347 ? -3.803 14.703 13.367 1 98.62 347 ALA B C 1
ATOM 8887 O O . ALA B 1 347 ? -3.914 15.859 13.781 1 98.62 347 ALA B O 1
ATOM 8888 N N . ILE B 1 348 ? -2.982 13.812 13.883 1 98.56 348 ILE B N 1
ATOM 8889 C CA . ILE B 1 348 ? -2.07 14.273 14.922 1 98.56 348 ILE B CA 1
ATOM 8890 C C . ILE B 1 348 ? -0.629 13.969 14.516 1 98.56 348 ILE B C 1
ATOM 8892 O O . ILE B 1 348 ? -0.383 13.078 13.695 1 98.56 348 ILE B O 1
ATOM 8896 N N . ALA B 1 349 ? 0.259 14.68 14.984 1 98.31 349 ALA B N 1
ATOM 8897 C CA . ALA B 1 349 ? 1.703 14.477 14.914 1 98.31 349 ALA B CA 1
ATOM 8898 C C . ALA B 1 349 ? 2.355 14.727 16.281 1 98.31 349 ALA B C 1
ATOM 8900 O O . ALA B 1 349 ? 2.461 15.875 16.719 1 98.31 349 ALA B O 1
ATOM 8901 N N . PHE B 1 350 ? 2.814 13.727 16.891 1 98.31 350 PHE B N 1
ATOM 8902 C CA . PHE B 1 350 ? 3.438 13.859 18.203 1 98.31 350 PHE B CA 1
ATOM 8903 C C . PHE B 1 350 ? 4.953 13.719 18.094 1 98.31 350 PHE B C 1
ATOM 8905 O O . PHE B 1 350 ? 5.453 12.703 17.594 1 98.31 350 PHE B O 1
ATOM 8912 N N . TYR B 1 351 ? 5.629 14.703 18.609 1 98.06 351 TYR B N 1
ATOM 8913 C CA . TYR B 1 351 ? 7.066 14.836 18.406 1 98.06 351 TYR B CA 1
ATOM 8914 C C . TYR B 1 351 ? 7.836 14.492 19.672 1 98.06 351 TYR B C 1
ATOM 8916 O O . TYR B 1 351 ? 7.258 14.43 20.766 1 98.06 351 TYR B O 1
ATOM 8924 N N . SER B 1 352 ? 9.094 14.258 19.469 1 98.12 352 SER B N 1
ATOM 8925 C CA . SER B 1 352 ? 10.125 14.156 20.484 1 98.12 352 SER B CA 1
ATOM 8926 C C . SER B 1 352 ? 11.328 15.023 20.141 1 98.12 352 SER B C 1
ATOM 8928 O O . SER B 1 352 ? 11.625 15.242 18.969 1 98.12 352 SER B O 1
ATOM 8930 N N . GLY B 1 353 ? 11.938 15.5 21.141 1 97.19 353 GLY B N 1
ATOM 8931 C CA . GLY B 1 353 ? 13.133 16.297 20.906 1 97.19 353 GLY B CA 1
ATOM 8932 C C . GLY B 1 353 ? 13.844 16.672 22.203 1 97.19 353 GLY B C 1
ATOM 8933 O O . GLY B 1 353 ? 13.508 16.172 23.266 1 97.19 353 GLY B O 1
ATOM 8934 N N . ASP B 1 354 ? 14.859 17.5 22.031 1 97.38 354 ASP B N 1
ATOM 8935 C CA . ASP B 1 354 ? 15.719 17.859 23.156 1 97.38 354 ASP B CA 1
ATOM 8936 C C . ASP B 1 354 ? 15.594 19.344 23.5 1 97.38 354 ASP B C 1
ATOM 8938 O O . ASP B 1 354 ? 16.141 19.812 24.5 1 97.38 354 ASP B O 1
ATOM 8942 N N . THR B 1 355 ? 15.008 20.203 22.688 1 97.69 355 THR B N 1
ATOM 8943 C CA . THR B 1 355 ? 14.68 21.594 23 1 97.69 355 THR B CA 1
ATOM 8944 C C . THR B 1 355 ? 13.266 21.688 23.562 1 97.69 355 THR B C 1
ATOM 8946 O O . THR B 1 355 ? 12.445 20.797 23.375 1 97.69 355 THR B O 1
ATOM 8949 N N . PRO B 1 356 ? 12.992 22.75 24.281 1 97.5 356 PRO B N 1
ATOM 8950 C CA . PRO B 1 356 ? 11.648 22.828 24.859 1 97.5 356 PRO B CA 1
ATOM 8951 C C . PRO B 1 356 ? 10.547 22.844 23.812 1 97.5 356 PRO B C 1
ATOM 8953 O O . PRO B 1 356 ? 9.492 22.234 24.016 1 97.5 356 PRO B O 1
ATOM 8956 N N . ALA B 1 357 ? 10.781 23.484 22.719 1 96.19 357 ALA B N 1
ATOM 8957 C CA . ALA B 1 357 ? 9.781 23.469 21.656 1 96.19 357 ALA B CA 1
ATOM 8958 C C . ALA B 1 357 ? 9.5 22.047 21.172 1 96.19 357 ALA B C 1
ATOM 8960 O O . ALA B 1 357 ? 8.336 21.656 21.031 1 96.19 357 ALA B O 1
ATOM 8961 N N . ALA B 1 358 ? 10.516 21.312 20.922 1 97.25 358 ALA B N 1
ATOM 8962 C CA . ALA B 1 358 ? 10.336 19.953 20.438 1 97.25 358 ALA B CA 1
ATOM 8963 C C . ALA B 1 358 ? 9.688 19.062 21.484 1 97.25 358 ALA B C 1
ATOM 8965 O O . ALA B 1 358 ? 8.828 18.234 21.172 1 97.25 358 ALA B O 1
ATOM 8966 N N . MET B 1 359 ? 10.078 19.188 22.734 1 97.12 359 MET B N 1
ATOM 8967 C CA . MET B 1 359 ? 9.555 18.375 23.828 1 97.12 359 MET B CA 1
ATOM 8968 C C . MET B 1 359 ? 8.055 18.609 24.016 1 97.12 359 MET B C 1
ATOM 8970 O O . MET B 1 359 ? 7.316 17.688 24.359 1 97.12 359 MET B O 1
ATOM 8974 N N . GLN B 1 360 ? 7.695 19.828 23.75 1 96.81 360 GLN B N 1
ATOM 8975 C CA . GLN B 1 360 ? 6.32 20.234 24.016 1 96.81 360 GLN B CA 1
ATOM 8976 C C . GLN B 1 360 ? 5.418 19.938 22.828 1 96.81 360 GLN B C 1
ATOM 8978 O O . GLN B 1 360 ? 4.203 19.828 22.969 1 96.81 360 GLN B O 1
ATOM 8983 N N . THR B 1 361 ? 5.945 19.766 21.688 1 97.5 361 THR B N 1
ATOM 8984 C CA . THR B 1 361 ? 5.184 19.75 20.438 1 97.5 361 THR B CA 1
ATOM 8985 C C . THR B 1 361 ? 4.332 18.484 20.344 1 97.5 361 THR B C 1
ATOM 8987 O O . THR B 1 361 ? 4.859 17.375 20.203 1 97.5 361 THR B O 1
ATOM 8990 N N . LYS B 1 362 ? 3.072 18.594 20.406 1 98.19 362 LYS B N 1
ATOM 8991 C CA . LYS B 1 362 ? 2.012 17.625 20.141 1 98.19 362 LYS B CA 1
ATOM 8992 C C . LYS B 1 362 ? 0.884 18.266 19.328 1 98.19 362 LYS B C 1
ATOM 8994 O O . LYS B 1 362 ? -0.12 18.703 19.891 1 98.19 362 LYS B O 1
ATOM 8999 N N . TYR B 1 363 ? 0.976 18.094 18.109 1 98.44 363 TYR B N 1
ATOM 9000 C CA . TYR B 1 363 ? 0.026 18.766 17.234 1 98.44 363 TYR B CA 1
ATOM 9001 C C . TYR B 1 363 ? -1.237 17.922 17.047 1 98.44 363 TYR B C 1
ATOM 9003 O O . TYR B 1 363 ? -1.163 16.719 16.781 1 98.44 363 TYR B O 1
ATOM 9011 N N . ILE B 1 364 ? -2.33 18.5 17.234 1 98.5 364 ILE B N 1
ATOM 9012 C CA . ILE B 1 364 ? -3.676 18.016 16.938 1 98.5 364 ILE B CA 1
ATOM 9013 C C . ILE B 1 364 ? -4.348 18.953 15.93 1 98.5 364 ILE B C 1
ATOM 9015 O O . ILE B 1 364 ? -4.895 19.984 16.297 1 98.5 364 ILE B O 1
ATOM 9019 N N . ASP B 1 365 ? -4.414 18.578 14.75 1 98.25 365 ASP B N 1
ATOM 9020 C CA . ASP B 1 365 ? -4.41 19.5 13.609 1 98.25 365 ASP B CA 1
ATOM 9021 C C . ASP B 1 365 ? -5.789 20.109 13.398 1 98.25 365 ASP B C 1
ATOM 9023 O O . ASP B 1 365 ? -5.918 21.156 12.758 1 98.25 365 ASP B O 1
ATOM 9027 N N . ALA B 1 366 ? -6.824 19.453 13.891 1 97.94 366 ALA B N 1
ATOM 9028 C CA . ALA B 1 366 ? -8.117 20.125 13.852 1 97.94 366 ALA B CA 1
ATOM 9029 C C . ALA B 1 366 ? -8.047 21.484 14.547 1 97.94 366 ALA B C 1
ATOM 9031 O O . ALA B 1 366 ? -8.719 22.438 14.133 1 97.94 366 ALA B O 1
ATOM 9032 N N . GLY B 1 367 ? -7.203 21.562 15.539 1 98.12 367 GLY B N 1
ATOM 9033 C CA . GLY B 1 367 ? -7.023 22.812 16.281 1 98.12 367 GLY B CA 1
ATOM 9034 C C . GLY B 1 367 ? -6.27 23.875 15.5 1 98.12 367 GLY B C 1
ATOM 9035 O O . GLY B 1 367 ? -6.242 25.031 15.891 1 98.12 367 GLY B O 1
ATOM 9036 N N . TRP B 1 368 ? -5.707 23.469 14.453 1 97.19 368 TRP B N 1
ATOM 9037 C CA . TRP B 1 368 ? -5.012 24.391 13.547 1 97.19 368 TRP B CA 1
ATOM 9038 C C . TRP B 1 368 ? -5.828 24.625 12.289 1 97.19 368 TRP B C 1
ATOM 9040 O O . TRP B 1 368 ? -5.277 24.984 11.242 1 97.19 368 TRP B O 1
ATOM 9050 N N . ALA B 1 369 ? -7.137 24.344 12.359 1 95.81 369 ALA B N 1
ATOM 9051 C CA . ALA B 1 369 ? -8.094 24.516 11.266 1 95.81 369 ALA B CA 1
ATOM 9052 C C . ALA B 1 369 ? -7.664 23.734 10.031 1 95.81 369 ALA B C 1
ATOM 9054 O O . ALA B 1 369 ? -7.625 24.281 8.93 1 95.81 369 ALA B O 1
ATOM 9055 N N . MET B 1 370 ? -7.324 22.516 10.219 1 97 370 MET B N 1
ATOM 9056 C CA . MET B 1 370 ? -6.801 21.641 9.18 1 97 370 MET B CA 1
ATOM 9057 C C . MET B 1 370 ? -7.715 21.641 7.957 1 97 370 MET B C 1
ATOM 9059 O O . MET B 1 370 ? -7.242 21.531 6.824 1 97 370 MET B O 1
ATOM 9063 N N . GLY B 1 371 ? -8.977 21.875 8.086 1 97 371 GLY B N 1
ATOM 9064 C CA . GLY B 1 371 ? -9.93 21.812 6.996 1 97 371 GLY B CA 1
ATOM 9065 C C . GLY B 1 371 ? -9.922 23.062 6.129 1 97 371 GLY B C 1
ATOM 9066 O O . GLY B 1 371 ? -10.43 23.047 5.008 1 97 371 GLY B O 1
ATOM 9067 N N . THR B 1 372 ? -9.344 24.188 6.609 1 96.88 372 THR B N 1
ATOM 9068 C CA . THR B 1 372 ? -9.398 25.453 5.883 1 96.88 372 THR B CA 1
ATOM 9069 C C . THR B 1 372 ? -8.102 25.703 5.125 1 96.88 372 THR B C 1
ATOM 9071 O O . THR B 1 372 ? -8.047 26.547 4.238 1 96.88 372 THR B O 1
ATOM 9074 N N . VAL B 1 373 ? -7.074 24.906 5.473 1 97.25 373 VAL B N 1
ATOM 9075 C CA . VAL B 1 373 ? -5.777 25.188 4.863 1 97.25 373 VAL B CA 1
ATOM 9076 C C . VAL B 1 373 ? -5.586 24.297 3.635 1 97.25 373 VAL B C 1
ATOM 9078 O O . VAL B 1 373 ? -4.555 23.641 3.488 1 97.25 373 VAL B O 1
ATOM 9081 N N . ASP B 1 374 ? -6.633 24.219 2.867 1 97.25 374 ASP B N 1
ATOM 9082 C CA . ASP B 1 374 ? -6.641 23.484 1.601 1 97.25 374 ASP B CA 1
ATOM 9083 C C . ASP B 1 374 ? -6.379 24.438 0.427 1 97.25 374 ASP B C 1
ATOM 9085 O O . ASP B 1 374 ? -7.293 24.75 -0.334 1 97.25 374 ASP B O 1
ATOM 9089 N N . TYR B 1 375 ? -5.191 24.828 0.155 1 97.31 375 TYR B N 1
ATOM 9090 C CA . TYR B 1 375 ? -4.789 25.812 -0.832 1 97.31 375 TYR B CA 1
ATOM 9091 C C . TYR B 1 375 ? -4.867 25.25 -2.244 1 97.31 375 TYR B C 1
ATOM 9093 O O . TYR B 1 375 ? -5.148 24.062 -2.428 1 97.31 375 TYR B O 1
ATOM 9101 N N . GLU B 1 376 ? -4.672 26.094 -3.107 1 97.5 376 GLU B N 1
ATOM 9102 C CA . GLU B 1 376 ? -4.828 25.797 -4.527 1 97.5 376 GLU B CA 1
ATOM 9103 C C . GLU B 1 376 ? -3.992 24.578 -4.922 1 97.5 376 GLU B C 1
ATOM 9105 O O . GLU B 1 376 ? -2.848 24.438 -4.488 1 97.5 376 GLU B O 1
ATOM 9110 N N . LEU B 1 377 ? -4.586 23.672 -5.695 1 98.38 377 LEU B N 1
ATOM 9111 C CA . LEU B 1 377 ? -3.912 22.484 -6.238 1 98.38 377 LEU B CA 1
ATOM 9112 C C . LEU B 1 377 ? -3.324 22.797 -7.613 1 98.38 377 LEU B C 1
ATOM 9114 O O . LEU B 1 377 ? -3.975 23.422 -8.445 1 98.38 377 LEU B O 1
ATOM 9118 N N . ALA B 1 378 ? -2.109 22.328 -7.793 1 98.19 378 ALA B N 1
ATOM 9119 C CA . ALA B 1 378 ? -1.384 22.609 -9.031 1 98.19 378 ALA B CA 1
ATOM 9120 C C . ALA B 1 378 ? -1.688 21.562 -10.094 1 98.19 378 ALA B C 1
ATOM 9122 O O . ALA B 1 378 ? -1.387 20.375 -9.914 1 98.19 378 ALA B O 1
ATOM 9123 N N . PRO B 1 379 ? -2.268 21.969 -11.242 1 97.19 379 PRO B N 1
ATOM 9124 C CA . PRO B 1 379 ? -2.496 21.016 -12.32 1 97.19 379 PRO B CA 1
ATOM 9125 C C . PRO B 1 379 ? -1.198 20.422 -12.867 1 97.19 379 PRO B C 1
ATOM 9127 O O . PRO B 1 379 ? -0.255 21.156 -13.164 1 97.19 379 PRO B O 1
ATOM 9130 N N . GLY B 1 380 ? -1.159 19.125 -12.93 1 96.81 380 GLY B N 1
ATOM 9131 C CA . GLY B 1 380 ? 0.026 18.469 -13.445 1 96.81 380 GLY B CA 1
ATOM 9132 C C . GLY B 1 380 ? 0.988 18.031 -12.352 1 96.81 380 GLY B C 1
ATOM 9133 O O . GLY B 1 380 ? 1.93 17.281 -12.609 1 96.81 380 GLY B O 1
ATOM 9134 N N . ILE B 1 381 ? 0.735 18.516 -11.125 1 97.81 381 ILE B N 1
ATOM 9135 C CA . ILE B 1 381 ? 1.568 18.156 -9.984 1 97.81 381 ILE B CA 1
ATOM 9136 C C . ILE B 1 381 ? 0.708 17.5 -8.906 1 97.81 381 ILE B C 1
ATOM 9138 O O . ILE B 1 381 ? 0.793 16.281 -8.688 1 97.81 381 ILE B O 1
ATOM 9142 N N . ASP B 1 382 ? -0.187 18.328 -8.406 1 98.5 382 ASP B N 1
ATOM 9143 C CA . ASP B 1 382 ? -1.082 17.797 -7.379 1 98.5 382 ASP B CA 1
ATOM 9144 C C . ASP B 1 382 ? -2.123 16.859 -7.984 1 98.5 382 ASP B C 1
ATOM 9146 O O . ASP B 1 382 ? -2.471 15.844 -7.383 1 98.5 382 ASP B O 1
ATOM 9150 N N . CYS B 1 383 ? -2.629 17.25 -9.078 1 98.44 383 CYS B N 1
ATOM 9151 C CA . CYS B 1 383 ? -3.602 16.5 -9.867 1 98.44 383 CYS B CA 1
ATOM 9152 C C . CYS B 1 383 ? -3.258 16.547 -11.352 1 98.44 383 CYS B C 1
ATOM 9154 O O . CYS B 1 383 ? -2.615 17.5 -11.812 1 98.44 383 CYS B O 1
ATOM 9156 N N . PRO B 1 384 ? -3.676 15.562 -12.078 1 97.75 384 PRO B N 1
ATOM 9157 C CA . PRO B 1 384 ? -3.441 15.633 -13.523 1 97.75 384 PRO B CA 1
ATOM 9158 C C . PRO B 1 384 ? -4.059 16.875 -14.156 1 97.75 384 PRO B C 1
ATOM 9160 O O . PRO B 1 384 ? -5.035 17.422 -13.641 1 97.75 384 PRO B O 1
ATOM 9163 N N . GLU B 1 385 ? -3.531 17.297 -15.305 1 96.5 385 GLU B N 1
ATOM 9164 C CA . GLU B 1 385 ? -4.027 18.469 -16.047 1 96.5 385 GLU B CA 1
ATOM 9165 C C . GLU B 1 385 ? -5.496 18.281 -16.422 1 96.5 385 GLU B C 1
ATOM 9167 O O . GLU B 1 385 ? -6.246 19.266 -16.5 1 96.5 385 GLU B O 1
ATOM 9172 N N . ILE B 1 386 ? -5.941 17.062 -16.531 1 95.31 386 ILE B N 1
ATOM 9173 C CA . ILE B 1 386 ? -7.27 16.75 -17.047 1 95.31 386 ILE B CA 1
ATOM 9174 C C . ILE B 1 386 ? -8.297 16.797 -15.922 1 95.31 386 ILE B C 1
ATOM 9176 O O . ILE B 1 386 ? -9.492 16.625 -16.156 1 95.31 386 ILE B O 1
ATOM 9180 N N . ALA B 1 387 ? -7.914 17 -14.719 1 97.94 387 ALA B N 1
ATOM 9181 C CA . ALA B 1 387 ? -8.797 16.906 -13.555 1 97.94 387 ALA B CA 1
ATOM 9182 C C . ALA B 1 387 ? -9.844 18.016 -13.562 1 97.94 387 ALA B C 1
ATOM 9184 O O . ALA B 1 387 ? -9.633 19.062 -14.164 1 97.94 387 ALA B O 1
ATOM 9185 N N . THR B 1 388 ? -11 17.734 -12.961 1 98.38 388 THR B N 1
ATOM 9186 C CA . THR B 1 388 ? -11.961 18.766 -12.602 1 98.38 388 THR B CA 1
ATOM 9187 C C . THR B 1 388 ? -11.562 19.438 -11.289 1 98.38 388 THR B C 1
ATOM 9189 O O . THR B 1 388 ? -11.477 18.781 -10.258 1 98.38 388 THR B O 1
ATOM 9192 N N . PHE B 1 389 ? -11.336 20.766 -11.375 1 97.88 389 PHE B N 1
ATOM 9193 C CA . PHE B 1 389 ? -10.969 21.516 -10.18 1 97.88 389 PHE B CA 1
ATOM 9194 C C . PHE B 1 389 ? -12.172 22.281 -9.633 1 97.88 389 PHE B C 1
ATOM 9196 O O . PHE B 1 389 ? -12.977 22.797 -10.398 1 97.88 389 PHE B O 1
ATOM 9203 N N . LEU B 1 390 ? -12.25 22.266 -8.391 1 98.31 390 LEU B N 1
ATOM 9204 C CA . LEU B 1 390 ? -13.352 22.953 -7.73 1 98.31 390 LEU B CA 1
ATOM 9205 C C . LEU B 1 390 ? -12.836 23.922 -6.672 1 98.31 390 LEU B C 1
ATOM 9207 O O . LEU B 1 390 ? -11.867 23.625 -5.977 1 98.31 390 LEU B O 1
ATOM 9211 N N . ASP B 1 391 ? -13.531 25.094 -6.531 1 97.44 391 ASP B N 1
ATOM 9212 C CA . ASP B 1 391 ? -13.25 26.047 -5.461 1 97.44 391 ASP B CA 1
ATOM 9213 C C . ASP B 1 391 ? -13.891 25.609 -4.148 1 97.44 391 ASP B C 1
ATOM 9215 O O . ASP B 1 391 ? -14.922 24.938 -4.152 1 97.44 391 ASP B O 1
ATOM 9219 N N . LEU B 1 392 ? -13.273 25.969 -3.133 1 97.81 392 LEU B N 1
ATOM 9220 C CA . LEU B 1 392 ? -13.844 25.797 -1.801 1 97.81 392 LEU B CA 1
ATOM 9221 C C . LEU B 1 392 ? -13.977 27.141 -1.089 1 97.81 392 LEU B C 1
ATOM 9223 O O . LEU B 1 392 ? -13.273 28.109 -1.428 1 97.81 392 LEU B O 1
ATOM 9227 N N . HIS B 1 393 ? -14.922 27.234 -0.169 1 97.88 393 HIS B N 1
ATOM 9228 C CA . HIS B 1 393 ? -15.148 28.438 0.615 1 97.88 393 HIS B CA 1
ATOM 9229 C C . HIS B 1 393 ? -15.18 28.125 2.107 1 97.88 393 HIS B C 1
ATOM 9231 O O . HIS B 1 393 ? -15.789 27.141 2.531 1 97.88 393 HIS B O 1
ATOM 9237 N N . HIS B 1 394 ? -14.5 28.938 2.838 1 98 394 HIS B N 1
ATOM 9238 C CA . HIS B 1 394 ? -14.461 28.766 4.285 1 98 394 HIS B CA 1
ATOM 9239 C C . HIS B 1 394 ? -14.656 30.094 5.004 1 98 394 HIS B C 1
ATOM 9241 O O . HIS B 1 394 ? -14.43 31.156 4.422 1 98 394 HIS B O 1
ATOM 9247 N N . TYR B 1 395 ? -15.188 30.062 6.188 1 98.06 395 TYR B N 1
ATOM 9248 C CA . TYR B 1 395 ? -15.273 31.156 7.133 1 98.06 395 TYR B CA 1
ATOM 9249 C C . TYR B 1 395 ? -14.555 30.828 8.438 1 98.06 395 TYR B C 1
ATOM 9251 O O . TYR B 1 395 ? -15.125 30.156 9.305 1 98.06 395 TYR B O 1
ATOM 9259 N N . TYR B 1 396 ? -13.359 31.234 8.57 1 97.44 396 TYR B N 1
ATOM 9260 C CA . TYR B 1 396 ? -12.531 30.984 9.742 1 97.44 396 TYR B CA 1
ATOM 9261 C C . TYR B 1 396 ? -11.633 32.188 10.039 1 97.44 396 TYR B C 1
ATOM 9263 O O . TYR B 1 396 ? -10.773 32.531 9.227 1 97.44 396 TYR B O 1
ATOM 9271 N N . ASP B 1 397 ? -11.828 32.781 11.203 1 96.62 397 ASP B N 1
ATOM 9272 C CA . ASP B 1 397 ? -11.039 33.938 11.648 1 96.62 397 ASP B CA 1
ATOM 9273 C C . ASP B 1 397 ? -10.977 35 10.57 1 96.62 397 ASP B C 1
ATOM 9275 O O . ASP B 1 397 ? -9.891 35.438 10.188 1 96.62 397 ASP B O 1
ATOM 9279 N N . THR B 1 398 ? -12.07 35.344 10.023 1 96.12 398 THR B N 1
ATOM 9280 C CA . THR B 1 398 ? -12.234 36.281 8.93 1 96.12 398 THR B CA 1
ATOM 9281 C C . THR B 1 398 ? -13.516 37.125 9.109 1 96.12 398 THR B C 1
ATOM 9283 O O . THR B 1 398 ? -14.328 36.812 9.984 1 96.12 398 THR B O 1
ATOM 9286 N N . ASP B 1 399 ? -13.703 38.188 8.312 1 96.31 399 ASP B N 1
ATOM 9287 C CA . ASP B 1 399 ? -14.891 39.031 8.391 1 96.31 399 ASP B CA 1
ATOM 9288 C C . ASP B 1 399 ? -15.805 38.781 7.188 1 96.31 399 ASP B C 1
ATOM 9290 O O . ASP B 1 399 ? -16.891 39.375 7.109 1 96.31 399 ASP B O 1
ATOM 9294 N N . LYS B 1 400 ? -15.398 38 6.27 1 96.25 400 LYS B N 1
ATOM 9295 C CA . LYS B 1 400 ? -16.156 37.594 5.09 1 96.25 400 LYS B CA 1
ATOM 9296 C C . LYS B 1 400 ? -15.766 36.188 4.633 1 96.25 400 LYS B C 1
ATOM 9298 O O . LYS B 1 400 ? -14.703 35.688 5 1 96.25 400 LYS B O 1
ATOM 9303 N N . PRO B 1 401 ? -16.641 35.562 3.855 1 97.31 401 PRO B N 1
ATOM 9304 C CA . PRO B 1 401 ? -16.25 34.25 3.316 1 97.31 401 PRO B CA 1
ATOM 9305 C C . PRO B 1 401 ? -14.977 34.344 2.48 1 97.31 401 PRO B C 1
ATOM 9307 O O . PRO B 1 401 ? -14.773 35.281 1.735 1 97.31 401 PRO B O 1
ATOM 9310 N N . MET B 1 402 ? -14.133 33.312 2.629 1 97.06 402 MET B N 1
ATOM 9311 C CA . MET B 1 402 ? -12.883 33.25 1.872 1 97.06 402 MET B CA 1
ATOM 9312 C C . MET B 1 402 ? -12.977 32.188 0.775 1 97.06 402 MET B C 1
ATOM 9314 O O . MET B 1 402 ? -13.484 31.078 1.009 1 97.06 402 MET B O 1
ATOM 9318 N N . ARG B 1 403 ? -12.508 32.5 -0.4 1 97.25 403 ARG B N 1
ATOM 9319 C CA . ARG B 1 403 ? -12.492 31.578 -1.523 1 97.25 403 ARG B CA 1
ATOM 9320 C C . ARG B 1 403 ? -11.102 30.969 -1.7 1 97.25 403 ARG B C 1
ATOM 9322 O O . ARG B 1 403 ? -10.102 31.672 -1.762 1 97.25 403 ARG B O 1
ATOM 9329 N N . TYR B 1 404 ? -11.016 29.734 -1.762 1 96.75 404 TYR B N 1
ATOM 9330 C CA . TYR B 1 404 ? -9.844 28.969 -2.141 1 96.75 404 TYR B CA 1
ATOM 9331 C C . TYR B 1 404 ? -10.008 28.359 -3.529 1 96.75 404 TYR B C 1
ATOM 9333 O O . TYR B 1 404 ? -10.758 27.391 -3.709 1 96.75 404 TYR B O 1
ATOM 9341 N N . LYS B 1 405 ? -9.266 28.875 -4.41 1 96.25 405 LYS B N 1
ATOM 9342 C CA . LYS B 1 405 ? -9.414 28.5 -5.812 1 96.25 405 LYS B CA 1
ATOM 9343 C C . LYS B 1 405 ? -8.844 27.109 -6.066 1 96.25 405 LYS B C 1
ATOM 9345 O O . LYS B 1 405 ? -7.781 26.766 -5.547 1 96.25 405 LYS B O 1
ATOM 9350 N N . ASN B 1 406 ? -9.539 26.25 -6.875 1 97.69 406 ASN B N 1
ATOM 9351 C CA . ASN B 1 406 ? -9.055 24.938 -7.289 1 97.69 406 ASN B CA 1
ATOM 9352 C C . ASN B 1 406 ? -8.508 24.141 -6.109 1 97.69 406 ASN B C 1
ATOM 9354 O O . ASN B 1 406 ? -7.406 23.594 -6.184 1 97.69 406 ASN B O 1
ATOM 9358 N N . ALA B 1 407 ? -9.266 24.125 -5.023 1 98.19 407 ALA B N 1
ATOM 9359 C CA . ALA B 1 407 ? -8.75 23.547 -3.783 1 98.19 407 ALA B CA 1
ATOM 9360 C C . ALA B 1 407 ? -9.18 22.094 -3.641 1 98.19 407 ALA B C 1
ATOM 9362 O O . ALA B 1 407 ? -8.773 21.422 -2.691 1 98.19 407 ALA B O 1
ATOM 9363 N N . LEU B 1 408 ? -9.961 21.609 -4.527 1 98.69 408 LEU B N 1
ATOM 9364 C CA . LEU B 1 408 ? -10.367 20.203 -4.641 1 98.69 408 LEU B CA 1
ATOM 9365 C C . LEU B 1 408 ? -10.344 19.75 -6.098 1 98.69 408 LEU B C 1
ATOM 9367 O O . LEU B 1 408 ? -10.664 20.531 -7 1 98.69 408 LEU B O 1
ATOM 9371 N N . CYS B 1 409 ? -9.945 18.516 -6.34 1 98.75 409 CYS B N 1
ATOM 9372 C CA . CYS B 1 409 ? -9.992 18.031 -7.711 1 98.75 409 CYS B CA 1
ATOM 9373 C C . CYS B 1 409 ? -10.586 16.625 -7.766 1 98.75 409 CYS B C 1
ATOM 9375 O O . CYS B 1 409 ? -10.539 15.891 -6.781 1 98.75 409 CYS B O 1
ATOM 9377 N N . VAL B 1 410 ? -11.234 16.266 -8.844 1 98.81 410 VAL B N 1
ATOM 9378 C CA . VAL B 1 410 ? -11.797 14.969 -9.172 1 98.81 410 VAL B CA 1
ATOM 9379 C C . VAL B 1 410 ? -11.258 14.508 -10.531 1 98.81 410 VAL B C 1
ATOM 9381 O O . VAL B 1 410 ? -11.312 15.25 -11.508 1 98.81 410 VAL B O 1
ATOM 9384 N N . PHE B 1 411 ? -10.727 13.312 -10.602 1 98.69 411 PHE B N 1
ATOM 9385 C CA . PHE B 1 411 ? -10.227 12.812 -11.883 1 98.69 411 PHE B CA 1
ATOM 9386 C C . PHE B 1 411 ? -10.234 11.289 -11.906 1 98.69 411 PHE B C 1
ATOM 9388 O O . PHE B 1 411 ? -10.156 10.648 -10.859 1 98.69 411 PHE B O 1
ATOM 9395 N N . GLU B 1 412 ? -10.414 10.719 -13.039 1 98.38 412 GLU B N 1
ATOM 9396 C CA . GLU B 1 412 ? -10.203 9.297 -13.281 1 98.38 412 GLU B CA 1
ATOM 9397 C C . GLU B 1 412 ? -8.797 9.023 -13.789 1 98.38 412 GLU B C 1
ATOM 9399 O O . GLU B 1 412 ? -8.219 9.844 -14.516 1 98.38 412 GLU B O 1
ATOM 9404 N N . MET B 1 413 ? -8.203 7.934 -13.398 1 98.38 413 MET B N 1
ATOM 9405 C CA . MET B 1 413 ? -6.871 7.594 -13.898 1 98.38 413 MET B CA 1
ATOM 9406 C C . MET B 1 413 ? -6.711 6.082 -14.023 1 98.38 413 MET B C 1
ATOM 9408 O O . MET B 1 413 ? -7.43 5.32 -13.375 1 98.38 413 MET B O 1
ATOM 9412 N N . THR B 1 414 ? -5.824 5.688 -14.93 1 98.25 414 THR B N 1
ATOM 9413 C CA . THR B 1 414 ? -5.371 4.301 -14.953 1 98.25 414 THR B CA 1
ATOM 9414 C C . THR B 1 414 ? -4.309 4.062 -13.883 1 98.25 414 THR B C 1
ATOM 9416 O O . THR B 1 414 ? -3.508 4.953 -13.586 1 98.25 414 THR B O 1
ATOM 9419 N N . THR B 1 415 ? -4.324 2.875 -13.336 1 98 415 THR B N 1
ATOM 9420 C CA . THR B 1 415 ? -3.287 2.535 -12.367 1 98 415 THR B CA 1
ATOM 9421 C C . THR B 1 415 ? -2.125 1.819 -13.055 1 98 415 THR B C 1
ATOM 9423 O O . THR B 1 415 ? -1.175 1.397 -12.391 1 98 415 THR B O 1
ATOM 9426 N N . GLY B 1 416 ? -2.227 1.613 -14.32 1 98 416 GLY B N 1
ATOM 9427 C CA . GLY B 1 416 ? -1.157 0.984 -15.078 1 98 416 GLY B CA 1
ATOM 9428 C C . GLY B 1 416 ? -1.111 -0.523 -14.906 1 98 416 GLY B C 1
ATOM 9429 O O . GLY B 1 416 ? -0.091 -1.154 -15.188 1 98 416 GLY B O 1
ATOM 9430 N N . MET B 1 417 ? -2.135 -1.173 -14.406 1 98.06 417 MET B N 1
ATOM 9431 C CA . MET B 1 417 ? -2.236 -2.619 -14.242 1 98.06 417 MET B CA 1
ATOM 9432 C C . MET B 1 417 ? -3.674 -3.09 -14.438 1 98.06 417 MET B C 1
ATOM 9434 O O . MET B 1 417 ? -4.594 -2.271 -14.523 1 98.06 417 MET B O 1
ATOM 9438 N N . PRO B 1 418 ? -3.918 -4.352 -14.547 1 98.56 418 PRO B N 1
ATOM 9439 C CA . PRO B 1 418 ? -5.293 -4.828 -14.703 1 98.56 418 PRO B CA 1
ATOM 9440 C C . PRO B 1 418 ? -6.082 -4.809 -13.391 1 98.56 418 PRO B C 1
ATOM 9442 O O . PRO B 1 418 ? -5.523 -5.086 -12.328 1 98.56 418 PRO B O 1
ATOM 9445 N N . LEU B 1 419 ? -7.355 -4.512 -13.5 1 98.56 419 LEU B N 1
ATOM 9446 C CA . LEU B 1 419 ? -8.273 -4.797 -12.406 1 98.56 419 LEU B CA 1
ATOM 9447 C C . LEU B 1 419 ? -8.445 -6.301 -12.219 1 98.56 419 LEU B C 1
ATOM 9449 O O . LEU B 1 419 ? -8.492 -6.789 -11.086 1 98.56 419 LEU B O 1
ATOM 9453 N N . ARG B 1 420 ? -8.492 -6.961 -13.359 1 98.31 420 ARG B N 1
ATOM 9454 C CA . ARG B 1 420 ? -8.461 -8.414 -13.422 1 98.31 420 ARG B CA 1
ATOM 9455 C C . ARG B 1 420 ? -7.898 -8.898 -14.758 1 98.31 420 ARG B C 1
ATOM 9457 O O . ARG B 1 420 ? -7.961 -8.18 -15.758 1 98.31 420 ARG B O 1
ATOM 9464 N N . ARG B 1 421 ? -7.406 -10.047 -14.836 1 98.56 421 ARG B N 1
ATOM 9465 C CA . ARG B 1 421 ? -6.945 -10.703 -16.062 1 98.56 421 ARG B CA 1
ATOM 9466 C C . ARG B 1 421 ? -6.75 -12.203 -15.844 1 98.56 421 ARG B C 1
ATOM 9468 O O . ARG B 1 421 ? -6.602 -12.656 -14.703 1 98.56 421 ARG B O 1
ATOM 9475 N N . HIS B 1 422 ? -6.812 -12.922 -16.891 1 98.62 422 HIS B N 1
ATOM 9476 C CA . HIS B 1 422 ? -6.422 -14.328 -16.859 1 98.62 422 HIS B CA 1
ATOM 9477 C C . HIS B 1 422 ? -6.008 -14.828 -18.234 1 98.62 422 HIS B C 1
ATOM 9479 O O . HIS B 1 422 ? -6.66 -14.516 -19.234 1 98.62 422 HIS B O 1
ATOM 9485 N N . PHE B 1 423 ? -4.926 -15.43 -18.297 1 98.06 423 PHE B N 1
ATOM 9486 C CA . PHE B 1 423 ? -4.504 -16.234 -19.438 1 98.06 423 PHE B CA 1
ATOM 9487 C C . PHE B 1 423 ? -4.766 -17.703 -19.203 1 98.06 423 PHE B C 1
ATOM 9489 O O . PHE B 1 423 ? -4.172 -18.312 -18.297 1 98.06 423 PHE B O 1
ATOM 9496 N N . ASN B 1 424 ? -5.641 -18.25 -19.984 1 97.62 424 ASN B N 1
ATOM 9497 C CA . ASN B 1 424 ? -5.945 -19.672 -19.844 1 97.62 424 ASN B CA 1
ATOM 9498 C C . ASN B 1 424 ? -5.168 -20.516 -20.844 1 97.62 424 ASN B C 1
ATOM 9500 O O . ASN B 1 424 ? -5.633 -20.75 -21.969 1 97.62 424 ASN B O 1
ATOM 9504 N N . SER B 1 425 ? -4.09 -21.062 -20.422 1 95.38 425 SER B N 1
ATOM 9505 C CA . SER B 1 425 ? -3.252 -21.891 -21.281 1 95.38 425 SER B CA 1
ATOM 9506 C C . SER B 1 425 ? -3.977 -23.172 -21.703 1 95.38 425 SER B C 1
ATOM 9508 O O . SER B 1 425 ? -4.699 -23.766 -20.906 1 95.38 425 SER B O 1
ATOM 9510 N N . ASN B 1 426 ? -3.809 -23.531 -22.969 1 93.19 426 ASN B N 1
ATOM 9511 C CA . ASN B 1 426 ? -4.336 -24.828 -23.391 1 93.19 426 ASN B CA 1
ATOM 9512 C C . ASN B 1 426 ? -3.295 -25.938 -23.234 1 93.19 426 ASN B C 1
ATOM 9514 O O . ASN B 1 426 ? -3.535 -27.078 -23.625 1 93.19 426 ASN B O 1
ATOM 9518 N N . PHE B 1 427 ? -2.047 -25.609 -22.719 1 88.38 427 PHE B N 1
ATOM 9519 C CA . PHE B 1 427 ? -0.921 -26.469 -22.406 1 88.38 427 PHE B CA 1
ATOM 9520 C C . PHE B 1 427 ? -0.375 -27.125 -23.672 1 88.38 427 PHE B C 1
ATOM 9522 O O . PHE B 1 427 ? 0.266 -28.188 -23.594 1 88.38 427 PHE B O 1
ATOM 9529 N N . GLN B 1 428 ? -0.709 -26.609 -24.797 1 88.81 428 GLN B N 1
ATOM 9530 C CA . GLN B 1 428 ? -0.227 -27.109 -26.078 1 88.81 428 GLN B CA 1
ATOM 9531 C C . GLN B 1 428 ? 0.385 -25.984 -26.922 1 88.81 428 GLN B C 1
ATOM 9533 O O . GLN B 1 428 ? 0.215 -25.953 -28.141 1 88.81 428 GLN B O 1
ATOM 9538 N N . GLY B 1 429 ? 0.931 -25.016 -26.203 1 89.62 429 GLY B N 1
ATOM 9539 C CA . GLY B 1 429 ? 1.618 -23.938 -26.891 1 89.62 429 GLY B CA 1
ATOM 9540 C C . GLY B 1 429 ? 0.696 -22.797 -27.281 1 89.62 429 GLY B C 1
ATOM 9541 O O . GLY B 1 429 ? 1.076 -21.922 -28.062 1 89.62 429 GLY B O 1
ATOM 9542 N N . SER B 1 430 ? -0.472 -22.828 -26.781 1 93.31 430 SER B N 1
ATOM 9543 C CA . SER B 1 430 ? -1.463 -21.797 -27.062 1 93.31 430 SER B CA 1
ATOM 9544 C C . SER B 1 430 ? -2.383 -21.562 -25.859 1 93.31 430 SER B C 1
ATOM 9546 O O . SER B 1 430 ? -1.973 -21.75 -24.719 1 93.31 430 SER B O 1
ATOM 9548 N N . TYR B 1 431 ? -3.549 -21.047 -26.125 1 95.31 431 TYR B N 1
ATOM 9549 C CA . TYR B 1 431 ? -4.453 -20.656 -25.047 1 95.31 431 TYR B CA 1
ATOM 9550 C C . TYR B 1 431 ? -5.902 -20.938 -25.422 1 95.31 431 TYR B C 1
ATOM 9552 O O . TYR B 1 431 ? -6.227 -21.062 -26.609 1 95.31 431 TYR B O 1
ATOM 9560 N N . ASN B 1 432 ? -6.746 -21.125 -24.391 1 96 432 ASN B N 1
ATOM 9561 C CA . ASN B 1 432 ? -8.188 -21.219 -24.609 1 96 432 ASN B CA 1
ATOM 9562 C C . ASN B 1 432 ? -8.82 -19.828 -24.734 1 96 432 ASN B C 1
ATOM 9564 O O . ASN B 1 432 ? -9.75 -19.641 -25.516 1 96 432 ASN B O 1
ATOM 9568 N N . PHE B 1 433 ? -8.328 -18.922 -23.906 1 97.25 433 PHE B N 1
ATOM 9569 C CA . PHE B 1 433 ? -8.766 -17.531 -24 1 97.25 433 PHE B CA 1
ATOM 9570 C C . PHE B 1 433 ? -7.883 -16.625 -23.141 1 97.25 433 PHE B C 1
ATOM 9572 O O . PHE B 1 433 ? -7.137 -17.109 -22.297 1 97.25 433 PHE B O 1
ATOM 9579 N N . PHE B 1 434 ? -7.883 -15.406 -23.453 1 97.81 434 PHE B N 1
ATOM 9580 C CA . PHE B 1 434 ? -7.398 -14.328 -22.578 1 97.81 434 PHE B CA 1
ATOM 9581 C C . PHE B 1 434 ? -8.516 -13.344 -22.266 1 97.81 434 PHE B C 1
ATOM 9583 O O . PHE B 1 434 ? -9.312 -13 -23.141 1 97.81 434 PHE B O 1
ATOM 9590 N N . GLY B 1 435 ? -8.641 -12.969 -21.016 1 98.5 435 GLY B N 1
ATOM 9591 C CA . GLY B 1 435 ? -9.547 -11.906 -20.609 1 98.5 435 GLY B CA 1
ATOM 9592 C C . GLY B 1 435 ? -8.898 -10.883 -19.688 1 98.5 435 GLY B C 1
ATOM 9593 O O . GLY B 1 435 ? -8.086 -11.242 -18.828 1 98.5 435 GLY B O 1
ATOM 9594 N N . GLY B 1 436 ? -9.234 -9.648 -19.922 1 98.31 436 GLY B N 1
ATOM 9595 C CA . GLY B 1 436 ? -8.656 -8.609 -19.094 1 98.31 436 GLY B CA 1
ATOM 9596 C C . GLY B 1 436 ? -9.492 -7.348 -19.031 1 98.31 436 GLY B C 1
ATOM 9597 O O . GLY B 1 436 ? -10.203 -7.027 -19.984 1 98.31 436 GLY B O 1
ATOM 9598 N N . LEU B 1 437 ? -9.445 -6.703 -17.906 1 98.44 437 LEU B N 1
ATOM 9599 C CA . LEU B 1 437 ? -10.023 -5.387 -17.656 1 98.44 437 LEU B CA 1
ATOM 9600 C C . LEU B 1 437 ? -9 -4.445 -17.031 1 98.44 437 LEU B C 1
ATOM 9602 O O . LEU B 1 437 ? -8.453 -4.73 -15.969 1 98.44 437 LEU B O 1
ATOM 9606 N N . GLU B 1 438 ? -8.734 -3.371 -17.734 1 98.06 438 GLU B N 1
ATOM 9607 C CA . GLU B 1 438 ? -7.801 -2.371 -17.219 1 98.06 438 GLU B CA 1
ATOM 9608 C C . GLU B 1 438 ? -8.312 -1.75 -15.93 1 98.06 438 GLU B C 1
ATOM 9610 O O . GLU B 1 438 ? -9.516 -1.503 -15.781 1 98.06 438 GLU B O 1
ATOM 9615 N N . ASN B 1 439 ? -7.414 -1.481 -15.023 1 98.5 439 ASN B N 1
ATOM 9616 C CA . ASN B 1 439 ? -7.793 -0.913 -13.734 1 98.5 439 ASN B CA 1
ATOM 9617 C C . ASN B 1 439 ? -7.844 0.611 -13.789 1 98.5 439 ASN B C 1
ATOM 9619 O O . ASN B 1 439 ? -6.805 1.27 -13.859 1 98.5 439 ASN B O 1
ATOM 9623 N N . HIS B 1 440 ? -9.023 1.166 -13.805 1 98.06 440 HIS B N 1
ATOM 9624 C CA . HIS B 1 440 ? -9.258 2.6 -13.664 1 98.06 440 HIS B CA 1
ATOM 9625 C C . HIS B 1 440 ? -9.875 2.928 -12.305 1 98.06 440 HIS B C 1
ATOM 9627 O O . HIS B 1 440 ? -10.633 2.131 -11.758 1 98.06 440 HIS B O 1
ATOM 9633 N N . VAL B 1 441 ? -9.586 4.102 -11.797 1 98.31 441 VAL B N 1
ATOM 9634 C CA . VAL B 1 441 ? -10.117 4.527 -10.508 1 98.31 441 VAL B CA 1
ATOM 9635 C C . VAL B 1 441 ? -10.484 6.008 -10.562 1 98.31 441 VAL B C 1
ATOM 9637 O O . VAL B 1 441 ? -9.859 6.781 -11.289 1 98.31 441 VAL B O 1
ATOM 9640 N N . LEU B 1 442 ? -11.539 6.363 -9.875 1 98.69 442 LEU B N 1
ATOM 9641 C CA . LEU B 1 442 ? -11.836 7.773 -9.641 1 98.69 442 LEU B CA 1
ATOM 9642 C C . LEU B 1 442 ? -11.18 8.258 -8.352 1 98.69 442 LEU B C 1
ATOM 9644 O O . LEU B 1 442 ? -11.242 7.574 -7.328 1 98.69 442 LEU B O 1
ATOM 9648 N N . VAL B 1 443 ? -10.602 9.438 -8.438 1 98.88 443 VAL B N 1
ATOM 9649 C CA . VAL B 1 443 ? -9.93 10.016 -7.273 1 98.88 443 VAL B CA 1
ATOM 9650 C C . VAL B 1 443 ? -10.602 11.336 -6.895 1 98.88 443 VAL B C 1
ATOM 9652 O O . VAL B 1 443 ? -10.82 12.195 -7.75 1 98.88 443 VAL B O 1
ATOM 9655 N N . LEU B 1 444 ? -11.062 11.461 -5.695 1 98.94 444 LEU B N 1
ATOM 9656 C CA . LEU B 1 444 ? -11.414 12.719 -5.051 1 98.94 444 LEU B CA 1
ATOM 9657 C C . LEU B 1 444 ? -10.297 13.188 -4.121 1 98.94 444 LEU B C 1
ATOM 9659 O O . LEU B 1 444 ? -9.953 12.484 -3.164 1 98.94 444 LEU B O 1
ATOM 9663 N N . ARG B 1 445 ? -9.727 14.469 -4.477 1 98.69 445 ARG B N 1
ATOM 9664 C CA . ARG B 1 445 ? -8.508 14.844 -3.764 1 98.69 445 ARG B CA 1
ATOM 9665 C C . ARG B 1 445 ? -8.586 16.297 -3.277 1 98.69 445 ARG B C 1
ATOM 9667 O O . ARG B 1 445 ? -9.078 17.172 -3.99 1 98.69 445 ARG B O 1
ATOM 9674 N N . THR B 1 446 ? -8.102 16.484 -2.07 1 98.75 446 THR B N 1
ATOM 9675 C CA . THR B 1 446 ? -7.715 17.797 -1.566 1 98.75 446 THR B CA 1
ATOM 9676 C C . THR B 1 446 ? -6.453 17.688 -0.714 1 98.75 446 THR B C 1
ATOM 9678 O O . THR B 1 446 ? -5.844 16.625 -0.617 1 98.75 446 THR B O 1
ATOM 9681 N N . THR B 1 447 ? -5.922 18.812 -0.25 1 98.25 447 THR B N 1
ATOM 9682 C CA . THR B 1 447 ? -4.727 18.812 0.588 1 98.25 447 THR B CA 1
ATOM 9683 C C . THR B 1 447 ? -4.945 19.688 1.826 1 98.25 447 THR B C 1
ATOM 9685 O O . THR B 1 447 ? -5.891 20.469 1.88 1 98.25 447 THR B O 1
ATOM 9688 N N . SER B 1 448 ? -4.223 19.438 2.84 1 98.44 448 SER B N 1
ATOM 9689 C CA . SER B 1 448 ? -4.051 20.344 3.971 1 98.44 448 SER B CA 1
ATOM 9690 C C . SER B 1 448 ? -2.578 20.641 4.215 1 98.44 448 SER B C 1
ATOM 9692 O O . SER B 1 448 ? -1.774 19.734 4.418 1 98.44 448 SER B O 1
ATOM 9694 N N . THR B 1 449 ? -2.262 21.891 4.102 1 97.75 449 THR B N 1
ATOM 9695 C CA . THR B 1 449 ? -0.928 22.328 4.504 1 97.75 449 THR B CA 1
ATOM 9696 C C . THR B 1 449 ? -0.968 22.984 5.875 1 97.75 449 THR B C 1
ATOM 9698 O O . THR B 1 449 ? -1.256 24.188 5.98 1 97.75 449 THR B O 1
ATOM 9701 N N . VAL B 1 450 ? -0.614 22.219 6.82 1 96.44 450 VAL B N 1
ATOM 9702 C CA . VAL B 1 450 ? -0.59 22.734 8.188 1 96.44 450 VAL B CA 1
ATOM 9703 C C . VAL B 1 450 ? 0.83 23.156 8.555 1 96.44 450 VAL B C 1
ATOM 9705 O O . VAL B 1 450 ? 1.593 22.375 9.117 1 96.44 450 VAL B O 1
ATOM 9708 N N . TYR B 1 451 ? 1.153 24.359 8.344 1 94.44 451 TYR B N 1
ATOM 9709 C CA . TYR B 1 451 ? 2.475 24.938 8.547 1 94.44 451 TYR B CA 1
ATOM 9710 C C . TYR B 1 451 ? 3.51 24.281 7.648 1 94.44 451 TYR B C 1
ATOM 9712 O O . TYR B 1 451 ? 3.48 24.438 6.43 1 94.44 451 TYR B O 1
ATOM 9720 N N . ASN B 1 452 ? 4.258 23.391 8.219 1 96.06 452 ASN B N 1
ATOM 9721 C CA . ASN B 1 452 ? 5.387 22.828 7.496 1 96.06 452 ASN B CA 1
ATOM 9722 C C . ASN B 1 452 ? 4.98 21.578 6.727 1 96.06 452 ASN B C 1
ATOM 9724 O O . ASN B 1 452 ? 5.641 21.188 5.758 1 96.06 452 ASN B O 1
ATOM 9728 N N . TYR B 1 453 ? 3.906 20.984 7.094 1 94.44 453 TYR B N 1
ATOM 9729 C CA . TYR B 1 453 ? 3.576 19.656 6.578 1 94.44 453 TYR B CA 1
ATOM 9730 C C . TYR B 1 453 ? 2.4 19.719 5.613 1 94.44 453 TYR B C 1
ATOM 9732 O O . TYR B 1 453 ? 1.451 20.484 5.832 1 94.44 453 TYR B O 1
ATOM 9740 N N . ASP B 1 454 ? 2.439 18.938 4.566 1 98.06 454 ASP B N 1
ATOM 9741 C CA . ASP B 1 454 ? 1.353 18.781 3.602 1 98.06 454 ASP B CA 1
ATOM 9742 C C . ASP B 1 454 ? 0.753 17.391 3.66 1 98.06 454 ASP B C 1
ATOM 9744 O O . ASP B 1 454 ? 1.465 16.391 3.496 1 98.06 454 ASP B O 1
ATOM 9748 N N . TYR B 1 455 ? -0.522 17.312 3.896 1 98.56 455 TYR B N 1
ATOM 9749 C CA . TYR B 1 455 ? -1.284 16.078 3.76 1 98.56 455 TYR B CA 1
ATOM 9750 C C . TYR B 1 455 ? -2.045 16.047 2.439 1 98.56 455 TYR B C 1
ATOM 9752 O O . TYR B 1 455 ? -2.773 16.984 2.115 1 98.56 455 TYR B O 1
ATOM 9760 N N . ILE B 1 456 ? -1.851 15.047 1.653 1 98.81 456 ILE B N 1
ATOM 9761 C CA . ILE B 1 456 ? -2.682 14.797 0.48 1 98.81 456 ILE B CA 1
ATOM 9762 C C . ILE B 1 456 ? -3.779 13.789 0.83 1 98.81 456 ILE B C 1
ATOM 9764 O O . ILE B 1 456 ? -3.492 12.641 1.164 1 98.81 456 ILE B O 1
ATOM 9768 N N . TRP B 1 457 ? -5.027 14.25 0.777 1 98.81 457 TRP B N 1
ATOM 9769 C CA . TRP B 1 457 ? -6.164 13.406 1.118 1 98.81 457 TRP B CA 1
ATOM 9770 C C . TRP B 1 457 ? -6.816 12.836 -0.139 1 98.81 457 TRP B C 1
ATOM 9772 O O . TRP B 1 457 ? -7.25 13.586 -1.016 1 98.81 457 TRP B O 1
ATOM 9782 N N . ASP B 1 458 ? -6.941 11.516 -0.195 1 98.81 458 ASP B N 1
ATOM 9783 C CA . ASP B 1 458 ? -7.551 10.867 -1.355 1 98.81 458 ASP B CA 1
ATOM 9784 C C . ASP B 1 458 ? -8.664 9.914 -0.932 1 98.81 458 ASP B C 1
ATOM 9786 O O . ASP B 1 458 ? -8.531 9.211 0.069 1 98.81 458 ASP B O 1
ATOM 9790 N N . PHE B 1 459 ? -9.758 9.953 -1.592 1 98.88 459 PHE B N 1
ATOM 9791 C CA . PHE B 1 459 ? -10.664 8.82 -1.715 1 98.88 459 PHE B CA 1
ATOM 9792 C C . PHE B 1 459 ? -10.625 8.242 -3.125 1 98.88 459 PHE B C 1
ATOM 9794 O O . PHE B 1 459 ? -10.781 8.977 -4.105 1 98.88 459 PHE B O 1
ATOM 9801 N N . LEU B 1 460 ? -10.375 6.973 -3.201 1 98.88 460 LEU B N 1
ATOM 9802 C CA . LEU B 1 460 ? -10.344 6.281 -4.484 1 98.88 460 LEU B CA 1
ATOM 9803 C C . LEU B 1 460 ? -11.531 5.336 -4.617 1 98.88 460 LEU B C 1
ATOM 9805 O O . LEU B 1 460 ? -11.859 4.602 -3.678 1 98.88 460 LEU B O 1
ATOM 9809 N N . PHE B 1 461 ? -12.141 5.344 -5.758 1 98.69 461 PHE B N 1
ATOM 9810 C CA . PHE B 1 461 ? -13.305 4.52 -6.031 1 98.69 461 PHE B CA 1
ATOM 9811 C C . PHE B 1 461 ? -13.039 3.57 -7.195 1 98.69 461 PHE B C 1
ATOM 9813 O O . PHE B 1 461 ? -13 3.996 -8.352 1 98.69 461 PHE B O 1
ATOM 9820 N N . TYR B 1 462 ? -12.898 2.326 -6.906 1 98.5 462 TYR B N 1
ATOM 9821 C CA . TYR B 1 462 ? -12.648 1.304 -7.918 1 98.5 462 TYR B CA 1
ATOM 9822 C C . TYR B 1 462 ? -13.953 0.811 -8.523 1 98.5 462 TYR B C 1
ATOM 9824 O O . TYR B 1 462 ? -15.008 0.886 -7.895 1 98.5 462 TYR B O 1
ATOM 9832 N N . GLN B 1 463 ? -13.844 0.249 -9.656 1 97.56 463 GLN B N 1
ATOM 9833 C CA . GLN B 1 463 ? -15.039 -0.161 -10.383 1 97.56 463 GLN B CA 1
ATOM 9834 C C . GLN B 1 463 ? -15.641 -1.426 -9.781 1 97.56 463 GLN B C 1
ATOM 9836 O O . GLN B 1 463 ? -16.797 -1.771 -10.078 1 97.56 463 GLN B O 1
ATOM 9841 N N . ASN B 1 464 ? -14.875 -2.107 -8.969 1 97.75 464 ASN B N 1
ATOM 9842 C CA . ASN B 1 464 ? -15.352 -3.389 -8.445 1 97.75 464 ASN B CA 1
ATOM 9843 C C . ASN B 1 464 ? -15.961 -3.24 -7.059 1 97.75 464 ASN B C 1
ATOM 9845 O O . ASN B 1 464 ? -15.992 -4.199 -6.285 1 97.75 464 ASN B O 1
ATOM 9849 N N . GLY B 1 465 ? -16.297 -2.043 -6.641 1 97.88 465 GLY B N 1
ATOM 9850 C CA . GLY B 1 465 ? -16.984 -1.818 -5.383 1 97.88 465 GLY B CA 1
ATOM 9851 C C . GLY B 1 465 ? -16.031 -1.58 -4.219 1 97.88 465 GLY B C 1
ATOM 9852 O O . GLY B 1 465 ? -16.484 -1.441 -3.074 1 97.88 465 GLY B O 1
ATOM 9853 N N . VAL B 1 466 ? -14.773 -1.486 -4.449 1 98.69 466 VAL B N 1
ATOM 9854 C CA . VAL B 1 466 ? -13.781 -1.188 -3.424 1 98.69 466 VAL B CA 1
ATOM 9855 C C . VAL B 1 466 ? -13.57 0.323 -3.332 1 98.69 466 VAL B C 1
ATOM 9857 O O . VAL B 1 466 ? -13.461 1.004 -4.355 1 98.69 466 VAL B O 1
ATOM 9860 N N . MET B 1 467 ? -13.586 0.8 -2.148 1 98.69 467 MET B N 1
ATOM 9861 C CA . MET B 1 467 ? -13.188 2.178 -1.882 1 98.69 467 MET B CA 1
ATOM 9862 C C . MET B 1 467 ? -11.922 2.223 -1.034 1 98.69 467 MET B C 1
ATOM 9864 O O . MET B 1 467 ? -11.742 1.402 -0.131 1 98.69 467 MET B O 1
ATOM 9868 N N . GLU B 1 468 ? -11.039 3.146 -1.354 1 98.75 468 GLU B N 1
ATOM 9869 C CA . GLU B 1 468 ? -9.812 3.324 -0.591 1 98.75 468 GLU B CA 1
ATOM 9870 C C . GLU B 1 468 ? -9.703 4.742 -0.036 1 98.75 468 GLU B C 1
ATOM 9872 O O . GLU B 1 468 ? -9.922 5.715 -0.76 1 98.75 468 GLU B O 1
ATOM 9877 N N . SER B 1 469 ? -9.484 4.84 1.261 1 98.69 469 SER B N 1
ATOM 9878 C CA . SER B 1 469 ? -9.023 6.09 1.862 1 98.69 469 SER B CA 1
ATOM 9879 C C . SER B 1 469 ? -7.512 6.098 2.045 1 98.69 469 SER B C 1
ATOM 9881 O O . SER B 1 469 ? -6.949 5.164 2.617 1 98.69 469 SER B O 1
ATOM 9883 N N . ARG B 1 470 ? -6.898 7.168 1.553 1 98.56 470 ARG B N 1
ATOM 9884 C CA . ARG B 1 470 ? -5.441 7.242 1.61 1 98.56 470 ARG B CA 1
ATOM 9885 C C . ARG B 1 470 ? -4.98 8.648 1.96 1 98.56 470 ARG B C 1
ATOM 9887 O O . ARG B 1 470 ? -5.543 9.633 1.473 1 98.56 470 ARG B O 1
ATOM 9894 N N . VAL B 1 471 ? -4.012 8.719 2.805 1 98.75 471 VAL B N 1
ATOM 9895 C CA . VAL B 1 471 ? -3.322 9.977 3.064 1 98.75 471 VAL B CA 1
ATOM 9896 C C . VAL B 1 471 ? -1.833 9.828 2.762 1 98.75 471 VAL B C 1
ATOM 9898 O O . VAL B 1 471 ? -1.234 8.789 3.068 1 98.75 471 VAL B O 1
ATOM 9901 N N . SER B 1 472 ? -1.288 10.766 2.076 1 98.62 472 SER B N 1
ATOM 9902 C CA . SER B 1 472 ? 0.138 10.828 1.77 1 98.62 472 SER B CA 1
ATOM 9903 C C . SER B 1 472 ? 0.772 12.094 2.348 1 98.62 472 SER B C 1
ATOM 9905 O O . SER B 1 472 ? 0.206 13.18 2.244 1 98.62 472 SER B O 1
ATOM 9907 N N . ALA B 1 473 ? 1.9 11.891 2.943 1 97.94 473 ALA B N 1
ATOM 9908 C CA . ALA B 1 473 ? 2.545 13 3.639 1 97.94 473 ALA B CA 1
ATOM 9909 C C . ALA B 1 473 ? 3.736 13.523 2.844 1 97.94 473 ALA B C 1
ATOM 9911 O O . ALA B 1 473 ? 4.477 12.75 2.236 1 97.94 473 ALA B O 1
ATOM 9912 N N . THR B 1 474 ? 3.895 14.773 2.83 1 98.44 474 THR B N 1
ATOM 9913 C CA . THR B 1 474 ? 5.039 15.5 2.295 1 98.44 474 THR B CA 1
ATOM 9914 C C . THR B 1 474 ? 5.227 16.828 3.031 1 98.44 474 THR B C 1
ATOM 9916 O O . THR B 1 474 ? 4.891 16.938 4.211 1 98.44 474 THR B O 1
ATOM 9919 N N . GLY B 1 475 ? 5.941 17.812 2.465 1 98.12 475 GLY B N 1
ATOM 9920 C CA . GLY B 1 475 ? 6.242 19.047 3.172 1 98.12 475 GLY B CA 1
ATOM 9921 C C . GLY B 1 475 ? 7.551 18.984 3.936 1 98.12 475 GLY B C 1
ATOM 9922 O O . GLY B 1 475 ? 8.297 18.016 3.832 1 98.12 475 GLY B O 1
ATOM 9923 N N . TYR B 1 476 ? 7.848 20.078 4.695 1 98.44 476 TYR B N 1
ATOM 9924 C CA . TYR B 1 476 ? 9.094 20.188 5.449 1 98.44 476 TYR B CA 1
ATOM 9925 C C . TYR B 1 476 ? 8.984 19.484 6.797 1 98.44 476 TYR B C 1
ATOM 9927 O O . TYR B 1 476 ? 7.91 19.469 7.41 1 98.44 476 TYR B O 1
ATOM 9935 N N . ILE B 1 477 ? 10.016 18.922 7.258 1 97.81 477 ILE B N 1
ATOM 9936 C CA . ILE B 1 477 ? 10.023 18.375 8.609 1 97.81 477 ILE B CA 1
ATOM 9937 C C . ILE B 1 477 ? 10.039 19.5 9.633 1 97.81 477 ILE B C 1
ATOM 9939 O O . ILE B 1 477 ? 10.539 20.594 9.352 1 97.81 477 ILE B O 1
ATOM 9943 N N . HIS B 1 478 ? 9.461 19.219 10.758 1 97.38 478 HIS B N 1
ATOM 9944 C CA . HIS B 1 478 ? 9.641 20.094 11.906 1 97.38 478 HIS B CA 1
ATOM 9945 C C . HIS B 1 478 ? 11.008 19.891 12.555 1 97.38 478 HIS B C 1
ATOM 9947 O O . HIS B 1 478 ? 11.242 18.859 13.188 1 97.38 478 HIS B O 1
ATOM 9953 N N . ALA B 1 479 ? 11.852 20.875 12.375 1 97.81 479 ALA B N 1
ATOM 9954 C CA . ALA B 1 479 ? 13.234 20.734 12.836 1 97.81 479 ALA B CA 1
ATOM 9955 C C . ALA B 1 479 ? 13.547 21.734 13.945 1 97.81 479 ALA B C 1
ATOM 9957 O O . ALA B 1 479 ? 12.914 22.781 14.039 1 97.81 479 ALA B O 1
ATOM 9958 N N . THR B 1 480 ? 14.453 21.375 14.766 1 98.12 480 THR B N 1
ATOM 9959 C CA . THR B 1 480 ? 14.969 22.25 15.82 1 98.12 480 THR B CA 1
ATOM 9960 C C . THR B 1 480 ? 16.484 22.344 15.742 1 98.12 480 THR B C 1
ATOM 9962 O O . THR B 1 480 ? 17.109 21.734 14.883 1 98.12 480 THR B O 1
ATOM 9965 N N . PHE B 1 481 ? 17.016 23.234 16.594 1 97.44 481 PHE B N 1
ATOM 9966 C CA . PHE B 1 481 ? 18.453 23.406 16.703 1 97.44 481 PHE B CA 1
ATOM 9967 C C . PHE B 1 481 ? 19.125 22.109 17.141 1 97.44 481 PHE B C 1
ATOM 9969 O O . PHE B 1 481 ? 18.625 21.406 18.016 1 97.44 481 PHE B O 1
ATOM 9976 N N . PHE B 1 482 ? 20.234 21.781 16.531 1 96.44 482 PHE B N 1
ATOM 9977 C CA . PHE B 1 482 ? 20.938 20.531 16.797 1 96.44 482 PHE B CA 1
ATOM 9978 C C . PHE B 1 482 ? 21.578 20.547 18.172 1 96.44 482 PHE B C 1
ATOM 9980 O O . PHE B 1 482 ? 22.328 21.469 18.5 1 96.44 482 PHE B O 1
ATOM 9987 N N . THR B 1 483 ? 21.234 19.625 18.922 1 95.56 483 THR B N 1
ATOM 9988 C CA . THR B 1 483 ? 21.922 19.297 20.172 1 95.56 483 THR B CA 1
ATOM 9989 C C . THR B 1 483 ? 22.406 17.859 20.172 1 95.56 483 THR B C 1
ATOM 9991 O O . THR B 1 483 ? 21.75 16.969 19.625 1 95.56 483 THR B O 1
ATOM 9994 N N . PRO B 1 484 ? 23.531 17.578 20.719 1 94.25 484 PRO B N 1
ATOM 9995 C CA . PRO B 1 484 ? 24.016 16.203 20.719 1 94.25 484 PRO B CA 1
ATOM 9996 C C . PRO B 1 484 ? 23.031 15.219 21.344 1 94.25 484 PRO B C 1
ATOM 9998 O O . PRO B 1 484 ? 22.812 14.125 20.812 1 94.25 484 PRO B O 1
ATOM 10001 N N . ASN B 1 485 ? 22.359 15.609 22.406 1 96.06 485 ASN B N 1
ATOM 10002 C CA . ASN B 1 485 ? 21.375 14.75 23.047 1 96.06 485 ASN B CA 1
ATOM 10003 C C . ASN B 1 485 ? 20.141 14.539 22.156 1 96.06 485 ASN B C 1
ATOM 10005 O O . ASN B 1 485 ? 19.391 13.578 22.359 1 96.06 485 ASN B O 1
ATOM 10009 N N . GLY B 1 486 ? 19.969 15.492 21.281 1 96.69 486 GLY B N 1
ATOM 10010 C CA . GLY B 1 486 ? 18.844 15.414 20.359 1 96.69 486 GLY B CA 1
ATOM 10011 C C . GLY B 1 486 ? 18.875 14.18 19.469 1 96.69 486 GLY B C 1
ATOM 10012 O O . GLY B 1 486 ? 17.844 13.766 18.938 1 96.69 486 GLY B O 1
ATOM 10013 N N . LEU B 1 487 ? 20 13.523 19.328 1 95.88 487 LEU B N 1
ATOM 10014 C CA . LEU B 1 487 ? 20.172 12.359 18.469 1 95.88 487 LEU B CA 1
ATOM 10015 C C . LEU B 1 487 ? 19.391 11.164 19 1 95.88 487 LEU B C 1
ATOM 10017 O O . LEU B 1 487 ? 19.125 10.203 18.266 1 95.88 487 LEU B O 1
ATOM 10021 N N . HIS B 1 488 ? 18.938 11.18 20.234 1 97.06 488 HIS B N 1
ATOM 10022 C CA . HIS B 1 488 ? 18.078 10.148 20.797 1 97.06 488 HIS B CA 1
ATOM 10023 C C . HIS B 1 488 ? 16.625 10.328 20.328 1 97.06 488 HIS B C 1
ATOM 10025 O O . HIS B 1 488 ? 15.812 9.422 20.484 1 97.06 488 HIS B O 1
ATOM 10031 N N . TYR B 1 489 ? 16.391 11.523 19.797 1 97.81 489 TYR B N 1
ATOM 10032 C CA . TYR B 1 489 ? 15.008 11.883 19.484 1 97.81 489 TYR B CA 1
ATOM 10033 C C . TYR B 1 489 ? 14.875 12.305 18.031 1 97.81 489 TYR B C 1
ATOM 10035 O O . TYR B 1 489 ? 13.891 12.93 17.641 1 97.81 489 TYR B O 1
ATOM 10043 N N . GLY B 1 490 ? 15.844 12.016 17.203 1 96.81 490 GLY B N 1
ATOM 10044 C CA . GLY B 1 490 ? 15.828 12.398 15.805 1 96.81 490 GLY B CA 1
ATOM 10045 C C . GLY B 1 490 ? 17.172 12.219 15.117 1 96.81 490 GLY B C 1
ATOM 10046 O O . GLY B 1 490 ? 17.969 11.359 15.516 1 96.81 490 GLY B O 1
ATOM 10047 N N . SER B 1 491 ? 17.312 12.953 13.945 1 97.19 491 SER B N 1
ATOM 10048 C CA . SER B 1 491 ? 18.531 12.828 13.172 1 97.19 491 SER B CA 1
ATOM 10049 C C . SER B 1 491 ? 19.047 14.195 12.734 1 97.19 491 SER B C 1
ATOM 10051 O O . SER B 1 491 ? 18.266 15.102 12.469 1 97.19 491 SER B O 1
ATOM 10053 N N . LYS B 1 492 ? 20.375 14.289 12.719 1 97.62 492 LYS B N 1
ATOM 10054 C CA . LYS B 1 492 ? 21 15.477 12.141 1 97.62 492 LYS B CA 1
ATOM 10055 C C . LYS B 1 492 ? 20.812 15.508 10.625 1 97.62 492 LYS B C 1
ATOM 10057 O O . LYS B 1 492 ? 21.188 14.562 9.93 1 97.62 492 LYS B O 1
ATOM 10062 N N . VAL B 1 493 ? 20.281 16.594 10.086 1 97.19 493 VAL B N 1
ATOM 10063 C CA . VAL B 1 493 ? 19.984 16.625 8.656 1 97.19 493 VAL B CA 1
ATOM 10064 C C . VAL B 1 493 ? 20.719 17.797 8.008 1 97.19 493 VAL B C 1
ATOM 10066 O O . VAL B 1 493 ? 20.688 17.953 6.785 1 97.19 493 VAL B O 1
ATOM 10069 N N . TYR B 1 494 ? 21.328 18.641 8.75 1 95.25 494 TYR B N 1
ATOM 10070 C CA . TYR B 1 494 ? 22.188 19.75 8.352 1 95.25 494 TYR B CA 1
ATOM 10071 C C . TYR B 1 494 ? 23.141 20.141 9.484 1 95.25 494 TYR B C 1
ATOM 10073 O O . TYR B 1 494 ? 23.062 19.578 10.578 1 95.25 494 TYR B O 1
ATOM 10081 N N . ASN B 1 495 ? 24.062 21.047 9.305 1 92 495 ASN B N 1
ATOM 10082 C CA . ASN B 1 495 ? 25.125 21.391 10.242 1 92 495 ASN B CA 1
ATOM 10083 C C . ASN B 1 495 ? 24.578 21.688 11.633 1 92 495 ASN B C 1
ATOM 10085 O O . ASN B 1 495 ? 25.188 21.297 12.641 1 92 495 ASN B O 1
ATOM 10089 N N . TYR B 1 496 ? 23.484 22.359 11.734 1 93.94 496 TYR B N 1
ATOM 10090 C CA . TYR B 1 496 ? 22.984 22.797 13.031 1 93.94 496 TYR B CA 1
ATOM 10091 C C . TYR B 1 496 ? 21.5 22.469 13.172 1 93.94 496 TYR B C 1
ATOM 10093 O O . TYR B 1 496 ? 20.766 23.156 13.891 1 93.94 496 TYR B O 1
ATOM 10101 N N . VAL B 1 497 ? 21.078 21.453 12.391 1 97.19 497 VAL B N 1
ATOM 10102 C CA . VAL B 1 497 ? 19.641 21.219 12.312 1 97.19 497 VAL B CA 1
ATOM 10103 C C . VAL B 1 497 ? 19.328 19.766 12.711 1 97.19 497 VAL B C 1
ATOM 10105 O O . VAL B 1 497 ? 19.953 18.844 12.195 1 97.19 497 VAL B O 1
ATOM 10108 N N . LEU B 1 498 ? 18.422 19.578 13.594 1 97.69 498 LEU B N 1
ATOM 10109 C CA . LEU B 1 498 ? 17.906 18.281 13.992 1 97.69 498 LEU B CA 1
ATOM 10110 C C . LEU B 1 498 ? 16.484 18.078 13.492 1 97.69 498 LEU B C 1
ATOM 10112 O O . LEU B 1 498 ? 15.594 18.875 13.781 1 97.69 498 LEU B O 1
ATOM 10116 N N . GLY B 1 499 ? 16.297 17.031 12.586 1 98.12 499 GLY B N 1
ATOM 10117 C CA . GLY B 1 499 ? 14.93 16.578 12.344 1 98.12 499 GLY B CA 1
ATOM 10118 C C . GLY B 1 499 ? 14.359 15.758 13.492 1 98.12 499 GLY B C 1
ATOM 10119 O O . GLY B 1 499 ? 14.945 14.758 13.898 1 98.12 499 GLY B O 1
ATOM 10120 N N . ASN B 1 500 ? 13.195 16.109 14.023 1 98.5 500 ASN B N 1
ATOM 10121 C CA . ASN B 1 500 ? 12.633 15.484 15.219 1 98.5 500 ASN B CA 1
ATOM 10122 C C . ASN B 1 500 ? 11.766 14.281 14.875 1 98.5 500 ASN B C 1
ATOM 10124 O O . ASN B 1 500 ? 10.914 14.359 13.992 1 98.5 500 ASN B O 1
ATOM 10128 N N . LEU B 1 501 ? 11.992 13.203 15.586 1 97.81 501 LEU B N 1
ATOM 10129 C CA . LEU B 1 501 ? 11.148 12.023 15.367 1 97.81 501 LEU B CA 1
ATOM 10130 C C . LEU B 1 501 ? 9.711 12.305 15.781 1 97.81 501 LEU B C 1
ATOM 10132 O O . LEU B 1 501 ? 9.461 13.023 16.75 1 97.81 501 LEU B O 1
ATOM 10136 N N . HIS B 1 502 ? 8.812 11.781 15.047 1 98.12 502 HIS B N 1
ATOM 10137 C CA . HIS B 1 502 ? 7.398 11.977 15.359 1 98.12 502 HIS B CA 1
ATOM 10138 C C . HIS B 1 502 ? 6.547 10.859 14.766 1 98.12 502 HIS B C 1
ATOM 10140 O O . HIS B 1 502 ? 6.977 10.164 13.836 1 98.12 502 HIS B O 1
ATOM 10146 N N . THR B 1 503 ? 5.379 10.664 15.305 1 98.19 503 THR B N 1
ATOM 10147 C CA . THR B 1 503 ? 4.391 9.703 14.82 1 98.19 503 THR B CA 1
ATOM 10148 C C . THR B 1 503 ? 3.115 10.414 14.391 1 98.19 503 THR B C 1
ATOM 10150 O O . THR B 1 503 ? 2.59 11.258 15.117 1 98.19 503 THR B O 1
ATOM 10153 N N . HIS B 1 504 ? 2.682 10.117 13.203 1 98.56 504 HIS B N 1
ATOM 10154 C CA . HIS B 1 504 ? 1.397 10.594 12.695 1 98.56 504 HIS B CA 1
ATOM 10155 C C . HIS B 1 504 ? 0.304 9.547 12.914 1 98.56 504 HIS B C 1
ATOM 10157 O O . HIS B 1 504 ? 0.499 8.367 12.617 1 98.56 504 HIS B O 1
ATOM 10163 N N . LEU B 1 505 ? -0.818 9.984 13.391 1 98.75 505 LEU B N 1
ATOM 10164 C CA . LEU B 1 505 ? -2.047 9.195 13.383 1 98.75 505 LEU B CA 1
ATOM 10165 C C . LEU B 1 505 ? -3.191 9.977 12.742 1 98.75 505 LEU B C 1
ATOM 10167 O O . LEU B 1 505 ? -3.309 11.188 12.945 1 98.75 505 LEU B O 1
ATOM 10171 N N . ILE B 1 506 ? -3.955 9.336 11.969 1 98.88 506 ILE B N 1
ATOM 10172 C CA . ILE B 1 506 ? -5.145 9.898 11.328 1 98.88 506 ILE B CA 1
ATOM 10173 C C . ILE B 1 506 ? -6.371 9.078 11.719 1 98.88 506 ILE B C 1
ATOM 10175 O O . ILE B 1 506 ? -6.34 7.844 11.68 1 98.88 506 ILE B O 1
ATOM 10179 N N . HIS B 1 507 ? -7.363 9.727 12.086 1 98.88 507 HIS B N 1
ATOM 10180 C CA . HIS B 1 507 ? -8.578 9.062 12.547 1 98.88 507 HIS B CA 1
ATOM 10181 C C . HIS B 1 507 ? -9.742 9.32 11.594 1 98.88 507 HIS B C 1
ATOM 10183 O O . HIS B 1 507 ? -9.898 10.43 11.078 1 98.88 507 HIS B O 1
ATOM 10189 N N . TYR B 1 508 ? -10.555 8.281 11.297 1 98.88 508 TYR B N 1
ATOM 10190 C CA . TYR B 1 508 ? -11.711 8.367 10.414 1 98.88 508 TYR B CA 1
ATOM 10191 C C . TYR B 1 508 ? -12.969 7.848 11.102 1 98.88 508 TYR B C 1
ATOM 10193 O O . TYR B 1 508 ? -12.898 6.934 11.93 1 98.88 508 TYR B O 1
ATOM 10201 N N . LYS B 1 509 ? -14.039 8.445 10.758 1 98.88 509 LYS B N 1
ATOM 10202 C CA . LYS B 1 509 ? -15.375 7.93 11.055 1 98.88 509 LYS B CA 1
ATOM 10203 C C . LYS B 1 509 ? -15.984 7.254 9.836 1 98.88 509 LYS B C 1
ATOM 10205 O O . LYS B 1 509 ? -16.078 7.859 8.766 1 98.88 509 LYS B O 1
ATOM 10210 N N . VAL B 1 510 ? -16.359 6.051 9.969 1 98.94 510 VAL B N 1
ATOM 10211 C CA . VAL B 1 510 ? -17.016 5.297 8.906 1 98.94 510 VAL B CA 1
ATOM 10212 C C . VAL B 1 510 ? -18.375 4.797 9.383 1 98.94 510 VAL B C 1
ATOM 10214 O O . VAL B 1 510 ? -18.469 3.734 10.008 1 98.94 510 VAL B O 1
ATOM 10217 N N . ASP B 1 511 ? -19.375 5.539 9.047 1 98.81 511 ASP B N 1
ATOM 10218 C CA . ASP B 1 511 ? -20.75 5.176 9.375 1 98.81 511 ASP B CA 1
ATOM 10219 C C . ASP B 1 511 ? -21.344 4.25 8.32 1 98.81 511 ASP B C 1
ATOM 10221 O O . ASP B 1 511 ? -21.797 4.711 7.27 1 98.81 511 ASP B O 1
ATOM 10225 N N . LEU B 1 512 ? -21.484 3.006 8.656 1 98.69 512 LEU B N 1
ATOM 10226 C CA . LEU B 1 512 ? -21.812 1.987 7.664 1 98.69 512 LEU B CA 1
ATOM 10227 C C . LEU B 1 512 ? -23.328 1.757 7.605 1 98.69 512 LEU B C 1
ATOM 10229 O O . LEU B 1 512 ? -24 1.729 8.641 1 98.69 512 LEU B O 1
ATOM 10233 N N . ASP B 1 513 ? -23.828 1.701 6.473 1 98.44 513 ASP B N 1
ATOM 10234 C CA . ASP B 1 513 ? -25.188 1.282 6.156 1 98.44 513 ASP B CA 1
ATOM 10235 C C . ASP B 1 513 ? -25.188 0.16 5.121 1 98.44 513 ASP B C 1
ATOM 10237 O O . ASP B 1 513 ? -25.719 0.327 4.02 1 98.44 513 ASP B O 1
ATOM 10241 N N . ILE B 1 514 ? -24.688 -0.934 5.508 1 98.31 514 ILE B N 1
ATOM 10242 C CA . ILE B 1 514 ? -24.547 -2.072 4.605 1 98.31 514 ILE B CA 1
ATOM 10243 C C . ILE B 1 514 ? -25.922 -2.691 4.336 1 98.31 514 ILE B C 1
ATOM 10245 O O . ILE B 1 514 ? -26.406 -3.514 5.117 1 98.31 514 ILE B O 1
ATOM 10249 N N . ALA B 1 515 ? -26.453 -2.383 3.176 1 96.62 515 ALA B N 1
ATOM 10250 C CA . ALA B 1 515 ? -27.797 -2.832 2.809 1 96.62 515 ALA B CA 1
ATOM 10251 C C . ALA B 1 515 ? -28.812 -2.48 3.893 1 96.62 515 ALA B C 1
ATOM 10253 O O . ALA B 1 515 ? -29.656 -3.301 4.246 1 96.62 515 ALA B O 1
ATOM 10254 N N . GLY B 1 516 ? -28.672 -1.397 4.434 1 96.88 516 GLY B N 1
ATOM 10255 C CA . GLY B 1 516 ? -29.516 -0.928 5.523 1 96.88 516 GLY B CA 1
ATOM 10256 C C . GLY B 1 516 ? -28.719 -0.518 6.75 1 96.88 516 GLY B C 1
ATOM 10257 O O . GLY B 1 516 ? -27.5 -0.562 6.742 1 96.88 516 GLY B O 1
ATOM 10258 N N . ARG B 1 517 ? -29.453 -0.157 7.785 1 97.44 517 ARG B N 1
ATOM 10259 C CA . ARG B 1 517 ? -28.812 0.379 8.984 1 97.44 517 ARG B CA 1
ATOM 10260 C C . ARG B 1 517 ? -28.547 -0.723 10 1 97.44 517 ARG B C 1
ATOM 10262 O O . ARG B 1 517 ? -27.766 -0.537 10.938 1 97.44 517 ARG B O 1
ATOM 10269 N N . GLU B 1 518 ? -29.25 -1.829 9.859 1 98.31 518 GLU B N 1
ATOM 10270 C CA . GLU B 1 518 ? -29.172 -2.912 10.836 1 98.31 518 GLU B CA 1
ATOM 10271 C C . GLU B 1 518 ? -27.984 -3.816 10.562 1 98.31 518 GLU B C 1
ATOM 10273 O O . GLU B 1 518 ? -28.109 -4.848 9.906 1 98.31 518 GLU B O 1
ATOM 10278 N N . ASN B 1 519 ? -26.844 -3.436 11.172 1 98.81 519 ASN B N 1
ATOM 10279 C CA . ASN B 1 519 ? -25.609 -4.164 10.891 1 98.81 519 ASN B CA 1
ATOM 10280 C C . ASN B 1 519 ? -25.047 -4.828 12.148 1 98.81 519 ASN B C 1
ATOM 10282 O O . ASN B 1 519 ? -25.453 -4.484 13.266 1 98.81 519 ASN B O 1
ATOM 10286 N N . SER B 1 520 ? -24.234 -5.785 11.961 1 98.88 520 SER B N 1
ATOM 10287 C CA . SER B 1 520 ? -23.469 -6.48 12.992 1 98.88 520 SER B CA 1
ATOM 10288 C C . SER B 1 520 ? -21.984 -6.551 12.625 1 98.88 520 SER B C 1
ATOM 10290 O O . SER B 1 520 ? -21.609 -6.277 11.484 1 98.88 520 SER B O 1
ATOM 10292 N N . PHE B 1 521 ? -21.203 -6.883 13.75 1 98.81 521 PHE B N 1
ATOM 10293 C CA . PHE B 1 521 ? -19.75 -6.883 13.578 1 98.81 521 PHE B CA 1
ATOM 10294 C C . PHE B 1 521 ? -19.156 -8.211 14.031 1 98.81 521 PHE B C 1
ATOM 10296 O O . PHE B 1 521 ? -19.531 -8.742 15.07 1 98.81 521 PHE B O 1
ATOM 10303 N N . GLU B 1 522 ? -18.188 -8.68 13.195 1 98.81 522 GLU B N 1
ATOM 10304 C CA . GLU B 1 522 ? -17.453 -9.875 13.602 1 98.81 522 GLU B CA 1
ATOM 10305 C C . GLU B 1 522 ? -16 -9.805 13.148 1 98.81 522 GLU B C 1
ATOM 10307 O O . GLU B 1 522 ? -15.672 -9.078 12.211 1 98.81 522 GLU B O 1
ATOM 10312 N N . SER B 1 523 ? -15.156 -10.422 13.906 1 98.5 523 SER B N 1
ATOM 10313 C CA . SER B 1 523 ? -13.766 -10.648 13.508 1 98.5 523 SER B CA 1
ATOM 10314 C C . SER B 1 523 ? -13.57 -12.078 13 1 98.5 523 SER B C 1
ATOM 10316 O O . SER B 1 523 ? -14.305 -12.984 13.383 1 98.5 523 SER B O 1
ATOM 10318 N N . MET B 1 524 ? -12.68 -12.195 12.062 1 97.88 524 MET B N 1
ATOM 10319 C CA . MET B 1 524 ? -12.336 -13.516 11.547 1 97.88 524 MET B CA 1
ATOM 10320 C C . MET B 1 524 ? -10.852 -13.805 11.719 1 97.88 524 MET B C 1
ATOM 10322 O O . MET B 1 524 ? -10.016 -12.922 11.5 1 97.88 524 MET B O 1
ATOM 10326 N N . ASP B 1 525 ? -10.578 -14.945 12.156 1 97.19 525 ASP B N 1
ATOM 10327 C CA . ASP B 1 525 ? -9.219 -15.469 12.297 1 97.19 525 ASP B CA 1
ATOM 10328 C C . ASP B 1 525 ? -9.133 -16.906 11.797 1 97.19 525 ASP B C 1
ATOM 10330 O O . ASP B 1 525 ? -10.109 -17.453 11.289 1 97.19 525 ASP B O 1
ATOM 10334 N N . LEU B 1 526 ? -7.91 -17.391 11.828 1 97.31 526 LEU B N 1
ATOM 10335 C CA . LEU B 1 526 ? -7.676 -18.781 11.461 1 97.31 526 LEU B CA 1
ATOM 10336 C C . LEU B 1 526 ? -7.18 -19.578 12.656 1 97.31 526 LEU B C 1
ATOM 10338 O O . LEU B 1 526 ? -6.469 -19.047 13.516 1 97.31 526 LEU B O 1
ATOM 10342 N N . LYS B 1 527 ? -7.555 -20.734 12.734 1 97.25 527 LYS B N 1
ATOM 10343 C CA . LYS B 1 527 ? -6.988 -21.703 13.664 1 97.25 527 LYS B CA 1
ATOM 10344 C C . LYS B 1 527 ? -6.578 -22.984 12.945 1 97.25 527 LYS B C 1
ATOM 10346 O O . LYS B 1 527 ? -7.266 -23.438 12.031 1 97.25 527 LYS B O 1
ATOM 10351 N N . TYR B 1 528 ? -5.457 -23.578 13.352 1 97.19 528 TYR B N 1
ATOM 10352 C CA . TYR B 1 528 ? -5.039 -24.859 12.789 1 97.19 528 TYR B CA 1
ATOM 10353 C C . TYR B 1 528 ? -5.84 -26.016 13.391 1 97.19 528 TYR B C 1
ATOM 10355 O O . TYR B 1 528 ? -6.023 -26.078 14.609 1 97.19 528 TYR B O 1
ATOM 10363 N N . VAL B 1 529 ? -6.348 -26.797 12.57 1 97.56 529 VAL B N 1
ATOM 10364 C CA . VAL B 1 529 ? -6.965 -28.031 13.031 1 97.56 529 VAL B CA 1
ATOM 10365 C C . VAL B 1 529 ? -6.145 -29.234 12.539 1 97.56 529 VAL B C 1
ATOM 10367 O O . VAL B 1 529 ? -5.52 -29.172 11.477 1 97.56 529 VAL B O 1
ATOM 10370 N N . ASN B 1 530 ? -6.09 -30.172 13.352 1 96.88 530 ASN B N 1
ATOM 10371 C CA . ASN B 1 530 ? -5.379 -31.422 13.086 1 96.88 530 ASN B CA 1
ATOM 10372 C C . ASN B 1 530 ? -6.301 -32.625 13.211 1 96.88 530 ASN B C 1
ATOM 10374 O O . ASN B 1 530 ? -6.863 -32.875 14.281 1 96.88 530 ASN B O 1
ATOM 10378 N N . PHE B 1 531 ? -6.457 -33.375 12.188 1 97.12 531 PHE B N 1
ATOM 10379 C CA . PHE B 1 531 ? -7.332 -34.562 12.219 1 97.12 531 PHE B CA 1
ATOM 10380 C C . PHE B 1 531 ? -6.754 -35.688 11.383 1 97.12 531 PHE B C 1
ATOM 10382 O O . PHE B 1 531 ? -5.816 -35.469 10.609 1 97.12 531 PHE B O 1
ATOM 10389 N N . THR B 1 532 ? -7.262 -36.875 11.539 1 97.56 532 THR B N 1
ATOM 10390 C CA . THR B 1 532 ? -6.809 -38.031 10.805 1 97.56 532 THR B CA 1
ATOM 10391 C C . THR B 1 532 ? -7.125 -37.906 9.312 1 97.56 532 THR B C 1
ATOM 10393 O O . THR B 1 532 ? -8.234 -37.5 8.945 1 97.56 532 THR B O 1
ATOM 10396 N N . ASN B 1 533 ? -6.172 -38.219 8.461 1 96.94 533 ASN B N 1
ATOM 10397 C CA . ASN B 1 533 ? -6.363 -38.188 7.012 1 96.94 533 ASN B CA 1
ATOM 10398 C C . ASN B 1 533 ? -7.43 -39.188 6.566 1 96.94 533 ASN B C 1
ATOM 10400 O O . ASN B 1 533 ? -7.281 -40.406 6.77 1 96.94 533 ASN B O 1
ATOM 10404 N N . PRO B 1 534 ? -8.461 -38.719 5.953 1 95.75 534 PRO B N 1
ATOM 10405 C CA . PRO B 1 534 ? -9.586 -39.594 5.648 1 95.75 534 PRO B CA 1
ATOM 10406 C C . PRO B 1 534 ? -9.227 -40.688 4.656 1 95.75 534 PRO B C 1
ATOM 10408 O O . PRO B 1 534 ? -9.852 -41.75 4.656 1 95.75 534 PRO B O 1
ATOM 10411 N N . TRP B 1 535 ? -8.258 -40.562 3.785 1 95.56 535 TRP B N 1
ATOM 10412 C CA . TRP B 1 535 ? -7.949 -41.562 2.775 1 95.56 535 TRP B CA 1
ATOM 10413 C C . TRP B 1 535 ? -6.664 -42.312 3.123 1 95.56 535 TRP B C 1
ATOM 10415 O O . TRP B 1 535 ? -6.223 -43.188 2.375 1 95.56 535 TRP B O 1
ATOM 10425 N N . SER B 1 536 ? -5.996 -41.844 4.137 1 95.88 536 SER B N 1
ATOM 10426 C CA . SER B 1 536 ? -4.789 -42.5 4.645 1 95.88 536 SER B CA 1
ATOM 10427 C C . SER B 1 536 ? -4.699 -42.375 6.164 1 95.88 536 SER B C 1
ATOM 10429 O O . SER B 1 536 ? -4.031 -41.5 6.691 1 95.88 536 SER B O 1
ATOM 10431 N N . HIS B 1 537 ? -5.164 -43.312 6.906 1 95.31 537 HIS B N 1
ATOM 10432 C CA . HIS B 1 537 ? -5.422 -43.219 8.336 1 95.31 537 HIS B CA 1
ATOM 10433 C C . HIS B 1 537 ? -4.117 -43.156 9.125 1 95.31 537 HIS B C 1
ATOM 10435 O O . HIS B 1 537 ? -4.109 -42.719 10.281 1 95.31 537 HIS B O 1
ATOM 10441 N N . LYS B 1 538 ? -3.064 -43.531 8.562 1 95.88 538 LYS B N 1
ATOM 10442 C CA . LYS B 1 538 ? -1.772 -43.469 9.242 1 95.88 538 LYS B CA 1
ATOM 10443 C C . LYS B 1 538 ? -1.204 -42.062 9.227 1 95.88 538 LYS B C 1
ATOM 10445 O O . LYS B 1 538 ? -0.219 -41.75 9.906 1 95.88 538 LYS B O 1
ATOM 10450 N N . HIS B 1 539 ? -1.816 -41.219 8.445 1 96.44 539 HIS B N 1
ATOM 10451 C CA . HIS B 1 539 ? -1.366 -39.844 8.32 1 96.44 539 HIS B CA 1
ATOM 10452 C C . HIS B 1 539 ? -2.389 -38.875 8.914 1 96.44 539 HIS B C 1
ATOM 10454 O O . HIS B 1 539 ? -3.521 -39.25 9.203 1 96.44 539 HIS B O 1
ATOM 10460 N N . SER B 1 540 ? -1.91 -37.625 9.133 1 96.38 540 SER B N 1
ATOM 10461 C CA . SER B 1 540 ? -2.773 -36.562 9.602 1 96.38 540 SER B CA 1
ATOM 10462 C C . SER B 1 540 ? -2.752 -35.375 8.633 1 96.38 540 SER B C 1
ATOM 10464 O O . SER B 1 540 ? -1.792 -35.188 7.883 1 96.38 540 SER B O 1
ATOM 10466 N N . VAL B 1 541 ? -3.842 -34.688 8.625 1 95.94 541 VAL B N 1
ATOM 10467 C CA . VAL B 1 541 ? -3.945 -33.438 7.859 1 95.94 541 VAL B CA 1
ATOM 10468 C C . VAL B 1 541 ? -3.982 -32.25 8.812 1 95.94 541 VAL B C 1
ATOM 10470 O O . VAL B 1 541 ? -4.688 -32.281 9.828 1 95.94 541 VAL B O 1
ATOM 10473 N N . VAL B 1 542 ? -3.146 -31.297 8.555 1 96.88 542 VAL B N 1
ATOM 10474 C CA . VAL B 1 542 ? -3.236 -30.016 9.242 1 96.88 542 VAL B CA 1
ATOM 10475 C C . VAL B 1 542 ? -3.639 -28.922 8.25 1 96.88 542 VAL B C 1
ATOM 10477 O O . VAL B 1 542 ? -3.033 -28.781 7.188 1 96.88 542 VAL B O 1
ATOM 10480 N N . GLN B 1 543 ? -4.672 -28.172 8.523 1 97.19 543 GLN B N 1
ATOM 10481 C CA . GLN B 1 543 ? -5.098 -27.047 7.684 1 97.19 543 GLN B CA 1
ATOM 10482 C C . GLN B 1 543 ? -5.77 -25.969 8.516 1 97.19 543 GLN B C 1
ATOM 10484 O O . GLN B 1 543 ? -6.039 -26.156 9.703 1 97.19 543 GLN B O 1
ATOM 10489 N N . SER B 1 544 ? -5.934 -24.781 7.938 1 97.62 544 SER B N 1
ATOM 10490 C CA . SER B 1 544 ? -6.555 -23.641 8.602 1 97.62 544 SER B CA 1
ATOM 10491 C C . SER B 1 544 ? -8.078 -23.734 8.562 1 97.62 544 SER B C 1
ATOM 10493 O O . SER B 1 544 ? -8.648 -24.172 7.566 1 97.62 544 SER B O 1
ATOM 10495 N N . LYS B 1 545 ? -8.664 -23.422 9.609 1 98.25 545 LYS B N 1
ATOM 10496 C CA . LYS B 1 545 ? -10.117 -23.281 9.727 1 98.25 545 LYS B CA 1
ATOM 10497 C C . LYS B 1 545 ? -10.508 -21.844 10.047 1 98.25 545 LYS B C 1
ATOM 10499 O O . LYS B 1 545 ? -9.852 -21.172 10.844 1 98.25 545 LYS B O 1
ATOM 10504 N N . LEU B 1 546 ? -11.531 -21.438 9.375 1 97.62 546 LEU B N 1
ATOM 10505 C CA . LEU B 1 546 ? -12.039 -20.094 9.617 1 97.62 546 LEU B CA 1
ATOM 10506 C C . LEU B 1 546 ? -12.766 -20.016 10.953 1 97.62 546 LEU B C 1
ATOM 10508 O O . LEU B 1 546 ? -13.609 -20.859 11.25 1 97.62 546 LEU B O 1
ATOM 10512 N N . VAL B 1 547 ? -12.383 -19.047 11.75 1 97.94 547 VAL B N 1
ATOM 10513 C CA . VAL B 1 547 ? -13.039 -18.812 13.039 1 97.94 547 VAL B CA 1
ATOM 10514 C C . VAL B 1 547 ? -13.641 -17.406 13.07 1 97.94 547 VAL B C 1
ATOM 10516 O O . VAL B 1 547 ? -12.922 -16.422 12.961 1 97.94 547 VAL B O 1
ATOM 10519 N N . LYS B 1 548 ? -14.898 -17.422 13.234 1 97.56 548 LYS B N 1
ATOM 10520 C CA . LYS B 1 548 ? -15.617 -16.156 13.312 1 97.56 548 LYS B CA 1
ATOM 10521 C C . LYS B 1 548 ? -16.031 -15.844 14.75 1 97.56 548 LYS B C 1
ATOM 10523 O O . LYS B 1 548 ? -16.469 -16.734 15.477 1 97.56 548 LYS B O 1
ATOM 10528 N N . THR B 1 549 ? -15.789 -14.633 15.141 1 98.38 549 THR B N 1
ATOM 10529 C CA . THR B 1 549 ? -16.188 -14.172 16.469 1 98.38 549 THR B CA 1
ATOM 10530 C C . THR B 1 549 ? -17.078 -12.938 16.359 1 98.38 549 THR B C 1
ATOM 10532 O O . THR B 1 549 ? -16.625 -11.859 15.961 1 98.38 549 THR B O 1
ATOM 10535 N N . GLN B 1 550 ? -18.328 -13.086 16.688 1 98.38 550 GLN B N 1
ATOM 10536 C CA . GLN B 1 550 ? -19.234 -11.938 16.719 1 98.38 550 GLN B CA 1
ATOM 10537 C C . GLN B 1 550 ? -18.984 -11.078 17.953 1 98.38 550 GLN B C 1
ATOM 10539 O O . GLN B 1 550 ? -18.906 -11.602 19.078 1 98.38 550 GLN B O 1
ATOM 10544 N N . HIS B 1 551 ? -18.828 -9.891 17.75 1 98.75 551 HIS B N 1
ATOM 10545 C CA . HIS B 1 551 ? -18.734 -8.938 18.859 1 98.75 551 HIS B CA 1
ATOM 10546 C C . HIS B 1 551 ? -20.062 -8.25 19.109 1 98.75 551 HIS B C 1
ATOM 10548 O O . HIS B 1 551 ? -20.594 -7.551 18.234 1 98.75 551 HIS B O 1
ATOM 10554 N N . GLN B 1 552 ? -20.562 -8.367 20.312 1 98.69 552 GLN B N 1
ATOM 10555 C CA . GLN B 1 552 ? -21.953 -7.961 20.578 1 98.69 552 GLN B CA 1
ATOM 10556 C C . GLN B 1 552 ? -22 -6.609 21.281 1 98.69 552 GLN B C 1
ATOM 10558 O O . GLN B 1 552 ? -23.062 -5.98 21.344 1 98.69 552 GLN B O 1
ATOM 10563 N N . THR B 1 553 ? -20.828 -6.168 21.797 1 98.75 553 THR B N 1
ATOM 10564 C CA . THR B 1 553 ? -20.797 -4.898 22.516 1 98.75 553 THR B CA 1
ATOM 10565 C C . THR B 1 553 ? -19.656 -4.027 22 1 98.75 553 THR B C 1
ATOM 10567 O O . THR B 1 553 ? -18.719 -4.52 21.359 1 98.75 553 THR B O 1
ATOM 10570 N N . GLU B 1 554 ? -19.719 -2.785 22.328 1 98.75 554 GLU B N 1
ATOM 10571 C CA . GLU B 1 554 ? -18.703 -1.831 21.906 1 98.75 554 GLU B CA 1
ATOM 10572 C C . GLU B 1 554 ? -17.344 -2.156 22.516 1 98.75 554 GLU B C 1
ATOM 10574 O O . GLU B 1 554 ? -16.312 -2.068 21.844 1 98.75 554 GLU B O 1
ATOM 10579 N N . ARG B 1 555 ? -17.297 -2.541 23.734 1 98.19 555 ARG B N 1
ATOM 10580 C CA . ARG B 1 555 ? -16.047 -2.834 24.406 1 98.19 555 ARG B CA 1
ATOM 10581 C C . ARG B 1 555 ? -15.352 -4.043 23.781 1 98.19 555 ARG B C 1
ATOM 10583 O O . ARG B 1 555 ? -14.125 -4.078 23.672 1 98.19 555 ARG B O 1
ATOM 10590 N N . SER B 1 556 ? -16.203 -4.988 23.438 1 98.06 556 SER B N 1
ATOM 10591 C CA . SER B 1 556 ? -15.641 -6.184 22.812 1 98.06 556 SER B CA 1
ATOM 10592 C C . SER B 1 556 ? -15.133 -5.891 21.406 1 98.06 556 SER B C 1
ATOM 10594 O O . SER B 1 556 ? -14.328 -6.648 20.859 1 98.06 556 SER B O 1
ATOM 10596 N N . ALA B 1 557 ? -15.586 -4.789 20.828 1 98.69 557 ALA B N 1
ATOM 10597 C CA . ALA B 1 557 ? -15.211 -4.414 19.453 1 98.69 557 ALA B CA 1
ATOM 10598 C C . ALA B 1 557 ? -14.234 -3.236 19.469 1 98.69 557 ALA B C 1
ATOM 10600 O O . ALA B 1 557 ? -14.094 -2.537 18.453 1 98.69 557 ALA B O 1
ATOM 10601 N N . ALA B 1 558 ? -13.656 -2.93 20.578 1 98.56 558 ALA B N 1
ATOM 10602 C CA . ALA B 1 558 ? -12.594 -1.929 20.688 1 98.56 558 ALA B CA 1
ATOM 10603 C C . ALA B 1 558 ? -11.219 -2.59 20.766 1 98.56 558 ALA B C 1
ATOM 10605 O O . ALA B 1 558 ? -10.805 -3.037 21.844 1 98.56 558 ALA B O 1
ATOM 10606 N N . PHE B 1 559 ? -10.508 -2.604 19.672 1 98.44 559 PHE B N 1
ATOM 10607 C CA . PHE B 1 559 ? -9.219 -3.281 19.609 1 98.44 559 PHE B CA 1
ATOM 10608 C C . PHE B 1 559 ? -8.094 -2.338 20 1 98.44 559 PHE B C 1
ATOM 10610 O O . PHE B 1 559 ? -8.07 -1.178 19.594 1 98.44 559 PHE B O 1
ATOM 10617 N N . ARG B 1 560 ? -7.109 -2.789 20.688 1 96.81 560 ARG B N 1
ATOM 10618 C CA . ARG B 1 560 ? -6.066 -1.918 21.219 1 96.81 560 ARG B CA 1
ATOM 10619 C C . ARG B 1 560 ? -4.742 -2.154 20.5 1 96.81 560 ARG B C 1
ATOM 10621 O O . ARG B 1 560 ? -4.406 -3.291 20.156 1 96.81 560 ARG B O 1
ATOM 10628 N N . PHE B 1 561 ? -3.998 -1.076 20.312 1 95.81 561 PHE B N 1
ATOM 10629 C CA . PHE B 1 561 ? -2.625 -1.214 19.844 1 95.81 561 PHE B CA 1
ATOM 10630 C C . PHE B 1 561 ? -1.802 -2.057 20.797 1 95.81 561 PHE B C 1
ATOM 10632 O O . PHE B 1 561 ? -1.968 -1.954 22.016 1 95.81 561 PHE B O 1
ATOM 10639 N N . GLY B 1 562 ? -0.895 -2.828 20.234 1 90.69 562 GLY B N 1
ATOM 10640 C CA . GLY B 1 562 ? -0.053 -3.68 21.062 1 90.69 562 GLY B CA 1
ATOM 10641 C C . GLY B 1 562 ? -0.632 -5.066 21.266 1 90.69 562 GLY B C 1
ATOM 10642 O O . GLY B 1 562 ? 0.057 -5.965 21.75 1 90.69 562 GLY B O 1
ATOM 10643 N N . LYS B 1 563 ? -1.87 -5.188 20.984 1 93.31 563 LYS B N 1
ATOM 10644 C CA . LYS B 1 563 ? -2.506 -6.5 21.047 1 93.31 563 LYS B CA 1
ATOM 10645 C C . LYS B 1 563 ? -2.74 -7.059 19.641 1 93.31 563 LYS B C 1
ATOM 10647 O O . LYS B 1 563 ? -2.598 -6.34 18.641 1 93.31 563 LYS B O 1
ATOM 10652 N N . LYS B 1 564 ? -3 -8.305 19.656 1 92.06 564 LYS B N 1
ATOM 10653 C CA . LYS B 1 564 ? -3.242 -8.961 18.375 1 92.06 564 LYS B CA 1
ATOM 10654 C C . LYS B 1 564 ? -4.48 -8.383 17.688 1 92.06 564 LYS B C 1
ATOM 10656 O O . LYS B 1 564 ? -5.527 -8.234 18.312 1 92.06 564 LYS B O 1
ATOM 10661 N N . PHE B 1 565 ? -4.355 -8.008 16.516 1 95.5 565 PHE B N 1
ATOM 10662 C CA . PHE B 1 565 ? -5.457 -7.535 15.688 1 95.5 565 PHE B CA 1
ATOM 10663 C C . PHE B 1 565 ? -5.961 -8.648 14.773 1 95.5 565 PHE B C 1
ATOM 10665 O O . PHE B 1 565 ? -5.168 -9.43 14.242 1 95.5 565 PHE B O 1
ATOM 10672 N N . PRO B 1 566 ? -7.266 -8.773 14.602 1 96.94 566 PRO B N 1
ATOM 10673 C CA . PRO B 1 566 ? -7.809 -9.852 13.781 1 96.94 566 PRO B CA 1
ATOM 10674 C C . PRO B 1 566 ? -7.348 -9.781 12.328 1 96.94 566 PRO B C 1
ATOM 10676 O O . PRO B 1 566 ? -7.047 -8.688 11.828 1 96.94 566 PRO B O 1
ATOM 10679 N N . ARG B 1 567 ? -7.422 -10.93 11.648 1 96.69 567 ARG B N 1
ATOM 10680 C CA . ARG B 1 567 ? -7.039 -10.984 10.242 1 96.69 567 ARG B CA 1
ATOM 10681 C C . ARG B 1 567 ? -8.047 -10.242 9.375 1 96.69 567 ARG B C 1
ATOM 10683 O O . ARG B 1 567 ? -7.691 -9.695 8.328 1 96.69 567 ARG B O 1
ATOM 10690 N N . TYR B 1 568 ? -9.352 -10.461 9.648 1 97.94 568 TYR B N 1
ATOM 10691 C CA . TYR B 1 568 ? -10.422 -9.727 8.992 1 97.94 568 TYR B CA 1
ATOM 10692 C C . TYR B 1 568 ? -11.312 -9.023 10.016 1 97.94 568 TYR B C 1
ATOM 10694 O O . TYR B 1 568 ? -11.57 -9.562 11.094 1 97.94 568 TYR B O 1
ATOM 10702 N N . VAL B 1 569 ? -11.711 -7.859 9.703 1 98.75 569 VAL B N 1
ATOM 10703 C CA . VAL B 1 569 ? -12.773 -7.156 10.414 1 98.75 569 VAL B CA 1
ATOM 10704 C C . VAL B 1 569 ? -13.953 -6.914 9.477 1 98.75 569 VAL B C 1
ATOM 10706 O O . VAL B 1 569 ? -13.828 -6.18 8.492 1 98.75 569 VAL B O 1
ATOM 10709 N N . HIS B 1 570 ? -15.055 -7.512 9.812 1 98.69 570 HIS B N 1
ATOM 10710 C CA . HIS B 1 570 ? -16.156 -7.715 8.883 1 98.69 570 HIS B CA 1
ATOM 10711 C C . HIS B 1 570 ? -17.469 -7.148 9.438 1 98.69 570 HIS B C 1
ATOM 10713 O O . HIS B 1 570 ? -17.844 -7.449 10.578 1 98.69 570 HIS B O 1
ATOM 10719 N N . PHE B 1 571 ? -18.109 -6.277 8.68 1 98.88 571 PHE B N 1
ATOM 10720 C CA . PHE B 1 571 ? -19.422 -5.715 8.961 1 98.88 571 PHE B CA 1
ATOM 10721 C C . PHE B 1 571 ? -20.469 -6.289 8.008 1 98.88 571 PHE B C 1
ATOM 10723 O O . PHE B 1 571 ? -20.234 -6.402 6.805 1 98.88 571 PHE B O 1
ATOM 10730 N N . TYR B 1 572 ? -21.656 -6.691 8.547 1 98.75 572 TYR B N 1
ATOM 10731 C CA . TYR B 1 572 ? -22.641 -7.332 7.684 1 98.75 572 TYR B CA 1
ATOM 10732 C C . TYR B 1 572 ? -24.062 -7.027 8.156 1 98.75 572 TYR B C 1
ATOM 10734 O O . TYR B 1 572 ? -24.266 -6.59 9.289 1 98.75 572 TYR B O 1
ATOM 10742 N N . ASN B 1 573 ? -25.031 -7.094 7.285 1 98.75 573 ASN B N 1
ATOM 10743 C CA . ASN B 1 573 ? -26.453 -7.051 7.605 1 98.75 573 ASN B CA 1
ATOM 10744 C C . ASN B 1 573 ? -27.031 -8.445 7.812 1 98.75 573 ASN B C 1
ATOM 10746 O O . ASN B 1 573 ? -27.156 -9.219 6.855 1 98.75 573 ASN B O 1
ATOM 10750 N N . PRO B 1 574 ? -27.406 -8.781 9.031 1 98.25 574 PRO B N 1
ATOM 10751 C CA . PRO B 1 574 ? -27.891 -10.141 9.289 1 98.25 574 PRO B CA 1
ATOM 10752 C C . PRO B 1 574 ? -29.234 -10.422 8.625 1 98.25 574 PRO B C 1
ATOM 10754 O O . PRO B 1 574 ? -29.672 -11.578 8.547 1 98.25 574 PRO B O 1
ATOM 10757 N N . ASN B 1 575 ? -29.859 -9.383 8.086 1 98.31 575 ASN B N 1
ATOM 10758 C CA . ASN B 1 575 ? -31.203 -9.523 7.555 1 98.31 575 ASN B CA 1
ATOM 10759 C C . ASN B 1 575 ? -31.203 -9.57 6.027 1 98.31 575 ASN B C 1
ATOM 10761 O O . ASN B 1 575 ? -32.25 -9.742 5.41 1 98.31 575 ASN B O 1
ATOM 10765 N N . GLU B 1 576 ? -30.094 -9.328 5.453 1 98.12 576 GLU B N 1
ATOM 10766 C CA . GLU B 1 576 ? -30 -9.273 3.996 1 98.12 576 GLU B CA 1
ATOM 10767 C C . GLU B 1 576 ? -29 -10.312 3.475 1 98.12 576 GLU B C 1
ATOM 10769 O O . GLU B 1 576 ? -27.906 -10.453 4.008 1 98.12 576 GLU B O 1
ATOM 10774 N N . LYS B 1 577 ? -29.375 -10.992 2.455 1 98 577 LYS B N 1
ATOM 10775 C CA . LYS B 1 577 ? -28.531 -12.047 1.895 1 98 577 LYS B CA 1
ATOM 10776 C C . LYS B 1 577 ? -28.312 -11.836 0.398 1 98 577 LYS B C 1
ATOM 10778 O O . LYS B 1 577 ? -29.141 -11.227 -0.276 1 98 577 LYS B O 1
ATOM 10783 N N . ASN B 1 578 ? -27.188 -12.258 -0.102 1 96.88 578 ASN B N 1
ATOM 10784 C CA . ASN B 1 578 ? -27 -12.289 -1.548 1 96.88 578 ASN B CA 1
ATOM 10785 C C . ASN B 1 578 ? -27.562 -13.562 -2.162 1 96.88 578 ASN B C 1
ATOM 10787 O O . ASN B 1 578 ? -28.219 -14.352 -1.477 1 96.88 578 ASN B O 1
ATOM 10791 N N . LYS B 1 579 ? -27.328 -13.703 -3.398 1 95.69 579 LYS B N 1
ATOM 10792 C CA . LYS B 1 579 ? -27.891 -14.805 -4.172 1 95.69 579 LYS B CA 1
ATOM 10793 C C . LYS B 1 579 ? -27.438 -16.156 -3.627 1 95.69 579 LYS B C 1
ATOM 10795 O O . LYS B 1 579 ? -28.156 -17.156 -3.76 1 95.69 579 LYS B O 1
ATOM 10800 N N . TRP B 1 580 ? -26.359 -16.203 -2.9 1 95.81 580 TRP B N 1
ATOM 10801 C CA . TRP B 1 580 ? -25.766 -17.469 -2.467 1 95.81 580 TRP B CA 1
ATOM 10802 C C . TRP B 1 580 ? -26.062 -17.734 -0.992 1 95.81 580 TRP B C 1
ATOM 10804 O O . TRP B 1 580 ? -25.531 -18.688 -0.408 1 95.81 580 TRP B O 1
ATOM 10814 N N . GLY B 1 581 ? -26.766 -16.828 -0.414 1 95.88 581 GLY B N 1
ATOM 10815 C CA . GLY B 1 581 ? -27.219 -17.031 0.952 1 95.88 581 GLY B CA 1
ATOM 10816 C C . GLY B 1 581 ? -26.297 -16.422 1.986 1 95.88 581 GLY B C 1
ATOM 10817 O O . GLY B 1 581 ? -26.5 -16.594 3.189 1 95.88 581 GLY B O 1
ATOM 10818 N N . HIS B 1 582 ? -25.312 -15.766 1.531 1 97.19 582 HIS B N 1
ATOM 10819 C CA . HIS B 1 582 ? -24.438 -15.086 2.467 1 97.19 582 HIS B CA 1
ATOM 10820 C C . HIS B 1 582 ? -25.047 -13.773 2.943 1 97.19 582 HIS B C 1
ATOM 10822 O O . HIS B 1 582 ? -25.703 -13.07 2.17 1 97.19 582 HIS B O 1
ATOM 10828 N N . GLN B 1 583 ? -24.812 -13.484 4.223 1 98.06 583 GLN B N 1
ATOM 10829 C CA . GLN B 1 583 ? -25.188 -12.141 4.668 1 98.06 583 GLN B CA 1
ATOM 10830 C C . GLN B 1 583 ? -24.344 -11.078 3.963 1 98.06 583 GLN B C 1
ATOM 10832 O O . GLN B 1 583 ? -23.125 -11.227 3.824 1 98.06 583 GLN B O 1
ATOM 10837 N N . LYS B 1 584 ? -24.984 -10.047 3.48 1 98.5 584 LYS B N 1
ATOM 10838 C CA . LYS B 1 584 ? -24.281 -8.984 2.754 1 98.5 584 LYS B CA 1
ATOM 10839 C C . LYS B 1 584 ? -23.344 -8.219 3.676 1 98.5 584 LYS B C 1
ATOM 10841 O O . LYS B 1 584 ? -23.734 -7.797 4.766 1 98.5 584 LYS B O 1
ATOM 10846 N N . GLY B 1 585 ? -22.078 -8.109 3.199 1 98.69 585 GLY B N 1
ATOM 10847 C CA . GLY B 1 585 ? -21.156 -7.453 4.113 1 98.69 585 GLY B CA 1
ATOM 10848 C C . GLY B 1 585 ? -20.016 -6.758 3.404 1 98.69 585 GLY B C 1
ATOM 10849 O O . GLY B 1 585 ? -19.859 -6.871 2.186 1 98.69 585 GLY B O 1
ATOM 10850 N N . TYR B 1 586 ? -19.25 -5.934 4.152 1 98.81 586 TYR B N 1
ATOM 10851 C CA . TYR B 1 586 ? -18 -5.27 3.799 1 98.81 586 TYR B CA 1
ATOM 10852 C C . TYR B 1 586 ? -16.953 -5.473 4.883 1 98.81 586 TYR B C 1
ATOM 10854 O O . TYR B 1 586 ? -17.281 -5.645 6.059 1 98.81 586 TYR B O 1
ATOM 10862 N N . ARG B 1 587 ? -15.688 -5.453 4.469 1 98.5 587 ARG B N 1
ATOM 10863 C CA . ARG B 1 587 ? -14.609 -5.508 5.453 1 98.5 587 ARG B CA 1
ATOM 10864 C C . ARG B 1 587 ? -13.68 -4.309 5.312 1 98.5 587 ARG B C 1
ATOM 10866 O O . ARG B 1 587 ? -13.656 -3.65 4.27 1 98.5 587 ARG B O 1
ATOM 10873 N N . ILE B 1 588 ? -13 -3.998 6.371 1 98.69 588 ILE B N 1
ATOM 10874 C CA . ILE B 1 588 ? -11.953 -2.979 6.371 1 98.69 588 ILE B CA 1
ATOM 10875 C C . ILE B 1 588 ? -10.586 -3.646 6.34 1 98.69 588 ILE B C 1
ATOM 10877 O O . ILE B 1 588 ? -10.305 -4.547 7.137 1 98.69 588 ILE B O 1
ATOM 10881 N N . GLN B 1 589 ? -9.789 -3.252 5.375 1 98.62 589 GLN B N 1
ATOM 10882 C CA . GLN B 1 589 ? -8.422 -3.75 5.25 1 98.62 589 GLN B CA 1
ATOM 10883 C C . GLN B 1 589 ? -7.414 -2.611 5.359 1 98.62 589 GLN B C 1
ATOM 10885 O O . GLN B 1 589 ? -7.465 -1.655 4.582 1 98.62 589 GLN B O 1
ATOM 10890 N N . TYR B 1 590 ? -6.434 -2.748 6.199 1 98.19 590 TYR B N 1
ATOM 10891 C CA . TYR B 1 590 ? -5.531 -1.655 6.539 1 98.19 590 TYR B CA 1
ATOM 10892 C C . TYR B 1 590 ? -4.293 -1.675 5.648 1 98.19 590 TYR B C 1
ATOM 10894 O O . TYR B 1 590 ? -3.848 -2.74 5.219 1 98.19 590 TYR B O 1
ATOM 10902 N N . ASN B 1 591 ? -3.719 -0.596 5.328 1 97.56 591 ASN B N 1
ATOM 10903 C CA . ASN B 1 591 ? -2.338 -0.247 5.012 1 97.56 591 ASN B CA 1
ATOM 10904 C C . ASN B 1 591 ? -1.805 0.832 5.949 1 97.56 591 ASN B C 1
ATOM 10906 O O . ASN B 1 591 ? -1.975 2.025 5.691 1 97.56 591 ASN B O 1
ATOM 10910 N N . SER B 1 592 ? -1.229 0.364 7.031 1 97.69 592 SER B N 1
ATOM 10911 C CA . SER B 1 592 ? -0.925 1.279 8.125 1 97.69 592 SER B CA 1
ATOM 10912 C C . SER B 1 592 ? 0.208 0.745 8.992 1 97.69 592 SER B C 1
ATOM 10914 O O . SER B 1 592 ? 0.378 -0.469 9.125 1 97.69 592 SER B O 1
ATOM 10916 N N . HIS B 1 593 ? 1 1.648 9.555 1 96.56 593 HIS B N 1
ATOM 10917 C CA . HIS B 1 593 ? 2.039 1.327 10.523 1 96.56 593 HIS B CA 1
ATOM 10918 C C . HIS B 1 593 ? 1.79 2.039 11.852 1 96.56 593 HIS B C 1
ATOM 10920 O O . HIS B 1 593 ? 2.734 2.338 12.586 1 96.56 593 HIS B O 1
ATOM 10926 N N . ALA B 1 594 ? 0.574 2.314 12.117 1 96.56 594 ALA B N 1
ATOM 10927 C CA . ALA B 1 594 ? 0.186 3.07 13.305 1 96.56 594 ALA B CA 1
ATOM 10928 C C . ALA B 1 594 ? 0.533 2.305 14.578 1 96.56 594 ALA B C 1
ATOM 10930 O O . ALA B 1 594 ? 0.587 1.072 14.57 1 96.56 594 ALA B O 1
ATOM 10931 N N . ASN B 1 595 ? 0.774 3.031 15.602 1 96 595 ASN B N 1
ATOM 10932 C CA . ASN B 1 595 ? 0.957 2.535 16.969 1 96 595 ASN B CA 1
ATOM 10933 C C . ASN B 1 595 ? 0.687 3.625 18 1 96 595 ASN B C 1
ATOM 10935 O O . ASN B 1 595 ? 0.462 4.781 17.641 1 96 595 ASN B O 1
ATOM 10939 N N . SER B 1 596 ? 0.716 3.244 19.234 1 94.94 596 SER B N 1
ATOM 10940 C CA . SER B 1 596 ? 0.464 4.184 20.312 1 94.94 596 SER B CA 1
ATOM 10941 C C . SER B 1 596 ? 1.489 5.312 20.328 1 94.94 596 SER B C 1
ATOM 10943 O O . SER B 1 596 ? 2.666 5.09 20.031 1 94.94 596 SER B O 1
ATOM 10945 N N . VAL B 1 597 ? 1.024 6.465 20.734 1 96.69 597 VAL B N 1
ATOM 10946 C CA . VAL B 1 597 ? 1.906 7.629 20.703 1 96.69 597 VAL B CA 1
ATOM 10947 C C . VAL B 1 597 ? 2.139 8.156 22.109 1 96.69 597 VAL B C 1
ATOM 10949 O O . VAL B 1 597 ? 3.086 8.906 22.359 1 96.69 597 VAL B O 1
ATOM 10952 N N . LEU B 1 598 ? 1.305 7.855 23.031 1 97.25 598 LEU B N 1
ATOM 10953 C CA . LEU B 1 598 ? 1.433 8.141 24.469 1 97.25 598 LEU B CA 1
ATOM 10954 C C . LEU B 1 598 ? 0.955 6.965 25.297 1 97.25 598 LEU B C 1
ATOM 10956 O O . LEU B 1 598 ? 0.11 6.184 24.859 1 97.25 598 LEU B O 1
ATOM 10960 N N . PRO B 1 599 ? 1.514 6.855 26.531 1 96.12 599 PRO B N 1
ATOM 10961 C CA . PRO B 1 599 ? 0.965 5.812 27.391 1 96.12 599 PRO B CA 1
ATOM 10962 C C . PRO B 1 599 ? -0.5 6.055 27.75 1 96.12 599 PRO B C 1
ATOM 10964 O O . PRO B 1 599 ? -0.905 7.199 27.969 1 96.12 599 PRO B O 1
ATOM 10967 N N . ARG B 1 600 ? -1.185 5.008 27.875 1 94.44 600 ARG B N 1
ATOM 10968 C CA . ARG B 1 600 ? -2.58 5.105 28.297 1 94.44 600 ARG B CA 1
ATOM 10969 C C . ARG B 1 600 ? -2.695 5.766 29.672 1 94.44 600 ARG B C 1
ATOM 10971 O O . ARG B 1 600 ? -1.982 5.398 30.609 1 94.44 600 ARG B O 1
ATOM 10978 N N . GLY B 1 601 ? -3.521 6.758 29.672 1 92.81 601 GLY B N 1
ATOM 10979 C CA . GLY B 1 601 ? -3.771 7.41 30.953 1 92.81 601 GLY B CA 1
ATOM 10980 C C . GLY B 1 601 ? -2.947 8.672 31.141 1 92.81 601 GLY B C 1
ATOM 10981 O O . GLY B 1 601 ? -3.207 9.453 32.062 1 92.81 601 GLY B O 1
ATOM 10982 N N . TRP B 1 602 ? -1.887 8.805 30.312 1 95.12 602 TRP B N 1
ATOM 10983 C CA . TRP B 1 602 ? -1.158 10.07 30.375 1 95.12 602 TRP B CA 1
ATOM 10984 C C . TRP B 1 602 ? -2.1 11.25 30.172 1 95.12 602 TRP B C 1
ATOM 10986 O O . TRP B 1 602 ? -3.084 11.156 29.438 1 95.12 602 TRP B O 1
ATOM 10996 N N . ARG B 1 603 ? -1.845 12.344 30.781 1 94.69 603 ARG B N 1
ATOM 10997 C CA . ARG B 1 603 ? -2.791 13.453 30.875 1 94.69 603 ARG B CA 1
ATOM 10998 C C . ARG B 1 603 ? -3.18 13.953 29.484 1 94.69 603 ARG B C 1
ATOM 11000 O O . ARG B 1 603 ? -4.363 14.141 29.203 1 94.69 603 ARG B O 1
ATOM 11007 N N . GLU B 1 604 ? -2.225 14.164 28.625 1 96.56 604 GLU B N 1
ATOM 11008 C CA . GLU B 1 604 ? -2.523 14.664 27.281 1 96.56 604 GLU B CA 1
ATOM 11009 C C . GLU B 1 604 ? -3.213 13.602 26.438 1 96.56 604 GLU B C 1
ATOM 11011 O O . GLU B 1 604 ? -3.893 13.922 25.469 1 96.56 604 GLU B O 1
ATOM 11016 N N . GLU B 1 605 ? -3.018 12.359 26.766 1 97.44 605 GLU B N 1
ATOM 11017 C CA . GLU B 1 605 ? -3.602 11.258 26 1 97.44 605 GLU B CA 1
ATOM 11018 C C . GLU B 1 605 ? -5.125 11.273 26.094 1 97.44 605 GLU B C 1
ATOM 11020 O O . GLU B 1 605 ? -5.809 10.727 25.219 1 97.44 605 GLU B O 1
ATOM 11025 N N . ASN B 1 606 ? -5.645 11.922 27.047 1 96.62 606 ASN B N 1
ATOM 11026 C CA . ASN B 1 606 ? -7.09 12.062 27.219 1 96.62 606 ASN B CA 1
ATOM 11027 C C . ASN B 1 606 ? -7.734 12.742 26.016 1 96.62 606 ASN B C 1
ATOM 11029 O O . ASN B 1 606 ? -8.883 12.453 25.688 1 96.62 606 ASN B O 1
ATOM 11033 N N . GLY B 1 607 ? -7.008 13.625 25.469 1 97.88 607 GLY B N 1
ATOM 11034 C CA . GLY B 1 607 ? -7.531 14.375 24.344 1 97.88 607 GLY B CA 1
ATOM 11035 C C . GLY B 1 607 ? -7.578 13.562 23.047 1 97.88 607 GLY B C 1
ATOM 11036 O O . GLY B 1 607 ? -8.258 13.945 22.094 1 97.88 607 GLY B O 1
ATOM 11037 N N . ILE B 1 608 ? -6.855 12.422 23.031 1 98.56 608 ILE B N 1
ATOM 11038 C CA . ILE B 1 608 ? -6.773 11.602 21.828 1 98.56 608 ILE B CA 1
ATOM 11039 C C . ILE B 1 608 ? -7.012 10.133 22.188 1 98.56 608 ILE B C 1
ATOM 11041 O O . ILE B 1 608 ? -6.293 9.25 21.719 1 98.56 608 ILE B O 1
ATOM 11045 N N . SER B 1 609 ? -7.98 9.859 22.984 1 98.19 609 SER B N 1
ATOM 11046 C CA . SER B 1 609 ? -8.195 8.492 23.453 1 98.19 609 SER B CA 1
ATOM 11047 C C . SER B 1 609 ? -8.523 7.559 22.297 1 98.19 609 SER B C 1
ATOM 11049 O O . SER B 1 609 ? -8.375 6.34 22.422 1 98.19 609 SER B O 1
ATOM 11051 N N . TRP B 1 610 ? -8.961 8.117 21.172 1 98.56 610 TRP B N 1
ATOM 11052 C CA . TRP B 1 610 ? -9.172 7.309 19.984 1 98.56 610 TRP B CA 1
ATOM 11053 C C . TRP B 1 610 ? -7.867 6.672 19.516 1 98.56 610 TRP B C 1
ATOM 11055 O O . TRP B 1 610 ? -7.879 5.66 18.812 1 98.56 610 TRP B O 1
ATOM 11065 N N . SER B 1 611 ? -6.719 7.215 19.906 1 98.31 611 SER B N 1
ATOM 11066 C CA . SER B 1 611 ? -5.406 6.734 19.484 1 98.31 611 SER B CA 1
ATOM 11067 C C . SER B 1 611 ? -5.043 5.426 20.172 1 98.31 611 SER B C 1
ATOM 11069 O O . SER B 1 611 ? -3.998 4.84 19.891 1 98.31 611 SER B O 1
ATOM 11071 N N . ARG B 1 612 ? -5.941 4.965 21.078 1 97.62 612 ARG B N 1
ATOM 11072 C CA . ARG B 1 612 ? -5.723 3.68 21.719 1 97.62 612 ARG B CA 1
ATOM 11073 C C . ARG B 1 612 ? -6.051 2.525 20.781 1 97.62 612 ARG B C 1
ATOM 11075 O O . ARG B 1 612 ? -5.621 1.393 21.016 1 97.62 612 ARG B O 1
ATOM 11082 N N . TYR B 1 613 ? -6.848 2.883 19.719 1 98.31 613 TYR B N 1
ATOM 11083 C CA . TYR B 1 613 ? -7.523 1.812 19 1 98.31 613 TYR B CA 1
ATOM 11084 C C . TYR B 1 613 ? -7.238 1.898 17.5 1 98.31 613 TYR B C 1
ATOM 11086 O O . TYR B 1 613 ? -7.586 2.889 16.859 1 98.31 613 TYR B O 1
ATOM 11094 N N . PRO B 1 614 ? -6.648 0.841 16.922 1 98.5 614 PRO B N 1
ATOM 11095 C CA . PRO B 1 614 ? -6.695 0.817 15.453 1 98.5 614 PRO B CA 1
ATOM 11096 C C . PRO B 1 614 ? -8.125 0.787 14.906 1 98.5 614 PRO B C 1
ATOM 11098 O O . PRO B 1 614 ? -8.398 1.361 13.852 1 98.5 614 PRO B O 1
ATOM 11101 N N . LEU B 1 615 ? -9.016 0.133 15.68 1 98.88 615 LEU B N 1
ATOM 11102 C CA . LEU B 1 615 ? -10.43 0.056 15.32 1 98.88 615 LEU B CA 1
ATOM 11103 C C . LEU B 1 615 ? -11.305 0.013 16.578 1 98.88 615 LEU B C 1
ATOM 11105 O O . LEU B 1 615 ? -11 -0.706 17.531 1 98.88 615 LEU B O 1
ATOM 11109 N N . ALA B 1 616 ? -12.312 0.761 16.578 1 98.88 616 ALA B N 1
ATOM 11110 C CA . ALA B 1 616 ? -13.422 0.659 17.531 1 98.88 616 ALA B CA 1
ATOM 11111 C C . ALA B 1 616 ? -14.766 0.754 16.812 1 98.88 616 ALA B C 1
ATOM 11113 O O . ALA B 1 616 ? -14.922 1.533 15.867 1 98.88 616 ALA B O 1
ATOM 11114 N N . VAL B 1 617 ? -15.695 -0.046 17.234 1 98.94 617 VAL B N 1
ATOM 11115 C CA . VAL B 1 617 ? -17.016 -0.06 16.609 1 98.94 617 VAL B CA 1
ATOM 11116 C C . VAL B 1 617 ? -18.078 0.354 17.641 1 98.94 617 VAL B C 1
ATOM 11118 O O . VAL B 1 617 ? -18.125 -0.195 18.75 1 98.94 617 VAL B O 1
ATOM 11121 N N . THR B 1 618 ? -18.891 1.318 17.297 1 98.81 618 THR B N 1
ATOM 11122 C CA . THR B 1 618 ? -19.938 1.775 18.188 1 98.81 618 THR B CA 1
ATOM 11123 C C . THR B 1 618 ? -21.281 1.796 17.469 1 98.81 618 THR B C 1
ATOM 11125 O O . THR B 1 618 ? -21.344 1.653 16.25 1 98.81 618 THR B O 1
ATOM 11128 N N . ARG B 1 619 ? -22.297 1.938 18.281 1 98.38 619 ARG B N 1
ATOM 11129 C CA . ARG B 1 619 ? -23.625 2.234 17.734 1 98.38 619 ARG B CA 1
ATOM 11130 C C . ARG B 1 619 ? -23.75 3.715 17.391 1 98.38 619 ARG B C 1
ATOM 11132 O O . ARG B 1 619 ? -23.281 4.574 18.141 1 98.38 619 ARG B O 1
ATOM 11139 N N . HIS B 1 620 ? -24.406 3.988 16.297 1 98.19 620 HIS B N 1
ATOM 11140 C CA . HIS B 1 620 ? -24.547 5.371 15.852 1 98.19 620 HIS B CA 1
ATOM 11141 C C . HIS B 1 620 ? -25.344 6.199 16.859 1 98.19 620 HIS B C 1
ATOM 11143 O O . HIS B 1 620 ? -26.359 5.727 17.391 1 98.19 620 HIS B O 1
ATOM 11149 N N . LYS B 1 621 ? -24.875 7.336 17.094 1 96.31 621 LYS B N 1
ATOM 11150 C CA . LYS B 1 621 ? -25.578 8.383 17.828 1 96.31 621 LYS B CA 1
ATOM 11151 C C . LYS B 1 621 ? -25.375 9.742 17.172 1 96.31 621 LYS B C 1
ATOM 11153 O O . LYS B 1 621 ? -24.25 10.125 16.859 1 96.31 621 LYS B O 1
ATOM 11158 N N . ASP B 1 622 ? -26.453 10.477 17.062 1 94.88 622 ASP B N 1
ATOM 11159 C CA . ASP B 1 622 ? -26.328 11.828 16.531 1 94.88 622 ASP B CA 1
ATOM 11160 C C . ASP B 1 622 ? -25.531 12.719 17.469 1 94.88 622 ASP B C 1
ATOM 11162 O O . ASP B 1 622 ? -24.953 13.727 17.031 1 94.88 622 ASP B O 1
ATOM 11166 N N . SER B 1 623 ? -25.438 12.312 18.703 1 94.12 623 SER B N 1
ATOM 11167 C CA . SER B 1 623 ? -24.703 13.086 19.703 1 94.12 623 SER B CA 1
ATOM 11168 C C . SER B 1 623 ? -23.203 12.797 19.625 1 94.12 623 SER B C 1
ATOM 11170 O O . SER B 1 623 ? -22.406 13.414 20.344 1 94.12 623 SER B O 1
ATOM 11172 N N . GLU B 1 624 ? -22.797 11.867 18.781 1 96.38 624 GLU B N 1
ATOM 11173 C CA . GLU B 1 624 ? -21.391 11.523 18.594 1 96.38 624 GLU B CA 1
ATOM 11174 C C . GLU B 1 624 ? -20.922 11.852 17.172 1 96.38 624 GLU B C 1
ATOM 11176 O O . GLU B 1 624 ? -20.453 10.969 16.453 1 96.38 624 GLU B O 1
ATOM 11181 N N . PRO B 1 625 ? -20.953 13.125 16.812 1 95.56 625 PRO B N 1
ATOM 11182 C CA . PRO B 1 625 ? -20.688 13.5 15.43 1 95.56 625 PRO B CA 1
ATOM 11183 C C . PRO B 1 625 ? -19.203 13.438 15.078 1 95.56 625 PRO B C 1
ATOM 11185 O O . PRO B 1 625 ? -18.859 13.273 13.906 1 95.56 625 PRO B O 1
ATOM 11188 N N . SER B 1 626 ? -18.312 13.625 16.047 1 97 626 SER B N 1
ATOM 11189 C CA . SER B 1 626 ? -16.875 13.664 15.812 1 97 626 SER B CA 1
ATOM 11190 C C . SER B 1 626 ? -16.094 13.102 17 1 97 626 SER B C 1
ATOM 11192 O O . SER B 1 626 ? -16.578 13.133 18.125 1 97 626 SER B O 1
ATOM 11194 N N . SER B 1 627 ? -14.938 12.602 16.672 1 97.69 627 SER B N 1
ATOM 11195 C CA . SER B 1 627 ? -14.109 12.016 17.734 1 97.69 627 SER B CA 1
ATOM 11196 C C . SER B 1 627 ? -13.148 13.047 18.312 1 97.69 627 SER B C 1
ATOM 11198 O O . SER B 1 627 ? -12.328 12.719 19.172 1 97.69 627 SER B O 1
ATOM 11200 N N . SER B 1 628 ? -13.234 14.227 17.875 1 97.31 628 SER B N 1
ATOM 11201 C CA . SER B 1 628 ? -12.336 15.297 18.312 1 97.31 628 SER B CA 1
ATOM 11202 C C . SER B 1 628 ? -13 16.656 18.172 1 97.31 628 SER B C 1
ATOM 11204 O O . SER B 1 628 ? -14.188 16.75 17.859 1 97.31 628 SER B O 1
ATOM 11206 N N . SER B 1 629 ? -12.336 17.719 18.641 1 97.38 629 SER B N 1
ATOM 11207 C CA . SER B 1 629 ? -12.773 19.109 18.5 1 97.38 629 SER B CA 1
ATOM 11208 C C . SER B 1 629 ? -11.594 20.031 18.234 1 97.38 629 SER B C 1
ATOM 11210 O O . SER B 1 629 ? -10.445 19.656 18.484 1 97.38 629 SER B O 1
ATOM 11212 N N . ILE B 1 630 ? -11.891 21.234 17.797 1 98.19 630 ILE B N 1
ATOM 11213 C CA . ILE B 1 630 ? -10.836 22.188 17.469 1 98.19 630 ILE B CA 1
ATOM 11214 C C . ILE B 1 630 ? -10.195 22.703 18.766 1 98.19 630 ILE B C 1
ATOM 11216 O O . ILE B 1 630 ? -9.125 23.328 18.734 1 98.19 630 ILE B O 1
ATOM 11220 N N . TYR B 1 631 ? -10.773 22.406 19.953 1 98.19 631 TYR B N 1
ATOM 11221 C CA . TYR B 1 631 ? -10.281 22.922 21.219 1 98.19 631 TYR B CA 1
ATOM 11222 C C . TYR B 1 631 ? -9.281 21.969 21.844 1 98.19 631 TYR B C 1
ATOM 11224 O O . TYR B 1 631 ? -8.555 22.328 22.781 1 98.19 631 TYR B O 1
ATOM 11232 N N . THR B 1 632 ? -9.25 20.719 21.297 1 98.44 632 THR B N 1
ATOM 11233 C CA . THR B 1 632 ? -8.453 19.656 21.922 1 98.44 632 THR B CA 1
ATOM 11234 C C . THR B 1 632 ? -6.973 20.016 21.906 1 98.44 632 THR B C 1
ATOM 11236 O O . THR B 1 632 ? -6.238 19.688 22.844 1 98.44 632 THR B O 1
ATOM 11239 N N . GLN B 1 633 ? -6.539 20.688 20.938 1 98.44 633 GLN B N 1
ATOM 11240 C CA . GLN B 1 633 ? -5.137 21.062 20.781 1 98.44 633 GLN B CA 1
ATOM 11241 C C . GLN B 1 633 ? -4.617 21.781 22.016 1 98.44 633 GLN B C 1
ATOM 11243 O O . GLN B 1 633 ? -3.488 21.547 22.453 1 98.44 633 GLN B O 1
ATOM 11248 N N . ASN B 1 634 ? -5.465 22.672 22.578 1 98.44 634 ASN B N 1
ATOM 11249 C CA . ASN B 1 634 ? -4.988 23.5 23.688 1 98.44 634 ASN B CA 1
ATOM 11250 C C . ASN B 1 634 ? -5.637 23.109 25 1 98.44 634 ASN B C 1
ATOM 11252 O O . ASN B 1 634 ? -5.488 23.812 26.016 1 98.44 634 ASN B O 1
ATOM 11256 N N . ASP B 1 635 ? -6.367 22.047 25 1 98.06 635 ASP B N 1
ATOM 11257 C CA . ASP B 1 635 ? -6.902 21.469 26.234 1 98.06 635 ASP B CA 1
ATOM 11258 C C . ASP B 1 635 ? -7.059 19.953 26.109 1 98.06 635 ASP B C 1
ATOM 11260 O O . ASP B 1 635 ? -8.148 19.422 26.344 1 98.06 635 ASP B O 1
ATOM 11264 N N . PRO B 1 636 ? -6.02 19.281 25.781 1 97.94 636 PRO B N 1
ATOM 11265 C CA . PRO B 1 636 ? -6.098 17.812 25.719 1 97.94 636 PRO B CA 1
ATOM 11266 C C . PRO B 1 636 ? -6.309 17.156 27.078 1 97.94 636 PRO B C 1
ATOM 11268 O O . PRO B 1 636 ? -6.684 15.992 27.156 1 97.94 636 PRO B O 1
ATOM 11271 N N . TRP B 1 637 ? -6.074 17.875 28.172 1 97.5 637 TRP B N 1
ATOM 11272 C CA . TRP B 1 637 ? -6.18 17.375 29.531 1 97.5 637 TRP B CA 1
ATOM 11273 C C . TRP B 1 637 ? -7.641 17.188 29.938 1 97.5 637 TRP B C 1
ATOM 11275 O O . TRP B 1 637 ? -8 16.203 30.562 1 97.5 637 TRP B O 1
ATOM 11285 N N . GLU B 1 638 ? -8.43 18.172 29.578 1 96.62 638 GLU B N 1
ATOM 11286 C CA . GLU B 1 638 ? -9.867 18.141 29.812 1 96.62 638 GLU B CA 1
ATOM 11287 C C . GLU B 1 638 ? -10.641 18.453 28.531 1 96.62 638 GLU B C 1
ATOM 11289 O O . GLU B 1 638 ? -11.375 19.438 28.469 1 96.62 638 GLU B O 1
ATOM 11294 N N . PRO B 1 639 ? -10.586 17.562 27.625 1 96.94 639 PRO B N 1
ATOM 11295 C CA . PRO B 1 639 ? -11.195 17.828 26.328 1 96.94 639 PRO B CA 1
ATOM 11296 C C . PRO B 1 639 ? -12.719 17.844 26.391 1 96.94 639 PRO B C 1
ATOM 11298 O O . PRO B 1 639 ? -13.328 17.078 27.141 1 96.94 639 PRO B O 1
ATOM 11301 N N . VAL B 1 640 ? -13.344 18.641 25.594 1 96.81 640 VAL B N 1
ATOM 11302 C CA . VAL B 1 640 ? -14.805 18.703 25.547 1 96.81 640 VAL B CA 1
ATOM 11303 C C . VAL B 1 640 ? -15.359 17.484 24.828 1 96.81 640 VAL B C 1
ATOM 11305 O O . VAL B 1 640 ? -16.516 17.109 25.016 1 96.81 640 VAL B O 1
ATOM 11308 N N . VAL B 1 641 ? -14.57 16.844 23.969 1 96.75 641 VAL B N 1
ATOM 11309 C CA . VAL B 1 641 ? -14.914 15.586 23.328 1 96.75 641 VAL B CA 1
ATOM 11310 C C . VAL B 1 641 ? -13.914 14.508 23.734 1 96.75 641 VAL B C 1
ATOM 11312 O O . VAL B 1 641 ? -12.711 14.641 23.484 1 96.75 641 VAL B O 1
ATOM 11315 N N . SER B 1 642 ? -14.359 13.555 24.391 1 95.12 642 SER B N 1
ATOM 11316 C CA . SER B 1 642 ? -13.555 12.391 24.734 1 95.12 642 SER B CA 1
ATOM 11317 C C . SER B 1 642 ? -14.078 11.133 24.047 1 95.12 642 SER B C 1
ATOM 11319 O O . SER B 1 642 ? -15.18 10.672 24.344 1 95.12 642 SER B O 1
ATOM 11321 N N . PHE B 1 643 ? -13.305 10.57 23.234 1 97.69 643 PHE B N 1
ATOM 11322 C CA . PHE B 1 643 ? -13.727 9.422 22.453 1 97.69 643 PHE B CA 1
ATOM 11323 C C . PHE B 1 643 ? -14.07 8.242 23.344 1 97.69 643 PHE B C 1
ATOM 11325 O O . PHE B 1 643 ? -14.961 7.445 23.031 1 97.69 643 PHE B O 1
ATOM 11332 N N . GLU B 1 644 ? -13.367 8.102 24.438 1 96.12 644 GLU B N 1
ATOM 11333 C CA . GLU B 1 644 ? -13.609 6.992 25.359 1 96.12 644 GLU B CA 1
ATOM 11334 C C . GLU B 1 644 ? -15.07 6.949 25.797 1 96.12 644 GLU B C 1
ATOM 11336 O O . GLU B 1 644 ? -15.602 5.879 26.109 1 96.12 644 GLU B O 1
ATOM 11341 N N . ASP B 1 645 ? -15.703 8.086 25.797 1 95.69 645 ASP B N 1
ATOM 11342 C CA . ASP B 1 645 ? -17.109 8.172 26.188 1 95.69 645 ASP B CA 1
ATOM 11343 C C . ASP B 1 645 ? -18 7.398 25.219 1 95.69 645 ASP B C 1
ATOM 11345 O O . ASP B 1 645 ? -19.094 6.977 25.578 1 95.69 645 ASP B O 1
ATOM 11349 N N . TYR B 1 646 ? -17.578 7.273 24 1 97.56 646 TYR B N 1
ATOM 11350 C CA . TYR B 1 646 ? -18.375 6.574 22.984 1 97.56 646 TYR B CA 1
ATOM 11351 C C . TYR B 1 646 ? -18.406 5.078 23.281 1 97.56 646 TYR B C 1
ATOM 11353 O O . TYR B 1 646 ? -19.344 4.383 22.844 1 97.56 646 TYR B O 1
ATOM 11361 N N . ILE B 1 647 ? -17.391 4.57 23.969 1 97.19 647 ILE B N 1
ATOM 11362 C CA . ILE B 1 647 ? -17.234 3.139 24.188 1 97.19 647 ILE B CA 1
ATOM 11363 C C . ILE B 1 647 ? -17.703 2.777 25.594 1 97.19 647 ILE B C 1
ATOM 11365 O O . ILE B 1 647 ? -18.156 1.652 25.828 1 97.19 647 ILE B O 1
ATOM 11369 N N . ARG B 1 648 ? -17.672 3.658 26.516 1 94.06 648 ARG B N 1
ATOM 11370 C CA . ARG B 1 648 ? -17.859 3.42 27.938 1 94.06 648 ARG B CA 1
ATOM 11371 C C . ARG B 1 648 ? -19.266 2.893 28.234 1 94.06 648 ARG B C 1
ATOM 11373 O O . ARG B 1 648 ? -19.453 2.086 29.141 1 94.06 648 ARG B O 1
ATOM 11380 N N . ASN B 1 649 ? -20.234 3.406 27.531 1 93.62 649 ASN B N 1
ATOM 11381 C CA . ASN B 1 649 ? -21.578 2.939 27.781 1 93.62 649 ASN B CA 1
ATOM 11382 C C . ASN B 1 649 ? -21.797 1.525 27.25 1 93.62 649 ASN B C 1
ATOM 11384 O O . ASN B 1 649 ? -22.781 0.872 27.594 1 93.62 649 ASN B O 1
ATOM 11388 N N . ASN B 1 650 ? -20.938 0.994 26.438 1 98.06 650 ASN B N 1
ATOM 11389 C CA . ASN B 1 650 ? -20.828 -0.402 26.031 1 98.06 650 ASN B CA 1
ATOM 11390 C C . ASN B 1 650 ? -22.141 -0.915 25.453 1 98.06 650 ASN B C 1
ATOM 11392 O O . ASN B 1 650 ? -22.656 -1.942 25.891 1 98.06 650 ASN B O 1
ATOM 11396 N N . GLU B 1 651 ? -22.688 -0.184 24.516 1 98.19 651 GLU B N 1
ATOM 11397 C CA . GLU B 1 651 ? -23.969 -0.531 23.922 1 98.19 651 GLU B CA 1
ATOM 11398 C C . GLU B 1 651 ? -23.875 -1.808 23.094 1 98.19 651 GLU B C 1
ATOM 11400 O O . GLU B 1 651 ? -22.766 -2.213 22.703 1 98.19 651 GLU B O 1
ATOM 11405 N N . ASN B 1 652 ? -25.078 -2.396 22.938 1 98.44 652 ASN B N 1
ATOM 11406 C CA . ASN B 1 652 ? -25.188 -3.531 22.031 1 98.44 652 ASN B CA 1
ATOM 11407 C C . ASN B 1 652 ? -24.984 -3.107 20.578 1 98.44 652 ASN B C 1
ATOM 11409 O O . ASN B 1 652 ? -25.5 -2.078 20.156 1 98.44 652 ASN B O 1
ATOM 11413 N N . ILE B 1 653 ? -24.219 -3.852 19.828 1 98.75 653 ILE B N 1
ATOM 11414 C CA . ILE B 1 653 ? -23.953 -3.48 18.438 1 98.75 653 ILE B CA 1
ATOM 11415 C C . ILE B 1 653 ? -24.422 -4.598 17.516 1 98.75 653 ILE B C 1
ATOM 11417 O O . ILE B 1 653 ? -23.938 -4.703 16.375 1 98.75 653 ILE B O 1
ATOM 11421 N N . THR B 1 654 ? -25.281 -5.531 17.969 1 98.75 654 THR B N 1
ATOM 11422 C CA . THR B 1 654 ? -25.875 -6.57 17.125 1 98.75 654 THR B CA 1
ATOM 11423 C C . THR B 1 654 ? -27.094 -6.035 16.391 1 98.75 654 THR B C 1
ATOM 11425 O O . THR B 1 654 ? -28.047 -5.551 17 1 98.75 654 THR B O 1
ATOM 11428 N N . ASN B 1 655 ? -27.062 -6.121 15.062 1 98.69 655 ASN B N 1
ATOM 11429 C CA . ASN B 1 655 ? -28.203 -5.695 14.258 1 98.69 655 ASN B CA 1
ATOM 11430 C C . ASN B 1 655 ? -28.578 -4.238 14.531 1 98.69 655 ASN B C 1
ATOM 11432 O O . ASN B 1 655 ? -29.734 -3.93 14.789 1 98.69 655 ASN B O 1
ATOM 11436 N N . GLN B 1 656 ? -27.562 -3.395 14.57 1 98.69 656 GLN B N 1
ATOM 11437 C CA . GLN B 1 656 ? -27.719 -1.985 14.914 1 98.69 656 GLN B CA 1
ATOM 11438 C C . GLN B 1 656 ? -27.047 -1.089 13.875 1 98.69 656 GLN B C 1
ATOM 11440 O O . GLN B 1 656 ? -26.359 -1.578 12.977 1 98.69 656 GLN B O 1
ATOM 11445 N N . ASP B 1 657 ? -27.312 0.183 13.93 1 98.69 657 ASP B N 1
ATOM 11446 C CA . ASP B 1 657 ? -26.641 1.196 13.125 1 98.69 657 ASP B CA 1
ATOM 11447 C C . ASP B 1 657 ? -25.203 1.413 13.617 1 98.69 657 ASP B C 1
ATOM 11449 O O . ASP B 1 657 ? -24.984 2.041 14.656 1 98.69 657 ASP B O 1
ATOM 11453 N N . LEU B 1 658 ? -24.203 0.899 12.852 1 98.88 658 LEU B N 1
ATOM 11454 C CA . LEU B 1 658 ? -22.844 0.805 13.383 1 98.88 658 LEU B CA 1
ATOM 11455 C C . LEU B 1 658 ? -21.953 1.883 12.773 1 98.88 658 LEU B C 1
ATOM 11457 O O . LEU B 1 658 ? -22.094 2.23 11.602 1 98.88 658 LEU B O 1
ATOM 11461 N N . VAL B 1 659 ? -21.047 2.338 13.57 1 98.88 659 VAL B N 1
ATOM 11462 C CA . VAL B 1 659 ? -19.984 3.252 13.156 1 98.88 659 VAL B CA 1
ATOM 11463 C C . VAL B 1 659 ? -18.625 2.625 13.445 1 98.88 659 VAL B C 1
ATOM 11465 O O . VAL B 1 659 ? -18.328 2.246 14.578 1 98.88 659 VAL B O 1
ATOM 11468 N N . ALA B 1 660 ? -17.797 2.488 12.422 1 98.94 660 ALA B N 1
ATOM 11469 C CA . ALA B 1 660 ? -16.406 2.094 12.594 1 98.94 660 ALA B CA 1
ATOM 11470 C C . ALA B 1 660 ? -15.508 3.316 12.727 1 98.94 660 ALA B C 1
ATOM 11472 O O . ALA B 1 660 ? -15.555 4.227 11.898 1 98.94 660 ALA B O 1
ATOM 11473 N N . TRP B 1 661 ? -14.75 3.342 13.789 1 98.88 661 TRP B N 1
ATOM 11474 C CA . TRP B 1 661 ? -13.719 4.355 13.992 1 98.88 661 TRP B CA 1
ATOM 11475 C C . TRP B 1 661 ? -12.336 3.799 13.672 1 98.88 661 TRP B C 1
ATOM 11477 O O . TRP B 1 661 ? -11.82 2.936 14.391 1 98.88 661 TRP B O 1
ATOM 11487 N N . VAL B 1 662 ? -11.711 4.324 12.625 1 98.94 662 VAL B N 1
ATOM 11488 C CA . VAL B 1 662 ? -10.523 3.717 12.031 1 98.94 662 VAL B CA 1
ATOM 11489 C C . VAL B 1 662 ? -9.312 4.625 12.242 1 98.94 662 VAL B C 1
ATOM 11491 O O . VAL B 1 662 ? -9.359 5.816 11.922 1 98.94 662 VAL B O 1
ATOM 11494 N N . THR B 1 663 ? -8.219 4.086 12.781 1 98.88 663 THR B N 1
ATOM 11495 C CA . THR B 1 663 ? -6.98 4.828 12.969 1 98.88 663 THR B CA 1
ATOM 11496 C C . THR B 1 663 ? -5.867 4.262 12.094 1 98.88 663 THR B C 1
ATOM 11498 O O . THR B 1 663 ? -5.594 3.061 12.133 1 98.88 663 THR B O 1
ATOM 11501 N N . VAL B 1 664 ? -5.277 5.102 11.297 1 98.81 664 VAL B N 1
ATOM 11502 C CA . VAL B 1 664 ? -4.105 4.738 10.516 1 98.81 664 VAL B CA 1
ATOM 11503 C C . VAL B 1 664 ? -2.941 5.664 10.867 1 98.81 664 VAL B C 1
ATOM 11505 O O . VAL B 1 664 ? -3.127 6.676 11.547 1 98.81 664 VAL B O 1
ATOM 11508 N N . GLY B 1 665 ? -1.708 5.27 10.477 1 98.5 665 GLY B N 1
ATOM 11509 C CA . GLY B 1 665 ? -0.594 6.145 10.805 1 98.5 665 GLY B CA 1
ATOM 11510 C C . GLY B 1 665 ? 0.756 5.547 10.453 1 98.5 665 GLY B C 1
ATOM 11511 O O . GLY B 1 665 ? 0.831 4.508 9.797 1 98.5 665 GLY B O 1
ATOM 11512 N N . PHE B 1 666 ? 1.827 6.297 10.852 1 98 666 PHE B N 1
ATOM 11513 C CA . PHE B 1 666 ? 3.201 5.883 10.594 1 98 666 PHE B CA 1
ATOM 11514 C C . PHE B 1 666 ? 4.176 6.648 11.484 1 98 666 PHE B C 1
ATOM 11516 O O . PHE B 1 666 ? 3.867 7.746 11.945 1 98 666 PHE B O 1
ATOM 11523 N N . LEU B 1 667 ? 5.293 6.031 11.688 1 98.12 667 LEU B N 1
ATOM 11524 C CA . LEU B 1 667 ? 6.438 6.645 12.352 1 98.12 667 LEU B CA 1
ATOM 11525 C C . LEU B 1 667 ? 7.344 7.34 11.344 1 98.12 667 LEU B C 1
ATOM 11527 O O . LEU B 1 667 ? 7.605 6.801 10.266 1 98.12 667 LEU B O 1
ATOM 11531 N N . HIS B 1 668 ? 7.77 8.523 11.672 1 98.25 668 HIS B N 1
ATOM 11532 C CA . HIS B 1 668 ? 8.727 9.25 10.859 1 98.25 668 HIS B CA 1
ATOM 11533 C C . HIS B 1 668 ? 9.984 9.594 11.656 1 98.25 668 HIS B C 1
ATOM 11535 O O . HIS B 1 668 ? 9.938 10.438 12.555 1 98.25 668 HIS B O 1
ATOM 11541 N N . VAL B 1 669 ? 11.016 8.906 11.406 1 98.19 669 VAL B N 1
ATOM 11542 C CA . VAL B 1 669 ? 12.344 9.305 11.852 1 98.19 669 VAL B CA 1
ATOM 11543 C C . VAL B 1 669 ? 13.055 10.07 10.742 1 98.19 669 VAL B C 1
ATOM 11545 O O . VAL B 1 669 ? 13.586 9.469 9.812 1 98.19 669 VAL B O 1
ATOM 11548 N N . PRO B 1 670 ? 13.086 11.312 10.852 1 97.88 670 PRO B N 1
ATOM 11549 C CA . PRO B 1 670 ? 13.688 12.102 9.773 1 97.88 670 PRO B CA 1
ATOM 11550 C C . PRO B 1 670 ? 15.102 11.641 9.422 1 97.88 670 PRO B C 1
ATOM 11552 O O . PRO B 1 670 ? 15.828 11.164 10.297 1 97.88 670 PRO B O 1
ATOM 11555 N N . HIS B 1 671 ? 15.461 11.773 8.227 1 98.06 671 HIS B N 1
ATOM 11556 C CA . HIS B 1 671 ? 16.75 11.391 7.684 1 98.06 671 HIS B CA 1
ATOM 11557 C C . HIS B 1 671 ? 17.188 12.344 6.574 1 98.06 671 HIS B C 1
ATOM 11559 O O . HIS B 1 671 ? 16.438 13.25 6.199 1 98.06 671 HIS B O 1
ATOM 11565 N N . SER B 1 672 ? 18.391 12.234 6.109 1 98.19 672 SER B N 1
ATOM 11566 C CA . SER B 1 672 ? 18.984 13.211 5.199 1 98.19 672 SER B CA 1
ATOM 11567 C C . SER B 1 672 ? 18.172 13.352 3.926 1 98.19 672 SER B C 1
ATOM 11569 O O . SER B 1 672 ? 18.109 14.43 3.332 1 98.19 672 SER B O 1
ATOM 11571 N N . GLU B 1 673 ? 17.453 12.344 3.531 1 98.25 673 GLU B N 1
ATOM 11572 C CA . GLU B 1 673 ? 16.656 12.367 2.301 1 98.25 673 GLU B CA 1
ATOM 11573 C C . GLU B 1 673 ? 15.359 13.133 2.492 1 98.25 673 GLU B C 1
ATOM 11575 O O . GLU B 1 673 ? 14.586 13.297 1.547 1 98.25 673 GLU B O 1
ATOM 11580 N N . ASP B 1 674 ? 15.094 13.648 3.676 1 98.38 674 ASP B N 1
ATOM 11581 C CA . ASP B 1 674 ? 13.961 14.539 3.916 1 98.38 674 ASP B CA 1
ATOM 11582 C C . ASP B 1 674 ? 14.32 15.984 3.596 1 98.38 674 ASP B C 1
ATOM 11584 O O . ASP B 1 674 ? 13.547 16.906 3.885 1 98.38 674 ASP B O 1
ATOM 11588 N N . ILE B 1 675 ? 15.484 16.219 3.055 1 98.25 675 ILE B N 1
ATOM 11589 C CA . ILE B 1 675 ? 15.938 17.547 2.645 1 98.25 675 ILE B CA 1
ATOM 11590 C C . ILE B 1 675 ? 15.797 17.703 1.13 1 98.25 675 ILE B C 1
ATOM 11592 O O . ILE B 1 675 ? 16.312 16.875 0.371 1 98.25 675 ILE B O 1
ATOM 11596 N N . PRO B 1 676 ? 15.109 18.703 0.568 1 97.56 676 PRO B N 1
ATOM 11597 C CA . PRO B 1 676 ? 14.594 19.828 1.35 1 97.56 676 PRO B CA 1
ATOM 11598 C C . PRO B 1 676 ? 13.312 19.484 2.111 1 97.56 676 PRO B C 1
ATOM 11600 O O . PRO B 1 676 ? 12.992 20.125 3.113 1 97.56 676 PRO B O 1
ATOM 11603 N N . ASN B 1 677 ? 12.516 18.531 1.556 1 97.69 677 ASN B N 1
ATOM 11604 C CA . ASN B 1 677 ? 11.312 18.141 2.289 1 97.69 677 ASN B CA 1
ATOM 11605 C C . ASN B 1 677 ? 10.953 16.672 2.043 1 97.69 677 ASN B C 1
ATOM 11607 O O . ASN B 1 677 ? 11.57 16.016 1.211 1 97.69 677 ASN B O 1
ATOM 11611 N N . THR B 1 678 ? 10.047 16.125 2.789 1 98.06 678 THR B N 1
ATOM 11612 C CA . THR B 1 678 ? 9.641 14.734 2.803 1 98.06 678 THR B CA 1
ATOM 11613 C C . THR B 1 678 ? 9.031 14.336 1.46 1 98.06 678 THR B C 1
ATOM 11615 O O . THR B 1 678 ? 8.25 15.086 0.878 1 98.06 678 THR B O 1
ATOM 11618 N N . ALA B 1 679 ? 9.445 13.164 0.938 1 98.25 679 ALA B N 1
ATOM 11619 C CA . ALA B 1 679 ? 8.867 12.602 -0.28 1 98.25 679 ALA B CA 1
ATOM 11620 C C . ALA B 1 679 ? 7.75 11.609 0.049 1 98.25 679 ALA B C 1
ATOM 11622 O O . ALA B 1 679 ? 7.75 11 1.122 1 98.25 679 ALA B O 1
ATOM 11623 N N . THR B 1 680 ? 6.84 11.336 -0.905 1 98.38 680 THR B N 1
ATOM 11624 C CA . THR B 1 680 ? 5.609 10.609 -0.615 1 98.38 680 THR B CA 1
ATOM 11625 C C . THR B 1 680 ? 5.844 9.102 -0.675 1 98.38 680 THR B C 1
ATOM 11627 O O . THR B 1 680 ? 5.129 8.328 -0.033 1 98.38 680 THR B O 1
ATOM 11630 N N . PRO B 1 681 ? 6.848 8.562 -1.472 1 97.5 681 PRO B N 1
ATOM 11631 C CA . PRO B 1 681 ? 6.988 7.105 -1.521 1 97.5 681 PRO B CA 1
ATOM 11632 C C . PRO B 1 681 ? 7.305 6.496 -0.158 1 97.5 681 PRO B C 1
ATOM 11634 O O . PRO B 1 681 ? 8.289 6.879 0.48 1 97.5 681 PRO B O 1
ATOM 11637 N N . GLY B 1 682 ? 6.465 5.605 0.247 1 96.19 682 GLY B N 1
ATOM 11638 C CA . GLY B 1 682 ? 6.621 4.973 1.547 1 96.19 682 GLY B CA 1
ATOM 11639 C C . GLY B 1 682 ? 5.945 5.734 2.668 1 96.19 682 GLY B C 1
ATOM 11640 O O . GLY B 1 682 ? 5.914 5.273 3.812 1 96.19 682 GLY B O 1
ATOM 11641 N N . ASN B 1 683 ? 5.379 6.871 2.318 1 97.69 683 ASN B N 1
ATOM 11642 C CA . ASN B 1 683 ? 4.734 7.707 3.324 1 97.69 683 ASN B CA 1
ATOM 11643 C C . ASN B 1 683 ? 3.242 7.871 3.049 1 97.69 683 ASN B C 1
ATOM 11645 O O . ASN B 1 683 ? 2.686 8.953 3.248 1 97.69 683 ASN B O 1
ATOM 11649 N N . SER B 1 684 ? 2.613 6.883 2.535 1 97.75 684 SER B N 1
ATOM 11650 C CA . SER B 1 684 ? 1.174 6.812 2.305 1 97.75 684 SER B CA 1
ATOM 11651 C C . SER B 1 684 ? 0.536 5.695 3.121 1 97.75 684 SER B C 1
ATOM 11653 O O . SER B 1 684 ? 1.009 4.555 3.1 1 97.75 684 SER B O 1
ATOM 11655 N N . VAL B 1 685 ? -0.483 5.996 3.873 1 98.25 685 VAL B N 1
ATOM 11656 C CA . VAL B 1 685 ? -1.2 5.008 4.672 1 98.25 685 VAL B CA 1
ATOM 11657 C C . VAL B 1 685 ? -2.705 5.18 4.48 1 98.25 685 VAL B C 1
ATOM 11659 O O . VAL B 1 685 ? -3.154 6.188 3.926 1 98.25 685 VAL B O 1
ATOM 11662 N N . GLY B 1 686 ? -3.502 4.195 4.84 1 98.5 686 GLY B N 1
ATOM 11663 C CA . GLY B 1 686 ? -4.949 4.238 4.711 1 98.5 686 GLY B CA 1
ATOM 11664 C C . GLY B 1 686 ? -5.609 2.891 4.957 1 98.5 686 GLY B C 1
ATOM 11665 O O . GLY B 1 686 ? -5.133 2.104 5.777 1 98.5 686 GLY B O 1
ATOM 11666 N N . PHE B 1 687 ? -6.789 2.762 4.355 1 98.75 687 PHE B N 1
ATOM 11667 C CA . PHE B 1 687 ? -7.531 1.509 4.449 1 98.75 687 PHE B CA 1
ATOM 11668 C C . PHE B 1 687 ? -8.461 1.342 3.258 1 98.75 687 PHE B C 1
ATOM 11670 O O . PHE B 1 687 ? -8.812 2.318 2.592 1 98.75 687 PHE B O 1
ATOM 11677 N N . PHE B 1 688 ? -8.836 0.1 3.008 1 98.62 688 PHE B N 1
ATOM 11678 C CA . PHE B 1 688 ? -9.828 -0.263 2.002 1 98.62 688 PHE B CA 1
ATOM 11679 C C . PHE B 1 688 ? -11.164 -0.618 2.656 1 98.62 688 PHE B C 1
ATOM 11681 O O . PHE B 1 688 ? -11.188 -1.233 3.725 1 98.62 688 PHE B O 1
ATOM 11688 N N . LEU B 1 689 ? -12.188 -0.166 2.09 1 98.69 689 LEU B N 1
ATOM 11689 C CA . LEU B 1 689 ? -13.523 -0.736 2.27 1 98.69 689 LEU B CA 1
ATOM 11690 C C . LEU B 1 689 ? -13.859 -1.697 1.134 1 98.69 689 LEU B C 1
ATOM 11692 O O . LEU B 1 689 ? -14.164 -1.266 0.02 1 98.69 689 LEU B O 1
ATOM 11696 N N . ARG B 1 690 ? -13.875 -3.02 1.43 1 98.5 690 ARG B N 1
ATOM 11697 C CA . ARG B 1 690 ? -13.992 -4.047 0.401 1 98.5 690 ARG B CA 1
ATOM 11698 C C . ARG B 1 690 ? -15.266 -4.863 0.583 1 98.5 690 ARG B C 1
ATOM 11700 O O . ARG B 1 690 ? -15.578 -5.309 1.69 1 98.5 690 ARG B O 1
ATOM 11707 N N . PRO B 1 691 ? -15.93 -5.082 -0.513 1 98.62 691 PRO B N 1
ATOM 11708 C CA . PRO B 1 691 ? -17.094 -5.973 -0.38 1 98.62 691 PRO B CA 1
ATOM 11709 C C . PRO B 1 691 ? -16.688 -7.402 -0.01 1 98.62 691 PRO B C 1
ATOM 11711 O O . PRO B 1 691 ? -15.633 -7.883 -0.431 1 98.62 691 PRO B O 1
ATOM 11714 N N . PHE B 1 692 ? -17.469 -8.008 0.759 1 98.56 692 PHE B N 1
ATOM 11715 C CA . PHE B 1 692 ? -17.312 -9.391 1.187 1 98.56 692 PHE B CA 1
ATOM 11716 C C . PHE B 1 692 ? -18.656 -10.109 1.21 1 98.56 692 PHE B C 1
ATOM 11718 O O . PHE B 1 692 ? -19.328 -10.133 2.238 1 98.56 692 PHE B O 1
ATOM 11725 N N . ASN B 1 693 ? -19 -10.68 0.056 1 98.31 693 ASN B N 1
ATOM 11726 C CA . ASN B 1 693 ? -20.281 -11.328 -0.188 1 98.31 693 ASN B CA 1
ATOM 11727 C C . ASN B 1 693 ? -21.422 -10.328 -0.183 1 98.31 693 ASN B C 1
ATOM 11729 O O . ASN B 1 693 ? -22.531 -10.641 0.275 1 98.31 693 ASN B O 1
ATOM 11733 N N . PHE B 1 694 ? -21.172 -9.102 -0.517 1 98.5 694 PHE B N 1
ATOM 11734 C CA . PHE B 1 694 ? -22.203 -8.078 -0.642 1 98.5 694 PHE B CA 1
ATOM 11735 C C . PHE B 1 694 ? -22.953 -8.234 -1.955 1 98.5 694 PHE B C 1
ATOM 11737 O O . PHE B 1 694 ? -24.188 -8.164 -1.979 1 98.5 694 PHE B O 1
ATOM 11744 N N . PHE B 1 695 ? -22.172 -8.406 -3.041 1 97.75 695 PHE B N 1
ATOM 11745 C CA . PHE B 1 695 ? -22.734 -8.586 -4.379 1 97.75 695 PHE B CA 1
ATOM 11746 C C . PHE B 1 695 ? -22.875 -10.062 -4.711 1 97.75 695 PHE B C 1
ATOM 11748 O O . PHE B 1 695 ? -22.328 -10.922 -4.008 1 97.75 695 PHE B O 1
ATOM 11755 N N . ASP B 1 696 ? -23.594 -10.32 -5.73 1 96.81 696 ASP B N 1
ATOM 11756 C CA . ASP B 1 696 ? -23.75 -11.703 -6.18 1 96.81 696 ASP B CA 1
ATOM 11757 C C . ASP B 1 696 ? -22.516 -12.172 -6.945 1 96.81 696 ASP B C 1
ATOM 11759 O O . ASP B 1 696 ? -22.25 -13.375 -7.02 1 96.81 696 ASP B O 1
ATOM 11763 N N . GLU B 1 697 ? -21.859 -11.305 -7.582 1 97.56 697 GLU B N 1
ATOM 11764 C CA . GLU B 1 697 ? -20.594 -11.43 -8.297 1 97.56 697 GLU B CA 1
ATOM 11765 C C . GLU B 1 697 ? -19.859 -10.086 -8.367 1 97.56 697 GLU B C 1
ATOM 11767 O O . GLU B 1 697 ? -20.344 -9.086 -7.84 1 97.56 697 GLU B O 1
ATOM 11772 N N . ASP B 1 698 ? -18.719 -10.031 -8.922 1 97.69 698 ASP B N 1
ATOM 11773 C CA . ASP B 1 698 ? -17.938 -8.797 -8.977 1 97.69 698 ASP B CA 1
ATOM 11774 C C . ASP B 1 698 ? -18.672 -7.73 -9.797 1 97.69 698 ASP B C 1
ATOM 11776 O O . ASP B 1 698 ? -18.953 -7.938 -10.977 1 97.69 698 ASP B O 1
ATOM 11780 N N . PRO B 1 699 ? -18.875 -6.594 -9.281 1 97.31 699 PRO B N 1
ATOM 11781 C CA . PRO B 1 699 ? -19.734 -5.617 -9.977 1 97.31 699 PRO B CA 1
ATOM 11782 C C . PRO B 1 699 ? -19.016 -4.938 -11.141 1 97.31 699 PRO B C 1
ATOM 11784 O O . PRO B 1 699 ? -19.656 -4.297 -11.977 1 97.31 699 PRO B O 1
ATOM 11787 N N . SER B 1 700 ? -17.672 -5.027 -11.242 1 97.5 700 SER B N 1
ATOM 11788 C CA . SER B 1 700 ? -16.953 -4.438 -12.375 1 97.5 700 SER B CA 1
ATOM 11789 C C . SER B 1 700 ? -17.281 -5.16 -13.672 1 97.5 700 SER B C 1
ATOM 11791 O O . SER B 1 700 ? -16.938 -4.684 -14.758 1 97.5 700 SER B O 1
ATOM 11793 N N . LEU B 1 701 ? -18 -6.25 -13.609 1 97.69 701 LEU B N 1
ATOM 11794 C CA . LEU B 1 701 ? -18.422 -6.988 -14.797 1 97.69 701 LEU B CA 1
ATOM 11795 C C . LEU B 1 701 ? -19.328 -6.125 -15.68 1 97.69 701 LEU B C 1
ATOM 11797 O O . LEU B 1 701 ? -19.547 -6.449 -16.859 1 97.69 701 LEU B O 1
ATOM 11801 N N . SER B 1 702 ? -19.828 -5.047 -15.156 1 96.94 702 SER B N 1
ATOM 11802 C CA . SER B 1 702 ? -20.656 -4.137 -15.953 1 96.94 702 SER B CA 1
ATOM 11803 C C . SER B 1 702 ? -19.797 -3.334 -16.922 1 96.94 702 SER B C 1
ATOM 11805 O O . SER B 1 702 ? -20.312 -2.736 -17.875 1 96.94 702 SER B O 1
ATOM 11807 N N . SER B 1 703 ? -18.5 -3.34 -16.75 1 97.31 703 SER B N 1
ATOM 11808 C CA . SER B 1 703 ? -17.609 -2.504 -17.547 1 97.31 703 SER B CA 1
ATOM 11809 C C . SER B 1 703 ? -17.453 -3.072 -18.953 1 97.31 703 SER B C 1
ATOM 11811 O O . SER B 1 703 ? -17.031 -4.215 -19.125 1 97.31 703 SER B O 1
ATOM 11813 N N . ARG B 1 704 ? -17.672 -2.236 -19.906 1 97.31 704 ARG B N 1
ATOM 11814 C CA . ARG B 1 704 ? -17.531 -2.609 -21.312 1 97.31 704 ARG B CA 1
ATOM 11815 C C . ARG B 1 704 ? -16.125 -2.309 -21.812 1 97.31 704 ARG B C 1
ATOM 11817 O O . ARG B 1 704 ? -15.852 -2.393 -23 1 97.31 704 ARG B O 1
ATOM 11824 N N . SER B 1 705 ? -15.211 -2 -20.828 1 96.94 705 SER B N 1
ATOM 11825 C CA . SER B 1 705 ? -13.805 -1.825 -21.172 1 96.94 705 SER B CA 1
ATOM 11826 C C . SER B 1 705 ? -13.078 -3.166 -21.234 1 96.94 705 SER B C 1
ATOM 11828 O O . SER B 1 705 ? -11.883 -3.219 -21.547 1 96.94 705 SER B O 1
ATOM 11830 N N . THR B 1 706 ? -13.727 -4.254 -21 1 97.94 706 THR B N 1
ATOM 11831 C CA . THR B 1 706 ? -13.156 -5.598 -20.984 1 97.94 706 THR B CA 1
ATOM 11832 C C . THR B 1 706 ? -12.719 -6.016 -22.391 1 97.94 706 THR B C 1
ATOM 11834 O O . THR B 1 706 ? -13.375 -5.668 -23.375 1 97.94 706 THR B O 1
ATOM 11837 N N . VAL B 1 707 ? -11.641 -6.691 -22.453 1 98.25 707 VAL B N 1
ATOM 11838 C CA . VAL B 1 707 ? -11.164 -7.301 -23.688 1 98.25 707 VAL B CA 1
ATOM 11839 C C . VAL B 1 707 ? -11.062 -8.812 -23.516 1 98.25 707 VAL B C 1
ATOM 11841 O O . VAL B 1 707 ? -10.539 -9.289 -22.5 1 98.25 707 VAL B O 1
ATOM 11844 N N . ILE B 1 708 ? -11.602 -9.562 -24.438 1 98.31 708 ILE B N 1
ATOM 11845 C CA . ILE B 1 708 ? -11.508 -11.016 -24.453 1 98.31 708 ILE B CA 1
ATOM 11846 C C . ILE B 1 708 ? -10.891 -11.477 -25.766 1 98.31 708 ILE B C 1
ATOM 11848 O O . ILE B 1 708 ? -11.266 -11 -26.844 1 98.31 708 ILE B O 1
ATOM 11852 N N . VAL B 1 709 ? -9.945 -12.305 -25.734 1 98.19 709 VAL B N 1
ATOM 11853 C CA . VAL B 1 709 ? -9.336 -12.883 -26.938 1 98.19 709 VAL B CA 1
ATOM 11854 C C . VAL B 1 709 ? -9.508 -14.398 -26.922 1 98.19 709 VAL B C 1
ATOM 11856 O O . VAL B 1 709 ? -9.172 -15.062 -25.938 1 98.19 709 VAL B O 1
ATOM 11859 N N . ARG B 1 710 ? -10.055 -14.969 -27.984 1 97.38 710 ARG B N 1
ATOM 11860 C CA . ARG B 1 710 ? -10.211 -16.406 -28.203 1 97.38 710 ARG B CA 1
ATOM 11861 C C . ARG B 1 710 ? -9.633 -16.812 -29.562 1 97.38 710 ARG B C 1
ATOM 11863 O O . ARG B 1 710 ? -9.773 -16.078 -30.547 1 97.38 710 ARG B O 1
ATOM 11870 N N . PRO B 1 711 ? -8.938 -17.922 -29.547 1 94.94 711 PRO B N 1
ATOM 11871 C CA . PRO B 1 711 ? -8.531 -18.406 -30.859 1 94.94 711 PRO B CA 1
ATOM 11872 C C . PRO B 1 711 ? -9.727 -18.844 -31.719 1 94.94 711 PRO B C 1
ATOM 11874 O O . PRO B 1 711 ? -10.648 -19.484 -31.203 1 94.94 711 PRO B O 1
ATOM 11877 N N . ASP B 1 712 ? -9.742 -18.5 -33 1 93.75 712 ASP B N 1
ATOM 11878 C CA . ASP B 1 712 ? -10.789 -18.984 -33.875 1 93.75 712 ASP B CA 1
ATOM 11879 C C . ASP B 1 712 ? -10.477 -20.406 -34.375 1 93.75 712 ASP B C 1
ATOM 11881 O O . ASP B 1 712 ? -9.602 -21.062 -33.812 1 93.75 712 ASP B O 1
ATOM 11885 N N . LYS B 1 713 ? -11.234 -20.906 -35.344 1 90.88 713 LYS B N 1
ATOM 11886 C CA . LYS B 1 713 ? -11.102 -22.281 -35.812 1 90.88 713 LYS B CA 1
ATOM 11887 C C . LYS B 1 713 ? -9.719 -22.516 -36.406 1 90.88 713 LYS B C 1
ATOM 11889 O O . LYS B 1 713 ? -9.219 -23.641 -36.406 1 90.88 713 LYS B O 1
ATOM 11894 N N . GLU B 1 714 ? -9.125 -21.438 -36.938 1 91.56 714 GLU B N 1
ATOM 11895 C CA . GLU B 1 714 ? -7.801 -21.547 -37.531 1 91.56 714 GLU B CA 1
ATOM 11896 C C . GLU B 1 714 ? -6.699 -21.219 -36.531 1 91.56 714 GLU B C 1
ATOM 11898 O O . GLU B 1 714 ? -5.52 -21.188 -36.906 1 91.56 714 GLU B O 1
ATOM 11903 N N . GLY B 1 715 ? -7.078 -20.922 -35.312 1 89.69 715 GLY B N 1
ATOM 11904 C CA . GLY B 1 715 ? -6.102 -20.625 -34.281 1 89.69 715 GLY B CA 1
ATOM 11905 C C . GLY B 1 715 ? -5.707 -19.156 -34.25 1 89.69 715 GLY B C 1
ATOM 11906 O O . GLY B 1 715 ? -4.82 -18.766 -33.5 1 89.69 715 GLY B O 1
ATOM 11907 N N . LYS B 1 716 ? -6.285 -18.359 -35.031 1 93.81 716 LYS B N 1
ATOM 11908 C CA . LYS B 1 716 ? -5.984 -16.938 -35.062 1 93.81 716 LYS B CA 1
ATOM 11909 C C . LYS B 1 716 ? -6.75 -16.188 -34 1 93.81 716 LYS B C 1
ATOM 11911 O O . LYS B 1 716 ? -7.902 -16.516 -33.688 1 93.81 716 LYS B O 1
ATOM 11916 N N . PRO B 1 717 ? -6.074 -15.227 -33.469 1 95.75 717 PRO B N 1
ATOM 11917 C CA . PRO B 1 717 ? -6.734 -14.508 -32.375 1 95.75 717 PRO B CA 1
ATOM 11918 C C . PRO B 1 717 ? -7.965 -13.734 -32.844 1 95.75 717 PRO B C 1
ATOM 11920 O O . PRO B 1 717 ? -7.918 -13.047 -33.844 1 95.75 717 PRO B O 1
ATOM 11923 N N . LYS B 1 718 ? -9.031 -13.867 -32.156 1 97.06 718 LYS B N 1
ATOM 11924 C CA . LYS B 1 718 ? -10.234 -13.055 -32.312 1 97.06 718 LYS B CA 1
ATOM 11925 C C . LYS B 1 718 ? -10.469 -12.18 -31.078 1 97.06 718 LYS B C 1
ATOM 11927 O O . LYS B 1 718 ? -10.68 -12.688 -29.984 1 97.06 718 LYS B O 1
ATOM 11932 N N . VAL B 1 719 ? -10.453 -10.906 -31.312 1 97.5 719 VAL B N 1
ATOM 11933 C CA . VAL B 1 719 ? -10.586 -9.945 -30.219 1 97.5 719 VAL B CA 1
ATOM 11934 C C . VAL B 1 719 ? -12.047 -9.531 -30.078 1 97.5 719 VAL B C 1
ATOM 11936 O O . VAL B 1 719 ? -12.68 -9.102 -31.047 1 97.5 719 VAL B O 1
ATOM 11939 N N . GLN B 1 720 ? -12.602 -9.766 -28.938 1 97.75 720 GLN B N 1
ATOM 11940 C CA . GLN B 1 720 ? -13.914 -9.234 -28.578 1 97.75 720 GLN B CA 1
ATOM 11941 C C . GLN B 1 720 ? -13.781 -8.047 -27.625 1 97.75 720 GLN B C 1
ATOM 11943 O O . GLN B 1 720 ? -13.102 -8.141 -26.594 1 97.75 720 GLN B O 1
ATOM 11948 N N . ARG B 1 721 ? -14.328 -6.969 -27.938 1 97.12 721 ARG B N 1
ATOM 11949 C CA . ARG B 1 721 ? -14.297 -5.742 -27.141 1 97.12 721 ARG B CA 1
ATOM 11950 C C . ARG B 1 721 ? -15.547 -4.898 -27.391 1 97.12 721 ARG B C 1
ATOM 11952 O O . ARG B 1 721 ? -16.281 -5.137 -28.344 1 97.12 721 ARG B O 1
ATOM 11959 N N . TRP B 1 722 ? -15.781 -3.988 -26.625 1 97.31 722 TRP B N 1
ATOM 11960 C CA . TRP B 1 722 ? -16.969 -3.154 -26.719 1 97.31 722 TRP B CA 1
ATOM 11961 C C . TRP B 1 722 ? -16.594 -1.682 -26.844 1 97.31 722 TRP B C 1
ATOM 11963 O O . TRP B 1 722 ? -17.469 -0.826 -27.031 1 97.31 722 TRP B O 1
ATOM 11973 N N . THR B 1 723 ? -15.266 -1.351 -26.672 1 96.81 723 THR B N 1
ATOM 11974 C CA . THR B 1 723 ? -14.734 -0.018 -26.938 1 96.81 723 THR B CA 1
ATOM 11975 C C .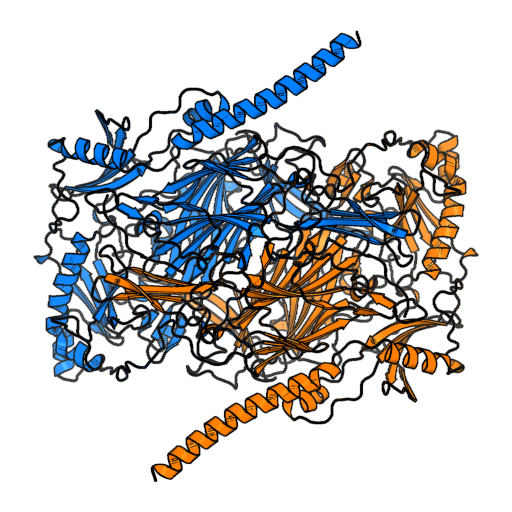 THR B 1 723 ? -14.242 0.093 -28.375 1 96.81 723 THR B C 1
ATOM 11977 O O . THR B 1 723 ? -14.062 -0.92 -29.062 1 96.81 723 THR B O 1
ATOM 11980 N N . PRO B 1 724 ? -14.016 1.354 -28.906 1 95.75 724 PRO B N 1
ATOM 11981 C CA . PRO B 1 724 ? -13.461 1.489 -30.266 1 95.75 724 PRO B CA 1
ATOM 11982 C C . PRO B 1 724 ? -12.164 0.703 -30.453 1 95.75 724 PRO B C 1
ATOM 11984 O O . PRO B 1 724 ? -11.359 0.601 -29.516 1 95.75 724 PRO B O 1
ATOM 11987 N N . GLU B 1 725 ? -12.016 0.214 -31.609 1 94.25 725 GLU B N 1
ATOM 11988 C CA . GLU B 1 725 ? -10.883 -0.648 -31.938 1 94.25 725 GLU B CA 1
ATOM 11989 C C . GLU B 1 725 ? -9.562 0.081 -31.734 1 94.25 725 GLU B C 1
ATOM 11991 O O . GLU B 1 725 ? -8.57 -0.521 -31.312 1 94.25 725 GLU B O 1
ATOM 11996 N N . VAL B 1 726 ? -9.633 1.284 -32.094 1 94.62 726 VAL B N 1
ATOM 11997 C CA . VAL B 1 726 ? -8.438 2.107 -31.984 1 94.62 726 VAL B CA 1
ATOM 11998 C C . VAL B 1 726 ? -8.633 3.15 -30.891 1 94.62 726 VAL B C 1
ATOM 12000 O O . VAL B 1 726 ? -9.672 3.812 -30.828 1 94.62 726 VAL B O 1
ATOM 12003 N N . VAL B 1 727 ? -7.66 3.283 -29.984 1 94.06 727 VAL B N 1
ATOM 12004 C CA . VAL B 1 727 ? -7.75 4.277 -28.922 1 94.06 727 VAL B CA 1
ATOM 12005 C C . VAL B 1 727 ? -7.625 5.68 -29.516 1 94.06 727 VAL B C 1
ATOM 12007 O O . VAL B 1 727 ? -8.445 6.555 -29.234 1 94.06 727 VAL B O 1
ATOM 12010 N N . GLY B 1 728 ? -6.508 5.816 -30.391 1 90.88 728 GLY B N 1
ATOM 12011 C CA . GLY B 1 728 ? -6.25 7.133 -30.953 1 90.88 728 GLY B CA 1
ATOM 12012 C C . GLY B 1 728 ? -5.734 8.125 -29.938 1 90.88 728 GLY B C 1
ATOM 12013 O O . GLY B 1 728 ? -4.984 7.762 -29.031 1 90.88 728 GLY B O 1
ATOM 12014 N N . HIS B 1 729 ? -5.957 9.477 -30.188 1 86.25 729 HIS B N 1
ATOM 12015 C CA . HIS B 1 729 ? -5.684 10.57 -29.266 1 86.25 729 HIS B CA 1
ATOM 12016 C C . HIS B 1 729 ? -4.227 10.555 -28.812 1 86.25 729 HIS B C 1
ATOM 12018 O O . HIS B 1 729 ? -3.938 10.602 -27.609 1 86.25 729 HIS B O 1
ATOM 12024 N N . CYS B 1 730 ? -3.307 10.242 -29.547 1 87.81 730 CYS B N 1
ATOM 12025 C CA . CYS B 1 730 ? -1.869 10.305 -29.312 1 87.81 730 CYS B CA 1
ATOM 12026 C C . CYS B 1 730 ? -1.397 9.109 -28.5 1 87.81 730 CYS B C 1
ATOM 12028 O O . CYS B 1 730 ? -0.261 9.078 -28.016 1 87.81 730 CYS B O 1
ATOM 12030 N N . VAL B 1 731 ? -2.33 8.242 -28.266 1 93.38 731 VAL B N 1
ATOM 12031 C CA . VAL B 1 731 ? -1.938 7.027 -27.562 1 93.38 731 VAL B CA 1
ATOM 12032 C C . VAL B 1 731 ? -1.376 6.016 -28.562 1 93.38 731 VAL B C 1
ATOM 12034 O O . VAL B 1 731 ? -0.193 5.668 -28.5 1 93.38 731 VAL B O 1
ATOM 12037 N N . THR B 1 732 ? -2.17 5.555 -29.484 1 93.81 732 THR B N 1
ATOM 12038 C CA . THR B 1 732 ? -1.776 4.633 -30.547 1 93.81 732 THR B CA 1
ATOM 12039 C C . THR B 1 732 ? -2.84 4.582 -31.641 1 93.81 732 THR B C 1
ATOM 12041 O O . THR B 1 732 ? -4.039 4.625 -31.344 1 93.81 732 THR B O 1
ATOM 12044 N N . ASP B 1 733 ? -2.371 4.43 -32.906 1 93 733 ASP B N 1
ATOM 12045 C CA . ASP B 1 733 ? -3.283 4.301 -34.031 1 93 733 ASP B CA 1
ATOM 12046 C C . ASP B 1 733 ? -3.424 2.842 -34.469 1 93 733 ASP B C 1
ATOM 12048 O O . ASP B 1 733 ? -4.09 2.541 -35.469 1 93 733 ASP B O 1
ATOM 12052 N N . LYS B 1 734 ? -2.85 2.018 -33.656 1 93.75 734 LYS B N 1
ATOM 12053 C CA . LYS B 1 734 ? -2.926 0.594 -33.969 1 93.75 734 LYS B CA 1
ATOM 12054 C C . LYS B 1 734 ? -3.984 -0.101 -33.125 1 93.75 734 LYS B C 1
ATOM 12056 O O . LYS B 1 734 ? -4.117 0.185 -31.938 1 93.75 734 LYS B O 1
ATOM 12061 N N . PRO B 1 735 ? -4.688 -0.967 -33.781 1 94.5 735 PRO B N 1
ATOM 12062 C CA . PRO B 1 735 ? -5.645 -1.737 -33 1 94.5 735 PRO B CA 1
ATOM 12063 C C . PRO B 1 735 ? -4.965 -2.672 -32 1 94.5 735 PRO B C 1
ATOM 12065 O O . PRO B 1 735 ? -3.828 -3.092 -32.219 1 94.5 735 PRO B O 1
ATOM 12068 N N . PHE B 1 736 ? -5.738 -2.998 -31.016 1 95.44 736 PHE B N 1
ATOM 12069 C CA . PHE B 1 736 ? -5.289 -3.967 -30.016 1 95.44 736 PHE B CA 1
ATOM 12070 C C . PHE B 1 736 ? -4.992 -5.312 -30.672 1 95.44 736 PHE B C 1
ATOM 12072 O O . PHE B 1 736 ? -5.762 -5.785 -31.5 1 95.44 736 PHE B O 1
ATOM 12079 N N . PHE B 1 737 ? -3.832 -5.844 -30.297 1 94.19 737 PHE B N 1
ATOM 12080 C CA . PHE B 1 737 ? -3.447 -7.16 -30.797 1 94.19 737 PHE B CA 1
ATOM 12081 C C . PHE B 1 737 ? -2.869 -8.016 -29.688 1 94.19 737 PHE B C 1
ATOM 12083 O O . PHE B 1 737 ? -2.152 -7.516 -28.812 1 94.19 737 PHE B O 1
ATOM 12090 N N . TYR B 1 738 ? -3.273 -9.273 -29.75 1 95.06 738 TYR B N 1
ATOM 12091 C CA . TYR B 1 738 ? -2.84 -10.266 -28.781 1 95.06 738 TYR B CA 1
ATOM 12092 C C . TYR B 1 738 ? -2.793 -11.664 -29.406 1 95.06 738 TYR B C 1
ATOM 12094 O O . TYR B 1 738 ? -3.738 -12.078 -30.078 1 95.06 738 TYR B O 1
ATOM 12102 N N . ASN B 1 739 ? -1.741 -12.453 -29.328 1 89.88 739 ASN B N 1
ATOM 12103 C CA . ASN B 1 739 ? -1.637 -13.758 -29.969 1 89.88 739 ASN B CA 1
ATOM 12104 C C . ASN B 1 739 ? -1.522 -14.883 -28.938 1 89.88 739 ASN B C 1
ATOM 12106 O O . ASN B 1 739 ? -2.084 -15.961 -29.125 1 89.88 739 ASN B O 1
ATOM 12110 N N . GLY B 1 740 ? -1.081 -14.695 -27.734 1 90.62 740 GLY B N 1
ATOM 12111 C CA . GLY B 1 740 ? -1.007 -15.586 -26.594 1 90.62 740 GLY B CA 1
ATOM 12112 C C . GLY B 1 740 ? -0.259 -16.875 -26.875 1 90.62 740 GLY B C 1
ATOM 12113 O O . GLY B 1 740 ? -0.167 -17.75 -26.016 1 90.62 740 GLY B O 1
ATOM 12114 N N . THR B 1 741 ? 0.254 -17.156 -28.141 1 91.94 741 THR B N 1
ATOM 12115 C CA . THR B 1 741 ? 0.949 -18.391 -28.484 1 91.94 741 THR B CA 1
ATOM 12116 C C . THR B 1 741 ? 2.408 -18.328 -28.047 1 91.94 741 THR B C 1
ATOM 12118 O O . THR B 1 741 ? 2.988 -17.25 -27.938 1 91.94 741 THR B O 1
ATOM 12121 N N . TYR B 1 742 ? 2.926 -19.375 -27.734 1 89.81 742 TYR B N 1
ATOM 12122 C CA . TYR B 1 742 ? 4.34 -19.578 -27.438 1 89.81 742 TYR B CA 1
ATOM 12123 C C . TYR B 1 742 ? 4.875 -20.828 -28.125 1 89.81 742 TYR B C 1
ATOM 12125 O O . TYR B 1 742 ? 4.246 -21.891 -28.094 1 89.81 742 TYR B O 1
ATOM 12133 N N . ALA B 1 743 ? 5.906 -20.656 -29.031 1 87.81 743 ALA B N 1
ATOM 12134 C CA . ALA B 1 743 ? 6.359 -21.703 -29.922 1 87.81 743 ALA B CA 1
ATOM 12135 C C . ALA B 1 743 ? 7.871 -21.906 -29.812 1 87.81 743 ALA B C 1
ATOM 12137 O O . ALA B 1 743 ? 8.586 -21.031 -29.328 1 87.81 743 ALA B O 1
ATOM 12138 N N . GLY B 1 744 ? 8.203 -23.047 -30.266 1 87.56 744 GLY B N 1
ATOM 12139 C CA . GLY B 1 744 ? 9.625 -23.359 -30.328 1 87.56 744 GLY B CA 1
ATOM 12140 C C . GLY B 1 744 ? 10.383 -22.547 -31.359 1 87.56 744 GLY B C 1
ATOM 12141 O O . GLY B 1 744 ? 9.836 -22.234 -32.406 1 87.56 744 GLY B O 1
ATOM 12142 N N . VAL B 1 745 ? 11.586 -22.188 -31.016 1 89.94 745 VAL B N 1
ATOM 12143 C CA . VAL B 1 745 ? 12.438 -21.453 -31.953 1 89.94 745 VAL B CA 1
ATOM 12144 C C . VAL B 1 745 ? 13.734 -22.234 -32.188 1 89.94 745 VAL B C 1
ATOM 12146 O O . VAL B 1 745 ? 14.195 -22.953 -31.312 1 89.94 745 VAL B O 1
#

Secondary structure (DSSP, 8-state):
-HHHHHHHHHHHHHHHHHHHHHHHHHHHHHGGGGSPPPHHHHHHHHHHHHT-GGG-B--TTSS-SSSEEEEEEEEEPPPHHHHHHHHHH-PPPPPPEEEEEEEE-SSSS-EEEEEEEESSSS--EEEEE--GGGPPBPGGGSPP-HHHHHHHHHHHHHHHHHTHHHHHHHHTS-BSTT-SSSBEEEEE-SSSSSSTT--EEEEEEEE-STTGGG-EEEEEEEEE--SSSGGG-EEEEEEETTEEESSHHHHHHHHHHT-S----PPPP-TT--TTS----S--SS--SS---EEE-TT---EEEETTEEEETTEEEEEEEETTTEEEEEEEEETTEEEEEEEEEEEEEEEE--SSHHHHH-EEEGGGGTTTT--PPPPBTTTB-TTSEEEEEEEEESSSS-EEEEEEEEEEEEEEEEEEEEEEEE-SSSSEEEEEEEEEEEEEEEEEEEETTEEEEEEEEEETTS-EEEEEEEEE---EEE--GGGGGSEEEEETTEEEEPEEEEEEEEEEE-TTSS-BEEEEEEEEEEEEE-TT-TTSEEEEEEEEEEEE-BTGGGEE-TTSPPPSEEEEEEEEEE-TTSPEEEEEEEEE-----SS-TT-GGGGGGGGGG-SEEEEE--TT---S--TTGGG-SSS-S--THHHHHT--B-TTB-EEEEEEEEEEE---GGGSSSB-STT-EEEEEEEESS-SSS-GGGG-TT-EEEEE-TTS-EEEEESS-S--BTTTBSSPP-----EEE-/-HHHHHHHHHHHHHHHHHHHHHHHHHHHHHGGGGSPPPHHHHHHHHHHHHT-GGG-B--TTSS-SSSEEEEEEEEEPPPHHHHHHHHHH-PPPPPPEEEEEEEE-SSSS-EEEEEEEESSSS--EEEEE--GGG--B-GGGSPP-HHHHHHHHHHHHHHHHHTHHHHHHHHTS-BSTT-SSSBEEEEE-SSSSSSTT--EEEEEEEE-STTGGG-EEEEEEEEE--SSSGGG-EEEEEEETTEEESSHHHHHHHHHHT-S----PPPP-TT--TTS----S--SS--SS---EEE-TT--SEEEETTEEEETTEEEEEEEETTTEEEEEEEEETTEEEEEEEEEEEEEEEE--SSHHHHH-EEEGGGGTTTT--PPPPBTTTB-TTSEEEEEEEEESSSS-EEEEEEEEEEEEEEEEEEEEEEEE-SSSSEEEEEEEEEEEEEEEEEEEETTEEEEEEEEEETTS-EEEEEEEEE---EEE--GGGGGSEEEEETTEEEEPEEEEEEEEEEE-TTSS-BEEEEEEEEEEEEE-TT-TTSEEEEEEEEEEEE-BTGGGEE-TTSPPPSEEEEEEEEEE-TTSPEEEEEEEEE-----SS-TT-GGGGGGGGGG-SEEEEE--TT---S--TTGGG-SSS-S--THHHHHT--B-TTB-EEEEEEEEEEE---GGGSSSB-STT-EEEEEEEESS-SSS-GGGG-TT-EEEEE-TTS-EEEEESS-S--BTTTBSSPP-----EEE-

pLDDT: mean 95.55, std 7.25, range [33.84, 98.94]

Nearest PDB structures (foldseek):
  3hii-assembly1_A  TM=9.675E-01  e=4.105E-103  Homo sapiens
  3mph-assembly1_A  TM=9.675E-01  e=2.728E-102  Homo sapiens
  1n9e-assembly2_C  TM=9.027E-01  e=2.913E-62  Komagataella pastoris
  3pgb-assembly1_A  TM=9.117E-01  e=3.276E-61  Aspergillus nidulans
  1w7c-assembly1_A  TM=8.951E-01  e=1.837E-61  Komagataella pastoris

Foldseek 3Di:
DVVVVVVVVVVVVVVVVVLLVVLVVLQVVLLVLQAKDDQLQVVQQLVVQCPDVVQQEDFLPDLFLQGKYWFFKIKDHDDPVQSCCSNPVVDDHDFTWMKIWMWRRNDPATFIWIWIFDGPPNTDDIDTDAFPPRDGQHNLLAFDFPSNVVLVLVVVLVLQVLVVVQQCQQAVGEGCHPDDPFYKDKDWADLQDDAPLFGKIKIFIFTPDQLRLFGTRQKIWIKGCSDSDSVPIATQWITGPLDIDRGSNVVNVCVVVVNDDGHHDPHDDPPDCFQDPPDDDDDPDDPVDDDDADDDLPAAQKDDDRQWIDHLFWIWGWYQTQLFGIKIAQIGGSSFGFFGIKDWFWKWKQWDFSDPRRNRHIDICSLVRQSNQQAAADDPPLHDVRWAFDKDWTDGSGRGIDIHGSSKTKGKDFPPDWPDKDFAPPVPQAGQKIKTHTWMKMWIWGWGDRPFKIKIWIWIGTNQGKIWTKIFIKGAANKHFDDPVRVVAFDDQDDGITRGKIKMKIKIKTFTAQSHQFKWKKFKAWDWDKDADPVHRVDIDIDIDIDIGTDFWQVSQFAFFPDDDGPWIKMFAPVDAEPVRDTWIKTKFWFADQGARDDPPPQLCQQVVVSGGQKTKAADDPSCPHQHGSSSGNHSNDGSHGNVVRRVVTDTNHRGRMMMMHMHIDIDRDDNVCTSHDDGVVRMITMMIGIDNNYNDRSSVVDQQMWMWRQDPVGAIDIDGDDDQASDPPPDRHGDDDGRGGDDD/DVVVVVVVVVVVVVVVVVLLVVLVVLQVVLLVLQAKDDQLQVVLQLVVVCPDVVQQEDFLLDLFLQGKYWFFKIKDHDDPVQSCCSNPVVDDHDFTWMKIWMWRRNDPATFIWIWIFDGPSNTDDIDTDAFPPRDGGHNLLAFDFPSNVVLVLVVVLVLQVLVVVQQCQQAVGEGCHPDDPFYKDKDWAFLQDDAPLFGKIKIFIFTPDQLRLFGTRQKIWIKGCSDSDSVPIATQWITGPLDIDRGSNVVNVCVVVVNDDGHHDPHDDPPDCFQDPPDDDDDPDDPVDDDDADDDLPAAQKDDDRQWIDHQQWIWGWYQTQLFGIKIAQIGGSSFGFFGIKDWFWKWKQWDFSDPRRNRHIDICSLVRQSNQQAAADDPPLHDVRWAFDKDWTDGSGRGIDIHGSSKTKGKDFPPAWPDKDFAPPVPQFGQKIKTHTWMKMWIWGWGDRPFKIKIWIWIGTNQGKIWTKIFIKGAANKHFDDPVRVVAFDDQDDGITRGKIKMKIKIKTFTAQSHQFKWKKFKAWDWDKDADPVHRVDIDIDIDIDIGTDFWQVSQFAFFPDDDGPWIKMFAPVDAEPVGHTWIKTKFWFADQGARDDPPPQLCQQVVVSGGQKTKAADDPSCPHQHGSSSGNHSNDGSHGNVVRRVVTDTNHRGRMMMMHMHIDIDRDDNVCISHDDGVVRMITMMIGIDNNYNDRSSVVDQQMWMWGQDPVLAIDIDGDDDQASDPPPDRDGDDDNRGGDDD

InterPro domains:
  IPR000269 Copper amine oxidase [PTHR10638] (32-709)
  IPR015798 Copper amine oxidase, catalytic domain [PF01179] (304-707)
  IPR015800 Copper amine oxidase, N2-terminal [PF02727] (52-124)
  IPR015802 Copper amine oxidase, N3-terminal [PF02728] (142-242)
  IPR016182 Copper amine oxidase, N-terminal [SSF54416] (23-128)
  IPR016182 Copper amine oxidase, N-terminal [SSF54416] (137-285)
  IPR036460 Copper amine oxidase, catalytic domain superfamily [G3DSA:2.70.98.20] (260-710)
  IPR036460 Copper amine oxidase, catalytic domain superfamily [SSF49998] (286-742)
  IPR049947 Copper amine oxidase, copper-binding site [PS01165] (663-676)
  IPR049948 Copper amine oxidase, TPQ-binding site [PS01164] (442-455)

Sequence (1490 aa):
MAMRCCCLLVLLVALGVCEASRDREWAHRGASMFADLTPREMRDVRDYLQGKPELGLTAARGKDLKKNSILLMELHLPRKHEALRALDRGQAKPTRQARVVVQFGNQAQPNITEFIVSPLPFPTTYTGKTFKGDRPIRFESRPITAAEYSHIIDILQKITAKVHKVLFETTGGFSFYNCTNRCLTFSDIAPRGLESGERRTWIMLQKFVEGYFIHPVGFEVLVNHKDLDPERWMVEKVWYNGQYFDNVEELAERYEMGTLEKVQLPDHDDEDLYSTYIPRGHSNTRTDIHGPKLVEPQGPRYHVDGNFVEYAGWSFAFRVRSSAGLQIFDLRFNGERIAYEVSLQEAIAFYSGDTPAAMQTKYIDAGWAMGTVDYELAPGIDCPEIATFLDLHHYYDTDKPMRYKNALCVFEMTTGMPLRRHFNSNFQGSYNFFGGLENHVLVLRTTSTVYNYDYIWDFLFYQNGVMESRVSATGYIHATFFTPNGLHYGSKVYNYVLGNLHTHLIHYKVDLDIAGRENSFESMDLKYVNFTNPWSHKHSVVQSKLVKTQHQTERSAAFRFGKKFPRYVHFYNPNEKNKWGHQKGYRIQYNSHANSVLPRGWREENGISWSRYPLAVTRHKDSEPSSSSIYTQNDPWEPVVSFEDYIRNNENITNQDLVAWVTVGFLHVPHSEDIPNTATPGNSVGFFLRPFNFFDEDPSLSSRSTVIVRPDKEGKPKVQRWTPEVVGHCVTDKPFFYNGTYAGVMAMRCCCLLVLLVALGVCEASRDREWAHRGASMFADLTPREMRDVRDYLQGKPELGLTAARGKDLKKNSILLMELHLPRKHEALRALDRGQAKPTRQARVVVQFGNQAQPNITEFIVSPLPFPTTYTGKTFKGDRPIRFESRPITAAEYSHIIDILQKITAKVHKVLFETTGGFSFYNCTNRCLTFSDIAPRGLESGERRTWIMLQKFVEGYFIHPVGFEVLVNHKDLDPERWMVEKVWYNGQYFDNVEELAERYEMGTLEKVQLPDHDDEDLYSTYIPRGHSNTRTDIHGPKLVEPQGPRYHVDGNFVEYAGWSFAFRVRSSAGLQIFDLRFNGERIAYEVSLQEAIAFYSGDTPAAMQTKYIDAGWAMGTVDYELAPGIDCPEIATFLDLHHYYDTDKPMRYKNALCVFEMTTGMPLRRHFNSNFQGSYNFFGGLENHVLVLRTTSTVYNYDYIWDFLFYQNGVMESRVSATGYIHATFFTPNGLHYGSKVYNYVLGNLHTHLIHYKVDLDIAGRENSFESMDLKYVNFTNPWSHKHSVVQSKLVKTQHQTERSAAFRFGKKFPRYVHFYNPNEKNKWGHQKGYRIQYNSHANSVLPRGWREENGISWSRYPLAVTRHKDSEPSSSSIYTQNDPWEPVVSFEDYIRNNENITNQDLVAWVTVGFLHVPHSEDIPNTATPGNSVGFFLRPFNFFDEDPSLSSRSTVIVRPDKEGKPKVQRWTPEVVGHCVTDKPFFYNGTYAGV